Protein AF-0000000081303292 (afdb_homodimer)

pLDDT: mean 82.17, std 16.0, range [36.75, 97.69]

Sequence (1212 aa):
MSLPAVICLSCNVKDNVSCSRIVFENEDSSILLLEATLLLINSCSIKQLEEIPKNLSENLVVHLKGMWEKVHTFMLCDTWSCLGDNFVSNIRANDMAQSIFRLCMDDYQCGEHPNVKQIKESIFDLGKMNFEQFIFDYWEASPLLLRGTSKASLPEDYIFRSLAKAFQSREMPSFIPPMLENLTSCPPIASDKLDIFHFLEEVGDHIGCPIIYDQDIRVVKTHHSKGELHYFVQKFSSCSSQDPHILHVNEIRKCKEAYNDGYTIALRGMEFRFKNIATIADGLASLFGQPSAGVNMYLTPPDSQGLSRHSDDHCVFVCQLSGTKEWKIFPRSRVHLPRLYESKYSPEVENEPLGGSEHFLLKEGDVLYIPRGFPHEARTTMDEDGSGFSLHLTLAIEIEPPFEWEGFVHVALNHWRRKHREFHQPSNGSTSLNMHVMSVNLLHVAVMLIGEIDPTFRKACLIGQTSLSTVTERSIALNQRGIFQHLISRINDESKFADLEYLEMAVQKHENLFQRLQWLQHLSKEGEMLESQESSIFAVDRSYVLQFCSLHKHTLKGAFLEVKSKFCEEIVVEDVEQEYKMLLDRYKKVRRQYTEGMLSLHLTSDMSLPAVICLSCNVKDNVSCSRIVFENEDSSILLLEATLLLINSCSIKQLEEIPKNLSENLVVHLKGMWEKVHTFMLCDTWSCLGDNFVSNIRANDMAQSIFRLCMDDYQCGEHPNVKQIKESIFDLGKMNFEQFIFDYWEASPLLLRGTSKASLPEDYIFRSLAKAFQSREMPSFIPPMLENLTSCPPIASDKLDIFHFLEEVGDHIGCPIIYDQDIRVVKTHHSKGELHYFVQKFSSCSSQDPHILHVNEIRKCKEAYNDGYTIALRGMEFRFKNIATIADGLASLFGQPSAGVNMYLTPPDSQGLSRHSDDHCVFVCQLSGTKEWKIFPRSRVHLPRLYESKYSPEVENEPLGGSEHFLLKEGDVLYIPRGFPHEARTTMDEDGSGFSLHLTLAIEIEPPFEWEGFVHVALNHWRRKHREFHQPSNGSTSLNMHVMSVNLLHVAVMLIGEIDPTFRKACLIGQTSLSTVTERSIALNQRGIFQHLISRINDESKFADLEYLEMAVQKHENLFQRLQWLQHLSKEGEMLESQESSIFAVDRSYVLQFCSLHKHTLKGAFLEVKSKFCEEIVVEDVEQEYKMLLDRYKKVRRQYTEGMLSLHLTSD

Nearest PDB structures (foldseek):
  4ccn-assembly1_A-2  TM=6.711E-01  e=1.646E-14  Homo sapiens
  4cco-assembly1_B-2  TM=6.800E-01  e=4.564E-14  Homo sapiens
  4e4h-assembly1_D  TM=6.672E-01  e=3.945E-14  Homo sapiens
  4ccm-assembly1_A-2  TM=6.836E-01  e=1.464E-13  Homo sapiens
  4ccj-assembly1_D  TM=6.726E-01  e=9.009E-14  Homo sapiens

InterPro domains:
  IPR003347 JmjC domain [PF08007] (271-394)
  IPR003347 JmjC domain [PS51184] (263-414)
  IPR039994 Histone lysine demethylase/ribosomal histidine hydroxylase NO66-like [PTHR13096] (123-603)

Secondary structure (DSSP, 8-state):
-PPPPEEEEE--TTS-GGGPEEEESS--HHHHHHHHHHHHHHH--HHHHHHS-HHHHHHHHHHHHHHHHHHHHHHHHT-----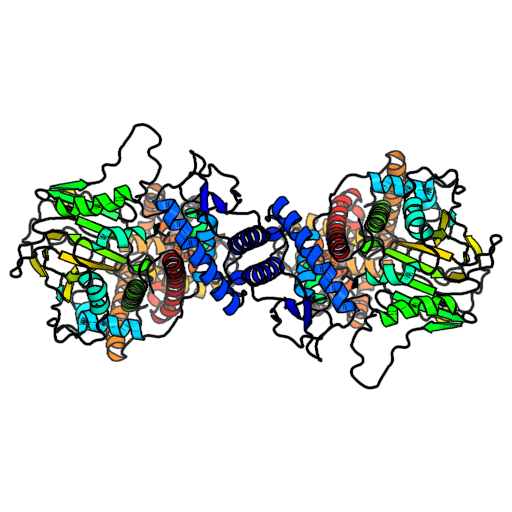SS-EEEEEEHHHHHHHHHHHHTT------THHHHHHHIIIIITTT--HHHHHHHTTTT--EEEPPP-GGGS-TT-HHHHHHHHHHTS-TTTTHHHHHHT-B--PPPPTT---HHHHHHHHGGGTTPBPBBTTTEEEEEEETTTEEEESS-----SS-TTS--B--HHHHHHHHHHHHTT-EEEE--GGGT-HHHHHHHHHHHHHTT-S--EEEEEEE-TT---SPSB--SSEEEEEEEEE-EEEEE---S-SSPPPTT-----GGGGG---S--EEEEE-TT-EEEE-TT--EEEEE---TTS---EEEEEEEE---GGGBHHHHHHHHHHHHHHHHHTTS-TTS-HHHHHHHHHHHHHHHHHHHHHHHH-GGGGSBP-TT-----HHHHHHHHHHHHHHHHHHHHHHHHH--GGGHHHHHHHHHH-TTTGGGGGGGGGGSPTTS--S-TTTSTTTS-HHHHHHHHHHTHHHHHHHHHHHHHHHHHH--HHHHHHHHHHHHHHHHHHHHHHHHHHHTTS----/-PPPPEEEEE--TTS-GGGPEEEESS--HHHHHHHHHHHHHHH--HHHHHHS-HHHHHHHHHHHHHHHHHHHHHHHHT-----SS-EEEEEEHHHHHHHHHHHHTT------THHHHHHHIIIIITTT--HHHHHHHTTTT--EEEPPP-GGGS-TT-HHHHHHHHHHTS-TTTTHHHHHHT-B--PPPPTT---HHHHHHHHGGGTTPBPBBTTTEEEEEEETTTEEEESS-----SS-TTS--B--HHHHHHHHHHHHTT-EEEE--GGGT-HHHHHHHHHHHHHTT-S--EEEEEEE-TT---SPSB--SSEEEEEEEEE-EEEEE---SSSSPPPTT-----GGGGG---S--EEEEE-TT-EEEE-TT--EEEEE---TTS---EEEEEEEE---GGGBHHHHHHHHHHHHHHHHHTTS-TTS-HHHHHHHHHHHHHHHHHHHHHHHH-GGGGSBP-TT-----HHHHHHHHHHHHHHHHHHHHHHHHH--GGGHHHHHHHHHH-TTTGGGGGGGGGGSPTTS--S-TTTSTTTS-HHHHHHHHHHTHHHHHHHHHHHHHHHHHH--HHHHHHHHHHHHHHHHHHHHHHHHHHHTTS----

Foldseek 3Di:
DAQFAFDAWADDPVDDLQQTFTKGADDDVSLVVVVVVLVVLLVDDLVRLVPPDPVVLVVVLVRLLVNLVVSLQRSQVVGNDPVDPIHGGNDTNQSSLSSSLSSFLQVDPPDDDPLLVLLQCLAAVQFPHHPLNCVVPPALNHKDKGDFDDPPPDPPSRLLQVVLCVVVVDPPPVVQLVLQSQAFAAADDDQLDLDLVVVCVVCPSRRLARHFEPRFKFWWFDDPLPDIHGPDDPPPPPDDNPDTHGNHSVNSVCSSVSQVVFIKMKGWAVLLADVSVVSSQCSVCQQQLFLTKIKMKIKTFAFTWYDHWDFALWKKKKAWAAAKKKKKKADAPDPARHAHPPPDDDPVVVPPRPDDIDMDMDHHSMIMIDRGRIIMTMGFYQDPVRRRMTMIMMITDHAHLCFFLLVLVLLLLVLVLVVVVVVPPPPDDPVLVLLQLLLSLLLNVLSVVVVVPDNSRGHGQRLSHDDPDPVSVVVVVVVNQVSNLVSLVCSLVRRALVCVVVVVVCVVPVVCSLVSVVSVVVLDDDPPPPDPCCRHSNSDDSVVSVVVCVVCVPVSRVSNNVSSVCSSVPGGSVSRSVSSNVSSVSSSSSVSSSSRSSNSSGPDDD/DAQFAFDAWADDPVDDLQQTFTWGADDDVSLVVVVVVLVVLLVDDLVRLVPPDPVVLVVVLVRLLVNLVVSLQRSQVVGNPPVDPIHGGNDTNQSSLSSSLSSFLQVPPPDDDPLLVLLQCLAAVQFPHHPLNCVVPPALNHKDKGDFDDPVPDPPSRLLQVVLCVVVVDPPPVVQLVLQSQAFAAADDDQLDLDLVVVCVVCPSRRLARHFEPRFKFWWFDDPLPDIDGPDDPPPPPPDNPDTHGNHSVNSVVSSVSQVVFIKMKGWAVLLADVSVVSSQCSVCQQQLHLTKIKMKIKTFAFTWYDHWDFALWKKKKAWAAAKKKKKKADAPDPARHAHPPPDDDPVVVPPRPDDIDMDMDHHSMIMIDRGRIIMTMGFYQDPVRRRMTMIMMITDHAHLCFFLLVLVLLLLVLVVVVVVVVPPPPDDPVLVLLLLLLSLLLNVLSVVVVVPDNSRGHGQRLSHDDPDPVSVVVVVVVNQVSNLVSLVCSLPRRALVCVVVVVVCVVPVVCSLVSVPSVVVLDDDPPPPDPCCRHSNSDDSVVSVVVCVVCVPVSRVSNNVSSVCSSVPGGSVSRSVSSNVSSVSSNSSVSSSSRSSNSSGPDDD

Organism: NCBI:txid529605

Solvent-accessible surface area (backbone atoms only — not comparable to full-atom values): 64976 Å² total; per-residue (Å²): 107,73,69,84,57,77,71,40,29,42,62,62,94,88,51,58,76,20,58,17,22,40,21,26,62,64,81,40,42,54,54,54,34,47,47,50,32,39,55,47,55,66,66,49,52,73,69,57,57,68,66,49,54,63,70,59,51,53,52,49,46,55,53,51,50,58,53,42,55,53,52,54,50,31,58,38,62,67,43,44,81,71,89,58,91,52,31,75,46,93,43,30,48,18,50,53,38,48,29,49,23,65,73,34,20,74,63,70,69,83,63,77,71,60,51,36,55,50,49,49,39,64,64,27,56,67,27,102,42,52,66,68,56,40,56,75,68,26,58,80,70,42,69,46,80,34,59,40,62,61,88,86,69,54,58,92,77,37,71,63,50,58,52,32,49,67,56,61,78,34,62,86,63,70,48,50,40,68,54,57,72,32,40,43,39,73,77,87,72,65,85,79,55,75,46,66,62,57,46,54,60,70,50,47,63,53,37,63,22,51,36,25,58,74,72,30,34,42,46,23,24,30,58,90,69,76,46,69,41,58,72,76,63,72,74,74,57,85,66,90,79,84,68,80,54,62,51,33,57,67,56,40,50,44,47,48,53,38,33,76,72,36,20,13,45,37,38,50,51,42,34,34,54,33,72,72,46,26,49,50,27,49,19,52,10,32,58,54,25,36,55,45,38,46,28,32,38,40,40,34,29,47,71,26,23,31,62,43,65,45,57,44,45,32,30,33,39,36,36,29,52,37,47,31,40,36,34,40,38,34,70,53,87,60,88,61,63,54,50,60,83,52,79,73,71,69,72,70,72,70,67,65,70,87,58,80,65,49,77,45,78,42,40,53,50,17,32,37,37,40,30,40,41,35,31,30,36,48,32,26,42,79,43,90,88,63,73,14,30,26,33,34,37,38,42,30,48,53,54,48,67,71,43,12,37,46,25,49,50,52,51,37,52,52,51,50,50,55,59,48,50,72,62,54,54,88,76,65,55,79,60,57,54,48,42,51,50,48,27,53,44,51,47,54,50,40,52,53,56,48,38,75,69,41,46,70,30,59,33,73,32,56,84,54,30,61,74,87,44,71,64,62,38,51,53,52,49,50,50,52,51,51,51,51,52,50,51,42,51,48,48,66,72,65,55,50,72,72,53,46,60,43,46,54,44,37,57,65,68,42,82,51,67,57,61,75,52,48,62,62,65,64,69,57,60,90,83,59,66,73,72,65,51,72,64,38,70,73,57,42,53,64,68,52,53,54,51,48,46,68,74,36,45,70,63,41,47,55,42,28,54,49,50,51,52,50,47,57,67,66,65,52,72,77,75,32,48,62,62,51,43,51,46,43,48,49,48,25,50,34,49,47,26,50,32,37,14,45,36,65,64,26,69,57,80,131,106,74,67,85,56,78,72,39,29,43,61,62,94,88,51,58,78,20,58,17,21,40,21,25,62,62,82,40,41,53,54,55,34,45,48,48,33,39,55,48,55,67,65,49,52,74,67,56,56,68,65,49,54,64,68,58,51,53,53,48,47,56,54,51,50,57,52,42,54,54,53,52,50,32,58,38,62,67,43,45,79,71,89,57,92,51,32,75,45,94,44,30,48,18,50,54,38,47,29,50,22,65,71,33,20,75,63,71,71,82,64,78,71,60,50,35,54,50,49,49,39,64,62,24,56,67,25,102,41,51,66,66,57,41,56,74,69,26,60,79,70,43,67,47,79,33,59,42,62,62,88,88,69,56,59,91,77,36,71,63,50,58,52,30,49,67,56,61,80,34,62,87,62,69,49,48,41,66,55,57,71,32,41,44,38,72,78,86,72,65,85,78,55,75,47,65,62,56,47,54,60,70,51,48,60,53,38,62,22,52,36,26,57,76,71,31,33,42,46,23,25,30,58,89,68,76,45,68,43,57,72,77,64,72,74,74,56,88,64,90,81,81,66,81,53,61,49,33,57,67,56,38,51,44,48,48,54,39,33,75,73,34,21,13,44,36,37,50,51,40,32,34,53,34,72,70,47,27,48,50,26,49,18,51,10,33,58,54,23,36,56,45,37,46,29,32,38,39,40,33,29,46,70,25,23,32,61,42,65,46,56,44,46,32,28,34,39,37,36,27,53,38,47,32,39,36,35,40,39,33,69,54,88,60,89,62,62,53,50,60,83,53,78,72,72,68,73,69,72,70,68,66,68,87,55,77,66,49,76,45,78,42,38,53,51,17,32,37,36,40,29,39,42,35,30,32,36,48,33,25,40,78,43,93,85,64,74,14,28,25,35,34,36,38,42,32,49,53,53,48,67,71,42,12,35,47,25,48,50,52,51,37,50,53,52,50,50,54,60,47,51,73,62,54,55,89,75,65,53,80,60,58,52,47,42,50,48,47,27,52,45,50,48,53,50,39,52,54,57,47,39,74,69,40,49,71,30,58,34,72,33,55,84,56,29,62,75,87,44,72,65,61,39,50,54,52,49,50,51,52,51,51,52,50,52,51,49,41,51,49,47,64,71,65,55,49,72,72,54,47,60,43,45,55,44,38,58,64,69,40,82,51,64,55,62,75,51,49,61,60,66,65,71,58,61,90,83,60,66,74,72,66,49,73,63,39,69,74,58,43,55,65,68,53,54,54,52,48,47,68,74,35,46,70,63,42,47,55,42,29,54,49,51,50,52,50,49,56,69,66,65,51,71,78,77,33,47,61,62,50,43,51,46,45,48,48,48,25,51,34,50,47,26,50,30,37,15,44,36,65,64,25,68,56,82,131

Structure (mmCIF, N/CA/C/O backbone):
data_AF-0000000081303292-model_v1
#
loop_
_entity.id
_entity.type
_entity.pdbx_description
1 polymer 'Bifunctional lysine-specific demethylase and histidyl-hydroxylase'
#
loop_
_atom_site.group_PDB
_atom_site.id
_atom_site.type_symbol
_atom_site.label_atom_id
_atom_site.label_alt_id
_atom_site.label_comp_id
_atom_site.label_asym_id
_atom_site.label_entity_id
_atom_site.label_seq_id
_atom_site.pdbx_PDB_ins_code
_atom_site.Cartn_x
_atom_site.Cartn_y
_atom_site.Cartn_z
_atom_site.occupancy
_atom_site.B_iso_or_equiv
_atom_site.auth_seq_id
_atom_site.auth_comp_id
_atom_site.auth_asym_id
_atom_site.auth_atom_id
_atom_site.pdbx_PDB_model_num
ATOM 1 N N . MET A 1 1 ? -12.383 -6.613 28.969 1 44.38 1 MET A N 1
ATOM 2 C CA . MET A 1 1 ? -11.523 -7.668 28.453 1 44.38 1 MET A CA 1
ATOM 3 C C . MET A 1 1 ? -10.258 -7.086 27.844 1 44.38 1 MET A C 1
ATOM 5 O O . MET A 1 1 ? -10.32 -6.277 26.906 1 44.38 1 MET A O 1
ATOM 9 N N . SER A 1 2 ? -9.117 -6.855 28.609 1 61.84 2 SER A N 1
ATOM 10 C CA . SER A 1 2 ? -8.094 -5.812 28.656 1 61.84 2 SER A CA 1
ATOM 11 C C . SER A 1 2 ? -6.836 -6.234 27.922 1 61.84 2 SER A C 1
ATOM 13 O O . SER A 1 2 ? -6.547 -7.426 27.797 1 61.84 2 SER A O 1
ATOM 15 N N . LEU A 1 3 ? -6.336 -5.492 27.109 1 73.5 3 LEU A N 1
ATOM 16 C CA . LEU A 1 3 ? -5 -5.637 26.531 1 73.5 3 LEU A CA 1
ATOM 17 C C . LEU A 1 3 ? -3.977 -5.926 27.625 1 73.5 3 LEU A C 1
ATOM 19 O O . LEU A 1 3 ? -4.258 -5.738 28.812 1 73.5 3 LEU A O 1
ATOM 23 N N . PRO A 1 4 ? -2.881 -6.637 27.266 1 79.62 4 PRO A N 1
ATOM 24 C CA . PRO A 1 4 ? -1.862 -6.918 28.281 1 79.62 4 PRO A CA 1
ATOM 25 C C . PRO A 1 4 ? -1.484 -5.688 29.094 1 79.62 4 PRO A C 1
ATOM 27 O O . PRO A 1 4 ? -1.481 -4.57 28.578 1 79.62 4 PRO A O 1
ATOM 30 N N . ALA A 1 5 ? -1.263 -5.887 30.312 1 81.81 5 ALA A N 1
ATOM 31 C CA . ALA A 1 5 ? -0.996 -4.781 31.219 1 81.81 5 ALA A CA 1
ATOM 32 C C . ALA A 1 5 ? 0.435 -4.273 31.078 1 81.81 5 ALA A C 1
ATOM 34 O O . ALA A 1 5 ? 1.389 -5.051 31.141 1 81.81 5 ALA A O 1
ATOM 35 N N . VAL A 1 6 ? 0.583 -3.02 30.875 1 87 6 VAL A N 1
ATOM 36 C CA . VAL A 1 6 ? 1.884 -2.363 30.797 1 87 6 VAL A CA 1
ATOM 37 C C . VAL A 1 6 ? 2.428 -2.129 32.188 1 87 6 VAL A C 1
ATOM 39 O O . VAL A 1 6 ? 1.726 -1.596 33.062 1 87 6 VAL A O 1
ATOM 42 N N . ILE A 1 7 ? 3.674 -2.488 32.406 1 84 7 ILE A N 1
ATOM 43 C CA . ILE A 1 7 ? 4.23 -2.422 33.75 1 84 7 ILE A CA 1
ATOM 44 C C . ILE A 1 7 ? 5.246 -1.287 33.844 1 84 7 ILE A C 1
ATOM 46 O O . ILE A 1 7 ? 5.328 -0.591 34.844 1 84 7 ILE A O 1
ATOM 50 N N . CYS A 1 8 ? 6.035 -1.126 32.875 1 86.88 8 CYS A N 1
ATOM 51 C CA . CYS A 1 8 ? 7.047 -0.076 32.844 1 86.88 8 CYS A CA 1
ATOM 52 C C . CYS A 1 8 ? 7.633 0.079 31.438 1 86.88 8 CYS A C 1
ATOM 54 O O . CYS A 1 8 ? 7.078 -0.443 30.469 1 86.88 8 CYS A O 1
ATOM 56 N N . LEU A 1 9 ? 8.594 0.937 31.391 1 87.81 9 LEU A N 1
ATOM 57 C CA . LEU A 1 9 ? 9.328 1.12 30.141 1 87.81 9 LEU A CA 1
ATOM 58 C C . LEU A 1 9 ? 10.797 0.771 30.312 1 87.81 9 LEU A C 1
ATOM 60 O O . LEU A 1 9 ? 11.336 0.846 31.422 1 87.81 9 LEU A O 1
ATOM 64 N N . SER A 1 10 ? 11.273 0.223 29.266 1 85.62 10 SER A N 1
ATOM 65 C CA . SER A 1 10 ? 12.703 -0.077 29.266 1 85.62 10 SER A CA 1
ATOM 66 C C . SER A 1 10 ? 13.453 0.811 28.281 1 85.62 10 SER A C 1
ATOM 68 O O . SER A 1 10 ? 13.086 0.897 27.109 1 85.62 10 SER A O 1
ATOM 70 N N . CYS A 1 11 ? 14.305 1.663 28.812 1 77.5 11 CYS A N 1
ATOM 71 C CA . CYS A 1 11 ? 15.008 2.617 27.953 1 77.5 11 CYS A CA 1
ATOM 72 C C . CYS A 1 11 ? 16.5 2.33 27.938 1 77.5 11 CYS A C 1
ATOM 74 O O . CYS A 1 11 ? 17.094 2.049 28.984 1 77.5 11 CYS A O 1
ATOM 76 N N . ASN A 1 12 ? 16.969 2.121 26.672 1 68 12 ASN A N 1
ATOM 77 C CA . ASN A 1 12 ? 18.438 2.145 26.594 1 68 12 ASN A CA 1
ATOM 78 C C . ASN A 1 12 ? 18.984 3.562 26.734 1 68 12 ASN A C 1
ATOM 80 O O . ASN A 1 12 ? 18.312 4.527 26.344 1 68 12 ASN A O 1
ATOM 84 N N . VAL A 1 13 ? 20.109 3.881 27.531 1 57.25 13 VAL A N 1
ATOM 85 C CA . VAL A 1 13 ? 20.703 5.145 27.922 1 57.25 13 VAL A CA 1
ATOM 86 C C . VAL A 1 13 ? 20.766 6.094 26.719 1 57.25 13 VAL A C 1
ATOM 88 O O . VAL A 1 13 ? 20.578 7.301 26.875 1 57.25 13 VAL A O 1
ATOM 91 N N . LYS A 1 14 ? 20.875 5.566 25.516 1 60.31 14 LYS A N 1
ATOM 92 C CA . LYS A 1 14 ? 21.156 6.453 24.391 1 60.31 14 LYS A CA 1
ATOM 93 C C . LYS A 1 14 ? 19.875 6.84 23.656 1 60.31 14 LYS A C 1
ATOM 95 O O . LYS A 1 14 ? 19.875 7.738 22.812 1 60.31 14 LYS A O 1
ATOM 100 N N . ASP A 1 15 ? 18.656 6.375 24.141 1 65.75 15 ASP A N 1
ATOM 101 C CA . ASP A 1 15 ? 17.484 6.539 23.297 1 65.75 15 ASP A CA 1
ATOM 102 C C . ASP A 1 15 ? 16.578 7.648 23.844 1 65.75 15 ASP A C 1
ATOM 104 O O . ASP A 1 15 ? 16.609 7.961 25.031 1 65.75 15 ASP A O 1
ATOM 108 N N . ASN A 1 16 ? 15.961 8.414 22.875 1 73.69 16 ASN A N 1
ATOM 109 C CA . ASN A 1 16 ? 14.875 9.328 23.219 1 73.69 16 ASN A CA 1
ATOM 110 C C . ASN A 1 16 ? 13.789 8.625 24.031 1 73.69 16 ASN A C 1
ATOM 112 O O . ASN A 1 16 ? 13.547 7.434 23.859 1 73.69 16 ASN A O 1
ATOM 116 N N . VAL A 1 17 ? 13.32 9.281 25 1 76.88 17 VAL A N 1
ATOM 117 C CA . VAL A 1 17 ? 12.328 8.734 25.922 1 76.88 17 VAL A CA 1
ATOM 118 C C . VAL A 1 17 ? 11.203 8.078 25.125 1 76.88 17 VAL A C 1
ATOM 120 O O . VAL A 1 17 ? 10.648 7.059 25.547 1 76.88 17 VAL A O 1
ATOM 123 N N . SER A 1 18 ? 10.922 8.609 23.953 1 80.31 18 SER A N 1
ATOM 124 C CA . SER A 1 18 ? 9.828 8.07 23.156 1 80.31 18 SER A CA 1
ATOM 125 C C . SER A 1 18 ? 10.227 6.766 22.469 1 80.31 18 SER A C 1
ATOM 127 O O . SER A 1 18 ? 9.375 6.039 21.969 1 80.31 18 SER A O 1
ATOM 129 N N . CYS A 1 19 ? 11.43 6.379 22.5 1 84.06 19 CYS A N 1
ATOM 130 C CA . CYS A 1 19 ? 11.898 5.152 21.859 1 84.06 19 CYS A CA 1
ATOM 131 C C . CYS A 1 19 ? 12.055 4.035 22.891 1 84.06 19 CYS A C 1
ATOM 133 O O . CYS A 1 19 ? 12.656 3.002 22.594 1 84.06 19 CYS A O 1
ATOM 135 N N . SER A 1 20 ? 11.547 4.309 24.078 1 88.44 20 SER A N 1
ATOM 136 C CA . SER A 1 20 ? 11.586 3.279 25.109 1 88.44 20 SER A CA 1
ATOM 137 C C . SER A 1 20 ? 10.672 2.111 24.75 1 88.44 20 SER A C 1
ATOM 139 O O . SER A 1 20 ? 9.602 2.305 24.172 1 88.44 20 SER A O 1
ATOM 141 N N . ARG A 1 21 ? 11.094 0.934 25.141 1 90.81 21 ARG A N 1
ATOM 142 C CA . ARG A 1 21 ? 10.32 -0.274 24.875 1 90.81 21 ARG A CA 1
ATOM 143 C C . ARG A 1 21 ? 9.305 -0.532 25.984 1 90.81 21 ARG A C 1
ATOM 145 O O . ARG A 1 21 ? 9.594 -0.317 27.172 1 90.81 21 ARG A O 1
ATOM 152 N N . ILE A 1 22 ? 8.211 -0.982 25.656 1 91.81 22 ILE A N 1
ATOM 153 C CA . ILE A 1 22 ? 7.141 -1.25 26.609 1 91.81 22 ILE A CA 1
ATOM 154 C C . ILE A 1 22 ? 7.355 -2.615 27.25 1 91.81 22 ILE A C 1
ATOM 156 O O . ILE A 1 22 ? 7.633 -3.6 26.562 1 91.81 22 ILE A O 1
ATOM 160 N N . VAL A 1 23 ? 7.281 -2.652 28.516 1 90.69 23 VAL A N 1
ATOM 161 C CA . VAL A 1 23 ? 7.469 -3.877 29.281 1 90.69 23 VAL A CA 1
ATOM 162 C C . VAL A 1 23 ? 6.121 -4.371 29.812 1 90.69 23 VAL A C 1
ATOM 164 O O . VAL A 1 23 ? 5.355 -3.6 30.391 1 90.69 23 VAL A O 1
ATOM 167 N N . PHE A 1 24 ? 5.852 -5.652 29.484 1 89.94 24 PHE A N 1
ATOM 168 C CA . PHE A 1 24 ? 4.609 -6.266 29.938 1 89.94 24 PHE A CA 1
ATOM 169 C C . PHE A 1 24 ? 4.875 -7.266 31.047 1 89.94 24 PHE A C 1
ATOM 171 O O . PHE A 1 24 ? 6.02 -7.664 31.281 1 89.94 24 PHE A O 1
ATOM 178 N N . GLU A 1 25 ? 3.818 -7.613 31.797 1 84.19 25 GLU A N 1
ATOM 179 C CA . GLU A 1 25 ? 3.947 -8.523 32.938 1 84.19 25 GLU A CA 1
ATOM 180 C C . GLU A 1 25 ? 4.367 -9.914 32.469 1 84.19 25 GLU A C 1
ATOM 182 O O . GLU A 1 25 ? 5.273 -10.516 33.062 1 84.19 25 GLU A O 1
ATOM 187 N N . ASN A 1 26 ? 3.654 -10.461 31.438 1 82 26 ASN A N 1
ATOM 188 C CA . ASN A 1 26 ? 3.947 -11.789 30.922 1 82 26 ASN A CA 1
ATOM 189 C C . ASN A 1 26 ? 3.959 -11.805 29.391 1 82 26 ASN A C 1
ATOM 191 O O . ASN A 1 26 ? 3.395 -10.914 28.75 1 82 26 ASN A O 1
ATOM 195 N N . GLU A 1 27 ? 4.793 -12.82 28.953 1 78.62 27 GLU A N 1
ATOM 196 C CA . GLU A 1 27 ? 4.754 -13.023 27.516 1 78.62 27 GLU A CA 1
ATOM 197 C C . GLU A 1 27 ? 3.455 -13.703 27.078 1 78.62 27 GLU A C 1
ATOM 199 O O . GLU A 1 27 ? 3.045 -14.703 27.688 1 78.62 27 GLU A O 1
ATOM 204 N N . ASP A 1 28 ? 2.715 -12.961 26.219 1 80.19 28 ASP A N 1
ATOM 205 C CA . ASP A 1 28 ? 1.414 -13.43 25.75 1 80.19 28 ASP A CA 1
ATOM 206 C C . ASP A 1 28 ? 1.278 -13.258 24.25 1 80.19 28 ASP A C 1
ATOM 208 O O . ASP A 1 28 ? 1.928 -12.398 23.656 1 80.19 28 ASP A O 1
ATOM 212 N N . SER A 1 29 ? 0.515 -14.211 23.625 1 84.62 29 SER A N 1
ATOM 213 C CA . SER A 1 29 ? 0.273 -14.125 22.188 1 84.62 29 SER A CA 1
ATOM 214 C C . SER A 1 29 ? -0.393 -12.805 21.812 1 84.62 29 SER A C 1
ATOM 216 O O . SER A 1 29 ? -0.26 -12.336 20.688 1 84.62 29 SER A O 1
ATOM 218 N N . SER A 1 30 ? -1.033 -12.266 22.828 1 87.81 30 SER A N 1
ATOM 219 C CA . SER A 1 30 ? -1.682 -10.984 22.578 1 87.81 30 SER A CA 1
ATOM 220 C C . SER A 1 30 ? -0.656 -9.891 22.312 1 87.81 30 SER A C 1
ATOM 222 O O . SER A 1 30 ? -0.931 -8.938 21.578 1 87.81 30 SER A O 1
ATOM 224 N N . ILE A 1 31 ? 0.52 -10.055 22.953 1 90.25 31 ILE A N 1
ATOM 225 C CA . ILE A 1 31 ? 1.573 -9.07 22.75 1 90.25 31 ILE A CA 1
ATOM 226 C C . ILE A 1 31 ? 2.105 -9.18 21.328 1 90.25 31 ILE A C 1
ATOM 228 O O . ILE A 1 31 ? 2.396 -8.164 20.688 1 90.25 31 ILE A O 1
ATOM 232 N N . LEU A 1 32 ? 2.176 -10.453 20.859 1 89.56 32 LEU A N 1
ATOM 233 C CA . LEU A 1 32 ? 2.607 -10.68 19.484 1 89.56 32 LEU A CA 1
ATOM 234 C C . LEU A 1 32 ? 1.629 -10.055 18.5 1 89.56 32 LEU A C 1
ATOM 236 O O . LEU A 1 32 ? 2.043 -9.406 17.547 1 89.56 32 LEU A O 1
ATOM 240 N N . LEU A 1 33 ? 0.356 -10.25 18.75 1 91.56 33 LEU A N 1
ATOM 241 C CA . LEU A 1 33 ? -0.677 -9.688 17.891 1 91.56 33 LEU A CA 1
ATOM 242 C C . LEU A 1 33 ? -0.657 -8.164 17.953 1 91.56 33 LEU A C 1
ATOM 244 O O . LEU A 1 33 ? -0.864 -7.504 16.922 1 91.56 33 LEU A O 1
ATOM 248 N N . LEU A 1 34 ? -0.418 -7.652 19.172 1 93.31 34 LEU A N 1
ATOM 249 C CA . LEU A 1 34 ? -0.333 -6.207 19.328 1 93.31 34 LEU A CA 1
ATOM 250 C C . LEU A 1 34 ? 0.836 -5.641 18.531 1 93.31 34 LEU A C 1
ATOM 252 O O . LEU A 1 34 ? 0.684 -4.648 17.812 1 93.31 34 LEU A O 1
ATOM 256 N N . GLU A 1 35 ? 1.961 -6.289 18.656 1 94.06 35 GLU A N 1
ATOM 257 C CA . GLU A 1 35 ? 3.143 -5.867 17.906 1 94.06 35 GLU A CA 1
ATOM 258 C C . GLU A 1 35 ? 2.879 -5.875 16.406 1 94.06 35 GLU A C 1
ATOM 260 O O . GLU A 1 35 ? 3.211 -4.918 15.711 1 94.06 35 GLU A O 1
ATOM 265 N N . ALA A 1 36 ? 2.268 -6.914 15.914 1 93.56 36 ALA A N 1
ATOM 266 C CA . ALA A 1 36 ? 1.964 -7.027 14.492 1 93.56 36 ALA A CA 1
ATOM 267 C C . ALA A 1 36 ? 0.983 -5.945 14.047 1 93.56 36 ALA A C 1
ATOM 269 O O . ALA A 1 36 ? 1.17 -5.316 13.008 1 93.56 36 ALA A O 1
ATOM 270 N N . THR A 1 37 ? -0.034 -5.77 14.82 1 94.56 37 THR A N 1
ATOM 271 C CA . THR A 1 37 ? -1.055 -4.777 14.5 1 94.56 37 THR A CA 1
ATOM 272 C C . THR A 1 37 ? -0.44 -3.387 14.383 1 94.56 37 THR A C 1
ATOM 274 O O . THR A 1 37 ? -0.698 -2.668 13.414 1 94.56 37 THR A O 1
ATOM 277 N N . LEU A 1 38 ? 0.38 -3.031 15.375 1 96 38 LEU A N 1
ATOM 278 C CA . LEU A 1 38 ? 1.001 -1.712 15.367 1 96 38 LEU A CA 1
ATOM 279 C C . LEU A 1 38 ? 1.927 -1.55 14.164 1 96 38 LEU A C 1
ATOM 281 O O . LEU A 1 38 ? 1.892 -0.523 13.484 1 96 38 LEU A O 1
ATOM 285 N N . LEU A 1 39 ? 2.709 -2.578 13.945 1 95.12 39 LEU A N 1
ATOM 286 C CA . LEU A 1 39 ? 3.633 -2.539 12.82 1 95.12 39 LEU A CA 1
ATOM 287 C C . LEU A 1 39 ? 2.879 -2.373 11.508 1 95.12 39 LEU A C 1
ATOM 289 O O . LEU A 1 39 ? 3.27 -1.564 10.656 1 95.12 39 LEU A O 1
ATOM 293 N N . LEU A 1 40 ? 1.812 -3.1 11.367 1 94.75 40 LEU A N 1
ATOM 294 C CA . LEU A 1 40 ? 1.06 -3.094 10.117 1 94.75 40 LEU A CA 1
ATOM 295 C C . LEU A 1 40 ? 0.318 -1.773 9.938 1 94.75 40 LEU A C 1
ATOM 297 O O . LEU A 1 40 ? 0.273 -1.229 8.828 1 94.75 40 LEU A O 1
ATOM 301 N N . ILE A 1 41 ? -0.27 -1.226 10.961 1 95.5 41 ILE A N 1
ATOM 302 C CA . ILE A 1 41 ? -0.928 0.074 10.891 1 95.5 41 ILE A CA 1
ATOM 303 C C . ILE A 1 41 ? 0.075 1.137 10.445 1 95.5 41 ILE A C 1
ATOM 305 O O . ILE A 1 41 ? -0.222 1.951 9.57 1 95.5 41 ILE A O 1
ATOM 309 N N . ASN A 1 42 ? 1.262 1.108 11.039 1 95.06 42 ASN A N 1
ATOM 310 C CA . ASN A 1 42 ? 2.285 2.117 10.781 1 95.06 42 ASN A CA 1
ATOM 311 C C . ASN A 1 42 ? 2.877 1.97 9.383 1 95.06 42 ASN A C 1
ATOM 313 O O . ASN A 1 42 ? 3.584 2.859 8.906 1 95.06 42 ASN A O 1
ATOM 317 N N . SER A 1 43 ? 2.533 0.905 8.703 1 92.19 43 SER A N 1
ATOM 318 C CA . SER A 1 43 ? 3.021 0.704 7.344 1 92.19 43 SER A CA 1
ATOM 319 C C . SER A 1 43 ? 1.927 0.978 6.316 1 92.19 43 SER A C 1
ATOM 321 O O . SER A 1 43 ? 2.18 0.955 5.109 1 92.19 43 SER A O 1
ATOM 323 N N . CYS A 1 44 ? 0.73 1.211 6.688 1 92.38 44 CYS A N 1
ATOM 324 C CA . CYS A 1 44 ? -0.412 1.403 5.801 1 92.38 44 CYS A CA 1
ATOM 325 C C . CYS A 1 44 ? -0.317 2.736 5.07 1 92.38 44 CYS A C 1
ATOM 327 O O . CYS A 1 44 ? 0.189 3.717 5.617 1 92.38 44 CYS A O 1
ATOM 329 N N . SER A 1 45 ? -0.848 2.738 3.889 1 90.62 45 SER A N 1
ATOM 330 C CA . SER A 1 45 ? -1.146 3.984 3.191 1 90.62 45 SER A CA 1
ATOM 331 C C . SER A 1 45 ? -2.445 4.605 3.695 1 90.62 45 SER A C 1
ATOM 333 O O . SER A 1 45 ? -3.158 3.996 4.496 1 90.62 45 SER A O 1
ATOM 335 N N . ILE A 1 46 ? -2.688 5.77 3.279 1 90.25 46 ILE A N 1
ATOM 336 C CA . ILE A 1 46 ? -3.908 6.449 3.703 1 90.25 46 ILE A CA 1
ATOM 337 C C . ILE A 1 46 ? -5.129 5.676 3.213 1 90.25 46 ILE A C 1
ATOM 339 O O . ILE A 1 46 ? -6.094 5.492 3.955 1 90.25 46 ILE A O 1
ATOM 343 N N . LYS A 1 47 ? -5.051 5.184 2.014 1 88.69 47 LYS A N 1
ATOM 344 C CA . LYS A 1 47 ? -6.164 4.434 1.438 1 88.69 47 LYS A CA 1
ATOM 345 C C . LYS A 1 47 ? -6.426 3.152 2.223 1 88.69 47 LYS A C 1
ATOM 347 O O . LYS A 1 47 ? -7.582 2.801 2.479 1 88.69 47 LYS A O 1
ATOM 352 N N . GLN A 1 48 ? -5.391 2.49 2.619 1 90.38 48 GLN A N 1
ATOM 353 C CA . GLN A 1 48 ? -5.516 1.252 3.381 1 90.38 48 GLN A CA 1
ATOM 354 C C . GLN A 1 48 ? -6.156 1.508 4.742 1 90.38 48 GLN A C 1
ATOM 356 O O . GLN A 1 48 ? -6.957 0.702 5.219 1 90.38 48 GLN A O 1
ATOM 361 N N . LEU A 1 49 ? -5.762 2.604 5.344 1 92.62 49 LEU A N 1
ATOM 362 C CA . LEU A 1 49 ? -6.328 2.947 6.645 1 92.62 49 LEU A CA 1
ATOM 363 C C . LEU A 1 49 ? -7.82 3.225 6.531 1 92.62 49 LEU A C 1
ATOM 365 O O . LEU A 1 49 ? -8.594 2.863 7.422 1 92.62 49 LEU A O 1
ATOM 369 N N . GLU A 1 50 ? -8.188 3.822 5.418 1 89.75 50 GLU A N 1
ATOM 370 C CA . GLU A 1 50 ? -9.594 4.141 5.191 1 89.75 50 GLU A CA 1
ATOM 371 C C . GLU A 1 50 ? -10.414 2.873 4.98 1 89.75 50 GLU A C 1
ATOM 373 O O . GLU A 1 50 ? -11.633 2.879 5.176 1 89.75 50 GLU A O 1
ATOM 378 N N . GLU A 1 51 ? -9.734 1.795 4.641 1 88.62 51 GLU A N 1
ATOM 379 C CA . GLU A 1 51 ? -10.438 0.548 4.344 1 88.62 51 GLU A CA 1
ATOM 380 C C . GLU A 1 51 ? -10.688 -0.259 5.617 1 88.62 51 GLU A C 1
ATOM 382 O O . GLU A 1 51 ? -11.453 -1.224 5.602 1 88.62 51 GLU A O 1
ATOM 387 N N . ILE A 1 52 ? -10.055 0.114 6.707 1 91.88 52 ILE A N 1
ATOM 388 C CA . ILE A 1 52 ? -10.336 -0.547 7.977 1 91.88 52 ILE A CA 1
ATOM 389 C C . ILE A 1 52 ? -11.758 -0.218 8.43 1 91.88 52 ILE A C 1
ATOM 391 O O . ILE A 1 52 ? -12.133 0.954 8.508 1 91.88 52 ILE A O 1
ATOM 395 N N . PRO A 1 53 ? -12.57 -1.212 8.672 1 91.56 53 PRO A N 1
ATOM 396 C CA . PRO A 1 53 ? -13.938 -0.947 9.133 1 91.56 53 PRO A CA 1
ATOM 397 C C . PRO A 1 53 ? -13.977 -0.027 10.352 1 91.56 53 PRO A C 1
ATOM 399 O O . PRO A 1 53 ? -13.18 -0.189 11.281 1 91.56 53 PRO A O 1
ATOM 402 N N . LYS A 1 54 ? -14.898 0.918 10.375 1 91.12 54 LYS A N 1
ATOM 403 C CA . LYS A 1 54 ? -14.977 1.967 11.391 1 91.12 54 LYS A CA 1
ATOM 404 C C . LYS A 1 54 ? -15.133 1.372 12.781 1 91.12 54 LYS A C 1
ATOM 406 O O . LYS A 1 54 ? -14.492 1.818 13.734 1 91.12 54 LYS A O 1
ATOM 411 N N . ASN A 1 55 ? -15.93 0.393 12.883 1 90.5 55 ASN A N 1
ATOM 412 C CA . ASN A 1 55 ? -16.156 -0.229 14.188 1 90.5 55 ASN A CA 1
ATOM 413 C C . ASN A 1 55 ? -14.867 -0.842 14.734 1 90.5 55 ASN A C 1
ATOM 415 O O . ASN A 1 55 ? -14.57 -0.702 15.922 1 90.5 55 ASN A O 1
ATOM 419 N N . LEU A 1 56 ? -14.133 -1.494 13.891 1 91.31 56 LEU A N 1
ATOM 420 C CA . LEU A 1 56 ? -12.875 -2.102 14.312 1 91.31 56 LEU A CA 1
ATOM 421 C C . LEU A 1 56 ? -11.859 -1.032 14.711 1 91.31 56 LEU A C 1
ATOM 423 O O . LEU A 1 56 ? -11.203 -1.152 15.75 1 91.31 56 LEU A O 1
ATOM 427 N N . SER A 1 57 ? -11.797 -0.016 13.867 1 93.19 57 SER A N 1
ATOM 428 C CA . SER A 1 57 ? -10.859 1.07 14.133 1 93.19 57 SER A CA 1
ATOM 429 C C . SER A 1 57 ? -11.172 1.763 15.461 1 93.19 57 SER A C 1
ATOM 431 O O . SER A 1 57 ? -10.281 2.004 16.266 1 93.19 57 SER A O 1
ATOM 433 N N . GLU A 1 58 ? -12.422 2.027 15.727 1 93.06 58 GLU A N 1
ATOM 434 C CA . GLU A 1 58 ? -12.844 2.707 16.953 1 93.06 58 GLU A CA 1
ATOM 435 C C . GLU A 1 58 ? -12.531 1.863 18.188 1 93.06 58 GLU A C 1
ATOM 437 O O . GLU A 1 58 ? -12.047 2.381 19.188 1 93.06 58 GLU A O 1
ATOM 442 N N . ASN A 1 59 ? -12.812 0.601 18.078 1 91.75 59 ASN A N 1
ATOM 443 C CA . ASN A 1 59 ? -12.523 -0.29 19.203 1 91.75 59 ASN A CA 1
ATOM 444 C C . ASN A 1 59 ? -11.023 -0.406 19.469 1 91.75 59 ASN A C 1
ATOM 446 O O . ASN A 1 59 ? -10.586 -0.408 20.609 1 91.75 59 ASN A O 1
ATOM 450 N N . LEU A 1 60 ? -10.32 -0.509 18.422 1 92.75 60 LEU A N 1
ATOM 451 C CA . LEU A 1 60 ? -8.867 -0.582 18.547 1 92.75 60 LEU A CA 1
ATOM 452 C C . LEU A 1 60 ? -8.32 0.67 19.219 1 92.75 60 LEU A C 1
ATOM 454 O O . LEU A 1 60 ? -7.48 0.577 20.109 1 92.75 60 LEU A O 1
ATOM 458 N N . VAL A 1 61 ? -8.836 1.846 18.797 1 94.5 61 VAL A N 1
ATOM 459 C CA . VAL A 1 61 ? -8.352 3.119 19.328 1 94.5 61 VAL A CA 1
ATOM 460 C C . VAL A 1 61 ? -8.641 3.203 20.812 1 94.5 61 VAL A C 1
ATOM 462 O O . VAL A 1 61 ? -7.793 3.658 21.594 1 94.5 61 VAL A O 1
ATOM 465 N N . VAL A 1 62 ? -9.805 2.746 21.234 1 93.06 62 VAL A N 1
ATOM 466 C CA . VAL A 1 62 ? -10.172 2.785 22.641 1 93.06 62 VAL A CA 1
ATOM 467 C C . VAL A 1 62 ? -9.18 1.966 23.469 1 93.06 62 VAL A C 1
ATOM 469 O O . VAL A 1 62 ? -8.68 2.428 24.5 1 93.06 62 VAL A O 1
ATOM 472 N N . HIS A 1 63 ? -8.812 0.829 22.984 1 91.5 63 HIS A N 1
ATOM 473 C CA . HIS A 1 63 ? -7.887 -0.042 23.703 1 91.5 63 HIS A CA 1
ATOM 474 C C . HIS A 1 63 ? -6.469 0.517 23.672 1 91.5 63 HIS A C 1
ATOM 476 O O . HIS A 1 63 ? -5.762 0.492 24.672 1 91.5 63 HIS A O 1
ATOM 482 N N . LEU A 1 64 ? -6.07 0.97 22.516 1 93.94 64 LEU A N 1
ATOM 483 C CA . LEU A 1 64 ? -4.727 1.519 22.391 1 93.94 64 LEU A CA 1
ATOM 484 C C . LEU A 1 64 ? -4.566 2.762 23.266 1 93.94 64 LEU A C 1
ATOM 486 O O . LEU A 1 64 ? -3.514 2.967 23.875 1 93.94 64 LEU A O 1
ATOM 490 N N . LYS A 1 65 ? -5.602 3.621 23.297 1 94.31 65 LYS A N 1
ATOM 491 C CA . LYS A 1 65 ? -5.543 4.828 24.109 1 94.31 65 LYS A CA 1
ATOM 492 C C . LYS A 1 65 ? -5.461 4.477 25.594 1 94.31 65 LYS A C 1
ATOM 494 O O . LYS A 1 65 ? -4.789 5.168 26.359 1 94.31 65 LYS A O 1
ATOM 499 N N . GLY A 1 66 ? -6.203 3.434 25.984 1 92.56 66 GLY A N 1
ATOM 500 C CA . GLY A 1 66 ? -6.07 2.965 27.359 1 92.56 66 GLY A CA 1
ATOM 501 C C . GLY A 1 66 ? -4.652 2.572 27.719 1 92.56 66 GLY A C 1
ATOM 502 O O . GLY A 1 66 ? -4.164 2.92 28.797 1 92.56 66 GLY A O 1
ATOM 503 N N . MET A 1 67 ? -3.969 1.874 26.875 1 93.19 67 MET A N 1
ATOM 504 C CA . MET A 1 67 ? -2.576 1.491 27.078 1 93.19 67 MET A CA 1
ATOM 505 C C . MET A 1 67 ? -1.661 2.709 27.016 1 93.19 67 MET A C 1
ATOM 507 O O . MET A 1 67 ? -0.72 2.826 27.812 1 93.19 67 MET A O 1
ATOM 511 N N . TRP A 1 68 ? -1.994 3.619 26.125 1 95.31 68 TRP A N 1
ATOM 512 C CA . TRP A 1 68 ? -1.195 4.824 25.922 1 95.31 68 TRP A CA 1
ATOM 513 C C . TRP A 1 68 ? -1.162 5.672 27.188 1 95.31 68 TRP A C 1
ATOM 515 O O . TRP A 1 68 ? -0.131 6.262 27.531 1 95.31 68 TRP A O 1
ATOM 525 N N . GLU A 1 69 ? -2.252 5.754 27.844 1 94.44 69 GLU A N 1
ATOM 526 C CA . GLU A 1 69 ? -2.303 6.512 29.094 1 94.44 69 GLU A CA 1
ATOM 527 C C . GLU A 1 69 ? -1.243 6.027 30.078 1 94.44 69 GLU A C 1
ATOM 529 O O . GLU A 1 69 ? -0.555 6.832 30.703 1 94.44 69 GLU A O 1
ATOM 534 N N . LYS A 1 70 ? -1.084 4.727 30.156 1 92.44 70 LYS A N 1
ATOM 535 C CA . LYS A 1 70 ? -0.083 4.152 31.062 1 92.44 70 LYS A CA 1
ATOM 536 C C . LYS A 1 70 ? 1.329 4.414 30.547 1 92.44 70 LYS A C 1
ATOM 538 O O . LYS A 1 70 ? 2.213 4.797 31.312 1 92.44 70 LYS A O 1
ATOM 543 N N . VAL A 1 71 ? 1.519 4.168 29.297 1 93.31 71 VAL A N 1
ATOM 544 C CA . VAL A 1 71 ? 2.828 4.359 28.688 1 93.31 71 VAL A CA 1
ATOM 545 C C . VAL A 1 71 ? 3.275 5.809 28.859 1 93.31 71 VAL A C 1
ATOM 547 O O . VAL A 1 71 ? 4.422 6.066 29.25 1 93.31 71 VAL A O 1
ATOM 550 N N . HIS A 1 72 ? 2.342 6.738 28.594 1 93.69 72 HIS A N 1
ATOM 551 C CA . HIS A 1 72 ? 2.629 8.156 28.734 1 93.69 72 HIS A CA 1
ATOM 552 C C . HIS A 1 72 ? 3.018 8.5 30.156 1 93.69 72 HIS A C 1
ATOM 554 O O . HIS A 1 72 ? 3.975 9.25 30.391 1 93.69 72 HIS A O 1
ATOM 560 N N . THR A 1 73 ? 2.32 7.969 31.094 1 91.44 73 THR A N 1
ATOM 561 C CA . THR A 1 73 ? 2.604 8.211 32.5 1 91.44 73 THR A CA 1
ATOM 562 C C . THR A 1 73 ? 3.996 7.707 32.875 1 91.44 73 THR A C 1
ATOM 564 O O . THR A 1 73 ? 4.738 8.383 33.594 1 91.44 73 THR A O 1
ATOM 567 N N . PHE A 1 74 ? 4.336 6.539 32.406 1 90.38 74 PHE A N 1
ATOM 568 C CA . PHE A 1 74 ? 5.648 5.977 32.688 1 90.38 74 PHE A CA 1
ATOM 569 C C . PHE A 1 74 ? 6.75 6.805 32.062 1 90.38 74 PHE A C 1
ATOM 571 O O . PHE A 1 74 ? 7.844 6.93 32.594 1 90.38 74 PHE A O 1
ATOM 578 N N . MET A 1 75 ? 6.488 7.34 30.906 1 90 75 MET A N 1
ATOM 579 C CA . MET A 1 75 ? 7.469 8.188 30.234 1 90 75 MET A CA 1
ATOM 580 C C . MET A 1 75 ? 7.754 9.438 31.062 1 90 75 MET A C 1
ATOM 582 O O . MET A 1 75 ? 8.898 9.875 31.172 1 90 75 MET A O 1
ATOM 586 N N . LEU A 1 76 ? 6.73 9.977 31.609 1 90.69 76 LEU A N 1
ATOM 587 C CA . LEU A 1 76 ? 6.848 11.188 32.406 1 90.69 76 LEU A CA 1
ATOM 588 C C . LEU A 1 76 ? 7.629 10.93 33.688 1 90.69 76 LEU A C 1
ATOM 590 O O . LEU A 1 76 ? 8.398 11.781 34.156 1 90.69 76 LEU A O 1
ATOM 594 N N . CYS A 1 77 ? 7.395 9.758 34.25 1 86.31 77 CYS A N 1
ATOM 595 C CA . CYS A 1 77 ? 7.988 9.445 35.531 1 86.31 77 CYS A CA 1
ATOM 596 C C . CYS A 1 77 ? 9.391 8.867 35.375 1 86.31 77 CYS A C 1
ATOM 598 O O . CYS A 1 77 ? 10.078 8.602 36.344 1 86.31 77 CYS A O 1
ATOM 600 N N . ASP A 1 78 ? 9.93 8.789 34.219 1 74 78 ASP A N 1
ATOM 601 C CA . ASP A 1 78 ? 11.227 8.18 33.969 1 74 78 ASP A CA 1
ATOM 602 C C . ASP A 1 78 ? 11.344 6.816 34.625 1 74 78 ASP A C 1
ATOM 604 O O . ASP A 1 78 ? 12.359 6.516 35.25 1 74 78 ASP A O 1
ATOM 608 N N . THR A 1 79 ? 10.266 6.152 34.812 1 62.88 79 THR A N 1
ATOM 609 C CA . THR A 1 79 ? 10.266 4.832 35.438 1 62.88 79 THR A CA 1
ATOM 610 C C . THR A 1 79 ? 10.82 3.783 34.469 1 62.88 79 THR A C 1
ATOM 612 O O . THR A 1 79 ? 10.172 3.426 33.5 1 62.88 79 THR A O 1
ATOM 615 N N . TRP A 1 80 ? 12.133 3.398 34.594 1 64.56 80 TRP A N 1
ATOM 616 C CA . TRP A 1 80 ? 12.836 2.48 33.719 1 64.56 80 TRP A CA 1
ATOM 617 C C . TRP A 1 80 ? 12.992 1.108 34.375 1 64.56 80 TRP A C 1
ATOM 619 O O . TRP A 1 80 ? 13.531 0.184 33.75 1 64.56 80 TRP A O 1
ATOM 629 N N . SER A 1 81 ? 12.633 0.857 35.688 1 57.88 81 SER A N 1
ATOM 630 C CA . SER A 1 81 ? 13.188 -0.232 36.469 1 57.88 81 SER A CA 1
ATOM 631 C C . SER A 1 81 ? 12.609 -1.578 36.062 1 57.88 81 SER A C 1
ATOM 633 O O . SER A 1 81 ? 11.406 -1.811 36.188 1 57.88 81 SER A O 1
ATOM 635 N N . CYS A 1 82 ? 13.172 -2.201 35.031 1 57.03 82 CYS A N 1
ATOM 636 C CA . CYS A 1 82 ? 12.688 -3.539 34.719 1 57.03 82 CYS A CA 1
ATOM 637 C C . CYS A 1 82 ? 13.359 -4.586 35.594 1 57.03 82 CYS A C 1
ATOM 639 O O . CYS A 1 82 ? 14.367 -5.172 35.219 1 57.03 82 CYS A O 1
ATOM 641 N N . LEU A 1 83 ? 13.656 -4.426 36.969 1 50.38 83 LEU A N 1
ATOM 642 C CA . LEU A 1 83 ? 14.438 -5.363 37.781 1 50.38 83 LEU A CA 1
ATOM 643 C C . LEU A 1 83 ? 13.727 -6.711 37.875 1 50.38 83 LEU A C 1
ATOM 645 O O . LEU A 1 83 ? 14.297 -7.676 38.406 1 50.38 83 LEU A O 1
ATOM 649 N N . GLY A 1 84 ? 12.75 -7.047 37.062 1 57.88 84 GLY A N 1
ATOM 650 C CA . GLY A 1 84 ? 12.156 -8.352 37.344 1 57.88 84 GLY A CA 1
ATOM 651 C C . GLY A 1 84 ? 11.883 -9.133 36.062 1 57.88 84 GLY A C 1
ATOM 652 O O . GLY A 1 84 ? 12.414 -8.82 35 1 57.88 84 GLY A O 1
ATOM 653 N N . ASP A 1 85 ? 11.273 -10.406 36.219 1 67.44 85 ASP A N 1
ATOM 654 C CA . ASP A 1 85 ? 10.875 -11.398 35.219 1 67.44 85 ASP A CA 1
ATOM 655 C C . ASP A 1 85 ? 9.844 -10.82 34.25 1 67.44 85 ASP A C 1
ATOM 657 O O . ASP A 1 85 ? 8.898 -11.508 33.875 1 67.44 85 ASP A O 1
ATOM 661 N N . ASN A 1 86 ? 10.039 -9.5 33.969 1 80.81 86 ASN A N 1
ATOM 662 C CA . ASN A 1 86 ? 9.078 -8.875 33.062 1 80.81 86 ASN A CA 1
ATOM 663 C C . ASN A 1 86 ? 9.492 -9.023 31.609 1 80.81 86 ASN A C 1
ATOM 665 O O . ASN A 1 86 ? 10.648 -9.32 31.312 1 80.81 86 ASN A O 1
ATOM 669 N N . PHE A 1 87 ? 8.484 -9.047 30.75 1 86.19 87 PHE A N 1
ATOM 670 C CA . PHE A 1 87 ? 8.711 -9.273 29.328 1 86.19 87 PHE A CA 1
ATOM 671 C C . PHE A 1 87 ? 8.906 -7.953 28.594 1 86.19 87 PHE A C 1
ATOM 673 O O . PHE A 1 87 ? 7.977 -7.152 28.484 1 86.19 87 PHE A O 1
ATOM 680 N N . VAL A 1 88 ? 10.18 -7.734 28.156 1 87.06 88 VAL A N 1
ATOM 681 C CA . VAL A 1 88 ? 10.469 -6.551 27.359 1 87.06 88 VAL A CA 1
ATOM 682 C C . VAL A 1 88 ? 10.055 -6.785 25.906 1 87.06 88 VAL A C 1
ATOM 684 O O . VAL A 1 88 ? 10.633 -7.625 25.219 1 87.06 88 VAL A O 1
ATOM 687 N N . SER A 1 89 ? 9.031 -6.117 25.484 1 89.19 89 SER A N 1
ATOM 688 C CA . SER A 1 89 ? 8.539 -6.281 24.125 1 89.19 89 SER A CA 1
ATOM 689 C C . SER A 1 89 ? 9.383 -5.477 23.141 1 89.19 89 SER A C 1
ATOM 691 O O . SER A 1 89 ? 10.258 -4.707 23.531 1 89.19 89 SER A O 1
ATOM 693 N N . ASN A 1 90 ? 9.133 -5.719 21.828 1 89.06 90 ASN A N 1
ATOM 694 C CA . ASN A 1 90 ? 9.789 -4.934 20.781 1 89.06 90 ASN A CA 1
ATOM 695 C C . ASN A 1 90 ? 8.977 -3.697 20.422 1 89.06 90 ASN A C 1
ATOM 697 O O . ASN A 1 90 ? 9.32 -2.977 19.484 1 89.06 90 ASN A O 1
ATOM 701 N N . ILE A 1 91 ? 7.922 -3.432 21.188 1 92.88 91 ILE A N 1
ATOM 702 C CA . ILE A 1 91 ? 7.051 -2.293 20.922 1 92.88 91 ILE A CA 1
ATOM 703 C C . ILE A 1 91 ? 7.609 -1.045 21.609 1 92.88 91 ILE A C 1
ATOM 705 O O . ILE A 1 91 ? 7.82 -1.035 22.828 1 92.88 91 ILE A O 1
ATOM 709 N N . ARG A 1 92 ? 7.891 -0.068 20.875 1 93.06 92 ARG A N 1
ATOM 710 C CA . ARG A 1 92 ? 8.336 1.211 21.406 1 93.06 92 ARG A CA 1
ATOM 711 C C . ARG A 1 92 ? 7.152 2.143 21.656 1 93.06 92 ARG A C 1
ATOM 713 O O . ARG A 1 92 ? 6.105 2.004 21.016 1 93.06 92 ARG A O 1
ATOM 720 N N . ALA A 1 93 ? 7.328 3.104 22.516 1 93.88 93 ALA A N 1
ATOM 721 C CA . ALA A 1 93 ? 6.273 4.062 22.844 1 93.88 93 ALA A CA 1
ATOM 722 C C . ALA A 1 93 ? 5.883 4.875 21.609 1 93.88 93 ALA A C 1
ATOM 724 O O . ALA A 1 93 ? 4.699 5.113 21.359 1 93.88 93 ALA A O 1
ATOM 725 N N . ASN A 1 94 ? 6.84 5.254 20.812 1 95.5 94 ASN A N 1
ATOM 726 C CA . ASN A 1 94 ? 6.539 6.062 19.641 1 95.5 94 ASN A CA 1
ATOM 727 C C . ASN A 1 94 ? 5.77 5.262 18.594 1 95.5 94 ASN A C 1
ATOM 729 O O . ASN A 1 94 ? 4.992 5.828 17.828 1 95.5 94 ASN A O 1
ATOM 733 N N . ASP A 1 95 ? 5.965 3.945 18.531 1 95 95 ASP A N 1
ATOM 734 C CA . ASP A 1 95 ? 5.199 3.1 17.625 1 95 95 ASP A CA 1
ATOM 735 C C . ASP A 1 95 ? 3.707 3.16 17.953 1 95 95 ASP A C 1
ATOM 737 O O . ASP A 1 95 ? 2.875 3.25 17.047 1 95 95 ASP A O 1
ATOM 741 N N . MET A 1 96 ? 3.469 3.07 19.188 1 95.62 96 MET A N 1
ATOM 742 C CA . MET A 1 96 ? 2.08 3.107 19.641 1 95.62 96 MET A CA 1
ATOM 743 C C . MET A 1 96 ? 1.46 4.477 19.375 1 95.62 96 MET A C 1
ATOM 745 O O . MET A 1 96 ? 0.334 4.566 18.875 1 95.62 96 MET A O 1
ATOM 749 N N . ALA A 1 97 ? 2.205 5.512 19.703 1 97.31 97 ALA A N 1
ATOM 750 C CA . ALA A 1 97 ? 1.719 6.867 19.453 1 97.31 97 ALA A CA 1
ATOM 751 C C . ALA A 1 97 ? 1.401 7.082 17.984 1 97.31 97 ALA A C 1
ATOM 753 O O . ALA A 1 97 ? 0.359 7.645 17.641 1 97.31 97 ALA A O 1
ATOM 754 N N . GLN A 1 98 ? 2.318 6.637 17.141 1 97.5 98 GLN A N 1
ATOM 755 C CA . GLN A 1 98 ? 2.125 6.797 15.711 1 97.5 98 GLN A CA 1
ATOM 756 C C . GLN A 1 98 ? 0.884 6.047 15.234 1 97.5 98 GLN A C 1
ATOM 758 O O . GLN A 1 98 ? 0.136 6.543 14.391 1 97.5 98 GLN A O 1
ATOM 763 N N . SER A 1 99 ? 0.657 4.836 15.719 1 97.25 99 SER A N 1
ATOM 764 C CA . SER A 1 99 ? -0.509 4.051 15.328 1 97.25 99 SER A CA 1
ATOM 765 C C . SER A 1 99 ? -1.805 4.754 15.719 1 97.25 99 SER A C 1
ATOM 767 O O . SER A 1 99 ? -2.754 4.801 14.93 1 97.25 99 SER A O 1
ATOM 769 N N . ILE A 1 100 ? -1.839 5.258 16.922 1 97.25 100 ILE A N 1
ATOM 770 C CA . ILE A 1 100 ? -3.02 5.98 17.375 1 97.25 100 ILE A CA 1
ATOM 771 C C . ILE A 1 100 ? -3.254 7.203 16.5 1 97.25 100 ILE A C 1
ATOM 773 O O . ILE A 1 100 ? -4.379 7.457 16.062 1 97.25 100 ILE A O 1
ATOM 777 N N . PHE A 1 101 ? -2.154 7.941 16.25 1 97.69 101 PHE A N 1
ATOM 778 C CA . PHE A 1 101 ? -2.219 9.102 15.367 1 97.69 101 PHE A CA 1
ATOM 779 C C . PHE A 1 101 ? -2.811 8.727 14.016 1 97.69 101 PHE A C 1
ATOM 781 O O . PHE A 1 101 ? -3.748 9.375 13.547 1 97.69 101 PHE A O 1
ATOM 788 N N . ARG A 1 102 ? -2.332 7.676 13.422 1 97 102 ARG A N 1
ATOM 789 C CA . ARG A 1 102 ? -2.721 7.246 12.086 1 97 102 ARG A CA 1
ATOM 790 C C . ARG A 1 102 ? -4.18 6.805 12.055 1 97 102 ARG A C 1
ATOM 792 O O . ARG A 1 102 ? -4.895 7.07 11.086 1 97 102 ARG A O 1
ATOM 799 N N . LEU A 1 103 ? -4.617 6.172 13.062 1 96.19 103 LEU A N 1
ATOM 800 C CA . LEU A 1 103 ? -5.988 5.668 13.102 1 96.19 103 LEU A CA 1
ATOM 801 C C . LEU A 1 103 ? -6.98 6.812 13.289 1 96.19 103 LEU A C 1
ATOM 803 O O . LEU A 1 103 ? -8.125 6.727 12.836 1 96.19 103 LEU A O 1
ATOM 807 N N . CYS A 1 104 ? -6.504 7.918 13.875 1 96.12 104 CYS A N 1
ATOM 808 C CA . CYS A 1 104 ? -7.449 8.953 14.273 1 96.12 104 CYS A CA 1
ATOM 809 C C . CYS A 1 104 ? -7.344 10.172 13.352 1 96.12 104 CYS A C 1
ATOM 811 O O . CYS A 1 104 ? -8.18 11.078 13.422 1 96.12 104 CYS A O 1
ATOM 813 N N . MET A 1 105 ? -6.375 10.258 12.523 1 94.69 105 MET A N 1
ATOM 814 C CA . MET A 1 105 ? -6.09 11.484 11.773 1 94.69 105 MET A CA 1
ATOM 815 C C . MET A 1 105 ? -7.23 11.82 10.828 1 94.69 105 MET A C 1
ATOM 817 O O . MET A 1 105 ? -7.402 12.977 10.438 1 94.69 105 MET A O 1
ATOM 821 N N . ASP A 1 106 ? -8.055 10.875 10.438 1 90.06 106 ASP A N 1
ATOM 822 C CA . ASP A 1 106 ? -9.148 11.156 9.508 1 90.06 106 ASP A CA 1
ATOM 823 C C . ASP A 1 106 ? -10.5 11.125 10.219 1 90.06 106 ASP A C 1
ATOM 825 O O . ASP A 1 106 ? -11.531 10.891 9.594 1 90.06 106 ASP A O 1
ATOM 829 N N . ASP A 1 107 ? -10.547 11.305 11.469 1 82.31 107 ASP A N 1
ATOM 830 C CA . ASP A 1 107 ? -11.773 11.281 12.258 1 82.31 107 ASP A CA 1
ATOM 831 C C . ASP A 1 107 ? -12.516 12.609 12.164 1 82.31 107 ASP A C 1
ATOM 833 O O . ASP A 1 107 ? -13.562 12.781 12.789 1 82.31 107 ASP A O 1
ATOM 837 N N . TYR A 1 108 ? -12.008 13.398 11.352 1 72.62 108 TYR A N 1
ATOM 838 C CA . TYR A 1 108 ? -12.641 14.711 11.273 1 72.62 108 TYR A CA 1
ATOM 839 C C . TYR A 1 108 ? -14.047 14.602 10.695 1 72.62 108 TYR A C 1
ATOM 841 O O . TYR A 1 108 ? -14.258 13.938 9.672 1 72.62 108 TYR A O 1
ATOM 849 N N . GLN A 1 109 ? -15.008 14.633 11.555 1 60.75 109 GLN A N 1
ATOM 850 C CA . GLN A 1 109 ? -16.375 14.688 11.062 1 60.75 109 GLN A CA 1
ATOM 851 C C . GLN A 1 109 ? -16.703 16.062 10.492 1 60.75 109 GLN A C 1
ATOM 853 O O . GLN A 1 109 ? -16.5 17.078 11.164 1 60.75 109 GLN A O 1
ATOM 858 N N . CYS A 1 110 ? -16.5 16.172 9.109 1 52.34 110 CYS A N 1
ATOM 859 C CA . CYS A 1 110 ? -16.812 17.422 8.414 1 52.34 110 CYS A CA 1
ATOM 860 C C . CYS A 1 110 ? -18.141 18 8.898 1 52.34 110 CYS A C 1
ATOM 862 O O . CYS A 1 110 ? -19.203 17.656 8.375 1 52.34 110 CYS A O 1
ATOM 864 N N . GLY A 1 111 ? -18.625 17.703 10.07 1 45.94 111 GLY A N 1
ATOM 865 C CA . GLY A 1 111 ? -19.938 18.328 10.164 1 45.94 111 GLY A CA 1
ATOM 866 C C . GLY A 1 111 ? -19.906 19.797 9.82 1 45.94 111 GLY A C 1
ATOM 867 O O . GLY A 1 111 ? -18.859 20.453 9.898 1 45.94 111 GLY A O 1
ATOM 868 N N . GLU A 1 112 ? -20.906 20.234 9.352 1 48 112 GLU A N 1
ATOM 869 C CA . GLU A 1 112 ? -21.344 21.516 8.805 1 48 112 GLU A CA 1
ATOM 870 C C . GLU A 1 112 ? -20.812 22.688 9.648 1 48 112 GLU A C 1
ATOM 872 O O . GLU A 1 112 ? -20.406 22.484 10.789 1 48 112 GLU A O 1
ATOM 877 N N . HIS A 1 113 ? -21.078 24.078 9.117 1 56.25 113 HIS A N 1
ATOM 878 C CA . HIS A 1 113 ? -21.109 25.531 9.156 1 56.25 113 HIS A CA 1
ATOM 879 C C . HIS A 1 113 ? -21.484 26.047 10.547 1 56.25 113 HIS A C 1
ATOM 881 O O . HIS A 1 113 ? -21.531 27.25 10.781 1 56.25 113 HIS A O 1
ATOM 887 N N . PRO A 1 114 ? -21.734 25.125 11.422 1 59.09 114 PRO A N 1
ATOM 888 C CA . PRO A 1 114 ? -22.234 25.781 12.625 1 59.09 114 PRO A CA 1
ATOM 889 C C . PRO A 1 114 ? -21.125 26.406 13.469 1 59.09 114 PRO A C 1
ATOM 891 O O . PRO A 1 114 ? -21.344 27.453 14.086 1 59.09 114 PRO A O 1
ATOM 894 N N . ASN A 1 115 ? -19.844 25.953 13.289 1 76.75 115 ASN A N 1
ATOM 895 C CA . ASN A 1 115 ? -18.766 26.484 14.117 1 76.75 115 ASN A CA 1
ATOM 896 C C . ASN A 1 115 ? -18.297 27.844 13.633 1 76.75 115 ASN A C 1
ATOM 898 O O . ASN A 1 115 ? -18 28.734 14.438 1 76.75 115 ASN A O 1
ATOM 902 N N . VAL A 1 116 ? -18.516 28.047 12.406 1 84.12 116 VAL A N 1
ATOM 903 C CA . VAL A 1 116 ? -18.047 29.328 11.852 1 84.12 116 VAL A CA 1
ATOM 904 C C . VAL A 1 116 ? -18.984 30.453 12.289 1 84.12 116 VAL A C 1
ATOM 906 O O . VAL A 1 116 ? -18.531 31.531 12.68 1 84.12 116 VAL A O 1
ATOM 909 N N . LYS A 1 117 ? -20.266 30.156 12.242 1 82.75 117 LYS A N 1
ATOM 910 C CA . LYS A 1 117 ? -21.25 31.156 12.664 1 82.75 117 LYS A CA 1
ATOM 911 C C . LYS A 1 117 ? -21.094 31.484 14.148 1 82.75 117 LYS A C 1
ATOM 913 O O . LYS A 1 117 ? -21.141 32.656 14.531 1 82.75 117 LYS A O 1
ATOM 918 N N . GLN A 1 118 ? -20.828 30.531 14.906 1 81.31 118 GLN A N 1
ATOM 919 C CA . GLN A 1 118 ? -20.672 30.719 16.344 1 81.31 118 GLN A CA 1
ATOM 920 C C . GLN A 1 118 ? -19.422 31.547 16.656 1 81.31 118 GLN A C 1
ATOM 922 O O . GLN A 1 118 ? -19.453 32.406 17.547 1 81.31 118 GLN A O 1
ATOM 927 N N . ILE A 1 119 ? -18.438 31.312 15.977 1 83.5 119 ILE A N 1
ATOM 928 C CA . ILE A 1 119 ? -17.188 32.031 16.203 1 83.5 119 ILE A CA 1
ATOM 929 C C . ILE A 1 119 ? -17.344 33.5 15.781 1 83.5 119 ILE A C 1
ATOM 931 O O . ILE A 1 119 ? -16.906 34.406 16.5 1 83.5 119 ILE A O 1
ATOM 935 N N . LYS A 1 120 ? -17.953 33.656 14.656 1 85.56 120 LYS A N 1
ATOM 936 C CA . LYS A 1 120 ? -18.219 35 14.172 1 85.56 120 LYS A CA 1
ATOM 937 C C . LYS A 1 120 ? -19.047 35.812 15.18 1 85.56 120 LYS A C 1
ATOM 939 O O . LYS A 1 120 ? -18.719 36.938 15.5 1 85.56 120 LYS A O 1
ATOM 944 N N . GLU A 1 121 ? -20 35.188 15.68 1 81.62 121 GLU A N 1
ATOM 945 C CA . GLU A 1 121 ? -20.891 35.844 16.625 1 81.62 121 GLU A CA 1
ATOM 946 C C . GLU A 1 121 ? -20.203 36.062 17.969 1 81.62 121 GLU A C 1
ATOM 948 O O . GLU A 1 121 ? -20.438 37.094 18.625 1 81.62 121 GLU A O 1
ATOM 953 N N . SER A 1 122 ? -19.375 35.188 18.344 1 80.88 122 SER A N 1
ATOM 954 C CA . SER A 1 122 ? -18.703 35.281 19.641 1 80.88 122 SER A CA 1
ATOM 955 C C . SER A 1 122 ? -17.641 36.344 19.625 1 80.88 122 SER A C 1
ATOM 957 O O . SER A 1 122 ? -17.359 36.969 20.656 1 80.88 122 SER A O 1
ATOM 959 N N . ILE A 1 123 ? -17.047 36.594 18.516 1 83.31 123 ILE A N 1
ATOM 960 C CA . ILE A 1 123 ? -15.969 37.562 18.453 1 83.31 123 ILE A CA 1
ATOM 961 C C . ILE A 1 123 ? -16.531 38.938 18.047 1 83.31 123 ILE A C 1
ATOM 963 O O . ILE A 1 123 ? -16.156 39.969 18.641 1 83.31 123 ILE A O 1
ATOM 967 N N . PHE A 1 124 ? -17.453 39.031 17.047 1 82.06 124 PHE A N 1
ATOM 968 C CA . PHE A 1 124 ? -17.844 40.281 16.453 1 82.06 124 PHE A CA 1
ATOM 969 C C . PHE A 1 124 ? -19.25 40.688 16.922 1 82.06 124 PHE A C 1
ATOM 971 O O . PHE A 1 124 ? -19.516 41.875 17.156 1 82.06 124 PHE A O 1
ATOM 978 N N . ASP A 1 125 ? -20.266 39.938 16.859 1 64.44 125 ASP A N 1
ATOM 979 C CA . ASP A 1 125 ? -21.656 40.375 17.047 1 64.44 125 ASP A CA 1
ATOM 980 C C . ASP A 1 125 ? -21.922 40.75 18.5 1 64.44 125 ASP A C 1
ATOM 982 O O . ASP A 1 125 ? -22.812 41.562 18.781 1 64.44 125 ASP A O 1
ATOM 986 N N . LEU A 1 126 ? -21.203 40.031 19.391 1 55.59 126 LEU A N 1
ATOM 987 C CA . LEU A 1 126 ? -21.484 40.531 20.734 1 55.59 126 LEU A CA 1
ATOM 988 C C . LEU A 1 126 ? -21.109 42 20.859 1 55.59 126 LEU A C 1
ATOM 990 O O . LEU A 1 126 ? -21.641 42.719 21.703 1 55.59 126 LEU A O 1
ATOM 994 N N . GLY A 1 127 ? -20.297 42.375 19.859 1 56.62 127 GLY A N 1
ATOM 995 C CA . GLY A 1 127 ? -19.828 43.75 19.875 1 56.62 127 GLY A CA 1
ATOM 996 C C . GLY A 1 127 ? -20.547 44.625 18.859 1 56.62 127 GLY A C 1
ATOM 997 O O . GLY A 1 127 ? -21.422 44.156 18.125 1 56.62 127 GLY A O 1
ATOM 998 N N . LYS A 1 128 ? -20.547 45.906 18.844 1 62.59 128 LYS A N 1
ATOM 999 C CA . LYS A 1 128 ? -21.094 46.969 18.016 1 62.59 128 LYS A CA 1
ATOM 1000 C C . LYS A 1 128 ? -20.469 46.969 16.625 1 62.59 128 LYS A C 1
ATOM 1002 O O . LYS A 1 128 ? -20.719 47.844 15.82 1 62.59 128 LYS A O 1
ATOM 1007 N N . MET A 1 129 ? -19.688 45.719 16.328 1 77.25 129 MET A N 1
ATOM 1008 C CA . MET A 1 129 ? -18.984 45.719 15.039 1 77.25 129 MET A CA 1
ATOM 1009 C C . MET A 1 129 ? -19.328 44.469 14.242 1 77.25 129 MET A C 1
ATOM 1011 O O . MET A 1 129 ? -19.266 43.344 14.781 1 77.25 129 MET A O 1
ATOM 1015 N N . ASN A 1 130 ? -19.875 44.688 13.062 1 84.44 130 ASN A N 1
ATOM 1016 C CA . ASN A 1 130 ? -20.109 43.531 12.211 1 84.44 130 ASN A CA 1
ATOM 1017 C C . ASN A 1 130 ? -18.828 43.094 11.484 1 84.44 130 ASN A C 1
ATOM 1019 O O . ASN A 1 130 ? -17.875 43.875 11.383 1 84.44 130 ASN A O 1
ATOM 1023 N N . PHE A 1 131 ? -18.75 41.812 11.133 1 89.31 131 PHE A N 1
ATOM 1024 C CA . PHE A 1 131 ? -17.562 41.219 10.523 1 89.31 131 PHE A CA 1
ATOM 1025 C C . PHE A 1 131 ? -17.172 41.969 9.266 1 89.31 131 PHE A C 1
ATOM 1027 O O . PHE A 1 131 ? -15.984 42.219 9.023 1 89.31 131 PHE A O 1
ATOM 1034 N N . GLU A 1 132 ? -18.125 42.406 8.477 1 87.81 132 GLU A N 1
ATOM 1035 C CA . GLU A 1 132 ? -17.859 43.156 7.242 1 87.81 132 GLU A CA 1
ATOM 1036 C C . GLU A 1 132 ? -17.156 44.469 7.527 1 87.81 132 GLU A C 1
ATOM 1038 O O . GLU A 1 132 ? -16.188 44.812 6.855 1 87.81 132 GLU A O 1
ATOM 1043 N N . GLN A 1 133 ? -17.688 45.156 8.484 1 89.69 133 GLN A N 1
ATOM 1044 C CA . GLN A 1 133 ? -17.078 46.406 8.867 1 89.69 133 GLN A CA 1
ATOM 1045 C C . GLN A 1 133 ? -15.656 46.219 9.375 1 89.69 133 GLN A C 1
ATOM 1047 O O . GLN A 1 133 ? -14.773 47.031 9.094 1 89.69 133 GLN A O 1
ATOM 1052 N N . PHE A 1 134 ? -15.531 45.219 10.109 1 93.06 134 PHE A N 1
ATOM 1053 C CA . PHE A 1 134 ? -14.195 44.875 10.609 1 93.06 134 PHE A CA 1
ATOM 1054 C C . PHE A 1 134 ? -13.219 44.688 9.461 1 93.06 134 PHE A C 1
ATOM 1056 O O . PHE A 1 134 ? -12.094 45.156 9.5 1 93.06 134 PHE A O 1
ATOM 1063 N N . ILE A 1 135 ? -13.625 43.906 8.43 1 92.31 135 ILE A N 1
ATOM 1064 C CA . ILE A 1 135 ? -12.758 43.594 7.301 1 92.31 135 ILE A CA 1
ATOM 1065 C C . ILE A 1 135 ? -12.375 44.875 6.562 1 92.31 135 ILE A C 1
ATOM 1067 O O . ILE A 1 135 ? -11.227 45.031 6.148 1 92.31 135 ILE A O 1
ATOM 1071 N N . PHE A 1 136 ? -13.297 45.812 6.504 1 92 136 PHE A N 1
ATOM 1072 C CA . PHE A 1 136 ? -13.07 47 5.703 1 92 136 PHE A CA 1
ATOM 1073 C C . PHE A 1 136 ? -12.25 48.031 6.473 1 92 136 PHE A C 1
ATOM 1075 O O . PHE A 1 136 ? -11.375 48.688 5.902 1 92 136 PHE A O 1
ATOM 1082 N N . ASP A 1 137 ? -12.422 48.062 7.781 1 93.06 137 ASP A N 1
ATOM 1083 C CA . ASP A 1 137 ? -11.891 49.188 8.516 1 93.06 137 ASP A CA 1
ATOM 1084 C C . ASP A 1 137 ? -10.664 48.812 9.336 1 93.06 137 ASP A C 1
ATOM 1086 O O . ASP A 1 137 ? -9.812 49.656 9.625 1 93.06 137 ASP A O 1
ATOM 1090 N N . TYR A 1 138 ? -10.57 47.562 9.664 1 94.44 138 TYR A N 1
ATOM 1091 C CA . TYR A 1 138 ? -9.57 47.25 10.68 1 94.44 138 TYR A CA 1
ATOM 1092 C C . TYR A 1 138 ? -8.648 46.125 10.227 1 94.44 138 TYR A C 1
ATOM 1094 O O . TYR A 1 138 ? -7.48 46.062 10.617 1 94.44 138 TYR A O 1
ATOM 1102 N N . TRP A 1 139 ? -9.156 45.188 9.422 1 95.12 139 TRP A N 1
ATOM 1103 C CA . TRP A 1 139 ? -8.414 44 9.055 1 95.12 139 TRP A CA 1
ATOM 1104 C C . TRP A 1 139 ? -7.074 44.344 8.414 1 95.12 139 TRP A C 1
ATOM 1106 O O . TRP A 1 139 ? -7.027 45.031 7.383 1 95.12 139 TRP A O 1
ATOM 1116 N N . GLU A 1 140 ? -5.969 43.906 9.055 1 94.75 140 GLU A N 1
ATOM 1117 C CA . GLU A 1 140 ? -4.574 44.125 8.672 1 94.75 140 GLU A CA 1
ATOM 1118 C C . GLU A 1 140 ? -4.238 45.625 8.594 1 94.75 140 GLU A C 1
ATOM 1120 O O . GLU A 1 140 ? -3.404 46.031 7.789 1 94.75 140 GLU A O 1
ATOM 1125 N N . ALA A 1 141 ? -4.938 46.469 9.352 1 92.94 141 ALA A N 1
ATOM 1126 C CA . ALA A 1 141 ? -4.75 47.906 9.266 1 92.94 141 ALA A CA 1
ATOM 1127 C C . ALA A 1 141 ? -4.523 48.531 10.648 1 92.94 141 ALA A C 1
ATOM 1129 O O . ALA A 1 141 ? -3.504 49.156 10.883 1 92.94 141 ALA A O 1
ATOM 1130 N N . SER A 1 142 ? -5.453 48.281 11.562 1 93.94 142 SER A N 1
ATOM 1131 C CA . SER A 1 142 ? -5.352 48.906 12.867 1 93.94 142 SER A CA 1
ATOM 1132 C C . SER A 1 142 ? -5.91 48.031 13.969 1 93.94 142 SER A C 1
ATOM 1134 O O . SER A 1 142 ? -6.781 47.188 13.727 1 93.94 142 SER A O 1
ATOM 1136 N N . PRO A 1 143 ? -5.352 48.219 15.211 1 95.81 143 PRO A N 1
ATOM 1137 C CA . PRO A 1 143 ? -5.875 47.438 16.344 1 95.81 143 PRO A CA 1
ATOM 1138 C C . PRO A 1 143 ? -7.316 47.812 16.688 1 95.81 143 PRO A C 1
ATOM 1140 O O . PRO A 1 143 ? -7.77 48.906 16.375 1 95.81 143 PRO A O 1
ATOM 1143 N N . LEU A 1 144 ? -8.016 46.875 17.297 1 94.81 144 LEU A N 1
ATOM 1144 C CA . LEU A 1 144 ? -9.414 47.094 17.656 1 94.81 144 LEU A CA 1
ATOM 1145 C C . LEU A 1 144 ? -9.766 46.344 18.938 1 94.81 144 LEU A C 1
ATOM 1147 O O . LEU A 1 144 ? -9.438 45.156 19.062 1 94.81 144 LEU A O 1
ATOM 1151 N N . LEU A 1 145 ? -10.336 47 19.891 1 94.25 145 LEU A N 1
ATOM 1152 C CA . LEU A 1 145 ? -10.836 46.344 21.109 1 94.25 145 LEU A CA 1
ATOM 1153 C C . LEU A 1 145 ? -12.328 46.031 20.984 1 94.25 145 LEU A C 1
ATOM 1155 O O . LEU A 1 145 ? -13.133 46.938 20.719 1 94.25 145 LEU A O 1
ATOM 1159 N N . LEU A 1 146 ? -12.625 44.812 21.031 1 90.75 146 LEU A N 1
ATOM 1160 C CA . LEU A 1 146 ? -14.016 44.344 21.062 1 90.75 146 LEU A CA 1
ATOM 1161 C C . LEU A 1 146 ? -14.43 44 22.5 1 90.75 146 LEU A C 1
ATOM 1163 O O . LEU A 1 146 ? -13.984 43 23.062 1 90.75 146 LEU A O 1
ATOM 1167 N N . ARG A 1 147 ? -15.32 44.812 23.031 1 87.31 147 ARG A N 1
ATOM 1168 C CA . ARG A 1 147 ? -15.719 44.625 24.422 1 87.31 147 ARG A CA 1
ATOM 1169 C C . ARG A 1 147 ? -16.688 43.469 24.578 1 87.31 147 ARG A C 1
ATOM 1171 O O . ARG A 1 147 ? -17.578 43.281 23.75 1 87.31 147 ARG A O 1
ATOM 1178 N N . GLY A 1 148 ? -16.344 42.625 25.453 1 77.94 148 GLY A N 1
ATOM 1179 C CA . GLY A 1 148 ? -17.219 41.5 25.734 1 77.94 148 GLY A CA 1
ATOM 1180 C C . GLY A 1 148 ? -18.422 41.875 26.578 1 77.94 148 GLY A C 1
ATOM 1181 O O . GLY A 1 148 ? -18.5 43 27.094 1 77.94 148 GLY A O 1
ATOM 1182 N N . THR A 1 149 ? -19.531 41.062 26.391 1 61.53 149 THR A N 1
ATOM 1183 C CA . THR A 1 149 ? -20.703 41.312 27.234 1 61.53 149 THR A CA 1
ATOM 1184 C C . THR A 1 149 ? -20.469 40.781 28.641 1 61.53 149 THR A C 1
ATOM 1186 O O . THR A 1 149 ? -19.688 39.844 28.844 1 61.53 149 THR A O 1
ATOM 1189 N N . SER A 1 150 ? -20.891 41.406 29.672 1 54.62 150 SER A N 1
ATOM 1190 C CA . SER A 1 150 ? -20.797 41.062 31.078 1 54.62 150 SER A CA 1
ATOM 1191 C C . SER A 1 150 ? -21.125 39.594 31.312 1 54.62 150 SER A C 1
ATOM 1193 O O . SER A 1 150 ? -21.828 38.969 30.516 1 54.62 150 SER A O 1
ATOM 1195 N N . LYS A 1 151 ? -20.328 38.719 32.25 1 53.22 151 LYS A N 1
ATOM 1196 C CA . LYS A 1 151 ? -20.484 37.312 32.656 1 53.22 151 LYS A CA 1
ATOM 1197 C C . LYS A 1 151 ? -21.922 36.844 32.469 1 53.22 151 LYS A C 1
ATOM 1199 O O . LYS A 1 151 ? -22.172 35.719 32.062 1 53.22 151 LYS A O 1
ATOM 1204 N N . ALA A 1 152 ? -22.766 37.625 33 1 48.09 152 ALA A N 1
ATOM 1205 C CA . ALA A 1 152 ? -24.156 37.219 33.219 1 48.09 152 ALA A CA 1
ATOM 1206 C C . ALA A 1 152 ? -24.922 37.094 31.922 1 48.09 152 ALA A C 1
ATOM 1208 O O . ALA A 1 152 ? -25.938 36.375 31.859 1 48.09 152 ALA A O 1
ATOM 1209 N N . SER A 1 153 ? -24.5 37.625 30.859 1 48.47 153 SER A N 1
ATOM 1210 C CA . SER A 1 153 ? -25.391 37.688 29.703 1 48.47 153 SER A CA 1
ATOM 1211 C C . SER A 1 153 ? -24.812 36.875 28.531 1 48.47 153 SER A C 1
ATOM 1213 O O . SER A 1 153 ? -25.312 37 27.406 1 48.47 153 SER A O 1
ATOM 1215 N N . LEU A 1 154 ? -23.781 36.219 28.719 1 54.03 154 LEU A N 1
ATOM 1216 C CA . LEU A 1 154 ? -23.234 35.5 27.578 1 54.03 154 LEU A CA 1
ATOM 1217 C C . LEU A 1 154 ? -24.078 34.25 27.266 1 54.03 154 LEU A C 1
ATOM 1219 O O . LEU A 1 154 ? -24.469 33.531 28.172 1 54.03 154 LEU A O 1
ATOM 1223 N N . PRO A 1 155 ? -24.672 34.156 26.109 1 53.94 155 PRO A N 1
ATOM 1224 C CA . PRO A 1 155 ? -25.422 32.938 25.781 1 53.94 155 PRO A CA 1
ATOM 1225 C C . PRO A 1 155 ? -24.672 31.656 26.109 1 53.94 155 PRO A C 1
ATOM 1227 O O . PRO A 1 155 ? -23.438 31.656 26.156 1 53.94 155 PRO A O 1
ATOM 1230 N N . GLU A 1 156 ? -25.328 30.75 26.672 1 53.94 156 GLU A N 1
ATOM 1231 C CA . GLU A 1 156 ? -24.797 29.438 27.016 1 53.94 156 GLU A CA 1
ATOM 1232 C C . GLU A 1 156 ? -23.906 28.891 25.906 1 53.94 156 GLU A C 1
ATOM 1234 O O . GLU A 1 156 ? -22.969 28.125 26.172 1 53.94 156 GLU A O 1
ATOM 1239 N N . ASP A 1 157 ? -24.078 29.469 24.766 1 53.06 157 ASP A N 1
ATOM 1240 C CA . ASP A 1 157 ? -23.422 28.922 23.594 1 53.06 157 ASP A CA 1
ATOM 1241 C C . ASP A 1 157 ? -22.109 29.656 23.281 1 53.06 157 ASP A C 1
ATOM 1243 O O . ASP A 1 157 ? -21.516 29.469 22.219 1 53.06 157 ASP A O 1
ATOM 1247 N N . TYR A 1 158 ? -21.672 30.469 24.203 1 60.28 158 TYR A N 1
ATOM 1248 C CA . TYR A 1 158 ? -20.438 31.203 24 1 60.28 158 TYR A CA 1
ATOM 1249 C C . TYR A 1 158 ? -19.234 30.266 24.094 1 60.28 158 TYR A C 1
ATOM 1251 O O . TYR A 1 158 ? -18.984 29.672 25.156 1 60.28 158 TYR A O 1
ATOM 1259 N N . ILE A 1 159 ? -18.516 30.125 23 1 64.75 159 ILE A N 1
ATOM 1260 C CA . ILE A 1 159 ? -17.516 29.094 22.828 1 64.75 159 ILE A CA 1
ATOM 1261 C C . ILE A 1 159 ? -16.375 29.297 23.844 1 64.75 159 ILE A C 1
ATOM 1263 O O . ILE A 1 159 ? -15.844 28.344 24.391 1 64.75 159 ILE A O 1
ATOM 1267 N N . PHE A 1 160 ? -16.062 30.562 24.234 1 67.12 160 PHE A N 1
ATOM 1268 C CA . PHE A 1 160 ? -14.93 30.828 25.125 1 67.12 160 PHE A CA 1
ATOM 1269 C C . PHE A 1 160 ? -15.32 30.656 26.578 1 67.12 160 PHE A C 1
ATOM 1271 O O . PHE A 1 160 ? -14.461 30.5 27.453 1 67.12 160 PHE A O 1
ATOM 1278 N N . ARG A 1 161 ? -16.641 30.656 26.797 1 64.75 161 ARG A N 1
ATOM 1279 C CA . ARG A 1 161 ? -17.109 30.438 28.156 1 64.75 161 ARG A CA 1
ATOM 1280 C C . ARG A 1 161 ? -16.797 29.016 28.625 1 64.75 161 ARG A C 1
ATOM 1282 O O . ARG A 1 161 ? -16.375 28.812 29.766 1 64.75 161 ARG A O 1
ATOM 1289 N N . SER A 1 162 ? -17.109 28.188 27.688 1 64.62 162 SER A N 1
ATOM 1290 C CA . SER A 1 162 ? -16.844 26.797 28.031 1 64.62 162 SER A CA 1
ATOM 1291 C C . SER A 1 162 ? -15.359 26.578 28.344 1 64.62 162 SER A C 1
ATOM 1293 O O . SER A 1 162 ? -15.016 25.828 29.266 1 64.62 162 SER A O 1
ATOM 1295 N N . LEU A 1 163 ? -14.578 27.312 27.656 1 71.56 163 LEU A N 1
ATOM 1296 C CA . LEU A 1 163 ? -13.141 27.203 27.891 1 71.56 163 LEU A CA 1
ATOM 1297 C C . LEU A 1 163 ? -12.758 27.859 29.219 1 71.56 163 LEU A C 1
ATOM 1299 O O . LEU A 1 163 ? -11.969 27.281 29.984 1 71.56 163 LEU A O 1
ATOM 1303 N N . ALA A 1 164 ? -13.352 29.016 29.422 1 70.12 164 ALA A N 1
ATOM 1304 C CA . ALA A 1 164 ? -13.094 29.734 30.672 1 70.12 164 ALA A CA 1
ATOM 1305 C C . ALA A 1 164 ? -13.516 28.906 31.891 1 70.12 164 ALA A C 1
ATOM 1307 O O . ALA A 1 164 ? -12.797 28.828 32.875 1 70.12 164 ALA A O 1
ATOM 1308 N N . LYS A 1 165 ? -14.68 28.266 31.688 1 68.38 165 LYS A N 1
ATOM 1309 C CA . LYS A 1 165 ? -15.195 27.438 32.781 1 68.38 165 LYS A CA 1
ATOM 1310 C C . LYS A 1 165 ? -14.281 26.25 33.031 1 68.38 165 LYS A C 1
ATOM 1312 O O . LYS A 1 165 ? -14.07 25.875 34.188 1 68.38 165 LYS A O 1
ATOM 1317 N N . ALA A 1 166 ? -13.773 25.812 31.984 1 65.56 166 ALA A N 1
ATOM 1318 C CA . ALA A 1 166 ? -12.875 24.672 32.125 1 65.56 166 ALA A CA 1
ATOM 1319 C C . ALA A 1 166 ? -11.617 25.047 32.906 1 65.56 166 ALA A C 1
ATOM 1321 O O . ALA A 1 1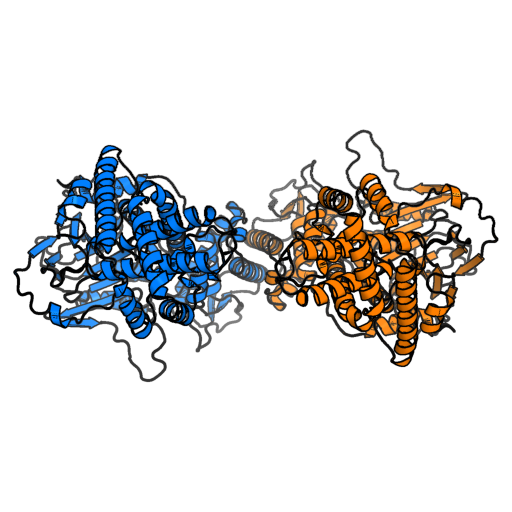66 ? -11.102 24.25 33.688 1 65.56 166 ALA A O 1
ATOM 1322 N N . PHE A 1 167 ? -11.203 26.328 32.812 1 65 167 PHE A N 1
ATOM 1323 C CA . PHE A 1 167 ? -9.977 26.781 33.469 1 65 167 PHE A CA 1
ATOM 1324 C C . PHE A 1 167 ? -10.289 27.391 34.844 1 65 167 PHE A C 1
ATOM 1326 O O . PHE A 1 167 ? -9.461 27.344 35.75 1 65 167 PHE A O 1
ATOM 1333 N N . GLN A 1 168 ? -11.5 28.094 35 1 60.06 168 GLN A N 1
ATOM 1334 C CA . GLN A 1 168 ? -11.875 28.781 36.219 1 60.06 168 GLN A CA 1
ATOM 1335 C C . GLN A 1 168 ? -12.188 27.781 37.344 1 60.06 168 GLN A C 1
ATOM 1337 O O . GLN A 1 168 ? -12.016 28.094 38.531 1 60.06 168 GLN A O 1
ATOM 1342 N N . SER A 1 169 ? -12.852 26.734 36.906 1 57.97 169 SER A N 1
ATOM 1343 C CA . SER A 1 169 ? -13.203 25.766 37.938 1 57.97 169 SER A CA 1
ATOM 1344 C C . SER A 1 169 ? -11.961 25.234 38.625 1 57.97 169 SER A C 1
ATOM 1346 O O . SER A 1 169 ? -12.062 24.562 39.656 1 57.97 169 SER A O 1
ATOM 1348 N N . ARG A 1 170 ? -10.875 25.75 38.25 1 59.75 170 ARG A N 1
ATOM 1349 C CA . ARG A 1 170 ? -9.633 25.188 38.75 1 59.75 170 ARG A CA 1
ATOM 1350 C C . ARG A 1 170 ? -8.867 26.234 39.562 1 59.75 170 ARG A C 1
ATOM 1352 O O . ARG A 1 170 ? -8.93 27.438 39.25 1 59.75 170 ARG A O 1
ATOM 1359 N N . GLU A 1 171 ? -8.586 25.984 40.75 1 66.25 171 GLU A N 1
ATOM 1360 C CA . GLU A 1 171 ? -7.781 26.875 41.594 1 66.25 171 GLU A CA 1
ATOM 1361 C C . GLU A 1 171 ? -6.453 27.219 40.938 1 66.25 171 GLU A C 1
ATOM 1363 O O . GLU A 1 171 ? -5.684 26.328 40.594 1 66.25 171 GLU A O 1
ATOM 1368 N N . MET A 1 172 ? -6.289 28.547 40.469 1 71.19 172 MET A N 1
ATOM 1369 C CA . MET A 1 172 ? -5.023 28.984 39.906 1 71.19 172 MET A CA 1
ATOM 1370 C C . MET A 1 172 ? -3.949 29.125 40.969 1 71.19 172 MET A C 1
ATOM 1372 O O . MET A 1 172 ? -4.219 29.625 42.062 1 71.19 172 MET A O 1
ATOM 1376 N N . PRO A 1 173 ? -2.729 28.484 40.844 1 79.19 173 PRO A N 1
ATOM 1377 C CA . PRO A 1 173 ? -2.125 27.844 39.688 1 79.19 173 PRO A CA 1
ATOM 1378 C C . PRO A 1 173 ? -2.074 26.312 39.812 1 79.19 173 PRO A C 1
ATOM 1380 O O . PRO A 1 173 ? -1.269 25.672 39.125 1 79.19 173 PRO A O 1
ATOM 1383 N N . SER A 1 174 ? -2.916 25.781 40.656 1 81.31 174 SER A N 1
ATOM 1384 C CA . SER A 1 174 ? -2.805 24.375 41 1 81.31 174 SER A CA 1
ATOM 1385 C C . SER A 1 174 ? -3.191 23.484 39.844 1 81.31 174 SER A C 1
ATOM 1387 O O . SER A 1 174 ? -2.832 22.297 39.812 1 81.31 174 SER A O 1
ATOM 1389 N N . PHE A 1 175 ? -3.82 24.016 38.844 1 84.81 175 PHE A N 1
ATOM 1390 C CA . PHE A 1 175 ? -4.281 23.172 37.75 1 84.81 175 PHE A CA 1
ATOM 1391 C C . PHE A 1 175 ? -3.174 22.969 36.719 1 84.81 175 PHE A C 1
ATOM 1393 O O . PHE A 1 175 ? -3.285 22.109 35.844 1 84.81 175 PHE A O 1
ATOM 1400 N N . ILE A 1 176 ? -2.057 23.734 36.875 1 86.62 176 ILE A N 1
ATOM 1401 C CA . ILE A 1 176 ? -1.034 23.766 35.812 1 86.62 176 ILE A CA 1
ATOM 1402 C C . ILE A 1 176 ? -0.37 22.406 35.719 1 86.62 176 ILE A C 1
ATOM 1404 O O . ILE A 1 176 ? -0.337 21.812 34.625 1 86.62 176 ILE A O 1
ATOM 1408 N N . PRO A 1 177 ? 0.111 21.828 36.812 1 90.06 177 PRO A N 1
ATOM 1409 C CA . PRO A 1 177 ? 0.857 20.562 36.688 1 90.06 177 PRO A CA 1
ATOM 1410 C C . PRO A 1 177 ? 0.006 19.438 36.125 1 90.06 177 PRO A C 1
ATOM 1412 O O . PRO A 1 177 ? 0.396 18.797 35.125 1 90.06 177 PRO A O 1
ATOM 1415 N N . PRO A 1 178 ? -1.227 19.234 36.656 1 88.81 178 PRO A N 1
ATOM 1416 C CA . PRO A 1 178 ? -2.021 18.141 36.062 1 88.81 178 PRO A CA 1
ATOM 1417 C C . PRO A 1 178 ? -2.355 18.375 34.594 1 88.81 178 PRO A C 1
ATOM 1419 O O . PRO A 1 178 ? -2.473 17.406 33.844 1 88.81 178 PRO A O 1
ATOM 1422 N N . MET A 1 179 ? -2.549 19.531 34.188 1 89.81 179 MET A N 1
ATOM 1423 C CA . MET A 1 179 ? -2.822 19.812 32.781 1 89.81 179 MET A CA 1
ATOM 1424 C C . MET A 1 179 ? -1.616 19.484 31.891 1 89.81 179 MET A C 1
ATOM 1426 O O . MET A 1 179 ? -1.752 18.812 30.875 1 89.81 179 MET A O 1
ATOM 1430 N N . LEU A 1 180 ? -0.466 19.938 32.344 1 93.94 180 LEU A N 1
ATOM 1431 C CA . LEU A 1 180 ? 0.752 19.734 31.578 1 93.94 180 LEU A CA 1
ATOM 1432 C C . LEU A 1 180 ? 1.121 18.266 31.5 1 93.94 180 LEU A C 1
ATOM 1434 O O . LEU A 1 180 ? 1.676 17.812 30.5 1 93.94 180 LEU A O 1
ATOM 1438 N N . GLU A 1 181 ? 0.814 17.484 32.531 1 94 181 GLU A N 1
ATOM 1439 C CA . GLU A 1 181 ? 1.148 16.062 32.594 1 94 181 GLU A CA 1
ATOM 1440 C C . GLU A 1 181 ? 0.356 15.273 31.562 1 94 181 GLU A C 1
ATOM 1442 O O . GLU A 1 181 ? 0.746 14.156 31.203 1 94 181 GLU A O 1
ATOM 1447 N N . ASN A 1 182 ? -0.713 15.828 31.094 1 93.81 182 ASN A N 1
ATOM 1448 C CA . ASN A 1 182 ? -1.585 15.125 30.156 1 93.81 182 ASN A CA 1
ATOM 1449 C C . ASN A 1 182 ? -1.285 15.508 28.719 1 93.81 182 ASN A C 1
ATOM 1451 O O . ASN A 1 182 ? -1.955 15.039 27.797 1 93.81 182 ASN A O 1
ATOM 1455 N N . LEU A 1 183 ? -0.286 16.312 28.531 1 95.69 183 LEU A N 1
ATOM 1456 C CA . LEU A 1 183 ? -0.034 16.844 27.188 1 95.69 183 LEU A CA 1
ATOM 1457 C C . LEU A 1 183 ? 1.132 16.109 26.531 1 95.69 183 LEU A C 1
ATOM 1459 O O . LEU A 1 183 ? 2.021 15.609 27.219 1 95.69 183 LEU A O 1
ATOM 1463 N N . THR A 1 184 ? 1.06 15.969 25.266 1 96 184 THR A N 1
ATOM 1464 C CA . THR A 1 184 ? 2.109 15.445 24.391 1 96 184 THR A CA 1
ATOM 1465 C C . THR A 1 184 ? 2.689 16.547 23.516 1 96 184 THR A C 1
ATOM 1467 O O . THR A 1 184 ? 2.002 17.531 23.203 1 96 184 THR A O 1
ATOM 1470 N N . SER A 1 185 ? 3.934 16.422 23.25 1 96.69 185 SER A N 1
ATOM 1471 C CA . SER A 1 185 ? 4.582 17.422 22.406 1 96.69 185 SER A CA 1
ATOM 1472 C C . SER A 1 185 ? 3.936 17.469 21.016 1 96.69 185 SER A C 1
ATOM 1474 O O . SER A 1 185 ? 3.559 16.438 20.469 1 96.69 185 SER A O 1
ATOM 1476 N N . CYS A 1 186 ? 3.77 18.672 20.484 1 97.31 186 CYS A N 1
ATOM 1477 C CA . CYS A 1 186 ? 3.227 18.906 19.141 1 97.31 186 CYS A CA 1
ATOM 1478 C C . CYS A 1 186 ? 4.25 19.578 18.25 1 97.31 186 CYS A C 1
ATOM 1480 O O . CYS A 1 186 ? 4.277 20.812 18.141 1 97.31 186 CYS A O 1
ATOM 1482 N N . PRO A 1 187 ? 5.051 18.797 17.594 1 94.81 187 PRO A N 1
ATOM 1483 C CA . PRO A 1 187 ? 6.047 19.391 16.703 1 94.81 187 PRO A CA 1
ATOM 1484 C C . PRO A 1 187 ? 5.418 20.109 15.516 1 94.81 187 PRO A C 1
ATOM 1486 O O . PRO A 1 187 ? 4.316 19.766 15.086 1 94.81 187 PRO A O 1
ATOM 1489 N N . PRO A 1 188 ? 6.113 21.141 15.055 1 91.69 188 PRO A N 1
ATOM 1490 C CA . PRO A 1 188 ? 5.562 21.906 13.922 1 91.69 188 PRO A CA 1
ATOM 1491 C C . PRO A 1 188 ? 5.488 21.078 12.641 1 91.69 188 PRO A C 1
ATOM 1493 O O . PRO A 1 188 ? 6.324 20.188 12.422 1 91.69 188 PRO A O 1
ATOM 1496 N N . ILE A 1 189 ? 4.484 21.344 11.852 1 90.62 189 ILE A N 1
ATOM 1497 C CA . ILE A 1 189 ? 4.312 20.703 10.555 1 90.62 189 ILE A CA 1
ATOM 1498 C C . ILE A 1 189 ? 4.777 21.641 9.445 1 90.62 189 ILE A C 1
ATOM 1500 O O . ILE A 1 189 ? 4.555 22.859 9.523 1 90.62 189 ILE A O 1
ATOM 1504 N N . ALA A 1 190 ? 5.441 21.047 8.422 1 83.5 190 ALA A N 1
ATOM 1505 C CA . ALA A 1 190 ? 5.887 21.844 7.289 1 83.5 190 ALA A CA 1
ATOM 1506 C C . ALA A 1 190 ? 4.699 22.359 6.473 1 83.5 190 ALA A C 1
ATOM 1508 O O . ALA A 1 190 ? 3.771 21.594 6.18 1 83.5 190 ALA A O 1
ATOM 1509 N N . SER A 1 191 ? 4.773 23.562 6.086 1 78.44 191 SER A N 1
ATOM 1510 C CA . SER A 1 191 ? 3.639 24.203 5.434 1 78.44 191 SER A CA 1
ATOM 1511 C C . SER A 1 191 ? 3.465 23.703 4.004 1 78.44 191 SER A C 1
ATOM 1513 O O . SER A 1 191 ? 2.342 23.609 3.508 1 78.44 191 SER A O 1
ATOM 1515 N N . ASP A 1 192 ? 4.52 23.344 3.375 1 78.25 192 ASP A N 1
ATOM 1516 C CA . ASP A 1 192 ? 4.41 23.094 1.94 1 78.25 192 ASP A CA 1
ATOM 1517 C C . ASP A 1 192 ? 4.367 21.594 1.647 1 78.25 192 ASP A C 1
ATOM 1519 O O . ASP A 1 192 ? 4.395 21.188 0.485 1 78.25 192 ASP A O 1
ATOM 1523 N N . LYS A 1 193 ? 4.273 20.859 2.707 1 83.31 193 LYS A N 1
ATOM 1524 C CA . LYS A 1 193 ? 4.129 19.422 2.496 1 83.31 193 LYS A CA 1
ATOM 1525 C C . LYS A 1 193 ? 2.699 18.969 2.777 1 83.31 193 LYS A C 1
ATOM 1527 O O . LYS A 1 193 ? 2.236 19.016 3.918 1 83.31 193 LYS A O 1
ATOM 1532 N N . LEU A 1 194 ? 2.096 18.5 1.715 1 90.81 194 LEU A N 1
ATOM 1533 C CA . LEU A 1 194 ? 0.669 18.234 1.862 1 90.81 194 LEU A CA 1
ATOM 1534 C C . LEU A 1 194 ? 0.407 16.75 2.045 1 90.81 194 LEU A C 1
ATOM 1536 O O . LEU A 1 194 ? -0.636 16.234 1.626 1 90.81 194 LEU A O 1
ATOM 1540 N N . ASP A 1 195 ? 1.399 15.938 2.422 1 91.44 195 ASP A N 1
ATOM 1541 C CA . ASP A 1 195 ? 1.246 14.547 2.846 1 91.44 195 ASP A CA 1
ATOM 1542 C C . ASP A 1 195 ? 1.551 14.391 4.332 1 91.44 195 ASP A C 1
ATOM 1544 O O . ASP A 1 195 ? 2.689 14.586 4.762 1 91.44 195 ASP A O 1
ATOM 1548 N N . ILE A 1 196 ? 0.563 14.07 5.07 1 95.31 196 ILE A N 1
ATOM 1549 C CA . ILE A 1 196 ? 0.673 13.977 6.52 1 95.31 196 ILE A CA 1
ATOM 1550 C C . ILE A 1 196 ? 1.742 12.945 6.891 1 95.31 196 ILE A C 1
ATOM 1552 O O . ILE A 1 196 ? 2.348 13.031 7.961 1 95.31 196 ILE A O 1
ATOM 1556 N N . PHE A 1 197 ? 2.029 12 6.031 1 93.69 197 PHE A N 1
ATOM 1557 C CA . PHE A 1 197 ? 3.014 10.969 6.348 1 93.69 197 PHE A CA 1
ATOM 1558 C C . PHE A 1 197 ? 4.43 11.523 6.246 1 93.69 197 PHE A C 1
ATOM 1560 O O . PHE A 1 197 ? 5.352 11.008 6.883 1 93.69 197 PHE A O 1
ATOM 1567 N N . HIS A 1 198 ? 4.602 12.602 5.461 1 91.88 198 HIS A N 1
ATOM 1568 C CA . HIS A 1 198 ? 5.887 13.289 5.48 1 91.88 198 HIS A CA 1
ATOM 1569 C C . HIS A 1 198 ? 6.195 13.844 6.867 1 91.88 198 HIS A C 1
ATOM 1571 O O . HIS A 1 198 ? 7.336 13.766 7.332 1 91.88 198 HIS A O 1
ATOM 1577 N N . PHE A 1 199 ? 5.227 14.375 7.484 1 94.94 199 PHE A N 1
ATOM 1578 C CA . PHE A 1 199 ? 5.383 14.844 8.859 1 94.94 199 PHE A CA 1
ATOM 1579 C C . PHE A 1 199 ? 5.812 13.703 9.773 1 94.94 199 PHE A C 1
ATOM 1581 O O . PHE A 1 199 ? 6.734 13.859 10.578 1 94.94 199 PHE A O 1
ATOM 1588 N N . LEU A 1 200 ? 5.055 12.586 9.711 1 94.69 200 LEU A N 1
ATOM 1589 C CA . LEU A 1 200 ? 5.348 11.453 10.578 1 94.69 200 LEU A CA 1
ATOM 1590 C C . LEU A 1 200 ? 6.766 10.938 10.336 1 94.69 200 LEU A C 1
ATOM 1592 O O . LEU A 1 200 ? 7.438 10.5 11.273 1 94.69 200 LEU A O 1
ATOM 1596 N N . GLU A 1 201 ? 7.176 11.039 9.102 1 91.94 201 GLU A N 1
ATOM 1597 C CA . GLU A 1 201 ? 8.547 10.656 8.781 1 91.94 201 GLU A CA 1
ATOM 1598 C C . GLU A 1 201 ? 9.547 11.625 9.391 1 91.94 201 GLU A C 1
ATOM 1600 O O . GLU A 1 201 ? 10.594 11.219 9.906 1 91.94 201 GLU A O 1
ATOM 1605 N N . GLU A 1 202 ? 9.25 12.875 9.359 1 91 202 GLU A N 1
ATOM 1606 C CA . GLU A 1 202 ? 10.141 13.922 9.867 1 91 202 GLU A CA 1
ATOM 1607 C C . GLU A 1 202 ? 10.242 13.859 11.383 1 91 202 GLU A C 1
ATOM 1609 O O . GLU A 1 202 ? 11.336 13.992 11.945 1 91 202 GLU A O 1
ATOM 1614 N N . VAL A 1 203 ? 9.086 13.703 12.016 1 92 203 VAL A N 1
ATOM 1615 C CA . VAL A 1 203 ? 9.086 13.672 13.477 1 92 203 VAL A CA 1
ATOM 1616 C C . VAL A 1 203 ? 9.742 12.383 13.961 1 92 203 VAL A C 1
ATOM 1618 O O . VAL A 1 203 ? 10.422 12.375 14.992 1 92 203 VAL A O 1
ATOM 1621 N N . GLY A 1 204 ? 9.484 11.242 13.227 1 85.75 204 GLY A N 1
ATOM 1622 C CA . GLY A 1 204 ? 10.141 9.969 13.477 1 85.75 204 GLY A CA 1
ATOM 1623 C C . GLY A 1 204 ? 9.938 9.453 14.891 1 85.75 204 GLY A C 1
ATOM 1624 O O . GLY A 1 204 ? 8.805 9.344 15.359 1 85.75 204 GLY A O 1
ATOM 1625 N N . ASP A 1 205 ? 11.102 9.438 15.602 1 86.06 205 ASP A N 1
ATOM 1626 C CA . ASP A 1 205 ? 11.156 8.789 16.906 1 86.06 205 ASP A CA 1
ATOM 1627 C C . ASP A 1 205 ? 10.688 9.734 18.016 1 86.06 205 ASP A C 1
ATOM 1629 O O . ASP A 1 205 ? 10.594 9.336 19.172 1 86.06 205 ASP A O 1
ATOM 1633 N N . HIS A 1 206 ? 10.227 10.93 17.641 1 89.94 206 HIS A N 1
ATOM 1634 C CA . HIS A 1 206 ? 9.875 11.898 18.672 1 89.94 206 HIS A CA 1
ATOM 1635 C C . HIS A 1 206 ? 8.359 11.992 18.844 1 89.94 206 HIS A C 1
ATOM 1637 O O . HIS A 1 206 ? 7.875 12.68 19.75 1 89.94 206 HIS A O 1
ATOM 1643 N N . ILE A 1 207 ? 7.617 11.32 18.016 1 94.69 207 ILE A N 1
ATOM 1644 C CA . ILE A 1 207 ? 6.168 11.383 18.156 1 94.69 207 ILE A CA 1
ATOM 1645 C C . ILE A 1 207 ? 5.758 10.758 19.5 1 94.69 207 ILE A C 1
ATOM 1647 O O . ILE A 1 207 ? 6.301 9.727 19.891 1 94.69 207 ILE A O 1
ATOM 1651 N N . GLY A 1 208 ? 4.949 11.453 20.203 1 94.44 208 GLY A N 1
ATOM 1652 C CA . GLY A 1 208 ? 4.441 10.93 21.469 1 94.44 208 GLY A CA 1
ATOM 1653 C C . GLY A 1 208 ? 5.25 11.375 22.672 1 94.44 208 GLY A C 1
ATOM 1654 O O . GLY A 1 208 ? 4.906 11.062 23.812 1 94.44 208 GLY A O 1
ATOM 1655 N N . CYS A 1 209 ? 6.27 12.195 22.5 1 93.38 209 CYS A N 1
ATOM 1656 C CA . CYS A 1 209 ? 7.098 12.695 23.578 1 93.38 209 CYS A CA 1
ATOM 1657 C C . CYS A 1 209 ? 6.32 13.68 24.453 1 93.38 209 CYS A C 1
ATOM 1659 O O . CYS A 1 209 ? 5.422 14.367 23.969 1 93.38 209 CYS A O 1
ATOM 1661 N N . PRO A 1 210 ? 6.734 13.617 25.734 1 93.38 210 PRO A N 1
ATOM 1662 C CA . PRO A 1 210 ? 6.164 14.688 26.562 1 93.38 210 PRO A CA 1
ATOM 1663 C C . PRO A 1 210 ? 6.539 16.078 26.062 1 93.38 210 PRO A C 1
ATOM 1665 O O . PRO A 1 210 ? 7.34 16.219 25.141 1 93.38 210 PRO A O 1
ATOM 1668 N N . ILE A 1 211 ? 5.902 17.078 26.672 1 95.62 211 ILE A N 1
ATOM 1669 C CA . ILE A 1 211 ? 6.039 18.438 26.172 1 95.62 211 ILE A CA 1
ATOM 1670 C C . ILE A 1 211 ? 7.5 18.875 26.234 1 95.62 211 ILE A C 1
ATOM 1672 O O . ILE A 1 211 ? 8.219 18.531 27.172 1 95.62 211 ILE A O 1
ATOM 1676 N N . ILE A 1 212 ? 7.953 19.609 25.312 1 94.62 212 ILE A N 1
ATOM 1677 C CA . ILE A 1 212 ? 9.336 20.047 25.141 1 94.62 212 ILE A CA 1
ATOM 1678 C C . ILE A 1 212 ? 9.422 21.547 25.406 1 94.62 212 ILE A C 1
ATOM 1680 O O . ILE A 1 212 ? 8.625 22.328 24.891 1 94.62 212 ILE A O 1
ATOM 1684 N N . TYR A 1 213 ? 10.352 21.953 26.172 1 95.06 213 TYR A N 1
ATOM 1685 C CA . TYR A 1 213 ? 10.547 23.359 26.469 1 95.06 213 TYR A CA 1
ATOM 1686 C C . TYR A 1 213 ? 10.961 24.141 25.219 1 95.06 213 TYR A C 1
ATOM 1688 O O . TYR A 1 213 ? 11.727 23.625 24.391 1 95.06 213 TYR A O 1
ATOM 1696 N N . ASP A 1 214 ? 10.477 25.375 25.062 1 93.12 214 ASP A N 1
ATOM 1697 C CA . ASP A 1 214 ? 10.688 26.297 23.953 1 93.12 214 ASP A CA 1
ATOM 1698 C C . ASP A 1 214 ? 9.836 25.906 22.75 1 93.12 214 ASP A C 1
ATOM 1700 O O . ASP A 1 214 ? 9.32 26.781 22.031 1 93.12 214 ASP A O 1
ATOM 1704 N N . GLN A 1 215 ? 9.609 24.641 22.578 1 93.81 215 GLN A N 1
ATOM 1705 C CA . GLN A 1 215 ? 8.789 24.203 21.469 1 93.81 215 GLN A CA 1
ATOM 1706 C C . GLN A 1 215 ? 7.301 24.266 21.812 1 93.81 215 GLN A C 1
ATOM 1708 O O . GLN A 1 215 ? 6.504 24.844 21.078 1 93.81 215 GLN A O 1
ATOM 1713 N N . ASP A 1 216 ? 7.012 23.641 22.953 1 96.56 216 ASP A N 1
ATOM 1714 C CA . ASP A 1 216 ? 5.613 23.531 23.344 1 96.56 216 ASP A CA 1
ATOM 1715 C C . ASP A 1 216 ? 5.262 24.547 24.438 1 96.56 216 ASP A C 1
ATOM 1717 O O . ASP A 1 216 ? 4.133 25.031 24.484 1 96.56 216 ASP A O 1
ATOM 1721 N N . ILE A 1 217 ? 6.238 24.781 25.328 1 96.75 217 ILE A N 1
ATOM 1722 C CA . ILE A 1 217 ? 5.98 25.625 26.5 1 96.75 217 ILE A CA 1
ATOM 1723 C C . ILE A 1 217 ? 7.18 26.531 26.766 1 96.75 217 ILE A C 1
ATOM 1725 O O . ILE A 1 217 ? 8.328 26.125 26.531 1 96.75 217 ILE A O 1
ATOM 1729 N N . ARG A 1 218 ? 6.895 27.734 27.172 1 96.12 218 ARG A N 1
ATOM 1730 C CA . ARG A 1 218 ? 7.898 28.656 27.688 1 96.12 218 ARG A CA 1
ATOM 1731 C C . ARG A 1 218 ? 7.5 29.203 29.062 1 96.12 218 ARG A C 1
ATOM 1733 O O . ARG A 1 218 ? 6.324 29.484 29.297 1 96.12 218 ARG A O 1
ATOM 1740 N N . VAL A 1 219 ? 8.43 29.266 29.906 1 96.19 219 VAL A N 1
ATOM 1741 C CA . VAL A 1 219 ? 8.281 29.844 31.234 1 96.19 219 VAL A CA 1
ATOM 1742 C C . VAL A 1 219 ? 9.211 31.062 31.375 1 96.19 219 VAL A C 1
ATOM 1744 O O . VAL A 1 219 ? 10.398 30.906 31.656 1 96.19 219 VAL A O 1
ATOM 1747 N N . VAL A 1 220 ? 8.594 32.25 31.219 1 95.5 220 VAL A N 1
ATOM 1748 C CA . VAL A 1 220 ? 9.445 33.406 31 1 95.5 220 VAL A CA 1
ATOM 1749 C C . VAL A 1 220 ? 8.93 34.594 31.844 1 95.5 220 VAL A C 1
ATOM 1751 O O . VAL A 1 220 ? 7.762 34.625 32.219 1 95.5 220 VAL A O 1
ATOM 1754 N N . LYS A 1 221 ? 9.82 35.469 32.062 1 94.25 221 LYS A N 1
ATOM 1755 C CA . LYS A 1 221 ? 9.531 36.75 32.719 1 94.25 221 LYS A CA 1
ATOM 1756 C C . LYS A 1 221 ? 10.391 37.875 32.125 1 94.25 221 LYS A C 1
ATOM 1758 O O . LYS A 1 221 ? 11.5 37.625 31.656 1 94.25 221 LYS A O 1
ATOM 1763 N N . THR A 1 222 ? 9.742 38.969 31.984 1 91.12 222 THR A N 1
ATOM 1764 C CA . THR A 1 222 ? 10.469 40.125 31.469 1 91.12 222 THR A CA 1
ATOM 1765 C C . THR A 1 222 ? 10.547 41.25 32.531 1 91.12 222 THR A C 1
ATOM 1767 O O . THR A 1 222 ? 9.555 41.562 33.188 1 91.12 222 THR A O 1
ATOM 1770 N N . HIS A 1 223 ? 11.891 41.688 32.719 1 80.5 223 HIS A N 1
ATOM 1771 C CA . HIS A 1 223 ? 12.109 42.844 33.594 1 80.5 223 HIS A CA 1
ATOM 1772 C C . HIS A 1 223 ? 12.422 44.094 32.781 1 80.5 223 HIS A C 1
ATOM 1774 O O . HIS A 1 223 ? 13.258 44.062 31.891 1 80.5 223 HIS A O 1
ATOM 1780 N N . HIS A 1 224 ? 11.984 45.125 33.094 1 65.94 224 HIS A N 1
ATOM 1781 C CA . HIS A 1 224 ? 12.18 46.469 32.531 1 65.94 224 HIS A CA 1
ATOM 1782 C C . HIS A 1 224 ? 12.203 46.406 31 1 65.94 224 HIS A C 1
ATOM 1784 O O . HIS A 1 224 ? 13.047 47.062 30.359 1 65.94 224 HIS A O 1
ATOM 1790 N N . SER A 1 225 ? 11.422 45.781 30.281 1 60.34 225 SER A N 1
ATOM 1791 C CA . SER A 1 225 ? 11.094 45.656 28.859 1 60.34 225 SER A CA 1
ATOM 1792 C C . SER A 1 225 ? 12.297 45.188 28.062 1 60.34 225 SER A C 1
ATOM 1794 O O . SER A 1 225 ? 12.266 45.188 26.828 1 60.34 225 SER A O 1
ATOM 1796 N N . LYS A 1 226 ? 13.547 44.844 28.5 1 61.03 226 LYS A N 1
ATOM 1797 C CA . LYS A 1 226 ? 14.719 44.719 27.656 1 61.03 226 LYS A CA 1
ATOM 1798 C C . LYS A 1 226 ? 15.172 43.25 27.578 1 61.03 226 LYS A C 1
ATOM 1800 O O . LYS A 1 226 ? 15.719 42.812 26.562 1 61.03 226 LYS A O 1
ATOM 1805 N N . GLY A 1 227 ? 14.562 42.406 28.406 1 76.69 227 GLY A N 1
ATOM 1806 C CA . GLY A 1 227 ? 15.086 41.062 28.203 1 76.69 227 GLY A CA 1
ATOM 1807 C C . GLY A 1 227 ? 14.25 39.969 28.875 1 76.69 227 GLY A C 1
ATOM 1808 O O . GLY A 1 227 ? 13.836 40.125 30.031 1 76.69 227 GLY A O 1
ATOM 1809 N N . GLU A 1 228 ? 13.969 38.875 28.047 1 85.88 228 GLU A N 1
ATOM 1810 C CA . GLU A 1 228 ? 13.156 37.781 28.547 1 85.88 228 GLU A CA 1
ATOM 1811 C C . GLU A 1 228 ? 14 36.781 29.359 1 85.88 228 GLU A C 1
ATOM 1813 O O . GLU A 1 228 ? 15.078 36.375 28.906 1 85.88 228 GLU A O 1
ATOM 1818 N N . LEU A 1 229 ? 13.68 36.594 30.609 1 89.94 229 LEU A N 1
ATOM 1819 C CA . LEU A 1 229 ? 14.32 35.594 31.453 1 89.94 229 LEU A CA 1
ATOM 1820 C C . LEU A 1 229 ? 13.57 34.25 31.359 1 89.94 229 LEU A C 1
ATOM 1822 O O . LEU A 1 229 ? 12.352 34.219 31.5 1 89.94 229 LEU A O 1
ATOM 1826 N N . HIS A 1 230 ? 14.305 33.219 31.125 1 92.62 230 HIS A N 1
ATOM 1827 C CA . HIS A 1 230 ? 13.75 31.891 31.062 1 92.62 230 HIS A CA 1
ATOM 1828 C C . HIS A 1 230 ? 13.969 31.141 32.375 1 92.62 230 HIS A C 1
ATOM 1830 O O . HIS A 1 230 ? 15.062 31.188 32.938 1 92.62 230 HIS A O 1
ATOM 1836 N N . TYR A 1 231 ? 12.969 30.547 32.844 1 93.12 231 TYR A N 1
ATOM 1837 C CA . TYR A 1 231 ? 13.094 29.797 34.094 1 93.12 231 TYR A CA 1
ATOM 1838 C C . TYR A 1 231 ? 13.992 28.578 33.906 1 93.12 231 TYR A C 1
ATOM 1840 O O . TYR A 1 231 ? 14.852 28.297 34.75 1 93.12 231 TYR A O 1
ATOM 1848 N N . PHE A 1 232 ? 13.656 27.844 32.844 1 91.12 232 PHE A N 1
ATOM 1849 C CA . PHE A 1 232 ? 14.508 26.688 32.562 1 91.12 232 PHE A CA 1
ATOM 1850 C C . PHE A 1 232 ? 15.688 27.094 31.703 1 91.12 232 PHE A C 1
ATOM 1852 O O . PHE A 1 232 ? 15.5 27.594 30.578 1 91.12 232 PHE A O 1
ATOM 1859 N N . VAL A 1 233 ? 16.828 27.266 32.312 1 75.31 233 VAL A N 1
ATOM 1860 C CA . VAL A 1 233 ? 18.016 27.688 31.594 1 75.31 233 VAL A CA 1
ATOM 1861 C C . VAL A 1 233 ? 18.625 26.484 30.859 1 75.31 233 VAL A C 1
ATOM 1863 O O . VAL A 1 233 ? 18.703 25.391 31.422 1 75.31 233 VAL A O 1
ATOM 1866 N N . GLN A 1 234 ? 18.469 26.453 29.703 1 58.62 234 GLN A N 1
ATOM 1867 C CA . GLN A 1 234 ? 19.078 25.375 28.938 1 58.62 234 GLN A CA 1
ATOM 1868 C C . GLN A 1 234 ? 20.516 25.109 29.406 1 58.62 234 GLN A C 1
ATOM 1870 O O . GLN A 1 234 ? 21.328 26.047 29.5 1 58.62 234 GLN A O 1
ATOM 1875 N N . LYS A 1 235 ? 20.656 24.266 30.359 1 48.66 235 LYS A N 1
ATOM 1876 C CA . LYS A 1 235 ? 22.062 23.906 30.562 1 48.66 235 LYS A CA 1
ATOM 1877 C C . LYS A 1 235 ? 22.797 23.797 29.234 1 48.66 235 LYS A C 1
ATOM 1879 O O . LYS A 1 235 ? 22.422 23 28.375 1 48.66 235 LYS A O 1
ATOM 1884 N N . PHE A 1 236 ? 23.234 24.938 28.688 1 42 236 PHE A N 1
ATOM 1885 C CA . PHE A 1 236 ? 24.234 24.719 27.641 1 42 236 PHE A CA 1
ATOM 1886 C C . PHE A 1 236 ? 25.281 23.703 28.094 1 42 236 PHE A C 1
ATOM 1888 O O . PHE A 1 236 ? 26.281 24.078 28.703 1 42 236 PHE A O 1
ATOM 1895 N N . SER A 1 237 ? 25.109 22.797 28.984 1 39.12 237 SER A N 1
ATOM 1896 C CA . SER A 1 237 ? 26.281 21.938 29.141 1 39.12 237 SER A CA 1
ATOM 1897 C C . SER A 1 237 ? 26.953 21.672 27.797 1 39.12 237 SER A C 1
ATOM 1899 O O . SER A 1 237 ? 26.297 21.75 26.75 1 39.12 237 SER A O 1
ATOM 1901 N N . SER A 1 238 ? 28.391 21.688 27.781 1 36.75 238 SER A N 1
ATOM 1902 C CA . SER A 1 238 ? 29.328 21.391 26.719 1 36.75 238 SER A CA 1
ATOM 1903 C C . SER A 1 238 ? 28.719 20.406 25.703 1 36.75 238 SER A C 1
ATOM 1905 O O . SER A 1 238 ? 29.266 20.219 24.609 1 36.75 238 SER A O 1
ATOM 1907 N N . CYS A 1 239 ? 28.5 19.156 26.281 1 38.47 239 CYS A N 1
ATOM 1908 C CA . CYS A 1 239 ? 28.438 18.125 25.266 1 38.47 239 CYS A CA 1
ATOM 1909 C C . CYS A 1 239 ? 27.359 18.422 24.219 1 38.47 239 CYS A C 1
ATOM 1911 O O . CYS A 1 239 ? 27.062 19.594 23.984 1 38.47 239 CYS A O 1
ATOM 1913 N N . SER A 1 240 ? 26.453 17.281 23.797 1 40.16 240 SER A N 1
ATOM 1914 C CA . SER A 1 240 ? 25.672 17.188 22.562 1 40.16 240 SER A CA 1
ATOM 1915 C C . SER A 1 240 ? 24.484 18.156 22.594 1 40.16 240 SER A C 1
ATOM 1917 O O . SER A 1 240 ? 23.594 18.016 23.438 1 40.16 240 SER A O 1
ATOM 1919 N N . SER A 1 241 ? 24.438 19.5 22.5 1 46.03 241 SER A N 1
ATOM 1920 C CA . SER A 1 241 ? 23.641 20.672 22.141 1 46.03 241 SER A CA 1
ATOM 1921 C C . SER A 1 241 ? 22.266 20.266 21.625 1 46.03 241 SER A C 1
ATOM 1923 O O . SER A 1 241 ? 21.359 21.094 21.531 1 46.03 241 SER A O 1
ATOM 1925 N N . GLN A 1 242 ? 22.094 19.125 20.953 1 57.84 242 GLN A N 1
ATOM 1926 C CA . GLN A 1 242 ? 21.094 18.891 19.906 1 57.84 242 GLN A CA 1
ATOM 1927 C C . GLN A 1 242 ? 19.859 18.203 20.469 1 57.84 242 GLN A C 1
ATOM 1929 O O . GLN A 1 242 ? 18.859 18.016 19.766 1 57.84 242 GLN A O 1
ATOM 1934 N N . ASP A 1 243 ? 19.766 17.969 21.906 1 71.38 243 ASP A N 1
ATOM 1935 C CA . ASP A 1 243 ? 18.609 17.172 22.281 1 71.38 243 ASP A CA 1
ATOM 1936 C C . ASP A 1 243 ? 17.5 18.047 22.844 1 71.38 243 ASP A C 1
ATOM 1938 O O . ASP A 1 243 ? 17.766 18.969 23.641 1 71.38 243 ASP A O 1
ATOM 1942 N N . PRO A 1 244 ? 16.297 17.953 22.562 1 83.81 244 PRO A N 1
ATOM 1943 C CA . PRO A 1 244 ? 15.156 18.719 23.062 1 83.81 244 PRO A CA 1
ATOM 1944 C C . PRO A 1 244 ? 14.984 18.578 24.578 1 83.81 244 PRO A C 1
ATOM 1946 O O . PRO A 1 244 ? 15.266 17.516 25.141 1 83.81 244 PRO A O 1
ATOM 1949 N N . HIS A 1 245 ? 14.758 19.656 25.328 1 89.94 245 HIS A N 1
ATOM 1950 C CA . HIS A 1 245 ? 14.508 19.672 26.766 1 89.94 245 HIS A CA 1
ATOM 1951 C C . HIS A 1 245 ? 13.102 19.188 27.078 1 89.94 245 HIS A C 1
ATOM 1953 O O . HIS A 1 245 ? 12.172 19.984 27.188 1 89.94 245 HIS A O 1
ATOM 1959 N N . ILE A 1 246 ? 12.977 17.906 27.281 1 91.12 246 ILE A N 1
ATOM 1960 C CA . ILE A 1 246 ? 11.695 17.297 27.609 1 91.12 246 ILE A CA 1
ATOM 1961 C C . ILE A 1 246 ? 11.359 17.516 29.078 1 91.12 246 ILE A C 1
ATOM 1963 O O . ILE A 1 246 ? 12.219 17.359 29.953 1 91.12 246 ILE A O 1
ATOM 1967 N N . LEU A 1 247 ? 10.234 17.984 29.391 1 92.81 247 LEU A N 1
ATOM 1968 C CA . LEU A 1 247 ? 9.82 18.219 30.766 1 92.81 247 LEU A CA 1
ATOM 1969 C C . LEU A 1 247 ? 9.219 16.969 31.375 1 92.81 247 LEU A C 1
ATOM 1971 O O . LEU A 1 247 ? 8.211 16.453 30.891 1 92.81 247 LEU A O 1
ATOM 1975 N N . HIS A 1 248 ? 9.82 16.516 32.438 1 91.75 248 HIS A N 1
ATOM 1976 C CA . HIS A 1 248 ? 9.297 15.398 33.188 1 91.75 248 HIS A CA 1
ATOM 1977 C C . HIS A 1 248 ? 8.5 15.891 34.406 1 91.75 248 HIS A C 1
ATOM 1979 O O . HIS A 1 248 ? 8.289 17.094 34.562 1 91.75 248 HIS A O 1
ATOM 1985 N N . VAL A 1 249 ? 8.055 15.023 35.188 1 91.69 249 VAL A N 1
ATOM 1986 C CA . VAL A 1 249 ? 7.133 15.328 36.281 1 91.69 249 VAL A CA 1
ATOM 1987 C C . VAL A 1 249 ? 7.746 16.375 37.219 1 91.69 249 VAL A C 1
ATOM 1989 O O . VAL A 1 249 ? 7.066 17.312 37.656 1 91.69 249 VAL A O 1
ATOM 1992 N N . ASN A 1 250 ? 8.977 16.281 37.438 1 90.88 250 ASN A N 1
ATOM 1993 C CA . ASN A 1 250 ? 9.633 17.219 38.375 1 90.88 250 ASN A CA 1
ATOM 1994 C C . ASN A 1 250 ? 9.688 18.625 37.781 1 90.88 250 ASN A C 1
ATOM 1996 O O . ASN A 1 250 ? 9.422 19.609 38.469 1 90.88 250 ASN A O 1
ATOM 2000 N N . GLU A 1 251 ? 10.078 18.703 36.594 1 92.12 251 GLU A N 1
ATOM 2001 C CA . GLU A 1 251 ? 10.125 20 35.938 1 92.12 251 GLU A CA 1
ATOM 2002 C C . GLU A 1 251 ? 8.734 20.594 35.781 1 92.12 251 GLU A C 1
ATOM 2004 O O . GLU A 1 251 ? 8.562 21.812 35.875 1 92.12 251 GLU A O 1
ATOM 2009 N N . ILE A 1 252 ? 7.75 19.781 35.531 1 94.12 252 ILE A N 1
ATOM 2010 C CA . ILE A 1 252 ? 6.371 20.25 35.406 1 94.12 252 ILE A CA 1
ATOM 2011 C C . ILE A 1 252 ? 5.914 20.859 36.75 1 94.12 252 ILE A C 1
ATOM 2013 O O . ILE A 1 252 ? 5.273 21.906 36.75 1 94.12 252 ILE A O 1
ATOM 2017 N N . ARG A 1 253 ? 6.316 20.234 37.75 1 91.56 253 ARG A N 1
ATOM 2018 C CA . ARG A 1 253 ? 5.973 20.766 39.062 1 91.56 253 ARG A CA 1
ATOM 2019 C C . ARG A 1 253 ? 6.66 22.109 39.312 1 91.56 253 ARG A C 1
ATOM 2021 O O . ARG A 1 253 ? 6.094 22.984 39.969 1 91.56 253 ARG A O 1
ATOM 2028 N N . LYS A 1 254 ? 7.777 22.25 38.812 1 94.62 254 LYS A N 1
ATOM 2029 C CA . LYS A 1 254 ? 8.531 23.5 38.969 1 94.62 254 LYS A CA 1
ATOM 2030 C C . LYS A 1 254 ? 7.852 24.641 38.219 1 94.62 254 LYS A C 1
ATOM 2032 O O . LYS A 1 254 ? 8.094 25.812 38.5 1 94.62 254 LYS A O 1
ATOM 2037 N N . CYS A 1 255 ? 7.074 24.312 37.281 1 94.81 255 CYS A N 1
ATOM 2038 C CA . CYS A 1 255 ? 6.348 25.344 36.562 1 94.81 255 CYS A CA 1
ATOM 2039 C C . CYS A 1 255 ? 5.398 26.094 37.469 1 94.81 255 CYS A C 1
ATOM 2041 O O . CYS A 1 255 ? 5.215 27.297 37.344 1 94.81 255 CYS A O 1
ATOM 2043 N N . LYS A 1 256 ? 4.781 25.359 38.344 1 92.62 256 LYS A N 1
ATOM 2044 C CA . LYS A 1 256 ? 3.916 26 39.344 1 92.62 256 LYS A CA 1
ATOM 2045 C C . LYS A 1 256 ? 4.711 26.938 40.25 1 92.62 256 LYS A C 1
ATOM 2047 O O . LYS A 1 256 ? 4.262 28.047 40.531 1 92.62 256 LYS A O 1
ATOM 2052 N N . GLU A 1 257 ? 5.867 26.484 40.594 1 93.88 257 GLU A N 1
ATOM 2053 C CA . GLU A 1 257 ? 6.754 27.328 41.406 1 93.88 257 GLU A CA 1
ATOM 2054 C C . GLU A 1 257 ? 7.203 28.562 40.656 1 93.88 257 GLU A C 1
ATOM 2056 O O . GLU A 1 257 ? 7.262 29.656 41.188 1 93.88 257 GLU A O 1
ATOM 2061 N N . ALA A 1 258 ? 7.508 28.312 39.469 1 95.25 258 ALA A N 1
ATOM 2062 C CA . ALA A 1 258 ? 7.926 29.422 38.625 1 95.25 258 ALA A CA 1
ATOM 2063 C C . ALA A 1 258 ? 6.828 30.484 38.5 1 95.25 258 ALA A C 1
ATOM 2065 O O . ALA A 1 258 ? 7.105 31.688 38.562 1 95.25 258 ALA A O 1
ATOM 2066 N N . TYR A 1 259 ? 5.637 30.016 38.344 1 94.69 259 TYR A N 1
ATOM 2067 C CA . TYR A 1 259 ? 4.5 30.922 38.312 1 94.69 259 TYR A CA 1
ATOM 2068 C C . TYR A 1 259 ? 4.426 31.781 39.562 1 94.69 259 TYR A C 1
ATOM 2070 O O . TYR A 1 259 ? 4.215 33 39.5 1 94.69 259 TYR A O 1
ATOM 2078 N N . ASN A 1 260 ? 4.66 31.188 40.688 1 92.12 260 ASN A N 1
ATOM 2079 C CA . ASN A 1 260 ? 4.625 31.906 41.938 1 92.12 260 ASN A CA 1
ATOM 2080 C C . ASN A 1 260 ? 5.77 32.906 42.062 1 92.12 260 ASN A C 1
ATOM 2082 O O . ASN A 1 260 ? 5.668 33.906 42.781 1 92.12 260 ASN A O 1
ATOM 2086 N N . ASP A 1 261 ? 6.766 32.625 41.281 1 93.5 261 ASP A N 1
ATOM 2087 C CA . ASP A 1 261 ? 7.934 33.5 41.312 1 93.5 261 ASP A CA 1
ATOM 2088 C C . ASP A 1 261 ? 7.801 34.625 40.281 1 93.5 261 ASP A C 1
ATOM 2090 O O . ASP A 1 261 ? 8.75 35.375 40.031 1 93.5 261 ASP A O 1
ATOM 2094 N N . GLY A 1 262 ? 6.676 34.656 39.562 1 92.56 262 GLY A N 1
ATOM 2095 C CA . GLY A 1 262 ? 6.41 35.781 38.688 1 92.56 262 GLY A CA 1
ATOM 2096 C C . GLY A 1 262 ? 6.562 35.438 37.219 1 92.56 262 GLY A C 1
ATOM 2097 O O . GLY A 1 262 ? 6.477 36.312 36.344 1 92.56 262 GLY A O 1
ATOM 2098 N N . TYR A 1 263 ? 6.781 34.188 36.906 1 95 263 TYR A N 1
ATOM 2099 C CA . TYR A 1 263 ? 6.984 33.781 35.531 1 95 263 TYR A CA 1
ATOM 2100 C C . TYR A 1 263 ? 5.648 33.5 34.844 1 95 263 TYR A C 1
ATOM 2102 O O . TYR A 1 263 ? 4.734 32.969 35.469 1 95 263 TYR A O 1
ATOM 2110 N N . THR A 1 264 ? 5.531 33.906 33.594 1 96 264 THR A N 1
ATOM 2111 C CA . THR A 1 264 ? 4.387 33.594 32.75 1 96 264 THR A CA 1
ATOM 2112 C C . THR A 1 264 ? 4.551 32.219 32.094 1 96 264 THR A C 1
ATOM 2114 O O . THR A 1 264 ? 5.637 31.859 31.641 1 96 264 THR A O 1
ATOM 2117 N N . ILE A 1 265 ? 3.516 31.438 32.156 1 95.69 265 ILE A N 1
ATOM 2118 C CA . ILE A 1 265 ? 3.477 30.172 31.438 1 95.69 265 ILE A CA 1
ATOM 2119 C C . ILE A 1 265 ? 2.848 30.391 30.062 1 95.69 265 ILE A C 1
ATOM 2121 O O . ILE A 1 265 ? 1.677 30.766 29.953 1 95.69 265 ILE A O 1
ATOM 2125 N N . ALA A 1 266 ? 3.615 30.203 29.062 1 96.94 266 ALA A N 1
ATOM 2126 C CA . ALA A 1 266 ? 3.148 30.312 27.672 1 96.94 266 ALA A CA 1
ATOM 2127 C C . ALA A 1 266 ? 3.1 28.938 27 1 96.94 266 ALA A C 1
ATOM 2129 O O . ALA A 1 266 ? 4.137 28.297 26.797 1 96.94 266 ALA A O 1
ATOM 2130 N N . LEU A 1 267 ? 1.92 28.469 26.719 1 95.81 267 LEU A N 1
ATOM 2131 C CA . LEU A 1 267 ? 1.73 27.188 26.047 1 95.81 267 LEU A CA 1
ATOM 2132 C C . LEU A 1 267 ? 1.322 27.391 24.594 1 95.81 267 LEU A C 1
ATOM 2134 O O . LEU A 1 267 ? 0.369 28.125 24.312 1 95.81 267 LEU A O 1
ATOM 2138 N N . ARG A 1 268 ? 2 26.703 23.719 1 96.88 268 ARG A N 1
ATOM 2139 C CA . ARG A 1 268 ? 1.745 26.844 22.297 1 96.88 268 ARG A CA 1
ATOM 2140 C C . ARG A 1 268 ? 0.853 25.719 21.781 1 96.88 268 ARG A C 1
ATOM 2142 O O . ARG A 1 268 ? 0.839 24.625 22.344 1 96.88 268 ARG A O 1
ATOM 2149 N N . GLY A 1 269 ? 0.101 26 20.75 1 96.38 269 GLY A N 1
ATOM 2150 C CA . GLY A 1 269 ? -0.619 24.984 20.016 1 96.38 269 GLY A CA 1
ATOM 2151 C C . GLY A 1 269 ? -1.771 24.375 20.781 1 96.38 269 GLY A C 1
ATOM 2152 O O . GLY A 1 269 ? -1.906 23.156 20.859 1 96.38 269 GLY A O 1
ATOM 2153 N N . MET A 1 270 ? -2.559 25.203 21.406 1 94.12 270 MET A N 1
ATOM 2154 C CA . MET A 1 270 ? -3.682 24.703 22.203 1 94.12 270 MET A CA 1
ATOM 2155 C C . MET A 1 270 ? -4.699 24 21.312 1 94.12 270 MET A C 1
ATOM 2157 O O . MET A 1 270 ? -5.418 23.094 21.766 1 94.12 270 MET A O 1
ATOM 2161 N N . GLU A 1 271 ? -4.77 24.344 19.984 1 94.62 271 GLU A N 1
ATOM 2162 C CA . GLU A 1 271 ? -5.703 23.734 19.047 1 94.62 271 GLU A CA 1
ATOM 2163 C C . GLU A 1 271 ? -5.344 22.266 18.797 1 94.62 271 GLU A C 1
ATOM 2165 O O . GLU A 1 271 ? -6.188 21.484 18.359 1 94.62 271 GLU A O 1
ATOM 2170 N N . PHE A 1 272 ? -4.117 21.938 19.109 1 96.12 272 PHE A N 1
ATOM 2171 C CA . PHE A 1 272 ? -3.697 20.562 18.922 1 96.12 272 PHE A CA 1
ATOM 2172 C C . PHE A 1 272 ? -3.934 19.734 20.188 1 96.12 272 PHE A C 1
ATOM 2174 O O . PHE A 1 272 ? -3.77 18.516 20.188 1 96.12 272 PHE A O 1
ATOM 2181 N N . ARG A 1 273 ? -4.289 20.391 21.25 1 93.75 273 ARG A N 1
ATOM 2182 C CA . ARG A 1 273 ? -4.273 19.75 22.562 1 93.75 273 ARG A CA 1
ATOM 2183 C C . ARG A 1 273 ? -5.688 19.609 23.125 1 93.75 273 ARG A C 1
ATOM 2185 O O . ARG A 1 273 ? -5.961 18.703 23.922 1 93.75 273 ARG A O 1
ATOM 2192 N N . PHE A 1 274 ? -6.566 20.484 22.688 1 89.81 274 PHE A N 1
ATOM 2193 C CA . PHE A 1 274 ? -7.941 20.484 23.172 1 89.81 274 PHE A CA 1
ATOM 2194 C C . PHE A 1 274 ? -8.93 20.531 22.016 1 89.81 274 PHE A C 1
ATOM 2196 O O . PHE A 1 274 ? -8.859 21.422 21.172 1 89.81 274 PHE A O 1
ATOM 2203 N N . LYS A 1 275 ? -9.859 19.656 22.016 1 88.69 275 LYS A N 1
ATOM 2204 C CA . LYS A 1 275 ? -10.805 19.5 20.906 1 88.69 275 LYS A CA 1
ATOM 2205 C C . LYS A 1 275 ? -11.648 20.766 20.734 1 88.69 275 LYS A C 1
ATOM 2207 O O . LYS A 1 275 ? -11.883 21.203 19.594 1 88.69 275 LYS A O 1
ATOM 2212 N N . ASN A 1 276 ? -12.07 21.312 21.812 1 85.44 276 ASN A N 1
ATOM 2213 C CA . ASN A 1 276 ? -12.891 22.516 21.719 1 85.44 276 ASN A CA 1
ATOM 2214 C C . ASN A 1 276 ? -12.109 23.672 21.109 1 85.44 276 ASN A C 1
ATOM 2216 O O . ASN A 1 276 ? -12.664 24.453 20.328 1 85.44 276 ASN A O 1
ATOM 2220 N N . ILE A 1 277 ? -10.875 23.812 21.484 1 91.12 277 ILE A N 1
ATOM 2221 C CA . ILE A 1 277 ? -10.047 24.891 20.938 1 91.12 277 ILE A CA 1
ATOM 2222 C C . ILE A 1 277 ? -9.75 24.609 19.469 1 91.12 277 ILE A C 1
ATOM 2224 O O . ILE A 1 277 ? -9.672 25.531 18.656 1 91.12 277 ILE A O 1
ATOM 2228 N N . ALA A 1 278 ? -9.602 23.312 19.156 1 92.12 278 ALA A N 1
ATOM 2229 C CA . ALA A 1 278 ? -9.406 22.938 17.766 1 92.12 278 ALA A CA 1
ATOM 2230 C C . ALA A 1 278 ? -10.578 23.406 16.906 1 92.12 278 ALA A C 1
ATOM 2232 O O . ALA A 1 278 ? -10.383 23.906 15.797 1 92.12 278 ALA A O 1
ATOM 2233 N N . THR A 1 279 ? -11.742 23.266 17.391 1 88.31 279 THR A N 1
ATOM 2234 C CA . THR A 1 279 ? -12.953 23.672 16.688 1 88.31 279 THR A CA 1
ATOM 2235 C C . THR A 1 279 ? -12.969 25.188 16.469 1 88.31 279 THR A C 1
ATOM 2237 O O . THR A 1 279 ? -13.352 25.656 15.406 1 88.31 279 THR A O 1
ATOM 2240 N N . ILE A 1 280 ? -12.578 25.859 17.469 1 89.5 280 ILE A N 1
ATOM 2241 C CA . ILE A 1 280 ? -12.516 27.312 17.391 1 89.5 280 ILE A CA 1
ATOM 2242 C C . ILE A 1 280 ? -11.5 27.734 16.328 1 89.5 280 ILE A C 1
ATOM 2244 O O . ILE A 1 280 ? -11.789 28.578 15.477 1 89.5 280 ILE A O 1
ATOM 2248 N N . ALA A 1 281 ? -10.352 27.125 16.391 1 93.5 281 ALA A N 1
ATOM 2249 C CA . ALA A 1 281 ? -9.297 27.453 15.438 1 93.5 281 ALA A CA 1
ATOM 2250 C C . ALA A 1 281 ? -9.727 27.156 14.008 1 93.5 281 ALA A C 1
ATOM 2252 O O . ALA A 1 281 ? -9.492 27.953 13.094 1 93.5 281 ALA A O 1
ATOM 2253 N N . ASP A 1 282 ? -10.375 26.031 13.836 1 92.56 282 ASP A N 1
ATOM 2254 C CA . ASP A 1 282 ? -10.852 25.641 12.516 1 92.56 282 ASP A CA 1
ATOM 2255 C C . ASP A 1 282 ? -11.906 26.609 11.992 1 92.56 282 ASP A C 1
ATOM 2257 O O . ASP A 1 282 ? -11.891 26.984 10.82 1 92.56 282 ASP A O 1
ATOM 2261 N N . GLY A 1 283 ? -12.828 26.969 12.82 1 90.38 283 GLY A N 1
ATOM 2262 C CA . GLY A 1 283 ? -13.844 27.938 12.445 1 90.38 283 GLY A CA 1
ATOM 2263 C C . GLY A 1 283 ? -13.266 29.297 12.086 1 90.38 283 GLY A C 1
ATOM 2264 O O . GLY A 1 283 ? -13.703 29.922 11.125 1 90.38 283 GLY A O 1
ATOM 2265 N N . LEU A 1 284 ? -12.328 29.719 12.898 1 92.75 284 LEU A N 1
ATOM 2266 C CA . LEU A 1 284 ? -11.672 31 12.641 1 92.75 284 LEU A CA 1
ATOM 2267 C C . LEU A 1 284 ? -10.945 30.969 11.305 1 92.75 284 LEU A C 1
ATOM 2269 O O . LEU A 1 284 ? -11.023 31.938 10.531 1 92.75 284 LEU A O 1
ATOM 2273 N N . ALA A 1 285 ? -10.211 29.906 11.062 1 94.81 285 ALA A N 1
ATOM 2274 C CA . ALA A 1 285 ? -9.5 29.75 9.797 1 94.81 285 ALA A CA 1
ATOM 2275 C C . ALA A 1 285 ? -10.469 29.812 8.617 1 94.81 285 ALA A C 1
ATOM 2277 O O . ALA A 1 285 ? -10.195 30.484 7.617 1 94.81 285 ALA A O 1
ATOM 2278 N N . SER A 1 286 ? -11.594 29.203 8.75 1 92.88 286 SER A N 1
ATOM 2279 C CA . SER A 1 286 ? -12.594 29.188 7.691 1 92.88 286 SER A CA 1
ATOM 2280 C C . SER A 1 286 ? -13.211 30.562 7.492 1 92.88 286 SER A C 1
ATOM 2282 O O . SER A 1 286 ? -13.5 30.969 6.359 1 92.88 286 SER A O 1
ATOM 2284 N N . LEU A 1 287 ? -13.391 31.234 8.57 1 91.62 287 LEU A N 1
ATOM 2285 C CA . LEU A 1 287 ? -13.961 32.594 8.516 1 91.62 287 LEU A CA 1
ATOM 2286 C C . LEU A 1 287 ? -13.07 33.531 7.703 1 91.62 287 LEU A C 1
ATOM 2288 O O . LEU A 1 287 ? -13.562 34.406 7.008 1 91.62 287 LEU A O 1
ATOM 2292 N N . PHE A 1 288 ? -11.781 33.344 7.773 1 94.19 288 PHE A N 1
ATOM 2293 C CA . PHE A 1 288 ? -10.844 34.25 7.102 1 94.19 288 PHE A CA 1
ATOM 2294 C C . PHE A 1 288 ? -10.266 33.594 5.855 1 94.19 288 PHE A C 1
ATOM 2296 O O . PHE A 1 288 ? -9.344 34.125 5.238 1 94.19 288 PHE A O 1
ATOM 2303 N N . GLY A 1 289 ? -10.773 32.406 5.508 1 93.56 289 GLY A N 1
ATOM 2304 C CA . GLY A 1 289 ? -10.359 31.719 4.293 1 93.56 289 GLY A CA 1
ATOM 2305 C C . GLY A 1 289 ? -8.922 31.25 4.336 1 93.56 289 GLY A C 1
ATOM 2306 O O . GLY A 1 289 ? -8.195 31.359 3.348 1 93.56 289 GLY A O 1
ATOM 2307 N N . GLN A 1 290 ? -8.438 30.875 5.492 1 95.12 290 GLN A N 1
ATOM 2308 C CA . GLN A 1 290 ? -7.094 30.344 5.68 1 95.12 290 GLN A CA 1
ATOM 2309 C C . GLN A 1 290 ? -7.133 28.844 6.012 1 95.12 290 GLN A C 1
ATOM 2311 O O . GLN A 1 290 ? -8.172 28.312 6.402 1 95.12 290 GLN A O 1
ATOM 2316 N N . PRO A 1 291 ? -6.043 28.141 5.781 1 94.5 291 PRO A N 1
ATOM 2317 C CA . PRO A 1 291 ? -6.062 26.703 6.008 1 94.5 291 PRO A CA 1
ATOM 2318 C C . PRO A 1 291 ? -6.109 26.344 7.492 1 94.5 291 PRO A C 1
ATOM 2320 O O . PRO A 1 291 ? -6.617 25.281 7.855 1 94.5 291 PRO A O 1
ATOM 2323 N N . SER A 1 292 ? -5.516 27.203 8.297 1 93.81 292 SER A N 1
ATOM 2324 C CA . SER A 1 292 ? -5.477 26.922 9.727 1 93.81 292 SER A CA 1
ATOM 2325 C C . SER A 1 292 ? -5.27 28.188 10.539 1 93.81 292 SER A C 1
ATOM 2327 O O . SER A 1 292 ? -4.984 29.25 9.977 1 93.81 292 SER A O 1
ATOM 2329 N N . ALA A 1 293 ? -5.547 28.078 11.781 1 96.12 293 ALA A N 1
ATOM 2330 C CA . ALA A 1 293 ? -5.277 29.141 12.758 1 96.12 293 ALA A CA 1
ATOM 2331 C C . ALA A 1 293 ? -4.578 28.562 13.992 1 96.12 293 ALA A C 1
ATOM 2333 O O . ALA A 1 293 ? -4.762 27.391 14.336 1 96.12 293 ALA A O 1
ATOM 2334 N N . GLY A 1 294 ? -3.721 29.375 14.555 1 96.56 294 GLY A N 1
ATOM 2335 C CA . GLY A 1 294 ? -3.008 28.938 15.742 1 96.56 294 GLY A CA 1
ATOM 2336 C C . GLY A 1 294 ? -3.582 29.5 17.031 1 96.56 294 GLY A C 1
ATOM 2337 O O . GLY A 1 294 ? -4.117 30.625 17.031 1 96.56 294 GLY A O 1
ATOM 2338 N N . VAL A 1 295 ? -3.461 28.75 18.094 1 96.31 295 VAL A N 1
ATOM 2339 C CA . VAL A 1 295 ? -3.943 29.219 19.391 1 96.31 295 VAL A CA 1
ATOM 2340 C C . VAL A 1 295 ? -2.881 28.969 20.453 1 96.31 295 VAL A C 1
ATOM 2342 O O . VAL A 1 295 ? -2.373 27.859 20.594 1 96.31 295 VAL A O 1
ATOM 2345 N N . ASN A 1 296 ? -2.502 29.969 21.141 1 97.19 296 ASN A N 1
ATOM 2346 C CA . ASN A 1 296 ? -1.608 29.875 22.297 1 97.19 296 ASN A CA 1
ATOM 2347 C C . ASN A 1 296 ? -2.293 30.328 23.578 1 97.19 296 ASN A C 1
ATOM 2349 O O . ASN A 1 296 ? -3.266 31.094 23.531 1 97.19 296 ASN A O 1
ATOM 2353 N N . MET A 1 297 ? -1.783 29.891 24.688 1 94.38 297 MET A N 1
ATOM 2354 C CA . MET A 1 297 ? -2.312 30.25 25.984 1 94.38 297 MET A CA 1
ATOM 2355 C C . MET A 1 297 ? -1.239 30.938 26.844 1 94.38 297 MET A C 1
ATOM 2357 O O . MET A 1 297 ? -0.08 30.516 26.828 1 94.38 297 MET A O 1
ATOM 2361 N N . TYR A 1 298 ? -1.602 31.953 27.531 1 95.56 298 TYR A N 1
ATOM 2362 C CA . TYR A 1 298 ? -0.702 32.656 28.438 1 95.56 298 TYR A CA 1
ATOM 2363 C C . TYR A 1 298 ? -1.32 32.812 29.812 1 95.56 298 TYR A C 1
ATOM 2365 O O . TYR A 1 298 ? -2.424 33.344 29.953 1 95.56 298 TYR A O 1
ATOM 2373 N N . LEU A 1 299 ? -0.663 32.312 30.75 1 93.81 299 LEU A N 1
ATOM 2374 C CA . LEU A 1 299 ? -1.006 32.5 32.156 1 93.81 299 LEU A CA 1
ATOM 2375 C C . LEU A 1 299 ? 0.048 33.344 32.844 1 93.81 299 LEU A C 1
ATOM 2377 O O . LEU A 1 299 ? 1.188 32.906 33.031 1 93.81 299 LEU A O 1
ATOM 2381 N N . THR A 1 300 ? -0.324 34.531 33.188 1 95 300 THR A N 1
ATOM 2382 C CA . THR A 1 300 ? 0.613 35.5 33.781 1 95 300 THR A CA 1
ATOM 2383 C C . THR A 1 300 ? 0.202 35.844 35.219 1 95 300 THR A C 1
ATOM 2385 O O . THR A 1 300 ? -0.95 36.219 35.469 1 95 300 THR A O 1
ATOM 2388 N N . PRO A 1 301 ? 1.124 35.719 36.188 1 93.19 301 PRO A N 1
ATOM 2389 C CA . PRO A 1 301 ? 0.804 36.094 37.562 1 93.19 301 PRO A CA 1
ATOM 2390 C C . PRO A 1 301 ? 0.675 37.594 37.781 1 93.19 301 PRO A C 1
ATOM 2392 O O . PRO A 1 301 ? 0.884 38.375 36.844 1 93.19 301 PRO A O 1
ATOM 2395 N N . PRO A 1 302 ? 0.231 38.031 38.969 1 90.81 302 PRO A N 1
ATOM 2396 C CA . PRO A 1 302 ? 0.04 39.438 39.219 1 90.81 302 PRO A CA 1
ATOM 2397 C C . PRO A 1 302 ? 1.335 40.25 39.125 1 90.81 302 PRO A C 1
ATOM 2399 O O . PRO A 1 302 ? 2.408 39.75 39.469 1 90.81 302 PRO A O 1
ATOM 2402 N N . ASP A 1 303 ? 1.18 41.406 38.594 1 89.25 303 ASP A N 1
ATOM 2403 C CA . ASP A 1 303 ? 2.254 42.406 38.5 1 89.25 303 ASP A CA 1
ATOM 2404 C C . ASP A 1 303 ? 3.457 41.844 37.75 1 89.25 303 ASP A C 1
ATOM 2406 O O . ASP A 1 303 ? 4.586 41.906 38.25 1 89.25 303 ASP A O 1
ATOM 2410 N N . SER A 1 304 ? 3.195 41.281 36.656 1 91 304 SER A N 1
ATOM 2411 C CA . SER A 1 304 ? 4.258 40.625 35.906 1 91 304 SER A CA 1
ATOM 2412 C C . SER A 1 304 ? 4.098 40.844 34.406 1 91 304 SER A C 1
ATOM 2414 O O . SER A 1 304 ? 3.012 41.188 33.938 1 91 304 SER A O 1
ATOM 2416 N N . GLN A 1 305 ? 5.172 40.719 33.781 1 90.94 305 GLN A N 1
ATOM 2417 C CA . GLN A 1 305 ? 5.242 40.75 32.312 1 90.94 305 GLN A CA 1
ATOM 2418 C C . GLN A 1 305 ? 5.918 39.469 31.797 1 90.94 305 GLN A C 1
ATOM 2420 O O . GLN A 1 305 ? 7.02 39.125 32.219 1 90.94 305 GLN A O 1
ATOM 2425 N N . GLY A 1 306 ? 5.199 38.875 30.922 1 92.25 306 GLY A N 1
ATOM 2426 C CA . GLY A 1 306 ? 5.746 37.625 30.375 1 92.25 306 GLY A CA 1
ATOM 2427 C C . GLY A 1 306 ? 6.734 37.875 29.25 1 92.25 306 GLY A C 1
ATOM 2428 O O . GLY A 1 306 ? 7.945 37.844 29.469 1 92.25 306 GLY A O 1
ATOM 2429 N N . LEU A 1 307 ? 6.242 38.219 28.078 1 91.12 307 LEU A N 1
ATOM 2430 C CA . LEU A 1 307 ? 7.078 38.438 26.906 1 91.12 307 LEU A CA 1
ATOM 2431 C C . LEU A 1 307 ? 7.504 39.906 26.797 1 91.12 307 LEU A C 1
ATOM 2433 O O . LEU A 1 307 ? 6.754 40.812 27.188 1 91.12 307 LEU A O 1
ATOM 2437 N N . SER A 1 308 ? 8.688 40.062 26.234 1 90.19 308 SER A N 1
ATOM 2438 C CA . SER A 1 308 ? 9.141 41.406 25.922 1 90.19 308 SER A CA 1
ATOM 2439 C C . SER A 1 308 ? 8.383 42 24.719 1 90.19 308 SER A C 1
ATOM 2441 O O . SER A 1 308 ? 7.664 41.25 24.031 1 90.19 308 SER A O 1
ATOM 2443 N N . ARG A 1 309 ? 8.508 43.281 24.594 1 90 309 ARG A N 1
ATOM 2444 C CA . ARG A 1 309 ? 7.887 43.906 23.438 1 90 309 ARG A CA 1
ATOM 2445 C C . ARG A 1 309 ? 8.297 43.25 22.141 1 90 309 ARG A C 1
ATOM 2447 O O . ARG A 1 309 ? 9.477 42.938 21.938 1 90 309 ARG A O 1
ATOM 2454 N N . HIS A 1 310 ? 7.336 42.938 21.297 1 89.25 310 HIS A N 1
ATOM 2455 C CA . HIS A 1 310 ? 7.602 42.281 20.031 1 89.25 310 HIS A CA 1
ATOM 2456 C C . HIS A 1 310 ? 6.477 42.531 19.031 1 89.25 310 HIS A C 1
ATOM 2458 O O . HIS A 1 310 ? 5.434 43.094 19.391 1 89.25 310 HIS A O 1
ATOM 2464 N N . SER A 1 311 ? 6.719 42.25 17.797 1 90.75 311 SER A N 1
ATOM 2465 C CA . SER A 1 311 ? 5.707 42.219 16.75 1 90.75 311 SER A CA 1
ATOM 2466 C C . SER A 1 311 ? 5.523 40.844 16.172 1 90.75 311 SER A C 1
ATOM 2468 O O . SER A 1 311 ? 6.465 40.031 16.156 1 90.75 311 SER A O 1
ATOM 2470 N N . ASP A 1 312 ? 4.371 40.531 15.859 1 91.81 312 ASP A N 1
ATOM 2471 C CA . ASP A 1 312 ? 4.082 39.219 15.281 1 91.81 312 ASP A CA 1
ATOM 2472 C C . ASP A 1 312 ? 3.996 39.312 13.758 1 91.81 312 ASP A C 1
ATOM 2474 O O . ASP A 1 312 ? 3.66 40.375 13.203 1 91.81 312 ASP A O 1
ATOM 2478 N N . ASP A 1 313 ? 4.285 38.25 13.07 1 92.94 313 ASP A N 1
ATOM 2479 C CA . ASP A 1 313 ? 4.152 38.156 11.625 1 92.94 313 ASP A CA 1
ATOM 2480 C C . ASP A 1 313 ? 2.766 37.656 11.227 1 92.94 313 ASP A C 1
ATOM 2482 O O . ASP A 1 313 ? 2.539 37.281 10.07 1 92.94 313 ASP A O 1
ATOM 2486 N N . HIS A 1 314 ? 1.84 37.562 12.102 1 95.44 314 HIS A N 1
ATOM 2487 C CA . HIS A 1 314 ? 0.452 37.156 11.906 1 95.44 314 HIS A CA 1
ATOM 2488 C C . HIS A 1 314 ? -0.5 38.094 12.664 1 95.44 314 HIS A C 1
ATOM 2490 O O . HIS A 1 314 ? -0.07 38.875 13.516 1 95.44 314 HIS A O 1
ATOM 2496 N N . CYS A 1 315 ? -1.744 38.062 12.258 1 96.5 315 CYS A N 1
ATOM 2497 C CA . CYS A 1 315 ? -2.77 38.781 12.984 1 96.5 315 CYS A CA 1
ATOM 2498 C C . CYS A 1 315 ? -3.242 38 14.203 1 96.5 315 CYS A C 1
ATOM 2500 O O . CYS A 1 315 ? -3.334 36.781 14.156 1 96.5 315 CYS A O 1
ATOM 2502 N N . VAL A 1 316 ? -3.549 38.719 15.25 1 97.62 316 VAL A N 1
ATOM 2503 C CA . VAL A 1 316 ? -3.863 38 16.484 1 97.62 316 VAL A CA 1
ATOM 2504 C C . VAL A 1 316 ? -5.148 38.562 17.094 1 97.62 316 VAL A C 1
ATOM 2506 O O . VAL A 1 316 ? -5.363 39.781 17.094 1 97.62 316 VAL A O 1
ATOM 2509 N N . PHE A 1 317 ? -6.035 37.719 17.484 1 96.12 317 PHE A N 1
ATOM 2510 C CA . PHE A 1 317 ? -7.141 38.031 18.375 1 96.12 317 PHE A CA 1
ATOM 2511 C C . PHE A 1 317 ? -6.82 37.594 19.812 1 96.12 317 PHE A C 1
ATOM 2513 O O . PHE A 1 317 ? -6.703 36.375 20.078 1 96.12 317 PHE A O 1
ATOM 2520 N N . VAL A 1 318 ? -6.629 38.531 20.703 1 96.62 318 VAL A N 1
ATOM 2521 C CA . VAL A 1 318 ? -6.371 38.219 22.109 1 96.62 318 VAL A CA 1
ATOM 2522 C C . VAL A 1 318 ? -7.695 38.094 22.859 1 96.62 318 VAL A C 1
ATOM 2524 O O . VAL A 1 318 ? -8.43 39.062 23 1 96.62 318 VAL A O 1
ATOM 2527 N N . CYS A 1 319 ? -7.973 36.906 23.312 1 92.25 319 CYS A N 1
ATOM 2528 C CA . CYS A 1 319 ? -9.203 36.656 24.047 1 92.25 319 CYS A CA 1
ATOM 2529 C C . CYS A 1 319 ? -8.93 36.531 25.547 1 92.25 319 CYS A C 1
ATOM 2531 O O . CYS A 1 319 ? -8.312 35.562 26 1 92.25 319 CYS A O 1
ATOM 2533 N N . GLN A 1 320 ? -9.391 37.469 26.297 1 90.62 320 GLN A N 1
ATOM 2534 C CA . GLN A 1 320 ? -9.195 37.469 27.734 1 90.62 320 GLN A CA 1
ATOM 2535 C C . GLN A 1 320 ? -10.195 36.531 28.422 1 90.62 320 GLN A C 1
ATOM 2537 O O . GLN A 1 320 ? -11.398 36.781 28.391 1 90.62 320 GLN A O 1
ATOM 2542 N N . LEU A 1 321 ? -9.688 35.531 29.016 1 87.44 321 LEU A N 1
ATOM 2543 C CA . LEU A 1 321 ? -10.562 34.562 29.625 1 87.44 321 LEU A CA 1
ATOM 2544 C C . LEU A 1 321 ? -10.781 34.844 31.109 1 87.44 321 LEU A C 1
ATOM 2546 O O . LEU A 1 321 ? -11.898 34.75 31.609 1 87.44 321 LEU A O 1
ATOM 2550 N N . SER A 1 322 ? -9.688 35.156 31.781 1 86.06 322 SER A N 1
ATOM 2551 C CA . SER A 1 322 ? -9.742 35.469 33.188 1 86.06 322 SER A CA 1
ATOM 2552 C C . SER A 1 322 ? -8.734 36.531 33.562 1 86.06 322 SER A C 1
ATOM 2554 O O . SER A 1 322 ? -7.637 36.594 33.031 1 86.06 322 SER A O 1
ATOM 2556 N N . GLY A 1 323 ? -9.133 37.375 34.469 1 86.81 323 GLY A N 1
ATOM 2557 C CA . GLY A 1 323 ? -8.25 38.438 34.969 1 86.81 323 GLY A CA 1
ATOM 2558 C C . GLY A 1 323 ? -8.18 39.625 34 1 86.81 323 GLY A C 1
ATOM 2559 O O . GLY A 1 323 ? -9.109 39.844 33.219 1 86.81 323 GLY A O 1
ATOM 2560 N N . THR A 1 324 ? -7.195 40.438 34.281 1 89.88 324 THR A N 1
ATOM 2561 C CA . THR A 1 324 ? -7.035 41.625 33.469 1 89.88 324 THR A CA 1
ATOM 2562 C C . THR A 1 324 ? -5.594 41.781 33 1 89.88 324 THR A C 1
ATOM 2564 O O . THR A 1 324 ? -4.66 41.344 33.688 1 89.88 324 THR A O 1
ATOM 2567 N N . LYS A 1 325 ? -5.438 42.344 31.875 1 94.06 325 LYS A N 1
ATOM 2568 C CA . LYS A 1 325 ? -4.113 42.594 31.312 1 94.06 325 LYS A CA 1
ATOM 2569 C C . LYS A 1 325 ? -4.07 43.906 30.562 1 94.06 325 LYS A C 1
ATOM 2571 O O . LYS A 1 325 ? -5.004 44.25 29.844 1 94.06 325 LYS A O 1
ATOM 2576 N N . GLU A 1 326 ? -3.045 44.656 30.812 1 94.31 326 GLU A N 1
ATOM 2577 C CA . GLU A 1 326 ? -2.832 45.906 30.094 1 94.31 326 GLU A CA 1
ATOM 2578 C C . GLU A 1 326 ? -1.957 45.688 28.859 1 94.31 326 GLU A C 1
ATOM 2580 O O . GLU A 1 326 ? -0.875 45.125 28.953 1 94.31 326 GLU A O 1
ATOM 2585 N N . TRP A 1 327 ? -2.438 46.188 27.734 1 95.81 327 TRP A N 1
ATOM 2586 C CA . TRP A 1 327 ? -1.717 46.062 26.484 1 95.81 327 TRP A CA 1
ATOM 2587 C C . TRP A 1 327 ? -1.296 47.438 25.953 1 95.81 327 TRP A C 1
ATOM 2589 O O . TRP A 1 327 ? -2.078 48.375 25.984 1 95.81 327 TRP A O 1
ATOM 2599 N N . LYS A 1 328 ? -0.096 47.531 25.547 1 94.06 328 LYS A N 1
ATOM 2600 C CA . LYS A 1 328 ? 0.439 48.688 24.859 1 94.06 328 LYS A CA 1
ATOM 2601 C C . LYS A 1 328 ? 0.819 48.344 23.422 1 94.06 328 LYS A C 1
ATOM 2603 O O . LYS A 1 328 ? 1.613 47.438 23.188 1 94.06 328 LYS A O 1
ATOM 2608 N N . ILE A 1 329 ? 0.194 49.062 22.5 1 95 329 ILE A N 1
ATOM 2609 C CA . ILE A 1 329 ? 0.465 48.812 21.094 1 95 329 ILE A CA 1
ATOM 2610 C C . ILE A 1 329 ? 1.125 50.031 20.469 1 95 329 ILE A C 1
ATOM 2612 O O . ILE A 1 329 ? 0.651 51.156 20.641 1 95 329 ILE A O 1
ATOM 2616 N N . PHE A 1 330 ? 2.207 49.812 19.734 1 91.31 330 PHE A N 1
ATOM 2617 C CA . PHE A 1 330 ? 2.973 50.875 19.078 1 91.31 330 PHE A CA 1
ATOM 2618 C C . PHE A 1 330 ? 2.742 50.844 17.578 1 91.31 330 PHE A C 1
ATOM 2620 O O . PHE A 1 330 ? 2.4 49.812 17.016 1 91.31 330 PHE A O 1
ATOM 2627 N N . PRO A 1 331 ? 2.83 52 17 1 87.62 331 PRO A N 1
ATOM 2628 C CA . PRO A 1 331 ? 2.639 52.031 15.555 1 87.62 331 PRO A CA 1
ATOM 2629 C C . PRO A 1 331 ? 3.697 51.219 14.812 1 87.62 331 PRO A C 1
ATOM 2631 O O . PRO A 1 331 ? 4.82 51.062 15.289 1 87.62 331 PRO A O 1
ATOM 2634 N N . ARG A 1 332 ? 3.266 50.688 13.664 1 84.44 332 ARG A N 1
ATOM 2635 C CA . ARG A 1 332 ? 4.191 49.938 12.82 1 84.44 332 ARG A CA 1
ATOM 2636 C C . ARG A 1 332 ? 5.273 50.875 12.25 1 84.44 332 ARG A C 1
ATOM 2638 O O . ARG A 1 332 ? 5.008 52.031 11.914 1 84.44 332 ARG A O 1
ATOM 2645 N N . SER A 1 333 ? 6.5 50.406 12.266 1 70.25 333 SER A N 1
ATOM 2646 C CA . SER A 1 333 ? 7.586 51.188 11.695 1 70.25 333 SER A CA 1
ATOM 2647 C C . SER A 1 333 ? 7.559 51.156 10.172 1 70.25 333 SER A C 1
ATOM 2649 O O . SER A 1 333 ? 7.961 52.094 9.508 1 70.25 333 SER A O 1
ATOM 2651 N N . ARG A 1 334 ? 7.359 49.938 9.719 1 66.56 334 ARG A N 1
ATOM 2652 C CA . ARG A 1 334 ? 7.438 49.75 8.273 1 66.56 334 ARG A CA 1
ATOM 2653 C C . ARG A 1 334 ? 6.047 49.688 7.652 1 66.56 334 ARG A C 1
ATOM 2655 O O . ARG A 1 334 ? 5.094 49.25 8.297 1 66.56 334 ARG A O 1
ATOM 2662 N N . VAL A 1 335 ? 5.984 50.188 6.492 1 62.91 335 VAL A N 1
ATOM 2663 C CA . VAL A 1 335 ? 4.785 50.188 5.664 1 62.91 335 VAL A CA 1
ATOM 2664 C C . VAL A 1 335 ? 4.504 48.781 5.168 1 62.91 335 VAL A C 1
ATOM 2666 O O . VAL A 1 335 ? 3.348 48.406 4.941 1 62.91 335 VAL A O 1
ATOM 2669 N N . HIS A 1 336 ? 5.523 47.906 5.301 1 76 336 HIS A N 1
ATOM 2670 C CA . HIS A 1 336 ? 5.309 46.625 4.676 1 76 336 HIS A CA 1
ATOM 2671 C C . HIS A 1 336 ? 4.672 45.625 5.656 1 76 336 HIS A C 1
ATOM 2673 O O . HIS A 1 336 ? 5.023 45.625 6.836 1 76 336 HIS A O 1
ATOM 2679 N N . LEU A 1 337 ? 3.631 44.938 5.176 1 85.81 337 LEU A N 1
ATOM 2680 C CA . LEU A 1 337 ? 3.014 43.844 5.914 1 85.81 337 LEU A CA 1
ATOM 2681 C C . LEU A 1 337 ? 3.969 42.656 6.027 1 85.81 337 LEU A C 1
ATOM 2683 O O . LEU A 1 337 ? 4.422 42.094 5.016 1 85.81 337 LEU A O 1
ATOM 2687 N N . PRO A 1 338 ? 4.355 42.312 7.254 1 89.25 338 PRO A N 1
ATOM 2688 C CA . PRO A 1 338 ? 5.277 41.188 7.379 1 89.25 338 PRO A CA 1
ATOM 2689 C C . PRO A 1 338 ? 4.688 39.875 6.855 1 89.25 338 PRO A C 1
ATOM 2691 O O . PRO A 1 338 ? 3.49 39.625 7.016 1 89.25 338 PRO A O 1
ATOM 2694 N N . ARG A 1 339 ? 5.574 39.031 6.207 1 88 339 ARG A N 1
ATOM 2695 C CA . ARG A 1 339 ? 5.176 37.688 5.777 1 88 339 ARG A CA 1
ATOM 2696 C C . ARG A 1 339 ? 5.418 36.656 6.879 1 88 339 ARG A C 1
ATOM 2698 O O . ARG A 1 339 ? 6.238 36.906 7.77 1 88 339 ARG A O 1
ATOM 2705 N N . LEU A 1 340 ? 4.648 35.594 6.738 1 87.69 340 LEU A N 1
ATOM 2706 C CA . LEU A 1 340 ? 4.777 34.531 7.734 1 87.69 340 LEU A CA 1
ATOM 2707 C C . LEU A 1 340 ? 6.199 34 7.766 1 87.69 340 LEU A C 1
ATOM 2709 O O . LEU A 1 340 ? 6.777 33.688 6.719 1 87.69 340 LEU A O 1
ATOM 2713 N N . TYR A 1 341 ? 6.859 33.938 8.906 1 75.38 341 TYR A N 1
ATOM 2714 C CA . TYR A 1 341 ? 8.18 33.375 9.203 1 75.38 341 TYR A CA 1
ATOM 2715 C C . TYR A 1 341 ? 9.281 34.25 8.602 1 75.38 341 TYR A C 1
ATOM 2717 O O . TYR A 1 341 ? 10.414 33.781 8.445 1 75.38 341 TYR A O 1
ATOM 2725 N N . GLU A 1 342 ? 8.906 35.25 7.93 1 72.88 342 GLU A N 1
ATOM 2726 C CA . GLU A 1 342 ? 9.914 36.188 7.422 1 72.88 342 GLU A CA 1
ATOM 2727 C C . GLU A 1 342 ? 10.812 36.688 8.547 1 72.88 342 GLU A C 1
ATOM 2729 O O . GLU A 1 342 ? 10.344 36.938 9.664 1 72.88 342 GLU A O 1
ATOM 2734 N N . SER A 1 343 ? 12.164 36.156 8.523 1 57.19 343 SER A N 1
ATOM 2735 C CA . SER A 1 343 ? 13.133 36.531 9.539 1 57.19 343 SER A CA 1
ATOM 2736 C C . SER A 1 343 ? 12.938 38 9.953 1 57.19 343 SER A C 1
ATOM 2738 O O . SER A 1 343 ? 12.68 38.844 9.117 1 57.19 343 SER A O 1
ATOM 2740 N N . LYS A 1 344 ? 12.633 38.156 11.258 1 53.16 344 LYS A N 1
ATOM 2741 C CA . LYS A 1 344 ? 12.445 39.375 12.016 1 53.16 344 LYS A CA 1
ATOM 2742 C C . LYS A 1 344 ? 13.492 40.438 11.641 1 53.16 344 LYS A C 1
ATOM 2744 O O . LYS A 1 344 ? 14.688 40.125 11.578 1 53.16 344 LYS A O 1
ATOM 2749 N N . TYR A 1 345 ? 13.172 41.344 10.828 1 44.78 345 TYR A N 1
ATOM 2750 C CA . TYR A 1 345 ? 14.078 42.5 10.906 1 44.78 345 TYR A CA 1
ATOM 2751 C C . TYR A 1 345 ? 14.547 42.719 12.344 1 44.78 345 TYR A C 1
ATOM 2753 O O . TYR A 1 345 ? 13.859 42.344 13.289 1 44.78 345 TYR A O 1
ATOM 2761 N N . SER A 1 346 ? 15.766 43.25 12.508 1 43.47 346 SER A N 1
ATOM 2762 C CA . SER A 1 346 ? 16.547 43.594 13.695 1 43.47 346 SER A CA 1
ATOM 2763 C C . SER A 1 346 ? 15.656 44.219 14.773 1 43.47 346 SER A C 1
ATOM 2765 O O . SER A 1 346 ? 14.898 45.156 14.5 1 43.47 346 SER A O 1
ATOM 2767 N N . PRO A 1 347 ? 15.43 43.562 15.844 1 42.81 347 PRO A N 1
ATOM 2768 C CA . PRO A 1 347 ? 14.867 44.156 17.062 1 42.81 347 PRO A CA 1
ATOM 2769 C C . PRO A 1 347 ? 15.133 45.656 17.141 1 42.81 347 PRO A C 1
ATOM 2771 O O . PRO A 1 347 ? 14.508 46.344 17.953 1 42.81 347 PRO A O 1
ATOM 2774 N N . GLU A 1 348 ? 16.234 46.062 16.609 1 42.47 348 GLU A N 1
ATOM 2775 C CA . GLU A 1 348 ? 16.75 47.375 16.922 1 42.47 348 GLU A CA 1
ATOM 2776 C C . GLU A 1 348 ? 15.766 48.469 16.531 1 42.47 348 GLU A C 1
ATOM 2778 O O . GLU A 1 348 ? 15.773 49.562 17.109 1 42.47 348 GLU A O 1
ATOM 2783 N N . VAL A 1 349 ? 15.125 48.312 15.477 1 45.47 349 VAL A N 1
ATOM 2784 C CA . VAL A 1 349 ? 14.359 49.5 15.062 1 45.47 349 VAL A CA 1
ATOM 2785 C C . VAL A 1 349 ? 13.125 49.625 15.953 1 45.47 349 VAL A C 1
ATOM 2787 O O . VAL A 1 349 ? 12.469 50.688 15.945 1 45.47 349 VAL A O 1
ATOM 2790 N N . GLU A 1 350 ? 12.711 48.531 16.594 1 48.44 350 GLU A N 1
ATOM 2791 C CA . GLU A 1 350 ? 11.508 48.594 17.422 1 48.44 350 GLU A CA 1
ATOM 2792 C C . GLU A 1 350 ? 11.742 49.406 18.688 1 48.44 350 GLU A C 1
ATOM 2794 O O . GLU A 1 350 ? 10.812 49.656 19.469 1 48.44 350 GLU A O 1
ATOM 2799 N N . ASN A 1 351 ? 12.867 49.688 19.047 1 47.72 351 ASN A N 1
ATOM 2800 C CA . ASN A 1 351 ? 13.125 50.281 20.359 1 47.72 351 ASN A CA 1
ATOM 2801 C C . ASN A 1 351 ? 12.578 51.688 20.438 1 47.72 351 ASN A C 1
ATOM 2803 O O . ASN A 1 351 ? 12.383 52.25 21.531 1 47.72 351 ASN A O 1
ATOM 2807 N N . GLU A 1 352 ? 12.812 52.594 19.391 1 51.88 352 GLU A N 1
ATOM 2808 C CA . GLU A 1 352 ? 12.398 53.938 19.766 1 51.88 352 GLU A CA 1
ATOM 2809 C C . GLU A 1 352 ? 11.055 54.312 19.125 1 51.88 352 GLU A C 1
ATOM 2811 O O . GLU A 1 352 ? 11.008 54.688 17.953 1 51.88 352 GLU A O 1
ATOM 2816 N N . PRO A 1 353 ? 9.922 53.812 19.719 1 54.69 353 PRO A N 1
ATOM 2817 C CA . PRO A 1 353 ? 8.672 54.188 19.047 1 54.69 353 PRO A CA 1
ATOM 2818 C C . PRO A 1 353 ? 8.531 55.688 18.828 1 54.69 353 PRO A C 1
ATOM 2820 O O . PRO A 1 353 ? 8.672 56.469 19.781 1 54.69 353 PRO A O 1
ATOM 2823 N N . LEU A 1 354 ? 8.93 56.219 17.859 1 51.66 354 LEU A N 1
ATOM 2824 C CA . LEU A 1 354 ? 8.867 57.656 17.609 1 51.66 354 LEU A CA 1
ATOM 2825 C C . LEU A 1 354 ? 7.465 58.188 17.875 1 51.66 354 LEU A C 1
ATOM 2827 O O . LEU A 1 354 ? 7.285 59.406 18.094 1 51.66 354 LEU A O 1
ATOM 2831 N N . GLY A 1 355 ? 6.402 57.312 17.828 1 59.28 355 GLY A N 1
ATOM 2832 C CA . GLY A 1 355 ? 5.043 57.844 17.906 1 59.28 355 GLY A CA 1
ATOM 2833 C C . GLY A 1 355 ? 4.242 57.219 19.031 1 59.28 355 GLY A C 1
ATOM 2834 O O . GLY A 1 355 ? 4.66 56.219 19.625 1 59.28 355 GLY A O 1
ATOM 2835 N N . GLY A 1 356 ? 3.367 57.969 19.75 1 78.38 356 GLY A N 1
ATOM 2836 C CA . GLY A 1 356 ? 2.498 57.656 20.875 1 78.38 356 GLY A CA 1
ATOM 2837 C C . GLY A 1 356 ? 1.978 56.219 20.844 1 78.38 356 GLY A C 1
ATOM 2838 O O . GLY A 1 356 ? 2.033 55.562 19.812 1 78.38 356 GLY A O 1
ATOM 2839 N N . SER A 1 357 ? 1.942 55.5 21.891 1 87.5 357 SER A N 1
ATOM 2840 C CA . SER A 1 357 ? 1.389 54.156 22.078 1 87.5 357 SER A CA 1
ATOM 2841 C C . SER A 1 357 ? -0.083 54.219 22.469 1 87.5 357 SER A C 1
ATOM 2843 O O . SER A 1 357 ? -0.536 55.188 23.047 1 87.5 357 SER A O 1
ATOM 2845 N N . GLU A 1 358 ? -0.794 53.25 21.891 1 93.12 358 GLU A N 1
ATOM 2846 C CA . GLU A 1 358 ? -2.17 53.062 22.344 1 93.12 358 GLU A CA 1
ATOM 2847 C C . GLU A 1 358 ? -2.238 52.062 23.484 1 93.12 358 GLU A C 1
ATOM 2849 O O . GLU A 1 358 ? -1.541 51.031 23.484 1 93.12 358 GLU A O 1
ATOM 2854 N N . HIS A 1 359 ? -3.059 52.406 24.453 1 94.12 359 HIS A N 1
ATOM 2855 C CA . HIS A 1 359 ? -3.188 51.594 25.641 1 94.12 359 HIS A CA 1
ATOM 2856 C C . HIS A 1 359 ? -4.57 50.938 25.734 1 94.12 359 HIS A C 1
ATOM 2858 O O . HIS A 1 359 ? -5.582 51.625 25.5 1 94.12 359 HIS A O 1
ATOM 2864 N N . PHE A 1 360 ? -4.59 49.625 25.984 1 95.38 360 PHE A N 1
ATOM 2865 C CA . PHE A 1 360 ? -5.844 48.906 26.125 1 95.38 360 PHE A CA 1
ATOM 2866 C C . PHE A 1 360 ? -5.852 48.094 27.406 1 95.38 360 PHE A C 1
ATOM 2868 O O . PHE A 1 360 ? -4.895 47.375 27.703 1 95.38 360 PHE A O 1
ATOM 2875 N N . LEU A 1 361 ? -6.84 48.219 28.219 1 93.31 361 LEU A N 1
ATOM 2876 C CA . LEU A 1 361 ? -7.059 47.344 29.359 1 93.31 361 LEU A CA 1
ATOM 2877 C C . LEU A 1 361 ? -8.086 46.25 29.031 1 93.31 361 LEU A C 1
ATOM 2879 O O . LEU A 1 361 ? -9.266 46.562 28.844 1 93.31 361 LEU A O 1
ATOM 2883 N N . LEU A 1 362 ? -7.648 45.031 28.984 1 93.12 362 LEU A N 1
ATOM 2884 C CA . LEU A 1 362 ? -8.531 43.938 28.656 1 93.12 362 LEU A CA 1
ATOM 2885 C C . LEU A 1 362 ? -9.094 43.312 29.922 1 93.12 362 LEU A C 1
ATOM 2887 O O . LEU A 1 362 ? -8.344 43 30.859 1 93.12 362 LEU A O 1
ATOM 2891 N N . LYS A 1 363 ? -10.383 43.125 29.875 1 87.25 363 LYS A N 1
ATOM 2892 C CA . LYS A 1 363 ? -11.086 42.406 30.938 1 87.25 363 LYS A CA 1
ATOM 2893 C C . LYS A 1 363 ? -11.68 41.094 30.422 1 87.25 363 LYS A C 1
ATOM 2895 O O . LYS A 1 363 ? -11.648 40.812 29.219 1 87.25 363 LYS A O 1
ATOM 2900 N N . GLU A 1 364 ? -12.109 40.312 31.375 1 85.5 364 GLU A N 1
ATOM 2901 C CA . GLU A 1 364 ? -12.68 39 31.031 1 85.5 364 GLU A CA 1
ATOM 2902 C C . GLU A 1 364 ? -13.773 39.156 29.969 1 85.5 364 GLU A C 1
ATOM 2904 O O . GLU A 1 364 ? -14.68 39.969 30.125 1 85.5 364 GLU A O 1
ATOM 2909 N N . GLY A 1 365 ? -13.547 38.375 28.828 1 83.44 365 GLY A N 1
ATOM 2910 C CA . GLY A 1 365 ? -14.539 38.406 27.766 1 83.44 365 GLY A CA 1
ATOM 2911 C C . GLY A 1 365 ? -14.172 39.344 26.625 1 83.44 365 GLY A C 1
ATOM 2912 O O . GLY A 1 365 ? -14.75 39.25 25.547 1 83.44 365 GLY A O 1
ATOM 2913 N N . ASP A 1 366 ? -13.312 40.25 26.938 1 87.94 366 ASP A N 1
ATOM 2914 C CA . ASP A 1 366 ? -12.883 41.188 25.891 1 87.94 366 ASP A CA 1
ATOM 2915 C C . ASP A 1 366 ? -12.016 40.469 24.844 1 87.94 366 ASP A C 1
ATOM 2917 O O . ASP A 1 366 ? -11.375 39.469 25.156 1 87.94 366 ASP A O 1
ATOM 2921 N N . VAL A 1 367 ? -12.07 41 23.625 1 92.62 367 VAL A N 1
ATOM 2922 C CA . VAL A 1 367 ? -11.195 40.531 22.562 1 92.62 367 VAL A CA 1
ATOM 2923 C C . VAL A 1 367 ? -10.445 41.719 21.953 1 92.62 367 VAL A C 1
ATOM 2925 O O . VAL A 1 367 ? -11.055 42.719 21.547 1 92.62 367 VAL A O 1
ATOM 2928 N N . LEU A 1 368 ? -9.164 41.656 21.938 1 96.25 368 LEU A N 1
ATOM 2929 C CA . LEU A 1 368 ? -8.32 42.656 21.312 1 96.25 368 LEU A CA 1
ATOM 2930 C C . LEU A 1 368 ? -7.715 42.156 20.016 1 96.25 368 LEU A C 1
ATOM 2932 O O . LEU A 1 368 ? -7.059 41.094 20 1 96.25 368 LEU A O 1
ATOM 2936 N N . TYR A 1 369 ? -8.016 42.844 18.922 1 96.69 369 TYR A N 1
ATOM 2937 C CA . TYR A 1 369 ? -7.414 42.531 17.641 1 96.69 369 TYR A CA 1
ATOM 2938 C C . TYR A 1 369 ? -6.148 43.344 17.406 1 96.69 369 TYR A C 1
ATOM 2940 O O . TYR A 1 369 ? -6.164 44.562 17.516 1 96.69 369 TYR A O 1
ATOM 2948 N N . ILE A 1 370 ? -5.016 42.688 17.109 1 97.06 370 ILE A N 1
ATOM 2949 C CA . ILE A 1 370 ? -3.742 43.312 16.781 1 97.06 370 ILE A CA 1
ATOM 2950 C C . ILE A 1 370 ? -3.279 42.844 15.398 1 97.06 370 ILE A C 1
ATOM 2952 O O . ILE A 1 370 ? -2.961 41.688 15.211 1 97.06 370 ILE A O 1
ATOM 2956 N N . PRO A 1 371 ? -3.238 43.688 14.406 1 95.56 371 PRO A N 1
ATOM 2957 C CA . PRO A 1 371 ? -2.744 43.281 13.086 1 95.56 371 PRO A CA 1
ATOM 2958 C C . PRO A 1 371 ? -1.26 42.938 13.094 1 95.56 371 PRO A C 1
ATOM 2960 O O . PRO A 1 371 ? -0.515 43.375 13.961 1 95.56 371 PRO A O 1
ATOM 2963 N N . ARG A 1 372 ? -0.875 42.125 12.172 1 94.06 372 ARG A N 1
ATOM 2964 C CA . ARG A 1 372 ? 0.532 41.75 12.07 1 94.06 372 ARG A CA 1
ATOM 2965 C C . ARG A 1 372 ? 1.402 42.969 11.812 1 94.06 372 ARG A C 1
ATOM 2967 O O . ARG A 1 372 ? 1.001 43.906 11.094 1 94.06 372 ARG A O 1
ATOM 2974 N N . GLY A 1 373 ? 2.57 43 12.484 1 90.88 373 GLY A N 1
ATOM 2975 C CA . GLY A 1 373 ? 3.541 44.062 12.289 1 90.88 373 GLY A CA 1
ATOM 2976 C C . GLY A 1 373 ? 3.504 45.125 13.383 1 90.88 373 GLY A C 1
ATOM 2977 O O . GLY A 1 373 ? 4.41 45.938 13.492 1 90.88 373 GLY A O 1
ATOM 2978 N N . PHE A 1 374 ? 2.48 45.125 14.227 1 92.06 374 PHE A N 1
ATOM 2979 C CA . PHE A 1 374 ? 2.379 46.125 15.297 1 92.06 374 PHE A CA 1
ATOM 2980 C C . PHE A 1 374 ? 3.15 45.656 16.531 1 92.06 374 PHE A C 1
ATOM 2982 O O . PHE A 1 374 ? 2.814 44.656 17.141 1 92.06 374 PHE A O 1
ATOM 2989 N N . PRO A 1 375 ? 4.152 46.375 16.922 1 91.94 375 PRO A N 1
ATOM 2990 C CA . PRO A 1 375 ? 4.797 46.031 18.188 1 91.94 375 PRO A CA 1
ATOM 2991 C C . PRO A 1 375 ? 3.867 46.219 19.391 1 91.94 375 PRO A C 1
ATOM 2993 O O . PRO A 1 375 ? 3.062 47.156 19.422 1 91.94 375 PRO A O 1
ATOM 2996 N N . HIS A 1 376 ? 3.955 45.312 20.328 1 92.88 376 HIS A N 1
ATOM 2997 C CA . HIS A 1 376 ? 3.088 45.406 21.5 1 92.88 376 HIS A CA 1
ATOM 2998 C C . HIS A 1 376 ? 3.744 44.75 22.703 1 92.88 376 HIS A C 1
ATOM 3000 O O . HIS A 1 376 ? 4.707 44 22.578 1 92.88 376 HIS A O 1
ATOM 3006 N N . GLU A 1 377 ? 3.361 45.094 23.797 1 92.75 377 GLU A N 1
ATOM 3007 C CA . GLU A 1 377 ? 3.719 44.531 25.078 1 92.75 377 GLU A CA 1
ATOM 3008 C C . GLU A 1 377 ? 2.518 44.469 26.016 1 92.75 377 GLU A C 1
ATOM 3010 O O . GLU A 1 377 ? 1.556 45.219 25.844 1 92.75 377 GLU A O 1
ATOM 3015 N N . ALA A 1 378 ? 2.547 43.594 26.969 1 94.44 378 ALA A N 1
ATOM 3016 C CA . ALA A 1 378 ? 1.417 43.406 27.875 1 94.44 378 ALA A CA 1
ATOM 3017 C C . ALA A 1 378 ? 1.896 43.125 29.297 1 94.44 378 ALA A C 1
ATOM 3019 O O . ALA A 1 378 ? 2.916 42.438 29.484 1 94.44 378 ALA A O 1
ATOM 3020 N N . ARG A 1 379 ? 1.182 43.594 30.219 1 92.62 379 ARG A N 1
ATOM 3021 C CA . ARG A 1 379 ? 1.492 43.375 31.641 1 92.62 379 ARG A CA 1
ATOM 3022 C C . ARG A 1 379 ? 0.218 43.25 32.469 1 92.62 379 ARG A C 1
ATOM 3024 O O . ARG A 1 379 ? -0.807 43.844 32.125 1 92.62 379 ARG A O 1
ATOM 3031 N N . THR A 1 380 ? 0.362 42.406 33.5 1 92.5 380 THR A N 1
ATOM 3032 C CA . THR A 1 380 ? -0.76 42.312 34.438 1 92.5 380 THR A CA 1
ATOM 3033 C C . THR A 1 380 ? -0.761 43.5 35.406 1 92.5 380 THR A C 1
ATOM 3035 O O . THR A 1 380 ? 0.3 44.031 35.75 1 92.5 380 THR A O 1
ATOM 3038 N N . THR A 1 381 ? -1.926 44 35.625 1 82.25 381 THR A N 1
ATOM 3039 C CA . THR A 1 381 ? -2.076 45.062 36.562 1 82.25 381 THR A CA 1
ATOM 3040 C C . THR A 1 381 ? -2.99 44.656 37.719 1 82.25 381 THR A C 1
ATOM 3042 O O . THR A 1 381 ? -3.742 43.688 37.594 1 82.25 381 THR A O 1
ATOM 3045 N N . MET A 1 382 ? -2.785 45.188 38.875 1 69.44 382 MET A N 1
ATOM 3046 C CA . MET A 1 382 ? -3.594 44.875 40.031 1 69.44 382 MET A CA 1
ATOM 3047 C C . MET A 1 382 ? -5.059 45.219 39.812 1 69.44 382 MET A C 1
ATOM 3049 O O . MET A 1 382 ? -5.363 46.344 39.344 1 69.44 382 MET A O 1
ATOM 3053 N N . ASP A 1 383 ? -5.824 44.188 39.5 1 60.03 383 ASP A N 1
ATOM 3054 C CA . ASP A 1 383 ? -7.25 44.438 39.281 1 60.03 383 ASP A CA 1
ATOM 3055 C C . ASP A 1 383 ? -7.941 44.781 40.594 1 60.03 383 ASP A C 1
ATOM 3057 O O . ASP A 1 383 ? -7.348 44.656 41.688 1 60.03 383 ASP A O 1
ATOM 3061 N N . GLU A 1 384 ? -9.203 45.375 40.406 1 54.16 384 GLU A N 1
ATOM 3062 C CA . GLU A 1 384 ? -10.047 45.719 41.531 1 54.16 384 GLU A CA 1
ATOM 3063 C C . GLU A 1 384 ? -10.328 44.531 42.406 1 54.16 384 GLU A C 1
ATOM 3065 O O . GLU A 1 384 ? -10.523 44.656 43.625 1 54.16 384 GLU A O 1
ATOM 3070 N N . ASP A 1 385 ? -10.547 43.344 41.781 1 53.69 385 ASP A N 1
ATOM 3071 C CA . ASP A 1 385 ? -10.977 42.188 42.594 1 53.69 385 ASP A CA 1
ATOM 3072 C C . ASP A 1 385 ? -9.789 41.562 43.312 1 53.69 385 ASP A C 1
ATOM 3074 O O . ASP A 1 385 ? -9.961 40.594 44.062 1 53.69 385 ASP A O 1
ATOM 3078 N N . GLY A 1 386 ? -8.602 42.062 43.156 1 58.91 386 GLY A N 1
ATOM 3079 C CA . GLY A 1 386 ? -7.477 41.719 44 1 58.91 386 GLY A CA 1
ATOM 3080 C C . GLY A 1 386 ? -6.676 40.562 43.469 1 58.91 386 GLY A C 1
ATOM 3081 O O . GLY A 1 386 ? -5.594 40.25 43.969 1 58.91 386 GLY A O 1
ATOM 3082 N N . SER A 1 387 ? -7.168 39.719 42.5 1 66 387 SER A N 1
ATOM 3083 C CA . SER A 1 387 ? -6.41 38.5 42.188 1 66 387 SER A CA 1
ATOM 3084 C C . SER A 1 387 ? -5.18 38.812 41.344 1 66 387 SER A C 1
ATOM 3086 O O . SER A 1 387 ? -4.098 38.281 41.594 1 66 387 SER A O 1
ATOM 3088 N N . GLY A 1 388 ? -5.199 39.625 40.5 1 81.38 388 GLY A N 1
ATOM 3089 C CA . GLY A 1 388 ? -4.129 40.281 39.75 1 81.38 388 GLY A CA 1
ATOM 3090 C C . GLY A 1 388 ? -3.535 39.406 38.656 1 81.38 388 GLY A C 1
ATOM 3091 O O . GLY A 1 388 ? -2.695 39.875 37.875 1 81.38 388 GLY A O 1
ATOM 3092 N N . PHE A 1 389 ? -3.994 38.062 38.5 1 88.25 389 PHE A N 1
ATOM 3093 C CA . PHE A 1 389 ? -3.428 37.219 37.438 1 88.25 389 PHE A CA 1
ATOM 3094 C C . PHE A 1 389 ? -4.184 37.406 36.125 1 88.25 389 PHE A C 1
ATOM 3096 O O . PHE A 1 389 ? -5.211 38.094 36.094 1 88.25 389 PHE A O 1
ATOM 3103 N N . SER A 1 390 ? -3.713 36.875 35.031 1 92.19 390 SER A N 1
ATOM 3104 C CA . SER A 1 390 ? -4.355 36.969 33.75 1 92.19 390 SER A CA 1
ATOM 3105 C C . SER A 1 390 ? -4.211 35.656 32.969 1 92.19 390 SER A C 1
ATOM 3107 O O . SER A 1 390 ? -3.125 35.062 32.906 1 92.19 390 SER A O 1
ATOM 3109 N N . LEU A 1 391 ? -5.297 35.156 32.5 1 91.31 391 LEU A N 1
ATOM 3110 C CA . LEU A 1 391 ? -5.332 34.062 31.578 1 91.31 391 LEU A CA 1
ATOM 3111 C C . LEU A 1 391 ? -5.965 34.469 30.25 1 91.31 391 LEU A C 1
ATOM 3113 O O . LEU A 1 391 ? -7.109 34.938 30.219 1 91.31 391 LEU A O 1
ATOM 3117 N N . HIS A 1 392 ? -5.273 34.375 29.188 1 93.19 392 HIS A N 1
ATOM 3118 C CA . HIS A 1 392 ? -5.848 34.688 27.891 1 93.19 392 HIS A CA 1
ATOM 3119 C C . HIS A 1 392 ? -5.352 33.75 26.812 1 93.19 392 HIS A C 1
ATOM 3121 O O . HIS A 1 392 ? -4.336 33.062 27 1 93.19 392 HIS A O 1
ATOM 3127 N N . LEU A 1 393 ? -6.098 33.656 25.703 1 94.38 393 LEU A N 1
ATOM 3128 C CA . LEU A 1 393 ? -5.715 32.938 24.484 1 94.38 393 LEU A CA 1
ATOM 3129 C C . LEU A 1 393 ? -5.391 33.906 23.375 1 94.38 393 LEU A C 1
ATOM 3131 O O . LEU A 1 393 ? -6 35 23.281 1 94.38 393 LEU A O 1
ATOM 3135 N N . THR A 1 394 ? -4.422 33.594 22.625 1 97.25 394 THR A N 1
ATOM 3136 C CA . THR A 1 394 ? -4.184 34.312 21.375 1 97.25 394 THR A CA 1
ATOM 3137 C C . THR A 1 394 ? -4.578 33.438 20.188 1 97.25 394 THR A C 1
ATOM 3139 O O . THR A 1 394 ? -4.113 32.312 20.047 1 97.25 394 THR A O 1
ATOM 3142 N N . LEU A 1 395 ? -5.504 33.906 19.375 1 96.81 395 LEU A N 1
ATOM 3143 C CA . LEU A 1 395 ? -5.891 33.25 18.125 1 96.81 395 LEU A CA 1
ATOM 3144 C C . LEU A 1 395 ? -5.176 33.906 16.953 1 96.81 395 LEU A C 1
ATOM 3146 O O . LEU A 1 395 ? -5.473 35.062 16.594 1 96.81 395 LEU A O 1
ATOM 3150 N N . ALA A 1 396 ? -4.293 33.188 16.375 1 97.5 396 ALA A N 1
ATOM 3151 C CA . ALA A 1 396 ? -3.426 33.719 15.344 1 97.5 396 ALA A CA 1
ATOM 3152 C C . ALA A 1 396 ? -3.938 33.344 13.953 1 97.5 396 ALA A C 1
ATOM 3154 O O . ALA A 1 396 ? -4.195 32.188 13.664 1 97.5 396 ALA A O 1
ATOM 3155 N N . ILE A 1 397 ? -4.172 34.281 13.125 1 96.94 397 ILE A N 1
ATOM 3156 C CA . ILE A 1 397 ? -4.438 34.062 11.703 1 96.94 397 ILE A CA 1
ATOM 3157 C C . ILE A 1 397 ? -3.135 34.125 10.914 1 96.94 397 ILE A C 1
ATOM 3159 O O . ILE A 1 397 ? -2.668 35.219 10.586 1 96.94 397 ILE A O 1
ATOM 3163 N N . GLU A 1 398 ? -2.674 33.031 10.602 1 93.44 398 GLU A N 1
ATOM 3164 C CA . GLU A 1 398 ? -1.414 32.906 9.867 1 93.44 398 GLU A CA 1
ATOM 3165 C C . GLU A 1 398 ? -1.656 32.875 8.359 1 93.44 398 GLU A C 1
ATOM 3167 O O . GLU A 1 398 ? -2.27 31.922 7.859 1 93.44 398 GLU A O 1
ATOM 3172 N N . ILE A 1 399 ? -1.184 33.875 7.68 1 95.12 399 ILE A N 1
ATOM 3173 C CA . ILE A 1 399 ? -1.385 33.938 6.238 1 95.12 399 ILE A CA 1
ATOM 3174 C C . ILE A 1 399 ? -0.196 33.281 5.523 1 95.12 399 ILE A C 1
ATOM 3176 O O . ILE A 1 399 ? 0.871 33.906 5.414 1 95.12 399 ILE A O 1
ATOM 3180 N N . GLU A 1 400 ? -0.399 32.156 4.996 1 92.69 400 GLU A N 1
ATOM 3181 C CA . GLU A 1 400 ? 0.657 31.484 4.258 1 92.69 400 GLU A CA 1
ATOM 3182 C C . GLU A 1 400 ? 0.772 32.031 2.832 1 92.69 400 GLU A C 1
ATOM 3184 O O . GLU A 1 400 ? -0.214 32.5 2.256 1 92.69 400 GLU A O 1
ATOM 3189 N N . PRO A 1 401 ? 1.871 31.859 2.258 1 91.19 401 PRO A N 1
ATOM 3190 C CA . PRO A 1 401 ? 2.15 32.469 0.957 1 91.19 401 PRO A CA 1
ATOM 3191 C C . PRO A 1 401 ? 1.127 32.094 -0.109 1 91.19 401 PRO A C 1
ATOM 3193 O O . PRO A 1 401 ? 0.651 32.969 -0.852 1 91.19 401 PRO A O 1
ATOM 3196 N N . PRO A 1 402 ? 0.679 30.891 -0.239 1 94.5 402 PRO A N 1
ATOM 3197 C CA . PRO A 1 402 ? -0.301 30.562 -1.279 1 94.5 402 PRO A CA 1
ATOM 3198 C C . PRO A 1 402 ? -1.632 31.281 -1.078 1 94.5 402 PRO A C 1
ATOM 3200 O O . PRO A 1 402 ? -2.414 31.422 -2.021 1 94.5 402 PRO A O 1
ATOM 3203 N N . PHE A 1 403 ? -1.786 31.828 0.104 1 96.31 403 PHE A N 1
ATOM 3204 C CA . PHE A 1 403 ? -3.119 32.344 0.393 1 96.31 403 PHE A CA 1
ATOM 3205 C C . PHE A 1 403 ? -3.078 33.844 0.628 1 96.31 403 PHE A C 1
ATOM 3207 O O . PHE A 1 403 ? -4.016 34.438 1.193 1 96.31 403 PHE A O 1
ATOM 3214 N N . GLU A 1 404 ? -1.988 34.438 0.313 1 95.94 404 GLU A N 1
ATOM 3215 C CA . GLU A 1 404 ? -1.917 35.844 0.05 1 95.94 404 GLU A CA 1
ATOM 3216 C C . GLU A 1 404 ? -2.494 36.188 -1.322 1 95.94 404 GLU A C 1
ATOM 3218 O O . GLU A 1 404 ? -2.695 35.312 -2.152 1 95.94 404 GLU A O 1
ATOM 3223 N N . TRP A 1 405 ? -2.734 37.438 -1.558 1 97 405 TRP A N 1
ATOM 3224 C CA . TRP A 1 405 ? -3.17 37.844 -2.891 1 97 405 TRP A CA 1
ATOM 3225 C C . TRP A 1 405 ? -2.104 37.531 -3.932 1 97 405 TRP A C 1
ATOM 3227 O O . TRP A 1 405 ? -2.422 37.188 -5.078 1 97 405 TRP A O 1
ATOM 3237 N N . GLU A 1 406 ? -0.87 37.688 -3.541 1 95.5 406 GLU A N 1
ATOM 3238 C CA . GLU A 1 406 ? 0.191 37.25 -4.441 1 95.5 406 GLU A CA 1
ATOM 3239 C C . GLU A 1 406 ? 0.005 35.781 -4.848 1 95.5 406 GLU A C 1
ATOM 3241 O O . GLU A 1 406 ? 0.171 35.438 -6.016 1 95.5 406 GLU A O 1
ATOM 3246 N N . GLY A 1 407 ? -0.274 34.938 -3.879 1 95.88 407 GLY A N 1
ATOM 3247 C CA . GLY A 1 407 ? -0.536 33.531 -4.164 1 95.88 407 GLY A CA 1
ATOM 3248 C C . GLY A 1 407 ? -1.691 33.312 -5.121 1 95.88 407 GLY A C 1
ATOM 3249 O O . GLY A 1 407 ? -1.605 32.5 -6.039 1 95.88 407 GLY A O 1
ATOM 3250 N N . PHE A 1 408 ? -2.725 34.062 -4.949 1 97.44 408 PHE A N 1
ATOM 3251 C CA . PHE A 1 408 ? -3.881 33.969 -5.832 1 97.44 408 PHE A CA 1
ATOM 3252 C C . PHE A 1 408 ? -3.496 34.281 -7.27 1 97.44 408 PHE A C 1
ATOM 3254 O O . PHE A 1 408 ? -3.955 33.625 -8.203 1 97.44 408 PHE A O 1
ATOM 3261 N N . VAL A 1 409 ? -2.693 35.344 -7.426 1 96.75 409 VAL A N 1
ATOM 3262 C CA . VAL A 1 409 ? -2.254 35.75 -8.758 1 96.75 409 VAL A CA 1
ATOM 3263 C C . VAL A 1 409 ? -1.443 34.625 -9.398 1 96.75 409 VAL A C 1
ATOM 3265 O O . VAL A 1 409 ? -1.59 34.344 -10.594 1 96.75 409 VAL A O 1
ATOM 3268 N N . HIS A 1 410 ? -0.604 34.062 -8.602 1 94.38 410 HIS A N 1
ATOM 3269 C CA . HIS A 1 410 ? 0.18 32.938 -9.125 1 94.38 410 HIS A CA 1
ATOM 3270 C C . HIS A 1 410 ? -0.72 31.797 -9.562 1 94.38 410 HIS A C 1
ATOM 3272 O O . HIS A 1 410 ? -0.459 31.141 -10.578 1 94.38 410 HIS A O 1
ATOM 3278 N N . VAL A 1 411 ? -1.728 31.469 -8.844 1 95.56 411 VAL A N 1
ATOM 3279 C CA . VAL A 1 411 ? -2.697 30.453 -9.227 1 95.56 411 VAL A CA 1
ATOM 3280 C C . VAL A 1 411 ? -3.383 30.844 -10.531 1 95.56 411 VAL A C 1
ATOM 3282 O O . VAL A 1 411 ? -3.58 30.016 -11.414 1 95.56 411 VAL A O 1
ATOM 3285 N N . ALA A 1 412 ? -3.719 32.125 -10.602 1 95.88 412 ALA A N 1
ATOM 3286 C CA . ALA A 1 412 ? -4.359 32.656 -11.805 1 95.88 412 ALA A CA 1
ATOM 3287 C C . ALA A 1 412 ? -3.465 32.469 -13.023 1 95.88 412 ALA A C 1
ATOM 3289 O O . ALA A 1 412 ? -3.932 32.062 -14.094 1 95.88 412 ALA A O 1
ATOM 3290 N N . LEU A 1 413 ? -2.221 32.812 -12.844 1 92.81 413 LEU A N 1
ATOM 3291 C CA . LEU A 1 413 ? -1.258 32.656 -13.93 1 92.81 413 LEU A CA 1
ATOM 3292 C C . LEU A 1 413 ? -1.137 31.203 -14.359 1 92.81 413 LEU A C 1
ATOM 3294 O O . LEU A 1 413 ? -1.082 30.906 -15.555 1 92.81 413 LEU A O 1
ATOM 3298 N N . ASN A 1 414 ? -1.069 30.375 -13.43 1 89.75 414 ASN A N 1
ATOM 3299 C CA . ASN A 1 414 ? -0.99 28.953 -13.727 1 89.75 414 ASN A CA 1
ATOM 3300 C C . ASN A 1 414 ? -2.242 28.453 -14.445 1 89.75 414 ASN A C 1
ATOM 3302 O O . ASN A 1 414 ? -2.152 27.656 -15.375 1 89.75 414 ASN A O 1
ATOM 3306 N N . HIS A 1 415 ? -3.332 28.859 -13.969 1 90.94 415 HIS A N 1
ATOM 3307 C CA . HIS A 1 415 ? -4.594 28.5 -14.609 1 90.94 415 HIS A CA 1
ATOM 3308 C C . HIS A 1 415 ? -4.633 28.984 -16.047 1 90.94 415 HIS A C 1
ATOM 3310 O O . HIS A 1 415 ? -5.023 28.234 -16.953 1 90.94 415 HIS A O 1
ATOM 3316 N N . TRP A 1 416 ? -4.258 30.188 -16.234 1 91.62 416 TRP A N 1
ATOM 3317 C CA . TRP A 1 416 ? -4.25 30.781 -17.562 1 91.62 416 TRP A CA 1
ATOM 3318 C C . TRP A 1 416 ? -3.311 30.031 -18.5 1 91.62 416 TRP A C 1
ATOM 3320 O O . TRP A 1 416 ? -3.652 29.766 -19.656 1 91.62 416 TRP A O 1
ATOM 3330 N N . ARG A 1 417 ? -2.156 29.703 -18.062 1 85.62 417 ARG A N 1
ATOM 3331 C CA . ARG A 1 417 ? -1.182 28.953 -18.828 1 85.62 417 ARG A CA 1
ATOM 3332 C C . ARG A 1 417 ? -1.762 27.625 -19.297 1 85.62 417 ARG A C 1
ATOM 3334 O O . ARG A 1 417 ? -1.598 27.234 -20.453 1 85.62 417 ARG A O 1
ATOM 3341 N N . ARG A 1 418 ? -2.365 26.891 -18.453 1 81.31 418 ARG A N 1
ATOM 3342 C CA . ARG A 1 418 ? -2.924 25.578 -18.766 1 81.31 418 ARG A CA 1
ATOM 3343 C C . ARG A 1 418 ? -4.023 25.672 -19.812 1 81.31 418 ARG A C 1
ATOM 3345 O O . ARG A 1 418 ? -4.125 24.828 -20.703 1 81.31 418 ARG A O 1
ATOM 3352 N N . LYS A 1 419 ? -4.816 26.688 -19.609 1 80.12 419 LYS A N 1
ATOM 3353 C CA . LYS A 1 419 ? -5.902 26.906 -20.562 1 80.12 419 LYS A CA 1
ATOM 3354 C C . LYS A 1 419 ? -5.363 27.203 -21.953 1 80.12 419 LYS A C 1
ATOM 3356 O O . LYS A 1 419 ? -5.918 26.734 -22.953 1 80.12 419 LYS A O 1
ATOM 3361 N N . HIS A 1 420 ? -4.324 27.938 -22.078 1 77.75 420 HIS A N 1
ATOM 3362 C CA . HIS A 1 420 ? -3.771 28.344 -23.359 1 77.75 420 HIS A CA 1
ATOM 3363 C C . HIS A 1 420 ? -2.846 27.281 -23.938 1 77.75 420 HIS A C 1
ATOM 3365 O O . HIS A 1 420 ? -2.605 27.25 -25.141 1 77.75 420 HIS A O 1
ATOM 3371 N N . ARG A 1 421 ? -2.121 26.547 -23.109 1 64.69 421 ARG A N 1
ATOM 3372 C CA . ARG A 1 421 ? -1.353 25.422 -23.625 1 64.69 421 ARG A CA 1
ATOM 3373 C C . ARG A 1 421 ? -2.254 24.438 -24.375 1 64.69 421 ARG A C 1
ATOM 3375 O O . ARG A 1 421 ? -1.859 23.875 -25.391 1 64.69 421 ARG A O 1
ATOM 3382 N N . GLU A 1 422 ? -3.281 24.203 -23.75 1 52 422 GLU A N 1
ATOM 3383 C CA . GLU A 1 422 ? -4.219 23.281 -24.375 1 52 422 GLU A CA 1
ATOM 3384 C C . GLU A 1 422 ? -4.609 23.75 -25.781 1 52 422 GLU A C 1
ATOM 3386 O O . GLU A 1 422 ? -4.879 22.938 -26.656 1 52 422 GLU A O 1
ATOM 3391 N N . PHE A 1 423 ? -4.559 25.109 -25.938 1 45.5 423 PHE A N 1
ATOM 3392 C CA . PHE A 1 423 ? -4.961 25.656 -27.219 1 45.5 423 PHE A CA 1
ATOM 3393 C C . PHE A 1 423 ? -3.781 25.688 -28.188 1 45.5 423 PHE A C 1
ATOM 3395 O O . PHE A 1 423 ? -3.965 25.859 -29.391 1 45.5 423 PHE A O 1
ATOM 3402 N N . HIS A 1 424 ? -2.637 25.859 -27.641 1 48.62 424 HIS A N 1
ATOM 3403 C CA . HIS A 1 424 ? -1.508 25.875 -28.562 1 48.62 424 HIS A CA 1
ATOM 3404 C C . HIS A 1 424 ? -1.24 24.5 -29.156 1 48.62 424 HIS A C 1
ATOM 3406 O O . HIS A 1 424 ? -1.047 23.531 -28.406 1 48.62 424 HIS A O 1
ATOM 3412 N N . GLN A 1 425 ? -1.908 24.281 -30.188 1 42.59 425 GLN A N 1
ATOM 3413 C CA . GLN A 1 425 ? -1.766 23.172 -31.125 1 42.59 425 GLN A CA 1
ATOM 3414 C C . GLN A 1 425 ? -0.307 22.75 -31.25 1 42.59 425 GLN A C 1
ATOM 3416 O O . GLN A 1 425 ? 0.595 23.578 -31.266 1 42.59 425 GLN A O 1
ATOM 3421 N N . PRO A 1 426 ? -0.047 21.484 -31.125 1 39.53 426 PRO A N 1
ATOM 3422 C CA . PRO A 1 426 ? 1.256 20.875 -31.391 1 39.53 426 PRO A CA 1
ATOM 3423 C C . PRO A 1 426 ? 1.981 21.516 -32.562 1 39.53 426 PRO A C 1
ATOM 3425 O O . PRO A 1 426 ? 3.113 21.141 -32.875 1 39.53 426 PRO A O 1
ATOM 3428 N N . SER A 1 427 ? 1.257 22.219 -33.344 1 37.56 427 SER A N 1
ATOM 3429 C CA . SER A 1 427 ? 1.898 22.531 -34.594 1 37.56 427 SER A CA 1
ATOM 3430 C C . SER A 1 427 ? 3.053 23.516 -34.406 1 37.56 427 SER A C 1
ATOM 3432 O O . SER A 1 427 ? 3.842 23.734 -35.344 1 37.56 427 SER A O 1
ATOM 3434 N N . ASN A 1 428 ? 2.938 24.594 -33.531 1 44.19 428 ASN A N 1
ATOM 3435 C CA . ASN A 1 428 ? 3.982 25.609 -33.594 1 44.19 428 ASN A CA 1
ATOM 3436 C C . ASN A 1 428 ? 5.215 25.188 -32.812 1 44.19 428 ASN A C 1
ATOM 3438 O O . ASN A 1 428 ? 5.094 24.594 -31.734 1 44.19 428 ASN A O 1
ATOM 3442 N N . GLY A 1 429 ? 6.402 25.125 -33.344 1 51.78 429 GLY A N 1
ATOM 3443 C CA . GLY A 1 429 ? 7.762 24.688 -33.094 1 51.78 429 GLY A CA 1
ATOM 3444 C C . GLY A 1 429 ? 8.156 24.75 -31.641 1 51.78 429 GLY A C 1
ATOM 3445 O O . GLY A 1 429 ? 7.496 25.422 -30.844 1 51.78 429 GLY A O 1
ATOM 3446 N N . SER A 1 430 ? 8.977 23.766 -31.141 1 57.34 430 SER A N 1
ATOM 3447 C CA . SER A 1 430 ? 9.602 23.594 -29.844 1 57.34 430 SER A CA 1
ATOM 3448 C C . SER A 1 430 ? 10.062 24.938 -29.266 1 57.34 430 SER A C 1
ATOM 3450 O O . SER A 1 430 ? 9.898 25.203 -28.078 1 57.34 430 SER A O 1
ATOM 3452 N N . THR A 1 431 ? 10.281 25.938 -30.156 1 64.31 431 THR A N 1
ATOM 3453 C CA . THR A 1 431 ? 10.844 27.203 -29.703 1 64.31 431 THR A CA 1
ATOM 3454 C C . THR A 1 431 ? 9.742 28.125 -29.188 1 64.31 431 THR A C 1
ATOM 3456 O O . THR A 1 431 ? 9.922 28.812 -28.188 1 64.31 431 THR A O 1
ATOM 3459 N N . SER A 1 432 ? 8.609 28.109 -29.953 1 69.94 432 SER A N 1
ATOM 3460 C CA . SER A 1 432 ? 7.512 28.969 -29.547 1 69.94 432 SER A CA 1
ATOM 3461 C C . SER A 1 432 ? 6.945 28.562 -28.203 1 69.94 432 SER A C 1
ATOM 3463 O O . SER A 1 432 ? 6.621 29.406 -27.375 1 69.94 432 SER A O 1
ATOM 3465 N N . LEU A 1 433 ? 6.898 27.328 -28.031 1 70.31 433 LEU A N 1
ATOM 3466 C CA . LEU A 1 433 ? 6.406 26.828 -26.766 1 70.31 433 LEU A CA 1
ATOM 3467 C C . LEU A 1 433 ? 7.367 27.172 -25.625 1 70.31 433 LEU A C 1
ATOM 3469 O O . LEU A 1 433 ? 6.934 27.562 -24.531 1 70.31 433 LEU A O 1
ATOM 3473 N N . ASN A 1 434 ? 8.562 27.109 -25.969 1 72.12 434 ASN A N 1
ATOM 3474 C CA . ASN A 1 434 ? 9.562 27.469 -24.969 1 72.12 434 ASN A CA 1
ATOM 3475 C C . ASN A 1 434 ? 9.523 28.953 -24.625 1 72.12 434 ASN A C 1
ATOM 3477 O O . ASN A 1 434 ? 9.703 29.328 -23.469 1 72.12 434 ASN A O 1
ATOM 3481 N N . MET A 1 435 ? 9.242 29.75 -25.641 1 77.12 435 MET A N 1
ATOM 3482 C CA . MET A 1 435 ? 9.133 31.188 -25.422 1 77.12 435 MET A CA 1
ATOM 3483 C C . MET A 1 435 ? 7.934 31.516 -24.531 1 77.12 435 MET A C 1
ATOM 3485 O O . MET A 1 435 ? 8.023 32.375 -23.641 1 77.12 435 MET A O 1
ATOM 3489 N N . HIS A 1 436 ? 6.945 30.781 -24.766 1 80.94 436 HIS A N 1
ATOM 3490 C CA . HIS A 1 436 ? 5.727 31 -23.984 1 80.94 436 HIS A CA 1
ATOM 3491 C C . HIS A 1 436 ? 5.93 30.578 -22.531 1 80.94 436 HIS A C 1
ATOM 3493 O O . HIS A 1 436 ? 5.602 31.344 -21.625 1 80.94 436 HIS A O 1
ATOM 3499 N N . VAL A 1 437 ? 6.508 29.453 -22.359 1 76.81 437 VAL A N 1
ATOM 3500 C CA . VAL A 1 437 ? 6.742 28.938 -21.016 1 76.81 437 VAL A CA 1
ATOM 3501 C C . VAL A 1 437 ? 7.684 29.859 -20.25 1 76.81 437 VAL A C 1
ATOM 3503 O O . VAL A 1 437 ? 7.449 30.172 -19.078 1 76.81 437 VAL A O 1
ATOM 3506 N N . MET A 1 438 ? 8.602 30.328 -20.922 1 78 438 MET A N 1
ATOM 3507 C CA . MET A 1 438 ? 9.562 31.219 -20.281 1 78 438 MET A CA 1
ATOM 3508 C C . MET A 1 438 ? 8.922 32.562 -19.953 1 78 438 MET A C 1
ATOM 3510 O O . MET A 1 438 ? 9.219 33.156 -18.906 1 78 438 MET A O 1
ATOM 3514 N N . SER A 1 439 ? 8.125 33.031 -20.828 1 84.19 439 SER A N 1
ATOM 3515 C CA . SER A 1 439 ? 7.426 34.281 -20.578 1 84.19 439 SER A CA 1
ATOM 3516 C C . SER A 1 439 ? 6.535 34.188 -19.344 1 84.19 439 SER A C 1
ATOM 3518 O O . SER A 1 439 ? 6.473 35.125 -18.531 1 84.19 439 SER A O 1
ATOM 3520 N N . VAL A 1 440 ? 5.918 33.062 -19.172 1 84.62 440 VAL A N 1
ATOM 3521 C CA . VAL A 1 440 ? 5.066 32.844 -18 1 84.62 440 VAL A CA 1
ATOM 3522 C C . VAL A 1 440 ? 5.922 32.812 -16.734 1 84.62 440 VAL A C 1
ATOM 3524 O O . VAL A 1 440 ? 5.555 33.375 -15.719 1 84.62 440 VAL A O 1
ATOM 3527 N N . ASN A 1 441 ? 7.027 32.188 -16.797 1 80.25 441 ASN A N 1
ATOM 3528 C CA . ASN A 1 441 ? 7.941 32.125 -15.656 1 80.25 441 ASN A CA 1
ATOM 3529 C C . ASN A 1 441 ? 8.453 33.5 -15.266 1 80.25 441 ASN A C 1
ATOM 3531 O O . ASN A 1 441 ? 8.555 33.812 -14.086 1 80.25 441 ASN A O 1
ATOM 3535 N N . LEU A 1 442 ? 8.719 34.219 -16.281 1 81.62 442 LEU A N 1
ATOM 3536 C CA . LEU A 1 442 ? 9.188 35.594 -16.031 1 81.62 442 LEU A CA 1
ATOM 3537 C C . LEU A 1 442 ? 8.078 36.438 -15.414 1 81.62 442 LEU A C 1
ATOM 3539 O O . LEU A 1 442 ? 8.352 37.312 -14.586 1 81.62 442 LEU A O 1
ATOM 3543 N N . LEU A 1 443 ? 6.914 36.188 -15.836 1 87.31 443 LEU A N 1
ATOM 3544 C CA . LEU A 1 443 ? 5.797 36.906 -15.258 1 87.31 443 LEU A CA 1
ATOM 3545 C C . LEU A 1 443 ? 5.609 36.562 -13.789 1 87.31 443 LEU A C 1
ATOM 3547 O O . LEU A 1 443 ? 5.27 37.406 -12.969 1 87.31 443 LEU A O 1
ATOM 3551 N N . HIS A 1 444 ? 5.816 35.281 -13.406 1 87.06 444 HIS A N 1
ATOM 3552 C CA . HIS A 1 444 ? 5.812 34.906 -12 1 87.06 444 HIS A CA 1
ATOM 3553 C C . HIS A 1 444 ? 6.844 35.688 -11.203 1 87.06 444 HIS A C 1
ATOM 3555 O O . HIS A 1 444 ? 6.559 36.156 -10.102 1 87.06 444 HIS A O 1
ATOM 3561 N N . VAL A 1 445 ? 7.926 35.844 -11.75 1 81.94 445 VAL A N 1
ATOM 3562 C CA . VAL A 1 445 ? 9 36.562 -11.086 1 81.94 445 VAL A CA 1
ATOM 3563 C C . VAL A 1 445 ? 8.617 38.031 -10.945 1 81.94 445 VAL A C 1
ATOM 3565 O O . VAL A 1 445 ? 8.859 38.656 -9.906 1 81.94 445 VAL A O 1
ATOM 3568 N N . ALA A 1 446 ? 8.094 38.562 -12 1 85.94 446 ALA A N 1
ATOM 3569 C CA . ALA A 1 446 ? 7.66 39.938 -11.953 1 85.94 446 ALA A CA 1
ATOM 3570 C C . ALA A 1 446 ? 6.637 40.156 -10.844 1 85.94 446 ALA A C 1
ATOM 3572 O O . ALA A 1 446 ? 6.699 41.156 -10.125 1 85.94 446 ALA A O 1
ATOM 3573 N N . VAL A 1 447 ? 5.746 39.25 -10.75 1 90.19 447 VAL A N 1
ATOM 3574 C CA . VAL A 1 447 ? 4.711 39.344 -9.719 1 90.19 447 VAL A CA 1
ATOM 3575 C C . VAL A 1 447 ? 5.355 39.344 -8.336 1 90.19 447 VAL A C 1
ATOM 3577 O O . VAL A 1 447 ? 4.965 40.094 -7.457 1 90.19 447 VAL A O 1
ATOM 3580 N N . MET A 1 448 ? 6.355 38.531 -8.133 1 86.81 448 MET A N 1
ATOM 3581 C CA . MET A 1 448 ? 7.062 38.438 -6.855 1 86.81 448 MET A CA 1
ATOM 3582 C C . MET A 1 448 ? 7.734 39.781 -6.531 1 86.81 448 MET A C 1
ATOM 3584 O O . MET A 1 448 ? 7.715 40.219 -5.383 1 86.81 448 MET A O 1
ATOM 3588 N N . LEU A 1 449 ? 8.266 40.344 -7.523 1 83.12 449 LEU A N 1
ATOM 3589 C CA . LEU A 1 449 ? 8.969 41.625 -7.328 1 83.12 449 LEU A CA 1
ATOM 3590 C C . LEU A 1 449 ? 7.992 42.75 -6.98 1 83.12 449 LEU A C 1
ATOM 3592 O O . LEU A 1 449 ? 8.281 43.594 -6.133 1 83.12 449 LEU A O 1
ATOM 3596 N N . ILE A 1 450 ? 6.891 42.719 -7.629 1 88.62 450 ILE A N 1
ATOM 3597 C CA . ILE A 1 450 ? 5.867 43.719 -7.328 1 88.62 450 ILE A CA 1
ATOM 3598 C C . ILE A 1 450 ? 5.355 43.531 -5.902 1 88.62 450 ILE A C 1
ATOM 3600 O O . ILE A 1 450 ? 5.09 44.5 -5.188 1 88.62 450 ILE A O 1
ATOM 3604 N N . GLY A 1 451 ? 5.266 42.281 -5.477 1 88.06 451 GLY A N 1
ATOM 3605 C CA . GLY A 1 451 ? 4.797 41.938 -4.141 1 88.06 451 GLY A CA 1
ATOM 3606 C C . GLY A 1 451 ? 5.738 42.406 -3.047 1 88.06 451 GLY A C 1
ATOM 3607 O O . GLY A 1 451 ? 5.32 42.594 -1.901 1 88.06 451 GLY A O 1
ATOM 3608 N N . GLU A 1 452 ? 6.945 42.625 -3.377 1 82.88 452 GLU A N 1
ATOM 3609 C CA . GLU A 1 452 ? 7.906 43.125 -2.404 1 82.88 452 GLU A CA 1
ATOM 3610 C C . GLU A 1 452 ? 7.707 44.625 -2.166 1 82.88 452 GLU A C 1
ATOM 3612 O O . GLU A 1 452 ? 8.078 45.156 -1.109 1 82.88 452 GLU A O 1
ATOM 3617 N N . ILE A 1 453 ? 7.07 45.25 -3.143 1 83.56 453 ILE A N 1
ATOM 3618 C CA . ILE A 1 453 ? 6.934 46.688 -3.074 1 83.56 453 ILE A CA 1
ATOM 3619 C C . ILE A 1 453 ? 5.508 47.062 -2.676 1 83.56 453 ILE A C 1
ATOM 3621 O O . ILE A 1 453 ? 5.297 47.906 -1.802 1 83.56 453 ILE A O 1
ATOM 3625 N N . ASP A 1 454 ? 4.586 46.469 -3.279 1 89.44 454 ASP A N 1
ATOM 3626 C CA . ASP A 1 454 ? 3.182 46.781 -3.023 1 89.44 454 ASP A CA 1
ATOM 3627 C C . ASP A 1 454 ? 2.615 45.844 -1.941 1 89.44 454 ASP A C 1
ATOM 3629 O O . ASP A 1 454 ? 2.406 44.656 -2.178 1 89.44 454 ASP A O 1
ATOM 3633 N N . PRO A 1 455 ? 2.217 46.375 -0.813 1 91 455 PRO A N 1
ATOM 3634 C CA . PRO A 1 455 ? 1.748 45.562 0.312 1 91 455 PRO A CA 1
ATOM 3635 C C . PRO A 1 455 ? 0.427 44.844 0.019 1 91 455 PRO A C 1
ATOM 3637 O O . PRO A 1 455 ? 0.076 43.875 0.701 1 91 455 PRO A O 1
ATOM 3640 N N . THR A 1 456 ? -0.338 45.312 -0.963 1 93.56 456 THR A N 1
ATOM 3641 C CA . THR A 1 456 ? -1.614 44.688 -1.279 1 93.56 456 THR A CA 1
ATOM 3642 C C . THR A 1 456 ? -1.409 43.25 -1.704 1 93.56 456 THR A C 1
ATOM 3644 O O . THR A 1 456 ? -2.26 42.375 -1.446 1 93.56 456 THR A O 1
ATOM 3647 N N . PHE A 1 457 ? -0.231 42.969 -2.307 1 95 457 PHE A N 1
ATOM 3648 C CA . PHE A 1 457 ? 0.082 41.594 -2.746 1 95 457 PHE A CA 1
ATOM 3649 C C . PHE A 1 457 ? 0.285 40.688 -1.55 1 95 457 PHE A C 1
ATOM 3651 O O . PHE A 1 457 ? 0.137 39.469 -1.667 1 95 457 PHE A O 1
ATOM 3658 N N . ARG A 1 458 ? 0.543 41.281 -0.408 1 93.94 458 ARG A N 1
ATOM 3659 C CA . ARG A 1 458 ? 0.863 40.469 0.775 1 93.94 458 ARG A CA 1
ATOM 3660 C C . ARG A 1 458 ? -0.372 40.281 1.646 1 93.94 458 ARG A C 1
ATOM 3662 O O . ARG A 1 458 ? -0.357 39.469 2.57 1 93.94 458 ARG A O 1
ATOM 3669 N N . LYS A 1 459 ? -1.417 40.938 1.328 1 95.38 459 LYS A N 1
ATOM 3670 C CA . LYS A 1 459 ? -2.633 40.812 2.127 1 95.38 459 LYS A CA 1
ATOM 3671 C C . LYS A 1 459 ? -3.246 39.438 1.988 1 95.38 459 LYS A C 1
ATOM 3673 O O . LYS A 1 459 ? -2.988 38.719 1.009 1 95.38 459 LYS A O 1
ATOM 3678 N N . ALA A 1 460 ? -4.023 39.062 2.975 1 96.5 460 ALA A N 1
ATOM 3679 C CA . ALA A 1 460 ? -4.738 37.781 2.938 1 96.5 460 ALA A CA 1
ATOM 3680 C C . ALA A 1 460 ? -5.809 37.781 1.848 1 96.5 460 ALA A C 1
ATOM 3682 O O . ALA A 1 460 ? -6.547 38.781 1.695 1 96.5 460 ALA A O 1
ATOM 3683 N N . CYS A 1 461 ? -5.805 36.812 1.035 1 96.56 461 CYS A N 1
ATOM 3684 C CA . CYS A 1 461 ? -6.891 36.594 0.083 1 96.56 461 CYS A CA 1
ATOM 3685 C C . CYS A 1 461 ? -8.094 35.938 0.754 1 96.56 461 CYS A C 1
ATOM 3687 O O . CYS A 1 461 ? -7.992 34.844 1.26 1 96.56 461 CYS A O 1
ATOM 3689 N N . LEU A 1 462 ? -9.234 36.594 0.741 1 95 462 LEU A N 1
ATOM 3690 C CA . LEU A 1 462 ? -10.391 36.094 1.488 1 95 462 LEU A CA 1
ATOM 3691 C C . LEU A 1 462 ? -11.383 35.406 0.566 1 95 462 LEU A C 1
ATOM 3693 O O . LEU A 1 462 ? -12.523 35.156 0.948 1 95 462 LEU A O 1
ATOM 3697 N N . ILE A 1 463 ? -10.969 35.062 -0.624 1 93.69 463 ILE A N 1
ATOM 3698 C CA . ILE A 1 463 ? -11.828 34.406 -1.589 1 93.69 463 ILE A CA 1
ATOM 3699 C C . ILE A 1 463 ? -12.25 33.031 -1.045 1 93.69 463 ILE A C 1
ATOM 3701 O O . ILE A 1 463 ? -13.359 32.562 -1.32 1 93.69 463 ILE A O 1
ATOM 3705 N N . GLY A 1 464 ? -11.43 32.438 -0.251 1 91.12 464 GLY A N 1
ATOM 3706 C CA . GLY A 1 464 ? -11.711 31.109 0.281 1 91.12 464 GLY A CA 1
ATOM 3707 C C . GLY A 1 464 ? -12.547 31.141 1.545 1 91.12 464 GLY A C 1
ATOM 3708 O O . GLY A 1 464 ? -12.758 30.094 2.184 1 91.12 464 GLY A O 1
ATOM 3709 N N . GLN A 1 465 ? -13.047 32.25 1.948 1 90.5 465 GLN A N 1
ATOM 3710 C CA . GLN A 1 465 ? -13.82 32.375 3.176 1 90.5 465 GLN A CA 1
ATOM 3711 C C . GLN A 1 465 ? -15.148 31.641 3.064 1 90.5 465 GLN A C 1
ATOM 3713 O O . GLN A 1 465 ? -15.703 31.5 1.971 1 90.5 465 GLN A O 1
ATOM 3718 N N . THR A 1 466 ? -15.57 31.094 4.156 1 84.38 466 THR A N 1
ATOM 3719 C CA . THR A 1 466 ? -16.875 30.453 4.215 1 84.38 466 THR A CA 1
ATOM 3720 C C . THR A 1 466 ? -17.984 31.484 4.289 1 84.38 466 THR A C 1
ATOM 3722 O O . THR A 1 466 ? -17.938 32.406 5.109 1 84.38 466 THR A O 1
ATOM 3725 N N . SER A 1 467 ? -18.906 31.375 3.389 1 74.81 467 SER A N 1
ATOM 3726 C CA . SER A 1 467 ? -19.984 32.344 3.285 1 74.81 467 SER A CA 1
ATOM 3727 C C . SER A 1 467 ? -21.125 32.031 4.242 1 74.81 467 SER A C 1
ATOM 3729 O O . SER A 1 467 ? -21.609 30.891 4.262 1 74.81 467 SER A O 1
ATOM 3731 N N . LEU A 1 468 ? -21.422 32.875 5.227 1 68.88 468 LEU A N 1
ATOM 3732 C CA . LEU A 1 468 ? -22.469 32.625 6.203 1 68.88 468 LEU A CA 1
ATOM 3733 C C . LEU A 1 468 ? -23.766 33.344 5.789 1 68.88 468 LEU A C 1
ATOM 3735 O O . LEU A 1 468 ? -24.859 32.906 6.141 1 68.88 468 LEU A O 1
ATOM 3739 N N . SER A 1 469 ? -23.609 34.531 5.195 1 70.56 469 SER A N 1
ATOM 3740 C CA . SER A 1 469 ? -24.781 35.25 4.723 1 70.56 469 SER A CA 1
ATOM 3741 C C . SER A 1 469 ? -24.562 35.812 3.314 1 70.56 469 SER A C 1
ATOM 3743 O O . SER A 1 469 ? -23.438 36.125 2.936 1 70.56 469 SER A O 1
ATOM 3745 N N . THR A 1 470 ? -25.609 35.844 2.623 1 67.88 470 THR A N 1
ATOM 3746 C CA . THR A 1 470 ? -25.562 36.25 1.225 1 67.88 470 THR A CA 1
ATOM 3747 C C . THR A 1 470 ? -25.094 37.719 1.103 1 67.88 470 THR A C 1
ATOM 3749 O O . THR A 1 470 ? -24.328 38.031 0.191 1 67.88 470 THR A O 1
ATOM 3752 N N . VAL A 1 471 ? -25.562 38.5 2.021 1 59.22 471 VAL A N 1
ATOM 3753 C CA . VAL A 1 471 ? -25.25 39.906 1.89 1 59.22 471 VAL A CA 1
ATOM 3754 C C . VAL A 1 471 ? -23.781 40.156 2.184 1 59.22 471 VAL A C 1
ATOM 3756 O O . VAL A 1 471 ? -23.094 40.844 1.42 1 59.22 471 VAL A O 1
ATOM 3759 N N . THR A 1 472 ? -23.406 39.719 3.281 1 67.75 472 THR A N 1
ATOM 3760 C CA . THR A 1 472 ? -22.016 39.875 3.686 1 67.75 472 THR A CA 1
ATOM 3761 C C . THR A 1 472 ? -21.078 39.25 2.646 1 67.75 472 THR A C 1
ATOM 3763 O O . THR A 1 472 ? -20.031 39.812 2.326 1 67.75 472 THR A O 1
ATOM 3766 N N . GLU A 1 473 ? -21.641 38.281 2.158 1 70.94 473 GLU A N 1
ATOM 3767 C CA . GLU A 1 473 ? -20.828 37.562 1.169 1 70.94 473 GLU A CA 1
ATOM 3768 C C . GLU A 1 473 ? -20.656 38.406 -0.102 1 70.94 473 GLU A C 1
ATOM 3770 O O . GLU A 1 473 ? -19.578 38.438 -0.69 1 70.94 473 GLU A O 1
ATOM 3775 N N . ARG A 1 474 ? -21.703 39.094 -0.451 1 76.06 474 ARG A N 1
ATOM 3776 C CA . ARG A 1 474 ? -21.656 39.875 -1.693 1 76.06 474 ARG A CA 1
ATOM 3777 C C . ARG A 1 474 ? -20.703 41.062 -1.568 1 76.06 474 ARG A C 1
ATOM 3779 O O . ARG A 1 474 ? -19.953 41.344 -2.504 1 76.06 474 ARG A O 1
ATOM 3786 N N . SER A 1 475 ? -20.812 41.656 -0.396 1 83.31 475 SER A N 1
ATOM 3787 C CA . SER A 1 475 ? -19.969 42.844 -0.184 1 83.31 475 SER A CA 1
ATOM 3788 C C . SER A 1 475 ? -18.5 42.438 -0.152 1 83.31 475 SER A C 1
ATOM 3790 O O . SER A 1 475 ? -17.656 43.125 -0.767 1 83.31 475 SER A O 1
ATOM 3792 N N . ILE A 1 476 ? -18.172 41.5 0.551 1 85.75 476 ILE A N 1
ATOM 3793 C CA . ILE A 1 476 ? -16.797 41.062 0.648 1 85.75 476 ILE A CA 1
ATOM 3794 C C . ILE A 1 476 ? -16.312 40.562 -0.713 1 85.75 476 ILE A C 1
ATOM 3796 O O . ILE A 1 476 ? -15.18 40.844 -1.117 1 85.75 476 ILE A O 1
ATOM 3800 N N . ALA A 1 477 ? -17.203 39.906 -1.417 1 87.69 477 ALA A N 1
ATOM 3801 C CA . ALA A 1 477 ? -16.859 39.406 -2.75 1 87.69 477 ALA A CA 1
ATOM 3802 C C . ALA A 1 477 ? -16.5 40.562 -3.682 1 87.69 477 ALA A C 1
ATOM 3804 O O . ALA A 1 477 ? -15.555 40.469 -4.465 1 87.69 477 ALA A O 1
ATOM 3805 N N . LEU A 1 478 ? -17.281 41.562 -3.562 1 88.25 478 LEU A N 1
ATOM 3806 C CA . LEU A 1 478 ? -17.016 42.75 -4.395 1 88.25 478 LEU A CA 1
ATOM 3807 C C . LEU A 1 478 ? -15.68 43.375 -4.039 1 88.25 478 LEU A C 1
ATOM 3809 O O . LEU A 1 478 ? -14.945 43.844 -4.922 1 88.25 478 LEU A O 1
ATOM 3813 N N . ASN A 1 479 ? -15.516 43.438 -2.805 1 90.06 479 ASN A N 1
ATOM 3814 C CA . ASN A 1 479 ? -14.242 43.969 -2.35 1 90.06 479 ASN A CA 1
ATOM 3815 C C . ASN A 1 479 ? -13.07 43.125 -2.879 1 90.06 479 ASN A C 1
ATOM 3817 O O . ASN A 1 479 ? -12.062 43.688 -3.324 1 90.06 479 ASN A O 1
ATOM 3821 N N . GLN A 1 480 ? -13.125 41.844 -2.834 1 91.94 480 GLN A N 1
ATOM 3822 C CA . GLN A 1 480 ? -12.07 40.938 -3.305 1 91.94 480 GLN A CA 1
ATOM 3823 C C . GLN A 1 480 ? -11.852 41.094 -4.809 1 91.94 480 GLN A C 1
ATOM 3825 O O . GLN A 1 480 ? -10.719 41.062 -5.281 1 91.94 480 GLN A O 1
ATOM 3830 N N . ARG A 1 481 ? -12.953 41.25 -5.539 1 92.81 481 ARG A N 1
ATOM 3831 C CA . ARG A 1 481 ? -12.844 41.5 -6.977 1 92.81 481 ARG A CA 1
ATOM 3832 C C . ARG A 1 481 ? -12.102 42.781 -7.262 1 92.81 481 ARG A C 1
ATOM 3834 O O . ARG A 1 481 ? -11.289 42.844 -8.188 1 92.81 481 ARG A O 1
ATOM 3841 N N . GLY A 1 482 ? -12.492 43.781 -6.449 1 94.25 482 GLY A N 1
ATOM 3842 C CA . GLY A 1 482 ? -11.805 45.062 -6.594 1 94.25 482 GLY A CA 1
ATOM 3843 C C . GLY A 1 482 ? -10.312 44.938 -6.348 1 94.25 482 GLY A C 1
ATOM 3844 O O . GLY A 1 482 ? -9.516 45.562 -7.07 1 94.25 482 GLY A O 1
ATOM 3845 N N . ILE A 1 483 ? -9.945 44.219 -5.371 1 95.12 483 ILE A N 1
ATOM 3846 C CA . ILE A 1 483 ? -8.531 44.031 -5.043 1 95.12 483 ILE A CA 1
ATOM 3847 C C . ILE A 1 483 ? -7.824 43.344 -6.195 1 95.12 483 ILE A C 1
ATOM 3849 O O . ILE A 1 483 ? -6.738 43.75 -6.617 1 95.12 483 ILE A O 1
ATOM 3853 N N . PHE A 1 484 ? -8.414 42.281 -6.766 1 96.12 484 PHE A N 1
ATOM 3854 C CA . PHE A 1 484 ? -7.809 41.531 -7.852 1 96.12 484 PHE A CA 1
ATOM 3855 C C . PHE A 1 484 ? -7.602 42.406 -9.078 1 96.12 484 PHE A C 1
ATOM 3857 O O . PHE A 1 484 ? -6.551 42.344 -9.719 1 96.12 484 PHE A O 1
ATOM 3864 N N . GLN A 1 485 ? -8.617 43.188 -9.328 1 94.56 485 GLN A N 1
ATOM 3865 C CA . GLN A 1 485 ? -8.5 44.094 -10.461 1 94.56 485 GLN A CA 1
ATOM 3866 C C . GLN A 1 485 ? -7.348 45.062 -10.266 1 94.56 485 GLN A C 1
ATOM 3868 O O . GLN A 1 485 ? -6.617 45.375 -11.211 1 94.56 485 GLN A O 1
ATOM 3873 N N . HIS A 1 486 ? -7.234 45.5 -9.094 1 95.12 486 HIS A N 1
ATOM 3874 C CA . HIS A 1 486 ? -6.113 46.375 -8.773 1 95.12 486 HIS A CA 1
ATOM 3875 C C . HIS A 1 486 ? -4.781 45.688 -9 1 95.12 486 HIS A C 1
ATOM 3877 O O . HIS A 1 486 ? -3.855 46.281 -9.57 1 95.12 486 HIS A O 1
ATOM 3883 N N . LEU A 1 487 ? -4.652 44.5 -8.609 1 96.75 487 LEU A N 1
ATOM 3884 C CA . LEU A 1 487 ? -3.41 43.75 -8.75 1 96.75 487 LEU A CA 1
ATOM 3885 C C . LEU A 1 487 ? -3.064 43.562 -10.219 1 96.75 487 LEU A C 1
ATOM 3887 O O . LEU A 1 487 ? -1.908 43.719 -10.617 1 96.75 487 LEU A O 1
ATOM 3891 N N . ILE A 1 488 ? -4.09 43.188 -10.984 1 96.06 488 ILE A N 1
ATOM 3892 C CA . ILE A 1 488 ? -3.871 42.938 -12.406 1 96.06 488 ILE A CA 1
ATOM 3893 C C . ILE A 1 488 ? -3.426 44.219 -13.086 1 96.06 488 ILE A C 1
ATOM 3895 O O . ILE A 1 488 ? -2.531 44.219 -13.938 1 96.06 488 ILE A O 1
ATOM 3899 N N . SER A 1 489 ? -4.039 45.312 -12.688 1 95.31 489 SER A N 1
ATOM 3900 C CA . SER A 1 489 ? -3.639 46.594 -13.227 1 95.31 489 SER A CA 1
ATOM 3901 C C . SER A 1 489 ? -2.191 46.938 -12.867 1 95.31 489 SER A C 1
ATOM 3903 O O . SER A 1 489 ? -1.436 47.406 -13.711 1 95.31 489 SER A O 1
ATOM 3905 N N . ARG A 1 490 ? -1.807 46.656 -11.641 1 94.94 490 ARG A N 1
ATOM 3906 C CA . ARG A 1 490 ? -0.437 46.875 -11.188 1 94.94 490 ARG A CA 1
ATOM 3907 C C . ARG A 1 490 ? 0.548 46 -11.969 1 94.94 490 ARG A C 1
ATOM 3909 O O . ARG A 1 490 ? 1.638 46.469 -12.32 1 94.94 490 ARG A O 1
ATOM 3916 N N . ILE A 1 491 ? 0.212 44.812 -12.234 1 94.62 491 ILE A N 1
ATOM 3917 C CA . ILE A 1 491 ? 1.062 43.906 -12.992 1 94.62 491 ILE A CA 1
ATOM 3918 C C . ILE A 1 491 ? 1.221 44.406 -14.422 1 94.62 491 ILE A C 1
ATOM 3920 O O . ILE A 1 491 ? 2.328 44.406 -14.961 1 94.62 491 ILE A O 1
ATOM 3924 N N . ASN A 1 492 ? 0.114 44.844 -14.984 1 94 492 ASN A N 1
ATOM 3925 C CA . ASN A 1 492 ? 0.152 45.344 -16.344 1 94 492 ASN A CA 1
ATOM 3926 C C . ASN A 1 492 ? 1.045 46.562 -16.469 1 94 492 ASN A C 1
ATOM 3928 O O . ASN A 1 492 ? 1.771 46.75 -17.438 1 94 492 ASN A O 1
ATOM 3932 N N . ASP A 1 493 ? 1.073 47.312 -15.438 1 92.5 493 ASP A N 1
ATOM 3933 C CA . ASP A 1 493 ? 1.772 48.594 -15.484 1 92.5 493 ASP A CA 1
ATOM 3934 C C . ASP A 1 493 ? 3.232 48.438 -15.062 1 92.5 493 ASP A C 1
ATOM 3936 O O . ASP A 1 493 ? 4.117 49.094 -15.617 1 92.5 493 ASP A O 1
ATOM 3940 N N . GLU A 1 494 ? 3.486 47.531 -14.133 1 88.62 494 GLU A N 1
ATOM 3941 C CA . GLU A 1 494 ? 4.785 47.562 -13.469 1 88.62 494 GLU A CA 1
ATOM 3942 C C . GLU A 1 494 ? 5.668 46.406 -13.938 1 88.62 494 GLU A C 1
ATOM 3944 O O . GLU A 1 494 ? 6.879 46.406 -13.703 1 88.62 494 GLU A O 1
ATOM 3949 N N . SER A 1 495 ? 5.129 45.438 -14.57 1 85.5 495 SER A N 1
ATOM 3950 C CA . SER A 1 495 ? 5.949 44.344 -15.031 1 85.5 495 SER A CA 1
ATOM 3951 C C . SER A 1 495 ? 6.723 44.688 -16.297 1 85.5 495 SER A C 1
ATOM 3953 O O . SER A 1 495 ? 6.129 44.875 -17.359 1 85.5 495 SER A O 1
ATOM 3955 N N . LYS A 1 496 ? 7.992 44.906 -16.141 1 79.5 496 LYS A N 1
ATOM 3956 C CA . LYS A 1 496 ? 8.836 45.25 -17.281 1 79.5 496 LYS A CA 1
ATOM 3957 C C . LYS A 1 496 ? 9.859 44.156 -17.547 1 79.5 496 LYS A C 1
ATOM 3959 O O . LYS A 1 496 ? 10.273 43.438 -16.625 1 79.5 496 LYS A O 1
ATOM 3964 N N . PHE A 1 497 ? 10.18 43.938 -18.797 1 76.75 497 PHE A N 1
ATOM 3965 C CA . PHE A 1 497 ? 11.148 42.938 -19.188 1 76.75 497 PHE A CA 1
ATOM 3966 C C . PHE A 1 497 ? 12.516 43.219 -18.594 1 76.75 497 PHE A C 1
ATOM 3968 O O . PHE A 1 497 ? 13.297 42.312 -18.328 1 76.75 497 PHE A O 1
ATOM 3975 N N . ALA A 1 498 ? 12.75 44.469 -18.406 1 66.31 498 ALA A N 1
ATOM 3976 C CA . ALA A 1 498 ? 14.023 44.875 -17.812 1 66.31 498 ALA A CA 1
ATOM 3977 C C . ALA A 1 498 ? 14.195 44.312 -16.422 1 66.31 498 ALA A C 1
ATOM 3979 O O . ALA A 1 498 ? 15.32 44.188 -15.922 1 66.31 498 ALA A O 1
ATOM 3980 N N . ASP A 1 499 ? 13.117 43.938 -15.898 1 62.53 499 ASP A N 1
ATOM 3981 C CA . ASP A 1 499 ? 13.156 43.344 -14.562 1 62.53 499 ASP A CA 1
ATOM 3982 C C . ASP A 1 499 ? 13.836 41.969 -14.586 1 62.53 499 ASP A C 1
ATOM 3984 O O . ASP A 1 499 ? 14.164 41.406 -13.539 1 62.53 499 ASP A O 1
ATOM 3988 N N . LEU A 1 500 ? 14.023 41.5 -15.766 1 58.09 500 LEU A N 1
ATOM 3989 C CA . LEU A 1 500 ? 14.734 40.25 -16 1 58.09 500 LEU A CA 1
ATOM 3990 C C . LEU A 1 500 ? 16.188 40.344 -15.531 1 58.09 500 LEU A C 1
ATOM 3992 O O . LEU A 1 500 ? 16.797 39.344 -15.148 1 58.09 500 LEU A O 1
ATOM 3996 N N . GLU A 1 501 ? 16.641 41.531 -15.719 1 57.41 501 GLU A N 1
ATOM 3997 C CA . GLU A 1 501 ? 17.984 41.719 -15.164 1 57.41 501 GLU A CA 1
ATOM 3998 C C . GLU A 1 501 ? 18.016 41.406 -13.672 1 57.41 501 GLU A C 1
ATOM 4000 O O . GLU A 1 501 ? 19.016 40.906 -13.164 1 57.41 501 GLU A O 1
ATOM 4005 N N . TYR A 1 502 ? 16.891 41.594 -13.133 1 56.69 502 TYR A N 1
ATOM 4006 C CA . TYR A 1 502 ? 16.797 41.25 -11.719 1 56.69 502 TYR A CA 1
ATOM 4007 C C . TYR A 1 502 ? 16.719 39.75 -11.539 1 56.69 502 TYR A C 1
ATOM 4009 O O . TYR A 1 502 ? 17.188 39.219 -10.523 1 56.69 502 TYR A O 1
ATOM 4017 N N . LEU A 1 503 ? 16.109 39.219 -12.539 1 57.53 503 LEU A N 1
ATOM 4018 C CA . LEU A 1 503 ? 16.109 37.75 -12.5 1 57.53 503 LEU A CA 1
ATOM 4019 C C . LEU A 1 503 ? 17.547 37.219 -12.398 1 57.53 503 LEU A C 1
ATOM 4021 O O . LEU A 1 503 ? 17.797 36.281 -11.641 1 57.53 503 LEU A O 1
ATOM 4025 N N . GLU A 1 504 ? 18.297 37.844 -13.234 1 57.88 504 GLU A N 1
ATOM 4026 C CA . GLU A 1 504 ? 19.703 37.438 -13.188 1 57.88 504 GLU A CA 1
ATOM 4027 C C . GLU A 1 504 ? 20.297 37.688 -11.797 1 57.88 504 GLU A C 1
ATOM 4029 O O . GLU A 1 504 ? 21.031 36.844 -11.281 1 57.88 504 GLU A O 1
ATOM 4034 N N . MET A 1 505 ? 19.969 38.781 -11.312 1 57.28 505 MET A N 1
ATOM 4035 C CA . MET A 1 505 ? 20.469 39.094 -9.977 1 57.28 505 MET A CA 1
ATOM 4036 C C . MET A 1 505 ? 19.797 38.219 -8.922 1 57.28 505 MET A C 1
ATOM 4038 O O . MET A 1 505 ? 20.453 37.75 -7.988 1 57.28 505 MET A O 1
ATOM 4042 N N . ALA A 1 506 ? 18.547 38.125 -9.125 1 55.66 506 ALA A N 1
ATOM 4043 C CA . ALA A 1 506 ? 17.797 37.344 -8.156 1 55.66 506 ALA A CA 1
ATOM 4044 C C . ALA A 1 506 ? 18.219 35.875 -8.211 1 55.66 506 ALA A C 1
ATOM 4046 O O . ALA A 1 506 ? 18.312 35.219 -7.172 1 55.66 506 ALA A O 1
ATOM 4047 N N . VAL A 1 507 ? 18.438 35.5 -9.43 1 55.19 507 VAL A N 1
ATOM 4048 C CA . VAL A 1 507 ? 18.938 34.125 -9.586 1 55.19 507 VAL A CA 1
ATOM 4049 C C . VAL A 1 507 ? 20.328 34 -8.961 1 55.19 507 VAL A C 1
ATOM 4051 O O . VAL A 1 507 ? 20.672 32.969 -8.398 1 55.19 507 VAL A O 1
ATOM 4054 N N . GLN A 1 508 ? 21.031 35.062 -9.148 1 52.75 508 GLN A N 1
ATOM 4055 C CA . GLN A 1 508 ? 22.375 35.062 -8.555 1 52.75 508 GLN A CA 1
ATOM 4056 C C . GLN A 1 508 ? 22.297 35.219 -7.039 1 52.75 508 GLN A C 1
ATOM 4058 O O . GLN A 1 508 ? 23.078 34.594 -6.312 1 52.75 508 GLN A O 1
ATOM 4063 N N . LYS A 1 509 ? 21.656 36.219 -6.73 1 48.88 509 LYS A N 1
ATOM 4064 C CA . LYS A 1 509 ? 21.656 36.531 -5.301 1 48.88 509 LYS A CA 1
ATOM 4065 C C . LYS A 1 509 ? 20.766 35.531 -4.539 1 48.88 509 LYS A C 1
ATOM 4067 O O . LYS A 1 509 ? 21.078 35.156 -3.4 1 48.88 509 LYS A O 1
ATOM 4072 N N . HIS A 1 510 ? 19.484 35.562 -5.016 1 48.5 510 HIS A N 1
ATOM 4073 C CA . HIS A 1 510 ? 18.531 34.875 -4.152 1 48.5 510 HIS A CA 1
ATOM 4074 C C . HIS A 1 510 ? 18.375 33.406 -4.582 1 48.5 510 HIS A C 1
ATOM 4076 O O . HIS A 1 510 ? 17.828 33.125 -5.66 1 48.5 510 HIS A O 1
ATOM 4082 N N . GLU A 1 511 ? 19.203 32.625 -4.145 1 49.94 511 GLU A N 1
ATOM 4083 C CA . GLU A 1 511 ? 19.266 31.188 -4.316 1 49.94 511 GLU A CA 1
ATOM 4084 C C . GLU A 1 511 ? 17.875 30.578 -4.418 1 49.94 511 GLU A C 1
ATOM 4086 O O . GLU A 1 511 ? 17.672 29.547 -5.078 1 49.94 511 GLU A O 1
ATOM 4091 N N . ASN A 1 512 ? 16.688 31.312 -3.777 1 57.44 512 ASN A N 1
ATOM 4092 C CA . ASN A 1 512 ? 15.555 30.438 -3.492 1 57.44 512 ASN A CA 1
ATOM 4093 C C . ASN A 1 512 ? 14.258 31 -4.07 1 57.44 512 ASN A C 1
ATOM 4095 O O . ASN A 1 512 ? 13.188 30.844 -3.484 1 57.44 512 ASN A O 1
ATOM 4099 N N . LEU A 1 513 ? 14.305 31.922 -5.133 1 59.81 513 LEU A N 1
ATOM 4100 C CA . LEU A 1 513 ? 13.055 32.5 -5.633 1 59.81 513 LEU A CA 1
ATOM 4101 C C . LEU A 1 513 ? 12.078 31.391 -6.027 1 59.81 513 LEU A C 1
ATOM 4103 O O . LEU A 1 513 ? 10.883 31.469 -5.719 1 59.81 513 LEU A O 1
ATOM 4107 N N . PHE A 1 514 ? 12.609 30.469 -6.609 1 65.44 514 PHE A N 1
ATOM 4108 C CA . PHE A 1 514 ? 11.742 29.406 -7.105 1 65.44 514 PHE A CA 1
ATOM 4109 C C . PHE A 1 514 ? 11.289 28.5 -5.969 1 65.44 514 PHE A C 1
ATOM 4111 O O . PHE A 1 514 ? 10.25 27.844 -6.062 1 65.44 514 PHE A O 1
ATOM 4118 N N . GLN A 1 515 ? 11.977 28.609 -4.977 1 70.19 515 GLN A N 1
ATOM 4119 C CA . GLN A 1 515 ? 11.609 27.797 -3.826 1 70.19 515 GLN A CA 1
ATOM 4120 C C . GLN A 1 515 ? 10.32 28.297 -3.182 1 70.19 515 GLN A C 1
ATOM 4122 O O . GLN A 1 515 ? 9.531 27.516 -2.648 1 70.19 515 GLN A O 1
ATOM 4127 N N . ARG A 1 516 ? 10.062 29.641 -3.4 1 76.56 516 ARG A N 1
ATOM 4128 C CA . ARG A 1 516 ? 8.875 30.25 -2.799 1 76.56 516 ARG A CA 1
ATOM 4129 C C . ARG A 1 516 ? 7.613 29.844 -3.553 1 76.56 516 ARG A C 1
ATOM 4131 O O . ARG A 1 516 ? 6.504 30 -3.039 1 76.56 516 ARG A O 1
ATOM 4138 N N . LEU A 1 517 ? 7.859 29.375 -4.77 1 83.12 517 LEU A N 1
ATOM 4139 C CA . LEU A 1 517 ? 6.699 29.016 -5.578 1 83.12 517 LEU A CA 1
ATOM 4140 C C . LEU A 1 517 ? 6.547 27.5 -5.672 1 83.12 517 LEU A C 1
ATOM 4142 O O . LEU A 1 517 ? 5.781 27 -6.5 1 83.12 517 LEU A O 1
ATOM 4146 N N . GLN A 1 518 ? 7.219 26.812 -4.824 1 81.38 518 GLN A N 1
ATOM 4147 C CA . GLN A 1 518 ? 7.207 25.344 -4.883 1 81.38 518 GLN A CA 1
ATOM 4148 C C . GLN A 1 518 ? 5.809 24.797 -4.633 1 81.38 518 GLN A C 1
ATOM 4150 O O . GLN A 1 518 ? 5.449 23.734 -5.152 1 81.38 518 GLN A O 1
ATOM 4155 N N . TRP A 1 519 ? 5 25.547 -3.922 1 89.19 519 TRP A N 1
ATOM 4156 C CA . TRP A 1 519 ? 3.664 25.078 -3.566 1 89.19 519 TRP A CA 1
ATOM 4157 C C . TRP A 1 519 ? 2.766 25.016 -4.797 1 89.19 519 TRP A C 1
ATOM 4159 O O . TRP A 1 519 ? 1.702 24.391 -4.766 1 89.19 519 TRP A O 1
ATOM 4169 N N . LEU A 1 520 ? 3.152 25.641 -5.941 1 89 520 LEU A N 1
ATOM 4170 C CA . LEU A 1 520 ? 2.359 25.609 -7.164 1 89 520 LEU A CA 1
ATOM 4171 C C . LEU A 1 520 ? 2.223 24.188 -7.688 1 89 520 LEU A C 1
ATOM 4173 O O . LEU A 1 520 ? 1.309 23.891 -8.461 1 89 520 LEU A O 1
ATOM 4177 N N . GLN A 1 521 ? 3.102 23.344 -7.312 1 83.69 521 GLN A N 1
ATOM 4178 C CA . GLN A 1 521 ? 3.072 21.953 -7.75 1 83.69 521 GLN A CA 1
ATOM 4179 C C . GLN A 1 521 ? 1.805 21.25 -7.273 1 83.69 521 GLN A C 1
ATOM 4181 O O . GLN A 1 521 ? 1.394 20.234 -7.848 1 83.69 521 GLN A O 1
ATOM 4186 N N . HIS A 1 522 ? 1.186 21.766 -6.262 1 88.56 522 HIS A N 1
ATOM 4187 C CA . HIS A 1 522 ? 0.029 21.109 -5.66 1 88.56 522 HIS A CA 1
ATOM 4188 C C . HIS A 1 522 ? -1.245 21.422 -6.441 1 88.56 522 HIS A C 1
ATOM 4190 O O . HIS A 1 522 ? -2.307 20.875 -6.141 1 88.56 522 HIS A O 1
ATOM 4196 N N . LEU A 1 523 ? -1.121 22.266 -7.402 1 88.25 523 LEU A N 1
ATOM 4197 C CA . LEU A 1 523 ? -2.285 22.562 -8.227 1 88.25 523 LEU A CA 1
ATOM 4198 C C . LEU A 1 523 ? -2.562 21.438 -9.219 1 88.25 523 LEU A C 1
ATOM 4200 O O . LEU A 1 523 ? -3.676 21.328 -9.734 1 88.25 523 LEU A O 1
ATOM 4204 N N . SER A 1 524 ? -1.65 20.609 -9.445 1 72.81 524 SER A N 1
ATOM 4205 C CA . SER A 1 524 ? -1.837 19.516 -10.398 1 72.81 524 SER A CA 1
ATOM 4206 C C . SER A 1 524 ? -2.551 18.328 -9.758 1 72.81 524 SER A C 1
ATOM 4208 O O . SER A 1 524 ? -2.391 18.078 -8.562 1 72.81 524 SER A O 1
ATOM 4210 N N . LYS A 1 525 ? -3.719 17.844 -10.352 1 55.59 525 LYS A N 1
ATOM 4211 C CA . LYS A 1 525 ? -4.551 16.75 -9.875 1 55.59 525 LYS A CA 1
ATOM 4212 C C . LYS A 1 525 ? -3.705 15.516 -9.562 1 55.59 525 LYS A C 1
ATOM 4214 O O . LYS A 1 525 ? -2.695 15.266 -10.227 1 55.59 525 LYS A O 1
ATOM 4219 N N . GLU A 1 526 ? -4.086 14.844 -8.438 1 47.09 526 GLU A N 1
ATOM 4220 C CA . GLU A 1 526 ? -3.578 13.539 -8.047 1 47.09 526 GLU A CA 1
ATOM 4221 C C . GLU A 1 526 ? -3.68 12.539 -9.195 1 47.09 526 GLU A C 1
ATOM 4223 O O . GLU A 1 526 ? -4.742 12.383 -9.797 1 47.09 526 GLU A O 1
ATOM 4228 N N . GLY A 1 527 ? -2.637 11.891 -9.82 1 44.78 527 GLY A N 1
ATOM 4229 C CA . GLY A 1 527 ? -2.609 10.914 -10.898 1 44.78 527 GLY A CA 1
ATOM 4230 C C . GLY A 1 527 ? -2.162 11.5 -12.219 1 44.78 527 GLY A C 1
ATOM 4231 O O . GLY A 1 527 ? -1.937 10.773 -13.188 1 44.78 527 GLY A O 1
ATOM 4232 N N . GLU A 1 528 ? -2.637 12.719 -12.43 1 45.69 528 GLU A N 1
ATOM 4233 C CA . GLU A 1 528 ? -2.162 13.266 -13.695 1 45.69 528 GLU A CA 1
ATOM 4234 C C . GLU A 1 528 ? -0.643 13.398 -13.711 1 45.69 528 GLU A C 1
ATOM 4236 O O . GLU A 1 528 ? -0.066 14.039 -12.828 1 45.69 528 GLU A O 1
ATOM 4241 N N . MET A 1 529 ? -0.023 12.359 -13.867 1 38.34 529 MET A N 1
ATOM 4242 C CA . MET A 1 529 ? 1.411 12.422 -14.133 1 38.34 529 MET A CA 1
ATOM 4243 C C . MET A 1 529 ? 1.807 13.797 -14.672 1 38.34 529 MET A C 1
ATOM 4245 O O . MET A 1 529 ? 1.163 14.32 -15.578 1 38.34 529 MET A O 1
ATOM 4249 N N . LEU A 1 530 ? 2.416 14.656 -13.898 1 39.12 530 LEU A N 1
ATOM 4250 C CA . LEU A 1 530 ? 3.156 15.781 -14.461 1 39.12 530 LEU A CA 1
ATOM 4251 C C . LEU A 1 530 ? 3.652 15.461 -15.867 1 39.12 530 LEU A C 1
ATOM 4253 O O . LEU A 1 530 ? 4.523 14.602 -16.047 1 39.12 530 LEU A O 1
ATOM 4257 N N . GLU A 1 531 ? 2.939 15.32 -16.75 1 38.38 531 GLU A N 1
ATOM 4258 C CA . GLU A 1 531 ? 3.562 15.344 -18.062 1 38.38 531 GLU A CA 1
ATOM 4259 C C . GLU A 1 531 ? 4.969 15.93 -18 1 38.38 531 GLU A C 1
ATOM 4261 O O . GLU A 1 531 ? 5.957 15.211 -18.141 1 38.38 531 GLU A O 1
ATOM 4266 N N . SER A 1 532 ? 5.246 17.156 -18.781 1 38.47 532 SER A N 1
ATOM 4267 C CA . SER A 1 532 ? 6.555 17.734 -19.094 1 38.47 532 SER A CA 1
ATOM 4268 C C . SER A 1 532 ? 7.172 18.406 -17.875 1 38.47 532 SER A C 1
ATOM 4270 O O . SER A 1 532 ? 6.832 19.547 -17.547 1 38.47 532 SER A O 1
ATOM 4272 N N . GLN A 1 533 ? 7.176 17.938 -16.734 1 41.09 533 GLN A N 1
ATOM 4273 C CA . GLN A 1 533 ? 8.102 18.422 -15.711 1 41.09 533 GLN A CA 1
ATOM 4274 C C . GLN A 1 533 ? 9.117 19.391 -16.312 1 41.09 533 GLN A C 1
ATOM 4276 O O . GLN A 1 533 ? 9.711 20.203 -15.586 1 41.09 533 GLN A O 1
ATOM 4281 N N . GLU A 1 534 ? 9.43 19.141 -17.422 1 42.78 534 GLU A N 1
ATOM 4282 C CA . GLU A 1 534 ? 10.398 20.031 -18.062 1 42.78 534 GLU A CA 1
ATOM 4283 C C . GLU A 1 534 ? 9.875 21.453 -18.125 1 42.78 534 GLU A C 1
ATOM 4285 O O . GLU A 1 534 ? 10.656 22.406 -18.297 1 42.78 534 GLU A O 1
ATOM 4290 N N . SER A 1 535 ? 8.516 21.594 -18.016 1 46.69 535 SER A N 1
ATOM 4291 C CA . SER A 1 535 ? 8.07 22.953 -18.344 1 46.69 535 SER A CA 1
ATOM 4292 C C . SER A 1 535 ? 7.664 23.719 -17.094 1 46.69 535 SER A C 1
ATOM 4294 O O . SER A 1 535 ? 7.27 24.875 -17.188 1 46.69 535 SER A O 1
ATOM 4296 N N . SER A 1 536 ? 7.574 23 -16.062 1 51.09 536 SER A N 1
ATOM 4297 C CA . SER A 1 536 ? 7.066 23.797 -14.938 1 51.09 536 SER A CA 1
ATOM 4298 C C . SER A 1 536 ? 8.18 24.594 -14.273 1 51.09 536 SER A C 1
ATOM 4300 O O . SER A 1 536 ? 9.344 24.188 -14.305 1 51.09 536 SER A O 1
ATOM 4302 N N . ILE A 1 537 ? 7.895 25.859 -14 1 54.31 537 ILE A N 1
ATOM 4303 C CA . ILE A 1 537 ? 8.812 26.859 -13.445 1 54.31 537 ILE A CA 1
ATOM 4304 C C . ILE A 1 537 ? 9.633 26.219 -12.32 1 54.31 537 ILE A C 1
ATOM 4306 O O . ILE A 1 537 ? 10.805 26.562 -12.133 1 54.31 537 ILE A O 1
ATOM 4310 N N . PHE A 1 538 ? 9.039 25.25 -11.625 1 53.28 538 PHE A N 1
ATOM 4311 C CA . PHE A 1 538 ? 9.75 24.766 -10.453 1 53.28 538 PHE A CA 1
ATOM 4312 C C . PHE A 1 538 ? 10.719 23.656 -10.836 1 53.28 538 PHE A C 1
ATOM 4314 O O . PHE A 1 538 ? 11.656 23.359 -10.094 1 53.28 538 PHE A O 1
ATOM 4321 N N . ALA A 1 539 ? 10.508 23.062 -12.086 1 53.56 539 ALA A N 1
ATOM 4322 C CA . ALA A 1 539 ? 11.383 21.969 -12.523 1 53.56 539 ALA A CA 1
ATOM 4323 C C . ALA A 1 539 ? 12.5 22.5 -13.422 1 53.56 539 ALA A C 1
ATOM 4325 O O . ALA A 1 539 ? 13.453 21.781 -13.727 1 53.56 539 ALA A O 1
ATOM 4326 N N . VAL A 1 540 ? 12.43 23.75 -13.906 1 54.06 540 VAL A N 1
ATOM 4327 C CA . VAL A 1 540 ? 13.359 24.219 -14.93 1 54.06 540 VAL A CA 1
ATOM 4328 C C . VAL A 1 540 ? 14.672 24.656 -14.289 1 54.06 540 VAL A C 1
ATOM 4330 O O . VAL A 1 540 ? 14.672 25.359 -13.273 1 54.06 540 VAL A O 1
ATOM 4333 N N . ASP A 1 541 ? 15.641 23.984 -14.727 1 57.19 541 ASP A N 1
ATOM 4334 C CA . ASP A 1 541 ? 17 24.312 -14.32 1 57.19 541 ASP A CA 1
ATOM 4335 C C . ASP A 1 541 ? 17.297 25.797 -14.547 1 57.19 541 ASP A C 1
ATOM 4337 O O . ASP A 1 541 ? 17.078 26.312 -15.633 1 57.19 541 ASP A O 1
ATOM 4341 N N . ARG A 1 542 ? 17.641 26.484 -13.414 1 61.69 542 ARG A N 1
ATOM 4342 C CA . ARG A 1 542 ? 17.984 27.906 -13.367 1 61.69 542 ARG A CA 1
ATOM 4343 C C . ARG A 1 542 ? 18.922 28.281 -14.516 1 61.69 542 ARG A C 1
ATOM 4345 O O . ARG A 1 542 ? 18.734 29.312 -15.156 1 61.69 542 ARG A O 1
ATOM 4352 N N . SER A 1 543 ? 19.797 27.391 -14.547 1 61.72 543 SER A N 1
ATOM 4353 C CA . SER A 1 543 ? 20.828 27.672 -15.547 1 61.72 543 SER A CA 1
ATOM 4354 C C . SER A 1 543 ? 20.25 27.688 -16.953 1 61.72 543 SER A C 1
ATOM 4356 O O . SER A 1 543 ? 20.641 28.5 -17.797 1 61.72 543 SER A O 1
ATOM 4358 N N . TYR A 1 544 ? 19.234 26.984 -17.078 1 63.03 544 TYR A N 1
ATOM 4359 C CA . TYR A 1 544 ? 18.625 26.906 -18.391 1 63.03 544 TYR A CA 1
ATOM 4360 C C . TYR A 1 544 ? 17.812 28.172 -18.703 1 63.03 544 TYR A C 1
ATOM 4362 O O . TYR A 1 544 ? 17.859 28.672 -19.828 1 63.03 544 TYR A O 1
ATOM 4370 N N . VAL A 1 545 ? 17.234 28.719 -17.719 1 65.12 545 VAL A N 1
ATOM 4371 C CA . VAL A 1 545 ? 16.391 29.906 -17.922 1 65.12 545 VAL A CA 1
ATOM 4372 C C . VAL A 1 545 ? 17.266 31.109 -18.266 1 65.12 545 VAL A C 1
ATOM 4374 O O . VAL A 1 545 ? 16.953 31.859 -19.188 1 65.12 545 VAL A O 1
ATOM 4377 N N . LEU A 1 546 ? 18.359 31.172 -17.531 1 68 546 LEU A N 1
ATOM 4378 C CA . LEU A 1 546 ? 19.234 32.312 -17.766 1 68 546 LEU A CA 1
ATOM 4379 C C . LEU A 1 546 ? 19.875 32.25 -19.141 1 68 546 LEU A C 1
ATOM 4381 O O . LEU A 1 546 ? 19.984 33.25 -19.844 1 68 546 LEU A O 1
ATOM 4385 N N . GLN A 1 547 ? 20.266 31.062 -19.438 1 68.44 547 GLN A N 1
ATOM 4386 C CA . GLN A 1 547 ? 20.891 30.891 -20.734 1 68.44 547 GLN A CA 1
ATOM 4387 C C . GLN A 1 547 ? 19.891 31.141 -21.875 1 68.44 547 GLN A C 1
ATOM 4389 O O . GLN A 1 547 ? 20.219 31.766 -22.875 1 68.44 547 GLN A O 1
ATOM 4394 N N . PHE A 1 548 ? 18.766 30.719 -21.625 1 73 548 PHE A N 1
ATOM 4395 C CA . PHE A 1 548 ? 17.734 30.891 -22.641 1 73 548 PHE A CA 1
ATOM 4396 C C . PHE A 1 548 ? 17.391 32.375 -22.812 1 73 548 PHE A C 1
ATOM 4398 O O . PHE A 1 548 ? 17.219 32.844 -23.938 1 73 548 PHE A O 1
ATOM 4405 N N . CYS A 1 549 ? 17.312 33.062 -21.766 1 73.38 549 CYS A N 1
ATOM 4406 C CA . CYS A 1 549 ? 16.969 34.5 -21.812 1 73.38 549 CYS A CA 1
ATOM 4407 C C . CYS A 1 549 ? 18.062 35.312 -22.5 1 73.38 549 CYS A C 1
ATOM 4409 O O . CYS A 1 549 ? 17.781 36.219 -23.25 1 73.38 549 CYS A O 1
ATOM 4411 N N . SER A 1 550 ? 19.266 34.875 -22.188 1 72.88 550 SER A N 1
ATOM 4412 C CA . SER A 1 550 ? 20.391 35.562 -22.797 1 72.88 550 SER A CA 1
ATOM 4413 C C . SER A 1 550 ? 20.438 35.344 -24.297 1 72.88 550 SER A C 1
ATOM 4415 O O . SER A 1 550 ? 20.719 36.25 -25.078 1 72.88 550 SER A O 1
ATOM 4417 N N . LEU A 1 551 ? 20.062 34.156 -24.656 1 73.12 551 LEU A N 1
ATOM 4418 C CA . LEU A 1 551 ? 20.188 33.781 -26.062 1 73.12 551 LEU A CA 1
ATOM 4419 C C . LEU A 1 551 ? 19.047 34.344 -26.891 1 73.12 551 LEU A C 1
ATOM 4421 O O . LEU A 1 551 ? 19.219 34.656 -28.078 1 73.12 551 LEU A O 1
ATOM 4425 N N . HIS A 1 552 ? 17.938 34.594 -26.281 1 78.19 552 HIS A N 1
ATOM 4426 C CA . HIS A 1 552 ? 16.75 35 -27.031 1 78.19 552 HIS A CA 1
ATOM 4427 C C . HIS A 1 552 ? 16.156 36.281 -26.484 1 78.19 552 HIS A C 1
ATOM 4429 O O . HIS A 1 552 ? 14.938 36.438 -26.422 1 78.19 552 HIS A O 1
ATOM 4435 N N . LYS A 1 553 ? 16.984 37.156 -26.109 1 78.44 553 LYS A N 1
ATOM 4436 C CA . LYS A 1 553 ? 16.594 38.344 -25.375 1 78.44 553 LYS A CA 1
ATOM 4437 C C . LYS A 1 553 ? 15.531 39.156 -26.125 1 78.44 553 LYS A C 1
ATOM 4439 O O . LYS A 1 553 ? 14.492 39.5 -25.562 1 78.44 553 LYS A O 1
ATOM 4444 N N . HIS A 1 554 ? 15.734 39.375 -27.438 1 79.19 554 HIS A N 1
ATOM 4445 C CA . HIS A 1 554 ? 14.812 40.219 -28.188 1 79.19 554 HIS A CA 1
ATOM 4446 C C . HIS A 1 554 ? 13.492 39.5 -28.453 1 79.19 554 HIS A C 1
ATOM 4448 O O . HIS A 1 554 ? 12.422 40.062 -28.266 1 79.19 554 HIS A O 1
ATOM 4454 N N . THR A 1 555 ? 13.609 38.344 -28.766 1 82.75 555 THR A N 1
ATOM 4455 C CA . THR A 1 555 ? 12.406 37.562 -29.062 1 82.75 555 THR A CA 1
ATOM 4456 C C . THR A 1 555 ? 11.609 37.281 -27.797 1 82.75 555 THR A C 1
ATOM 4458 O O . THR A 1 555 ? 10.375 37.281 -27.812 1 82.75 555 THR A O 1
ATOM 4461 N N . LEU A 1 556 ? 12.359 37.125 -26.812 1 84.31 556 LEU A N 1
ATOM 4462 C CA . LEU A 1 556 ? 11.711 36.844 -25.531 1 84.31 556 LEU A CA 1
ATOM 4463 C C . LEU A 1 556 ? 10.992 38.094 -25 1 84.31 556 LEU A C 1
ATOM 4465 O O . LEU A 1 556 ? 9.938 37.969 -24.375 1 84.31 556 LEU A O 1
ATOM 4469 N N . LYS A 1 557 ? 11.586 39.281 -25.25 1 86.56 557 LYS A N 1
ATOM 4470 C CA . LYS A 1 557 ? 10.938 40.5 -24.828 1 86.56 557 LYS A CA 1
ATOM 4471 C C . LYS A 1 557 ? 9.562 40.656 -25.469 1 86.56 557 LYS A C 1
ATOM 4473 O O . LYS A 1 557 ? 8.586 41 -24.797 1 86.56 557 LYS A O 1
ATOM 4478 N N . GLY A 1 558 ? 9.531 40.375 -26.719 1 86.88 558 GLY A N 1
ATOM 4479 C CA . GLY A 1 558 ? 8.25 40.469 -27.422 1 86.88 558 GLY A CA 1
ATOM 4480 C C . GLY A 1 558 ? 7.246 39.438 -26.906 1 86.88 558 GLY A C 1
ATOM 4481 O O . GLY A 1 558 ? 6.078 39.75 -26.703 1 86.88 558 GLY A O 1
ATOM 4482 N N . ALA A 1 559 ? 7.734 38.281 -26.703 1 86.88 559 ALA A N 1
ATOM 4483 C CA . ALA A 1 559 ? 6.867 37.219 -26.219 1 86.88 559 ALA A CA 1
ATOM 4484 C C . ALA A 1 559 ? 6.348 37.531 -24.812 1 86.88 559 ALA A C 1
ATOM 4486 O O . ALA A 1 559 ? 5.184 37.25 -24.5 1 86.88 559 ALA A O 1
ATOM 4487 N N . PHE A 1 560 ? 7.203 38.062 -24 1 88.69 560 PHE A N 1
ATOM 4488 C CA . PHE A 1 560 ? 6.84 38.406 -22.641 1 88.69 560 PHE A CA 1
ATOM 4489 C C . PHE A 1 560 ? 5.738 39.469 -22.625 1 88.69 560 PHE A C 1
ATOM 4491 O O . PHE A 1 560 ? 4.766 39.344 -21.875 1 88.69 560 PHE A O 1
ATOM 4498 N N . LEU A 1 561 ? 5.867 40.469 -23.453 1 90.5 561 LEU A N 1
ATOM 4499 C CA . LEU A 1 561 ? 4.879 41.531 -23.5 1 90.5 561 LEU A CA 1
ATOM 4500 C C . LEU A 1 561 ? 3.533 41.031 -23.984 1 90.5 561 LEU A C 1
ATOM 4502 O O . LEU A 1 561 ? 2.482 41.469 -23.516 1 90.5 561 LEU A O 1
ATOM 4506 N N . GLU A 1 562 ? 3.658 40.094 -24.812 1 90.31 562 GLU A N 1
ATOM 4507 C CA . GLU A 1 562 ? 2.424 39.531 -25.328 1 90.31 562 GLU A CA 1
ATOM 4508 C C . GLU A 1 562 ? 1.721 38.688 -24.266 1 90.31 562 GLU A C 1
ATOM 4510 O O . GLU A 1 562 ? 0.509 38.812 -24.062 1 90.31 562 GLU A O 1
ATOM 4515 N N . VAL A 1 563 ? 2.473 37.812 -23.609 1 90.44 563 VAL A N 1
ATOM 4516 C CA . VAL A 1 563 ? 1.93 36.969 -22.562 1 90.44 563 VAL A CA 1
ATOM 4517 C C . VAL A 1 563 ? 1.34 37.844 -21.453 1 90.44 563 VAL A C 1
ATOM 4519 O O . VAL A 1 563 ? 0.234 37.562 -20.969 1 90.44 563 VAL A O 1
ATOM 4522 N N . LYS A 1 564 ? 2.07 38.844 -21.062 1 92.38 564 LYS A N 1
ATOM 4523 C CA . LYS A 1 564 ? 1.617 39.75 -20.016 1 92.38 564 LYS A CA 1
ATOM 4524 C C . LYS A 1 564 ? 0.295 40.406 -20.391 1 92.38 564 LYS A C 1
ATOM 4526 O O . LYS A 1 564 ? -0.646 40.406 -19.594 1 92.38 564 LYS A O 1
ATOM 4531 N N . SER A 1 565 ? 0.236 40.938 -21.578 1 93.31 565 SER A N 1
ATOM 4532 C CA . SER A 1 565 ? -0.954 41.656 -22.016 1 93.31 565 SER A CA 1
ATOM 4533 C C . SER A 1 565 ? -2.16 40.719 -22.109 1 93.31 565 SER A C 1
ATOM 4535 O O . SER A 1 565 ? -3.248 41.062 -21.641 1 93.31 565 SER A O 1
ATOM 4537 N N . LYS A 1 566 ? -1.972 39.562 -22.625 1 93.38 566 LYS A N 1
ATOM 4538 C CA . LYS A 1 566 ? -3.064 38.594 -22.766 1 93.38 566 LYS A CA 1
ATOM 4539 C C . LYS A 1 566 ? -3.555 38.125 -21.406 1 93.38 566 LYS A C 1
ATOM 4541 O O . LYS A 1 566 ? -4.762 38 -21.188 1 93.38 566 LYS A O 1
ATOM 4546 N N . PHE A 1 567 ? -2.609 37.844 -20.562 1 94.62 567 PHE A N 1
ATOM 4547 C CA . PHE A 1 567 ? -2.971 37.438 -19.219 1 94.62 567 PHE A CA 1
ATOM 4548 C C . PHE A 1 567 ? -3.814 38.5 -18.516 1 94.62 567 PHE A C 1
ATOM 4550 O O . PHE A 1 567 ? -4.887 38.188 -17.984 1 94.62 567 PHE A O 1
ATOM 4557 N N . CYS A 1 568 ? -3.332 39.75 -18.5 1 95.56 568 CYS A N 1
ATOM 4558 C CA . CYS A 1 568 ? -3.988 40.812 -17.781 1 95.56 568 CYS A CA 1
ATOM 4559 C C . CYS A 1 568 ? -5.348 41.156 -18.391 1 95.56 568 CYS A C 1
ATOM 4561 O O . CYS A 1 568 ? -6.262 41.594 -17.688 1 95.56 568 CYS A O 1
ATOM 4563 N N . GLU A 1 569 ? -5.496 40.812 -19.672 1 94.31 569 GLU A N 1
ATOM 4564 C CA . GLU A 1 569 ? -6.746 41.125 -20.359 1 94.31 569 GLU A CA 1
ATOM 4565 C C . GLU A 1 569 ? -7.773 40 -20.172 1 94.31 569 GLU A C 1
ATOM 4567 O O . GLU A 1 569 ? -8.977 40.281 -20.078 1 94.31 569 GLU A O 1
ATOM 4572 N N . GLU A 1 570 ? -7.324 38.844 -20.047 1 93.56 570 GLU A N 1
ATOM 4573 C CA . GLU A 1 570 ? -8.242 37.719 -20.156 1 93.56 570 GLU A CA 1
ATOM 4574 C C . GLU A 1 570 ? -8.594 37.156 -18.781 1 93.56 570 GLU A C 1
ATOM 4576 O O . GLU A 1 570 ? -9.641 36.531 -18.609 1 93.56 570 GLU A O 1
ATOM 4581 N N . ILE A 1 571 ? -7.777 37.312 -17.797 1 92.69 571 ILE A N 1
ATOM 4582 C CA . ILE A 1 571 ? -7.949 36.594 -16.531 1 92.69 571 ILE A CA 1
ATOM 4583 C C . ILE A 1 571 ? -9.039 37.281 -15.703 1 92.69 571 ILE A C 1
ATOM 4585 O O . ILE A 1 571 ? -9.117 38.5 -15.664 1 92.69 571 ILE A O 1
ATOM 4589 N N . VAL A 1 572 ? -10 36.469 -15.172 1 90.75 572 VAL A N 1
ATOM 4590 C CA . VAL A 1 572 ? -11.023 36.938 -14.25 1 90.75 572 VAL A CA 1
ATOM 4591 C C . VAL A 1 572 ? -11 36.125 -12.969 1 90.75 572 VAL A C 1
ATOM 4593 O O . VAL A 1 572 ? -10.547 34.969 -12.969 1 90.75 572 VAL A O 1
ATOM 4596 N N . VAL A 1 573 ? -11.453 36.75 -11.922 1 92.25 573 VAL A N 1
ATOM 4597 C CA . VAL A 1 573 ? -11.391 36.125 -10.594 1 92.25 573 VAL A CA 1
ATOM 4598 C C . VAL A 1 573 ? -12.164 34.812 -10.594 1 92.25 573 VAL A C 1
ATOM 4600 O O . VAL A 1 573 ? -11.742 33.844 -9.961 1 92.25 573 VAL A O 1
ATOM 4603 N N . GLU A 1 574 ? -13.227 34.688 -11.344 1 89.81 574 GLU A N 1
ATOM 4604 C CA . GLU A 1 574 ? -14.117 33.531 -11.344 1 89.81 574 GLU A CA 1
ATOM 4605 C C . GLU A 1 574 ? -13.438 32.312 -11.945 1 89.81 574 GLU A C 1
ATOM 4607 O O . GLU A 1 574 ? -13.742 31.188 -11.562 1 89.81 574 GLU A O 1
ATOM 4612 N N . ASP A 1 575 ? -12.484 32.594 -12.82 1 88.44 575 ASP A N 1
ATOM 4613 C CA . ASP A 1 575 ? -11.758 31.5 -13.469 1 88.44 575 ASP A CA 1
ATOM 4614 C C . ASP A 1 575 ? -10.844 30.797 -12.477 1 88.44 575 ASP A C 1
ATOM 4616 O O . ASP A 1 575 ? -10.562 29.609 -12.625 1 88.44 575 ASP A O 1
ATOM 4620 N N . VAL A 1 576 ? -10.438 31.547 -11.492 1 94.06 576 VAL A N 1
ATOM 4621 C CA . VAL A 1 576 ? -9.336 31.109 -10.641 1 94.06 576 VAL A CA 1
ATOM 4622 C C . VAL A 1 576 ? -9.891 30.547 -9.336 1 94.06 576 VAL A C 1
ATOM 4624 O O . VAL A 1 576 ? -9.219 29.75 -8.656 1 94.06 576 VAL A O 1
ATOM 4627 N N . GLU A 1 577 ? -11.086 30.922 -8.977 1 94.31 577 GLU A N 1
ATOM 4628 C CA . GLU A 1 577 ? -11.664 30.688 -7.656 1 94.31 577 GLU A CA 1
ATOM 4629 C C . GLU A 1 577 ? -11.711 29.188 -7.34 1 94.31 577 GLU A C 1
ATOM 4631 O O . GLU A 1 577 ? -11.344 28.781 -6.238 1 94.31 577 GLU A O 1
ATOM 4636 N N . GLN A 1 578 ? -12.109 28.406 -8.32 1 92.75 578 GLN A N 1
ATOM 4637 C CA . GLN A 1 578 ? -12.273 26.969 -8.078 1 92.75 578 GLN A CA 1
ATOM 4638 C C . GLN A 1 578 ? -10.93 26.312 -7.781 1 92.75 578 GLN A C 1
ATOM 4640 O O . GLN A 1 578 ? -10.812 25.531 -6.836 1 92.75 578 GLN A O 1
ATOM 4645 N N . GLU A 1 579 ? -9.984 26.594 -8.602 1 93.69 579 GLU A N 1
ATOM 4646 C CA . GLU A 1 579 ? -8.656 26.031 -8.406 1 93.69 579 GLU A CA 1
ATOM 4647 C C . GLU A 1 579 ? -8.039 26.484 -7.09 1 93.69 579 GLU A C 1
ATOM 4649 O O . GLU A 1 579 ? -7.371 25.719 -6.402 1 93.69 579 GLU A O 1
ATOM 4654 N N . TYR A 1 580 ? -8.289 27.719 -6.816 1 95.94 580 TYR A N 1
ATOM 4655 C CA . TYR A 1 580 ? -7.789 28.297 -5.566 1 95.94 580 TYR A CA 1
ATOM 4656 C C . TYR A 1 580 ? -8.414 27.594 -4.363 1 95.94 580 TYR A C 1
ATOM 4658 O O . TYR A 1 580 ? -7.719 27.234 -3.412 1 95.94 580 TYR A O 1
ATOM 4666 N N . LYS A 1 581 ? -9.68 27.391 -4.398 1 95 581 LYS A N 1
ATOM 4667 C CA . LYS A 1 581 ? -10.391 26.734 -3.299 1 95 581 LYS A CA 1
ATOM 4668 C C . LYS A 1 581 ? -9.977 25.281 -3.156 1 95 581 LYS A C 1
ATOM 4670 O O . LYS A 1 581 ? -9.898 24.75 -2.043 1 95 581 LYS A O 1
ATOM 4675 N N . MET A 1 582 ? -9.711 24.656 -4.281 1 94.5 582 MET A N 1
ATOM 4676 C CA . MET A 1 582 ? -9.227 23.281 -4.234 1 94.5 582 MET A CA 1
ATOM 4677 C C . MET A 1 582 ? -7.875 23.219 -3.525 1 94.5 582 MET A C 1
ATOM 4679 O O . MET A 1 582 ? -7.637 22.312 -2.727 1 94.5 582 MET A O 1
ATOM 4683 N N . LEU A 1 583 ? -7.02 24.125 -3.861 1 94.69 583 LEU A N 1
ATOM 4684 C CA . LEU A 1 583 ? -5.727 24.188 -3.189 1 94.69 583 LEU A CA 1
ATOM 4685 C C . LEU A 1 583 ? -5.902 24.406 -1.689 1 94.69 583 LEU A C 1
ATOM 4687 O O . LEU A 1 583 ? -5.262 23.719 -0.884 1 94.69 583 LEU A O 1
ATOM 4691 N N . LEU A 1 584 ? -6.766 25.328 -1.348 1 95.88 584 LEU A N 1
ATOM 4692 C CA . LEU A 1 584 ? -7.043 25.609 0.054 1 95.88 584 LEU A CA 1
ATOM 4693 C C . LEU A 1 584 ? -7.539 24.359 0.778 1 95.88 584 LEU A C 1
ATOM 4695 O O . LEU A 1 584 ? -7.105 24.078 1.896 1 95.88 584 LEU A O 1
ATOM 4699 N N . ASP A 1 585 ? -8.383 23.641 0.112 1 94.31 585 ASP A N 1
ATOM 4700 C CA . ASP A 1 585 ? -8.938 22.422 0.706 1 94.31 585 ASP A CA 1
ATOM 4701 C C . ASP A 1 585 ? -7.844 21.391 0.948 1 94.31 585 ASP A C 1
ATOM 4703 O O . ASP A 1 585 ? -7.887 20.656 1.939 1 94.31 585 ASP A O 1
ATOM 4707 N N . ARG A 1 586 ? -6.93 21.297 0.092 1 94.19 586 ARG A N 1
ATOM 4708 C CA . ARG A 1 586 ? -5.824 20.359 0.264 1 94.19 586 ARG A CA 1
ATOM 4709 C C . ARG A 1 586 ? -4.984 20.719 1.487 1 94.19 586 ARG A C 1
ATOM 4711 O O . ARG A 1 586 ? -4.602 19.844 2.262 1 94.19 586 ARG A O 1
ATOM 4718 N N . TYR A 1 587 ? -4.703 21.984 1.609 1 95.44 587 TYR A N 1
ATOM 4719 C CA . TYR A 1 587 ? -3.959 22.438 2.779 1 95.44 587 TYR A CA 1
ATOM 4720 C C . TYR A 1 587 ? -4.754 22.203 4.059 1 95.44 587 TYR A C 1
ATOM 4722 O O . TYR A 1 587 ? -4.211 21.703 5.051 1 95.44 587 TYR A O 1
ATOM 4730 N N . LYS A 1 588 ? -6.016 22.5 4.039 1 94.38 588 LYS A N 1
ATOM 4731 C CA . LYS A 1 588 ? -6.891 22.328 5.195 1 94.38 588 LYS A CA 1
ATOM 4732 C C . LYS A 1 588 ? -6.945 20.859 5.621 1 94.38 588 LYS A C 1
ATOM 4734 O O . LYS A 1 588 ? -6.91 20.562 6.816 1 94.38 588 LYS A O 1
ATOM 4739 N N . LYS A 1 589 ? -7.039 20.047 4.656 1 93.94 589 LYS A N 1
ATOM 4740 C CA . LYS A 1 589 ? -7.133 18.609 4.938 1 93.94 589 LYS A CA 1
ATOM 4741 C C . LYS A 1 589 ? -5.922 18.125 5.734 1 93.94 589 LYS A C 1
ATOM 4743 O O . LYS A 1 589 ? -6.074 17.453 6.75 1 93.94 589 LYS A O 1
ATOM 4748 N N . VAL A 1 590 ? -4.781 18.453 5.297 1 95.12 590 VAL A N 1
ATOM 4749 C CA . VAL A 1 590 ? -3.557 18.016 5.957 1 95.12 590 VAL A CA 1
ATOM 4750 C C . VAL A 1 590 ? -3.471 18.625 7.352 1 95.12 590 VAL A C 1
ATOM 4752 O O . VAL A 1 590 ? -3.062 17.953 8.305 1 95.12 590 VAL A O 1
ATOM 4755 N N . ARG A 1 591 ? -3.855 19.875 7.504 1 95.62 591 ARG A N 1
ATOM 4756 C CA . ARG A 1 591 ? -3.828 20.516 8.812 1 95.62 591 ARG A CA 1
ATOM 4757 C C . ARG A 1 591 ? -4.816 19.859 9.766 1 95.62 591 ARG A C 1
ATOM 4759 O O . ARG A 1 591 ? -4.527 19.688 10.953 1 95.62 591 ARG A O 1
ATOM 4766 N N . ARG A 1 592 ? -5.934 19.531 9.25 1 94.69 592 ARG A N 1
ATOM 4767 C CA . ARG A 1 592 ? -6.93 18.844 10.062 1 94.69 592 ARG A CA 1
ATOM 4768 C C . ARG A 1 592 ? -6.445 17.453 10.477 1 94.69 592 ARG A C 1
ATOM 4770 O O . ARG A 1 592 ? -6.66 17.031 11.609 1 94.69 592 ARG A O 1
ATOM 4777 N N . GLN A 1 593 ? -5.82 16.734 9.531 1 95.75 593 GLN A N 1
ATOM 4778 C CA . GLN A 1 593 ? -5.238 15.438 9.867 1 95.75 593 GLN A CA 1
ATOM 4779 C C . GLN A 1 593 ? -4.227 15.562 11.008 1 95.75 593 GLN A C 1
ATOM 4781 O O . GLN A 1 593 ? -4.23 14.758 11.938 1 95.75 593 GLN A O 1
ATOM 4786 N N . TYR A 1 594 ? -3.398 16.531 10.867 1 96.56 594 TYR A N 1
ATOM 4787 C CA . TYR A 1 594 ? -2.416 16.781 11.922 1 96.56 594 TYR A CA 1
ATOM 4788 C C . TYR A 1 594 ? -3.1 17.047 13.25 1 96.56 594 TYR A C 1
ATOM 4790 O O . TYR A 1 594 ? -2.725 16.469 14.273 1 96.56 594 TYR A O 1
ATOM 4798 N N . THR A 1 595 ? -4.059 17.922 13.234 1 96.44 595 THR A N 1
ATOM 4799 C CA . THR A 1 595 ? -4.758 18.312 14.453 1 96.44 595 THR A CA 1
ATOM 4800 C C . THR A 1 595 ? -5.445 17.109 15.094 1 96.44 595 THR A C 1
ATOM 4802 O O . THR A 1 595 ? -5.277 16.859 16.297 1 96.44 595 THR A O 1
ATOM 4805 N N . GLU A 1 596 ? -6.176 16.375 14.32 1 95.69 596 GLU A N 1
ATOM 4806 C CA . GLU A 1 596 ? -6.887 15.211 14.844 1 95.69 596 GLU A CA 1
ATOM 4807 C C . GLU A 1 596 ? -5.914 14.164 15.375 1 95.69 596 GLU A C 1
ATOM 4809 O O . GLU A 1 596 ? -6.156 13.555 16.422 1 95.69 596 GLU A O 1
ATOM 4814 N N . GLY A 1 597 ? -4.887 13.969 14.594 1 96.69 597 GLY A N 1
ATOM 4815 C CA . GLY A 1 597 ? -3.873 13.031 15.047 1 96.69 597 GLY A CA 1
ATOM 4816 C C . GLY A 1 597 ? -3.256 13.414 16.375 1 96.69 597 GLY A C 1
ATOM 4817 O O . GLY A 1 597 ? -3.111 12.578 17.266 1 96.69 597 GLY A O 1
ATOM 4818 N N . MET A 1 598 ? -2.879 14.672 16.469 1 96.94 598 MET A N 1
ATOM 4819 C CA . MET A 1 598 ? -2.246 15.141 17.703 1 96.94 598 MET A CA 1
ATOM 4820 C C . MET A 1 598 ? -3.232 15.109 18.859 1 96.94 598 MET A C 1
ATOM 4822 O O . MET A 1 598 ? -2.869 14.75 19.984 1 96.94 598 MET A O 1
ATOM 4826 N N . LEU A 1 599 ? -4.445 15.516 18.641 1 95.62 599 LEU A N 1
ATOM 4827 C CA . LEU A 1 599 ? -5.473 15.508 19.688 1 95.62 599 LEU A CA 1
ATOM 4828 C C . LEU A 1 599 ? -5.602 14.117 20.297 1 95.62 599 LEU A C 1
ATOM 4830 O O . LEU A 1 599 ? -5.809 13.992 21.516 1 95.62 599 LEU A O 1
ATOM 4834 N N . SER A 1 600 ? -5.434 13.102 19.484 1 96.19 600 SER A N 1
ATOM 4835 C CA . SER A 1 600 ? -5.645 11.727 19.938 1 96.19 600 SER A CA 1
ATOM 4836 C C . SER A 1 600 ? -4.539 11.281 20.891 1 96.19 600 SER A C 1
ATOM 4838 O O . SER A 1 600 ? -4.691 10.281 21.594 1 96.19 600 SER A O 1
ATOM 4840 N N . LEU A 1 601 ? -3.445 12 20.938 1 96.62 601 LEU A N 1
ATOM 4841 C CA . LEU A 1 601 ? -2.301 11.57 21.734 1 96.62 601 LEU A CA 1
ATOM 4842 C C . LEU A 1 601 ? -2.324 12.219 23.109 1 96.62 601 LEU A C 1
ATOM 4844 O O . LEU A 1 601 ? -1.529 11.859 23.984 1 96.62 601 LEU A O 1
ATOM 4848 N N . HIS A 1 602 ? -3.18 13.148 23.297 1 95.19 602 HIS A N 1
ATOM 4849 C CA . HIS A 1 602 ? -3.311 13.789 24.594 1 95.19 602 HIS A CA 1
ATOM 4850 C C . HIS A 1 602 ? -4.301 13.047 25.484 1 95.19 602 HIS A C 1
ATOM 4852 O O . HIS A 1 602 ? -5.164 12.312 24.984 1 95.19 602 HIS A O 1
ATOM 4858 N N . LEU A 1 603 ? -4.031 13.086 26.781 1 89.38 603 LEU A N 1
ATOM 4859 C CA . LEU A 1 603 ? -4.91 12.414 27.734 1 89.38 603 LEU A CA 1
ATOM 4860 C C . LEU A 1 603 ? -5.98 13.367 28.25 1 89.38 603 LEU A C 1
ATOM 4862 O O . LEU A 1 603 ? -6.34 13.328 29.422 1 89.38 603 LEU A O 1
ATOM 4866 N N . THR A 1 604 ? -6.258 14.289 27.375 1 72.12 604 THR A N 1
ATOM 4867 C CA . THR A 1 604 ? -7.227 15.305 27.797 1 72.12 604 THR A CA 1
ATOM 4868 C C . THR A 1 604 ? -8.648 14.812 27.547 1 72.12 604 THR A C 1
ATOM 4870 O O . THR A 1 604 ? -8.891 14 26.656 1 72.12 604 THR A O 1
ATOM 4873 N N . SER A 1 605 ? -9.5 14.727 28.609 1 56.28 605 SER A N 1
ATOM 4874 C CA . SER A 1 605 ? -10.898 14.312 28.516 1 56.28 605 SER A CA 1
ATOM 4875 C C . SER A 1 605 ? -11.633 15.07 27.422 1 56.28 605 SER A C 1
ATOM 4877 O O . SER A 1 605 ? -11.328 16.234 27.141 1 56.28 605 SER A O 1
ATOM 4879 N N . ASP A 1 606 ? -12.305 14.312 26.422 1 51.56 606 ASP A N 1
ATOM 4880 C CA . ASP A 1 606 ? -13.203 14.945 25.469 1 51.56 606 ASP A CA 1
ATOM 4881 C C . ASP A 1 606 ? -14.227 15.828 26.172 1 51.56 606 ASP A C 1
ATOM 4883 O O . ASP A 1 606 ? -14.672 15.508 27.281 1 51.56 606 ASP A O 1
ATOM 4887 N N . MET B 1 1 ? 1.405 -19.812 25.469 1 44.34 1 MET B N 1
ATOM 4888 C CA . MET B 1 1 ? 0.628 -18.609 25.688 1 44.34 1 MET B CA 1
ATOM 4889 C C . MET B 1 1 ? -0.266 -18.312 24.484 1 44.34 1 MET B C 1
ATOM 4891 O O . MET B 1 1 ? 0.225 -18.125 23.375 1 44.34 1 MET B O 1
ATOM 4895 N N . SER B 1 2 ? -1.554 -18.859 24.391 1 61.69 2 SER B N 1
ATOM 4896 C CA . SER B 1 2 ? -2.357 -19.391 23.297 1 61.69 2 SER B CA 1
ATOM 4897 C C . SER B 1 2 ? -3.346 -18.359 22.766 1 61.69 2 SER B C 1
ATOM 4899 O O . SER B 1 2 ? -3.766 -17.469 23.5 1 61.69 2 SER B O 1
ATOM 4901 N N . LEU B 1 3 ? -3.422 -18.141 21.578 1 73.62 3 LEU B N 1
ATOM 4902 C CA . LEU B 1 3 ? -4.496 -17.406 20.922 1 73.62 3 LEU B CA 1
ATOM 4903 C C . LEU B 1 3 ? -5.859 -17.891 21.406 1 73.62 3 LEU B C 1
ATOM 4905 O O . LEU B 1 3 ? -5.969 -18.953 22.016 1 73.62 3 LEU B O 1
ATOM 4909 N N . PRO B 1 4 ? -6.875 -16.984 21.375 1 79.75 4 PRO B N 1
ATOM 4910 C CA . PRO B 1 4 ? -8.203 -17.406 21.812 1 79.75 4 PRO B CA 1
ATOM 4911 C C . PRO B 1 4 ? -8.633 -18.734 21.203 1 79.75 4 PRO B C 1
ATOM 4913 O O . PRO B 1 4 ? -8.273 -19.031 20.062 1 79.75 4 PRO B O 1
ATOM 4916 N N . ALA B 1 5 ? -9.273 -19.5 21.953 1 82.12 5 ALA B N 1
ATOM 4917 C CA . ALA B 1 5 ? -9.648 -20.844 21.531 1 82.12 5 ALA B CA 1
ATOM 4918 C C . ALA B 1 5 ? -10.844 -20.812 20.578 1 82.12 5 ALA B C 1
ATOM 4920 O O . ALA B 1 5 ? -11.875 -20.219 20.891 1 82.12 5 ALA B O 1
ATOM 4921 N N . VAL B 1 6 ? -10.703 -21.422 19.453 1 87.12 6 VAL B N 1
ATOM 4922 C CA . VAL B 1 6 ? -11.781 -21.562 18.484 1 87.12 6 VAL B CA 1
ATOM 4923 C C . VAL B 1 6 ? -12.719 -22.688 18.906 1 87.12 6 VAL B C 1
ATOM 4925 O O . VAL B 1 6 ? -12.273 -23.797 19.219 1 87.12 6 VAL B O 1
ATOM 4928 N N . ILE B 1 7 ? -14 -22.406 18.891 1 84.31 7 ILE B N 1
ATOM 4929 C CA . ILE B 1 7 ? -14.961 -23.375 19.406 1 84.31 7 ILE B CA 1
ATOM 4930 C C . ILE B 1 7 ? -15.742 -23.984 18.25 1 84.31 7 ILE B C 1
ATOM 4932 O O . ILE B 1 7 ? -16.031 -25.188 18.266 1 84.31 7 ILE B O 1
ATOM 4936 N N . CYS B 1 8 ? -16.125 -23.234 17.328 1 87 8 CYS B N 1
ATOM 4937 C CA . CYS B 1 8 ? -16.875 -23.703 16.172 1 87 8 CYS B CA 1
ATOM 4938 C C . CYS B 1 8 ? -16.922 -22.641 15.078 1 87 8 CYS B C 1
ATOM 4940 O O . CYS B 1 8 ? -16.188 -21.656 15.125 1 87 8 CYS B O 1
ATOM 4942 N N . LEU B 1 9 ? -17.672 -22.984 14.078 1 87.94 9 LEU B N 1
ATOM 4943 C CA . LEU B 1 9 ? -17.906 -22.031 12.992 1 87.94 9 LEU B CA 1
ATOM 4944 C C . LEU B 1 9 ? -19.391 -21.703 12.867 1 87.94 9 LEU B C 1
ATOM 4946 O O . LEU B 1 9 ? -20.234 -22.5 13.234 1 87.94 9 LEU B O 1
ATOM 4950 N N . SER B 1 10 ? -19.562 -20.469 12.555 1 85.62 10 SER B N 1
ATOM 4951 C CA . SER B 1 10 ? -20.938 -20.047 12.305 1 85.62 10 SER B CA 1
ATOM 4952 C C . SER B 1 10 ? -21.172 -19.734 10.836 1 85.62 10 SER B C 1
ATOM 4954 O O . SER B 1 10 ? -20.422 -18.953 10.234 1 85.62 10 SER B O 1
ATOM 4956 N N . CYS B 1 11 ? -22 -20.547 10.188 1 77.38 11 CYS B N 1
ATOM 4957 C CA . CYS B 1 11 ? -22.219 -20.375 8.75 1 77.38 11 CYS B CA 1
ATOM 4958 C C . CYS B 1 11 ? -23.641 -19.938 8.469 1 77.38 11 CYS B C 1
ATOM 4960 O O . CYS B 1 11 ? -24.594 -20.469 9.062 1 77.38 11 CYS B O 1
ATOM 4962 N N . ASN B 1 12 ? -23.672 -18.766 7.777 1 67.94 12 ASN B N 1
ATOM 4963 C CA . ASN B 1 12 ? -25 -18.484 7.23 1 67.94 12 ASN B CA 1
ATOM 4964 C C . ASN B 1 12 ? -25.328 -19.391 6.047 1 67.94 12 ASN B C 1
ATOM 4966 O O . ASN B 1 12 ? -24.422 -19.812 5.312 1 67.94 12 ASN B O 1
ATOM 4970 N N . VAL B 1 13 ? -26.594 -20.031 5.867 1 57.19 13 VAL B N 1
ATOM 4971 C CA . VAL B 1 13 ? -27.078 -21.016 4.922 1 57.19 13 VAL B CA 1
ATOM 4972 C C . VAL B 1 13 ? -26.578 -20.703 3.518 1 57.19 13 VAL B C 1
ATOM 4974 O O . VAL B 1 13 ? -26.25 -21.609 2.748 1 57.19 13 VAL B O 1
ATOM 4977 N N . LYS B 1 14 ? -26.375 -19.422 3.207 1 59.72 14 LYS B N 1
ATOM 4978 C CA . LYS B 1 14 ? -26.125 -19.078 1.811 1 59.72 14 LYS B CA 1
ATOM 4979 C C . LYS B 1 14 ? -24.625 -18.984 1.533 1 59.72 14 LYS B C 1
ATOM 4981 O O . LYS B 1 14 ? -24.203 -18.891 0.377 1 59.72 14 LYS B O 1
ATOM 4986 N N . ASP B 1 15 ? -23.719 -19.25 2.553 1 65.44 15 ASP B N 1
ATOM 4987 C CA . ASP B 1 15 ? -22.312 -18.906 2.352 1 65.44 15 ASP B CA 1
ATOM 4988 C C . ASP B 1 15 ? -21.484 -20.156 2.102 1 65.44 15 ASP B C 1
ATOM 4990 O O . ASP B 1 15 ? -21.859 -21.25 2.514 1 65.44 15 ASP B O 1
ATOM 4994 N N . ASN B 1 16 ? -20.469 -20 1.179 1 73.12 16 ASN B N 1
ATOM 4995 C CA . ASN B 1 16 ? -19.422 -21.016 1.037 1 73.12 16 ASN B CA 1
ATOM 4996 C C . ASN B 1 16 ? -18.797 -21.359 2.385 1 73.12 16 ASN B C 1
ATOM 4998 O O . ASN B 1 16 ? -18.703 -20.516 3.27 1 73.12 16 ASN B O 1
ATOM 5002 N N . VAL B 1 17 ? -18.578 -22.594 2.594 1 76.81 17 VAL B N 1
ATOM 5003 C CA . VAL B 1 17 ? -18.062 -23.109 3.855 1 76.81 17 VAL B CA 1
ATOM 5004 C C . VAL B 1 17 ? -16.859 -22.281 4.289 1 76.81 17 VAL B C 1
ATOM 5006 O O . VAL B 1 17 ? -16.656 -22.047 5.48 1 76.81 17 VAL B O 1
ATOM 5009 N N . SER B 1 18 ? -16.109 -21.75 3.32 1 79.94 18 SER B N 1
ATOM 5010 C CA . SER B 1 18 ? -14.922 -20.984 3.648 1 79.94 18 SER B CA 1
ATOM 5011 C C . SER B 1 18 ? -15.273 -19.594 4.125 1 79.94 18 SER B C 1
ATOM 5013 O O . SER B 1 18 ? -14.438 -18.875 4.688 1 79.94 18 SER B O 1
ATOM 5015 N N . CYS B 1 19 ? -16.469 -19.172 4.035 1 84 19 CYS B N 1
ATOM 5016 C CA . CYS B 1 19 ? -16.891 -17.844 4.461 1 84 19 CYS B CA 1
ATOM 5017 C C . CYS B 1 19 ? -17.562 -17.906 5.828 1 84 19 CYS B C 1
ATOM 5019 O O . CYS B 1 19 ? -18.203 -16.938 6.25 1 84 19 CYS B O 1
ATOM 5021 N N . SER B 1 20 ? -17.422 -19.047 6.449 1 88.5 20 SER B N 1
ATOM 5022 C CA . SER B 1 20 ? -17.969 -19.188 7.793 1 88.5 20 SER B CA 1
ATOM 5023 C C . SER B 1 20 ? -17.203 -18.328 8.797 1 88.5 20 SER B C 1
ATOM 5025 O O . SER B 1 20 ? -15.984 -18.188 8.672 1 88.5 20 SER B O 1
ATOM 5027 N N . ARG B 1 21 ? -17.922 -17.828 9.766 1 90.88 21 ARG B N 1
ATOM 5028 C CA . ARG B 1 21 ? -17.312 -17 10.797 1 90.88 21 ARG B CA 1
ATOM 5029 C C . ARG B 1 21 ? -16.781 -17.844 11.945 1 90.88 21 ARG B C 1
ATOM 5031 O O . ARG B 1 21 ? -17.406 -18.828 12.336 1 90.88 21 ARG B O 1
ATOM 5038 N N . ILE B 1 22 ? -15.719 -17.484 12.461 1 91.81 22 ILE B N 1
ATOM 5039 C CA . ILE B 1 22 ? -15.086 -18.219 13.555 1 91.81 22 ILE B CA 1
ATOM 5040 C C . ILE B 1 22 ? -15.727 -17.812 14.883 1 91.81 22 ILE B C 1
ATOM 5042 O O . ILE B 1 22 ? -15.914 -16.625 15.156 1 91.81 22 ILE B O 1
ATOM 5046 N N . VAL B 1 23 ? -16.078 -18.766 15.656 1 90.69 23 VAL B N 1
ATOM 5047 C CA . VAL B 1 23 ? -16.719 -18.547 16.953 1 90.69 23 VAL B CA 1
ATOM 5048 C C . VAL B 1 23 ? -15.719 -18.859 18.062 1 90.69 23 VAL B C 1
ATOM 5050 O O . VAL B 1 23 ? -15.07 -19.906 18.062 1 90.69 23 VAL B O 1
ATOM 5053 N N . PHE B 1 24 ? -15.562 -17.844 18.953 1 90 24 PHE B N 1
ATOM 5054 C CA . PHE B 1 24 ? -14.656 -18 20.078 1 90 24 PHE B CA 1
ATOM 5055 C C . PHE B 1 24 ? -15.445 -18.172 21.375 1 90 24 PHE B C 1
ATOM 5057 O O . PHE B 1 24 ? -16.641 -17.906 21.422 1 90 24 PHE B O 1
ATOM 5064 N N . GLU B 1 25 ? -14.773 -18.703 22.406 1 84.12 25 GLU B N 1
ATOM 5065 C CA . GLU B 1 25 ? -15.422 -18.969 23.688 1 84.12 25 GLU B CA 1
ATOM 5066 C C . GLU B 1 25 ? -15.883 -17.672 24.359 1 84.12 25 GLU B C 1
ATOM 5068 O O . GLU B 1 25 ? -17.016 -17.578 24.844 1 84.12 25 GLU B O 1
ATOM 5073 N N . ASN B 1 26 ? -14.961 -16.656 24.422 1 82 26 ASN B N 1
ATOM 5074 C CA . ASN B 1 26 ? -15.273 -15.375 25.047 1 82 26 ASN B CA 1
ATOM 5075 C C . ASN B 1 26 ? -14.773 -14.203 24.203 1 82 26 ASN B C 1
ATOM 5077 O O . ASN B 1 26 ? -13.891 -14.375 23.359 1 82 26 ASN B O 1
ATOM 5081 N N . GLU B 1 27 ? -15.57 -13.094 24.422 1 78.56 27 GLU B N 1
ATOM 5082 C CA . GLU B 1 27 ? -15.086 -11.875 23.797 1 78.56 27 GLU B CA 1
ATOM 5083 C C . GLU B 1 27 ? -13.852 -11.328 24.5 1 78.56 27 GLU B C 1
ATOM 5085 O O . GLU B 1 27 ? -13.836 -11.211 25.734 1 78.56 27 GLU B O 1
ATOM 5090 N N . ASP B 1 28 ? -12.758 -11.281 23.719 1 80.31 28 ASP B N 1
ATOM 5091 C CA . ASP B 1 28 ? -11.469 -10.844 24.25 1 80.31 28 ASP B CA 1
ATOM 5092 C C . ASP B 1 28 ? -10.812 -9.828 23.328 1 80.31 28 ASP B C 1
ATOM 5094 O O . ASP B 1 28 ? -11.07 -9.82 22.125 1 80.31 28 ASP B O 1
ATOM 5098 N N . SER B 1 29 ? -10.055 -8.883 23.969 1 84.69 29 SER B N 1
ATOM 5099 C CA . SER B 1 29 ? -9.336 -7.883 23.188 1 84.69 29 SER B CA 1
ATOM 5100 C C . SER B 1 29 ? -8.375 -8.539 22.188 1 84.69 29 SER B C 1
ATOM 5102 O O . SER B 1 29 ? -8.047 -7.957 21.156 1 84.69 29 SER B O 1
ATOM 5104 N N . SER B 1 30 ? -8.031 -9.758 22.562 1 87.94 30 SER B N 1
ATOM 5105 C CA . SER B 1 30 ? -7.137 -10.477 21.672 1 87.94 30 SER B CA 1
ATOM 5106 C C . SER B 1 30 ? -7.82 -10.797 20.344 1 87.94 30 SER B C 1
ATOM 5108 O O . SER B 1 30 ? -7.164 -10.883 19.312 1 87.94 30 SER B O 1
ATOM 5110 N N . ILE B 1 31 ? -9.148 -10.992 20.438 1 90.31 31 ILE B N 1
ATOM 5111 C CA . ILE B 1 31 ? -9.898 -11.281 19.219 1 90.31 31 ILE B CA 1
ATOM 5112 C C . ILE B 1 31 ? -9.93 -10.039 18.328 1 90.31 31 ILE B C 1
ATOM 5114 O O . ILE B 1 31 ? -9.82 -10.141 17.094 1 90.31 31 ILE B O 1
ATOM 5118 N N . LEU B 1 32 ? -10.062 -8.883 19.016 1 89.56 32 LEU B N 1
ATOM 5119 C CA . LEU B 1 32 ? -10.047 -7.625 18.281 1 89.56 32 LEU B CA 1
ATOM 5120 C C . LEU B 1 32 ? -8.703 -7.426 17.578 1 89.56 32 LEU B C 1
ATOM 5122 O O . LEU B 1 32 ? -8.656 -7.039 16.406 1 89.56 32 LEU B O 1
ATOM 5126 N N . LEU B 1 33 ? -7.637 -7.699 18.297 1 91.56 33 LEU B N 1
ATOM 5127 C CA . LEU B 1 33 ? -6.297 -7.566 17.734 1 91.56 33 LEU B CA 1
ATOM 5128 C C . LEU B 1 33 ? -6.086 -8.562 16.594 1 91.56 33 LEU B C 1
ATOM 5130 O O . LEU B 1 33 ? -5.445 -8.234 15.594 1 91.56 33 LEU B O 1
ATOM 5134 N N . LEU B 1 34 ? -6.625 -9.781 16.812 1 93.44 34 LEU B N 1
ATOM 5135 C CA . LEU B 1 34 ? -6.52 -10.789 15.766 1 93.44 34 LEU B CA 1
ATOM 5136 C C . LEU B 1 34 ? -7.246 -10.344 14.5 1 93.44 34 LEU B C 1
ATOM 5138 O O . LEU B 1 34 ? -6.703 -10.453 13.398 1 93.44 34 LEU B O 1
ATOM 5142 N N . GLU B 1 35 ? -8.438 -9.859 14.688 1 94.06 35 GLU B N 1
ATOM 5143 C CA . GLU B 1 35 ? -9.219 -9.367 13.555 1 94.06 35 GLU B CA 1
ATOM 5144 C C . GLU B 1 35 ? -8.469 -8.258 12.812 1 94.06 35 GLU B C 1
ATOM 5146 O O . GLU B 1 35 ? -8.383 -8.273 11.586 1 94.06 35 GLU B O 1
ATOM 5151 N N . ALA B 1 36 ? -7.918 -7.316 13.539 1 93.56 36 ALA B N 1
ATOM 5152 C CA . ALA B 1 36 ? -7.18 -6.211 12.93 1 93.56 36 ALA B CA 1
ATOM 5153 C C . ALA B 1 36 ? -5.945 -6.719 12.188 1 93.56 36 ALA B C 1
ATOM 5155 O O . ALA B 1 36 ? -5.664 -6.285 11.07 1 93.56 36 ALA B O 1
ATOM 5156 N N . THR B 1 37 ? -5.223 -7.582 12.828 1 94.62 37 THR B N 1
ATOM 5157 C CA . THR B 1 37 ? -4.008 -8.125 12.234 1 94.62 37 THR B CA 1
ATOM 5158 C C . THR B 1 37 ? -4.312 -8.812 10.906 1 94.62 37 THR B C 1
ATOM 5160 O O . THR B 1 37 ? -3.631 -8.57 9.906 1 94.62 37 THR B O 1
ATOM 5163 N N . LEU B 1 38 ? -5.348 -9.656 10.914 1 95.94 38 LEU B N 1
ATOM 5164 C CA . LEU B 1 38 ? -5.707 -10.383 9.695 1 95.94 38 LEU B CA 1
ATOM 5165 C C . LEU B 1 38 ? -6.137 -9.422 8.602 1 95.94 38 LEU B C 1
ATOM 5167 O O . LEU B 1 38 ? -5.703 -9.547 7.449 1 95.94 38 LEU B O 1
ATOM 5171 N N . LEU B 1 39 ? -6.965 -8.477 8.992 1 95.12 39 LEU B N 1
ATOM 5172 C CA . LEU B 1 39 ? -7.441 -7.492 8.023 1 95.12 39 LEU B CA 1
ATOM 5173 C C . LEU B 1 39 ? -6.273 -6.719 7.422 1 95.12 39 LEU B C 1
ATOM 5175 O O . LEU B 1 39 ? -6.223 -6.516 6.203 1 95.12 39 LEU B O 1
ATOM 5179 N N . LEU B 1 40 ? -5.359 -6.332 8.258 1 94.81 40 LEU B N 1
ATOM 5180 C CA . LEU B 1 40 ? -4.242 -5.504 7.812 1 94.81 40 LEU B CA 1
ATOM 5181 C C . LEU B 1 40 ? -3.277 -6.316 6.953 1 94.81 40 LEU B C 1
ATOM 5183 O O . LEU B 1 40 ? -2.777 -5.824 5.941 1 94.81 40 LEU B O 1
ATOM 5187 N N . ILE B 1 41 ? -2.98 -7.539 7.297 1 95.5 41 ILE B N 1
ATOM 5188 C CA . ILE B 1 41 ? -2.133 -8.406 6.488 1 95.5 41 ILE B CA 1
ATOM 5189 C C . ILE B 1 41 ? -2.742 -8.57 5.098 1 95.5 41 ILE B C 1
ATOM 5191 O O . ILE B 1 41 ? -2.041 -8.461 4.09 1 95.5 41 ILE B O 1
ATOM 5195 N N . ASN B 1 42 ? -4.055 -8.82 5.051 1 95 42 ASN B N 1
ATOM 5196 C CA . ASN B 1 42 ? -4.754 -9.086 3.799 1 95 42 ASN B CA 1
ATOM 5197 C C . ASN B 1 42 ? -4.859 -7.832 2.938 1 95 42 ASN B C 1
ATOM 5199 O O . ASN B 1 42 ? -5.211 -7.91 1.759 1 95 42 ASN B O 1
ATOM 5203 N N . SER B 1 43 ? -4.496 -6.695 3.49 1 92.25 43 SER B N 1
ATOM 5204 C CA . SER B 1 43 ? -4.527 -5.449 2.725 1 92.25 43 SER B CA 1
ATOM 5205 C C . SER B 1 43 ? -3.123 -5.023 2.309 1 92.25 43 SER B C 1
ATOM 5207 O O . SER B 1 43 ? -2.957 -4.047 1.572 1 92.25 43 SER B O 1
ATOM 5209 N N . CYS B 1 44 ? -2.092 -5.652 2.734 1 92.31 44 CYS B N 1
ATOM 5210 C CA . CYS B 1 44 ? -0.704 -5.285 2.479 1 92.31 44 CYS B CA 1
ATOM 5211 C C . CYS B 1 44 ? -0.331 -5.547 1.023 1 92.31 44 CYS B C 1
ATOM 5213 O O . CYS B 1 44 ? -0.828 -6.492 0.411 1 92.31 44 CYS B O 1
ATOM 5215 N N . SER B 1 45 ? 0.561 -4.73 0.553 1 90.75 45 SER B N 1
ATOM 5216 C CA . SER B 1 45 ? 1.273 -5.027 -0.686 1 90.75 45 SER B CA 1
ATOM 5217 C C . SER B 1 45 ? 2.408 -6.016 -0.445 1 90.75 45 SER B C 1
ATOM 5219 O O . SER B 1 45 ? 2.703 -6.367 0.7 1 90.75 45 SER B O 1
ATOM 5221 N N . ILE B 1 46 ? 2.967 -6.477 -1.493 1 90.31 46 ILE B N 1
ATOM 5222 C CA . ILE B 1 46 ? 4.066 -7.43 -1.369 1 90.31 46 ILE B CA 1
ATOM 5223 C C . ILE B 1 46 ? 5.238 -6.77 -0.644 1 90.31 46 ILE B C 1
ATOM 5225 O O . ILE B 1 46 ? 5.859 -7.383 0.229 1 90.31 46 ILE B O 1
ATOM 5229 N N . LYS B 1 47 ? 5.488 -5.535 -0.955 1 88.75 47 LYS B N 1
ATOM 5230 C CA . LYS B 1 47 ? 6.594 -4.812 -0.332 1 88.75 47 LYS B CA 1
ATOM 5231 C C . LYS B 1 47 ? 6.367 -4.648 1.169 1 88.75 47 LYS B C 1
ATOM 5233 O O . LYS B 1 47 ? 7.297 -4.816 1.963 1 88.75 47 LYS B O 1
ATOM 5238 N N . GLN B 1 48 ? 5.164 -4.363 1.545 1 90.44 48 GLN B N 1
ATOM 5239 C CA . GLN B 1 48 ? 4.824 -4.188 2.953 1 90.44 48 GLN B CA 1
ATOM 5240 C C . GLN B 1 48 ? 5 -5.492 3.727 1 90.44 48 GLN B C 1
ATOM 5242 O O . GLN B 1 48 ? 5.457 -5.484 4.875 1 90.44 48 GLN B O 1
ATOM 5247 N N . LEU B 1 49 ? 4.609 -6.57 3.09 1 92.69 49 LEU B N 1
ATOM 5248 C CA . LEU B 1 49 ? 4.754 -7.871 3.736 1 92.69 49 LEU B CA 1
ATOM 5249 C C . LEU B 1 49 ? 6.227 -8.203 3.961 1 92.69 49 LEU B C 1
ATOM 5251 O O . LEU B 1 49 ? 6.586 -8.781 4.988 1 92.69 49 LEU B O 1
ATOM 5255 N N . GLU B 1 50 ? 7.035 -7.801 3.014 1 89.88 50 GLU B N 1
ATOM 5256 C CA . GLU B 1 50 ? 8.469 -8.062 3.111 1 89.88 50 GLU B CA 1
ATOM 5257 C C . GLU B 1 50 ? 9.102 -7.242 4.238 1 89.88 50 GLU B C 1
ATOM 5259 O O . GLU B 1 50 ? 10.164 -7.598 4.746 1 89.88 50 GLU B O 1
ATOM 5264 N N . GLU B 1 51 ? 8.414 -6.188 4.645 1 89 51 GLU B N 1
ATOM 5265 C CA . GLU B 1 51 ? 8.961 -5.293 5.66 1 89 51 GLU B CA 1
ATOM 5266 C C . GLU B 1 51 ? 8.641 -5.793 7.066 1 89 51 GLU B C 1
ATOM 5268 O O . GLU B 1 51 ? 9.203 -5.305 8.047 1 89 51 GLU B O 1
ATOM 5273 N N . ILE B 1 52 ? 7.746 -6.754 7.176 1 92.06 52 ILE B N 1
ATOM 5274 C CA . ILE B 1 52 ? 7.477 -7.352 8.477 1 92.06 52 ILE B CA 1
ATOM 5275 C C . ILE B 1 52 ? 8.703 -8.133 8.953 1 92.06 52 ILE B C 1
ATOM 5277 O O . ILE B 1 52 ? 9.211 -8.992 8.227 1 92.06 52 ILE B O 1
ATOM 5281 N N . PRO B 1 53 ? 9.211 -7.824 10.125 1 91.69 53 PRO B N 1
ATOM 5282 C CA . PRO B 1 53 ? 10.367 -8.57 10.633 1 91.69 53 PRO B CA 1
ATOM 5283 C C . PRO B 1 53 ? 10.148 -10.078 10.625 1 91.69 53 PRO B C 1
ATOM 5285 O O . PRO B 1 53 ? 9.078 -10.555 10.992 1 91.69 53 PRO B O 1
ATOM 5288 N N . LYS B 1 54 ? 11.156 -10.844 10.219 1 91.19 54 LYS B N 1
ATOM 5289 C CA . LYS B 1 54 ? 11.055 -12.289 10.008 1 91.19 54 LYS B CA 1
ATOM 5290 C C . LYS B 1 54 ? 10.641 -13 11.297 1 91.19 54 LYS B C 1
ATOM 5292 O O . LYS B 1 54 ? 9.797 -13.898 11.266 1 91.19 54 LYS B O 1
ATOM 5297 N N . ASN B 1 55 ? 11.18 -12.594 12.367 1 90.44 55 ASN B N 1
ATOM 5298 C CA . ASN B 1 55 ? 10.852 -13.227 13.641 1 90.44 55 ASN B CA 1
ATOM 5299 C C . ASN B 1 55 ? 9.375 -13.047 13.984 1 90.44 55 ASN B C 1
ATOM 5301 O O . ASN B 1 55 ? 8.719 -13.992 14.438 1 90.44 55 ASN B O 1
ATOM 5305 N N . LEU B 1 56 ? 8.867 -11.883 13.758 1 91.38 56 LEU B N 1
ATOM 5306 C CA . LEU B 1 56 ? 7.461 -11.609 14.031 1 91.38 56 LEU B CA 1
ATOM 5307 C C . LEU B 1 56 ? 6.562 -12.422 13.102 1 91.38 56 LEU B C 1
ATOM 5309 O O . LEU B 1 56 ? 5.586 -13.023 13.555 1 91.38 56 LEU B O 1
ATOM 5313 N N . SER B 1 57 ? 6.949 -12.406 11.828 1 93.25 57 SER B N 1
ATOM 5314 C CA . SER B 1 57 ? 6.164 -13.133 10.836 1 93.25 57 SER B CA 1
ATOM 5315 C C . SER B 1 57 ? 6.129 -14.625 11.156 1 93.25 57 SER B C 1
ATOM 5317 O O . SER B 1 57 ? 5.066 -15.25 11.125 1 93.25 57 SER B O 1
ATOM 5319 N N . GLU B 1 58 ? 7.25 -15.203 11.523 1 93.06 58 GLU B N 1
ATOM 5320 C CA . GLU B 1 58 ? 7.344 -16.625 11.82 1 93.06 58 GLU B CA 1
ATOM 5321 C C . GLU B 1 58 ? 6.504 -16.984 13.047 1 93.06 58 GLU B C 1
ATOM 5323 O O . GLU B 1 58 ? 5.797 -18 13.047 1 93.06 58 GLU B O 1
ATOM 5328 N N . ASN B 1 59 ? 6.582 -16.156 14.055 1 91.69 59 ASN B N 1
ATOM 5329 C CA . ASN B 1 59 ? 5.801 -16.406 15.258 1 91.69 59 ASN B CA 1
ATOM 5330 C C . ASN B 1 59 ? 4.305 -16.281 14.992 1 91.69 59 ASN B C 1
ATOM 5332 O O . ASN B 1 59 ? 3.514 -17.094 15.492 1 91.69 59 ASN B O 1
ATOM 5336 N N . LEU B 1 60 ? 3.977 -15.305 14.242 1 92.75 60 LEU B N 1
ATOM 5337 C CA . LEU B 1 60 ? 2.574 -15.125 13.883 1 92.75 60 LEU B CA 1
ATOM 5338 C C . LEU B 1 60 ? 2.043 -16.328 13.125 1 92.75 60 LEU B C 1
ATOM 5340 O O . LEU B 1 60 ? 0.95 -16.828 13.422 1 92.75 60 LEU B O 1
ATOM 5344 N N . VAL B 1 61 ? 2.854 -16.844 12.164 1 94.5 61 VAL B N 1
ATOM 5345 C CA . VAL B 1 61 ? 2.439 -17.969 11.328 1 94.5 61 VAL B CA 1
ATOM 5346 C C . VAL B 1 61 ? 2.219 -19.203 12.188 1 94.5 61 VAL B C 1
ATOM 5348 O O . VAL B 1 61 ? 1.248 -19.938 11.992 1 94.5 61 VAL B O 1
ATOM 5351 N N . VAL B 1 62 ? 3.09 -19.422 13.164 1 93 62 VAL B N 1
ATOM 5352 C CA . VAL B 1 62 ? 2.967 -20.578 14.047 1 93 62 VAL B CA 1
ATOM 5353 C C . VAL B 1 62 ? 1.636 -20.516 14.789 1 93 62 VAL B C 1
ATOM 5355 O O . VAL B 1 62 ? 0.905 -21.516 14.844 1 93 62 VAL B O 1
ATOM 5358 N N . HIS B 1 63 ? 1.268 -19.375 15.266 1 91.5 63 HIS B N 1
ATOM 5359 C CA . HIS B 1 63 ? 0.027 -19.234 16.016 1 91.5 63 HIS B CA 1
ATOM 5360 C C . HIS B 1 63 ? -1.188 -19.328 15.102 1 91.5 63 HIS B C 1
ATOM 5362 O O . HIS B 1 63 ? -2.184 -19.969 15.453 1 91.5 63 HIS B O 1
ATOM 5368 N N . LEU B 1 64 ? -1.098 -18.672 13.984 1 93.94 64 LEU B N 1
ATOM 5369 C CA . LEU B 1 64 ? -2.219 -18.703 13.055 1 93.94 64 LEU B CA 1
ATOM 5370 C C . LEU B 1 64 ? -2.453 -20.109 12.539 1 93.94 64 LEU B C 1
ATOM 5372 O O . LEU B 1 64 ? -3.602 -20.531 12.375 1 93.94 64 LEU B O 1
ATOM 5376 N N . LYS B 1 65 ? -1.36 -20.844 12.242 1 94.31 65 LYS B N 1
ATOM 5377 C CA . LYS B 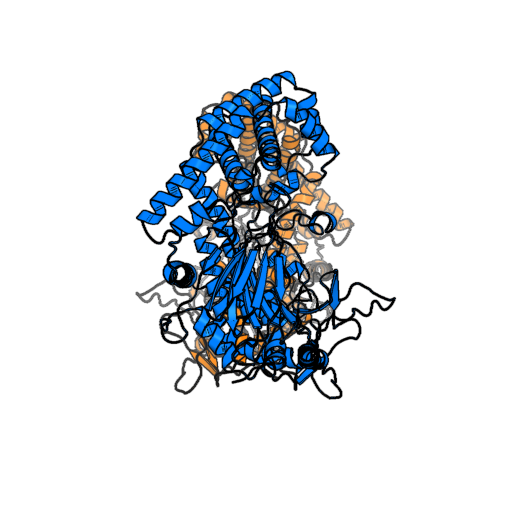1 65 ? -1.489 -22.219 11.766 1 94.31 65 LYS B CA 1
ATOM 5378 C C . LYS B 1 65 ? -2.119 -23.109 12.828 1 94.31 65 LYS B C 1
ATOM 5380 O O . LYS B 1 65 ? -2.887 -24.031 12.508 1 94.31 65 LYS B O 1
ATOM 5385 N N . GLY B 1 66 ? -1.729 -22.875 14.086 1 92.56 66 GLY B N 1
ATOM 5386 C CA . GLY B 1 66 ? -2.385 -23.594 15.164 1 92.56 66 GLY B CA 1
ATOM 5387 C C . GLY B 1 66 ? -3.889 -23.391 15.195 1 92.56 66 GLY B C 1
ATOM 5388 O O . GLY B 1 66 ? -4.645 -24.344 15.367 1 92.56 66 GLY B O 1
ATOM 5389 N N . MET B 1 67 ? -4.355 -22.203 15.023 1 93.19 67 MET B N 1
ATOM 5390 C CA . MET B 1 67 ? -5.781 -21.891 14.969 1 93.19 67 MET B CA 1
ATOM 5391 C C . MET B 1 67 ? -6.41 -22.453 13.695 1 93.19 67 MET B C 1
ATOM 5393 O O . MET B 1 67 ? -7.527 -22.984 13.734 1 93.19 67 MET B O 1
ATOM 5397 N N . TRP B 1 68 ? -5.652 -22.406 12.617 1 95.31 68 TRP B N 1
ATOM 5398 C CA . TRP B 1 68 ? -6.129 -22.875 11.328 1 95.31 68 TRP B CA 1
ATOM 5399 C C . TRP B 1 68 ? -6.449 -24.375 11.375 1 95.31 68 TRP B C 1
ATOM 5401 O O . TRP B 1 68 ? -7.422 -24.828 10.773 1 95.31 68 TRP B O 1
ATOM 5411 N N . GLU B 1 69 ? -5.641 -25.094 12.055 1 94.38 69 GLU B N 1
ATOM 5412 C CA . GLU B 1 69 ? -5.891 -26.531 12.195 1 94.38 69 GLU B CA 1
ATOM 5413 C C . GLU B 1 69 ? -7.281 -26.797 12.758 1 94.38 69 GLU B C 1
ATOM 5415 O O . GLU B 1 69 ? -8 -27.672 12.258 1 94.38 69 GLU B O 1
ATOM 5420 N N . LYS B 1 70 ? -7.668 -26.016 13.734 1 92.38 70 LYS B N 1
ATOM 5421 C CA . LYS B 1 70 ? -8.992 -26.172 14.336 1 92.38 70 LYS B CA 1
ATOM 5422 C C . LYS B 1 70 ? -10.086 -25.719 13.375 1 92.38 70 LYS B C 1
ATOM 5424 O O . LYS B 1 70 ? -11.102 -26.406 13.211 1 92.38 70 LYS B O 1
ATOM 5429 N N . VAL B 1 71 ? -9.883 -24.594 12.805 1 93.25 71 VAL B N 1
ATOM 5430 C CA . VAL B 1 71 ? -10.867 -24.031 11.883 1 93.25 71 VAL B CA 1
ATOM 5431 C C . VAL B 1 71 ? -11.109 -25 10.734 1 93.25 71 VAL B C 1
ATOM 5433 O O . VAL B 1 71 ? -12.258 -25.266 10.367 1 93.25 71 VAL B O 1
ATOM 5436 N N . HIS B 1 72 ? -10 -25.531 10.172 1 93.56 72 HIS B N 1
ATOM 5437 C CA . HIS B 1 72 ? -10.078 -26.484 9.078 1 93.56 72 HIS B CA 1
ATOM 5438 C C . HIS B 1 72 ? -10.859 -27.719 9.484 1 93.56 72 HIS B C 1
ATOM 5440 O O . HIS B 1 72 ? -11.711 -28.203 8.727 1 93.56 72 HIS B O 1
ATOM 5446 N N . THR B 1 73 ? -10.625 -28.203 10.648 1 91.25 73 THR B N 1
ATOM 5447 C CA . THR B 1 73 ? -11.312 -29.391 11.156 1 91.25 73 THR B CA 1
ATOM 5448 C C . THR B 1 73 ? -12.812 -29.125 11.281 1 91.25 73 THR B C 1
ATOM 5450 O O . THR B 1 73 ? -13.633 -29.969 10.914 1 91.25 73 THR B O 1
ATOM 5453 N N . PHE B 1 74 ? -13.156 -27.969 11.789 1 90.25 74 PHE B N 1
ATOM 5454 C CA . PHE B 1 74 ? -14.562 -27.625 11.953 1 90.25 74 PHE B CA 1
ATOM 5455 C C . PHE B 1 74 ? -15.242 -27.469 10.594 1 90.25 74 PHE B C 1
ATOM 5457 O O . PHE B 1 74 ? -16.422 -27.797 10.438 1 90.25 74 PHE B O 1
ATOM 5464 N N . MET B 1 75 ? -14.523 -26.984 9.633 1 89.88 75 MET B N 1
ATOM 5465 C CA . MET B 1 75 ? -15.078 -26.844 8.289 1 89.88 75 MET B CA 1
ATOM 5466 C C . MET B 1 75 ? -15.414 -28.203 7.695 1 89.88 75 MET B C 1
ATOM 5468 O O . MET B 1 75 ? -16.453 -28.375 7.043 1 89.88 75 MET B O 1
ATOM 5472 N N . LEU B 1 76 ? -14.555 -29.141 7.938 1 90.5 76 LEU B N 1
ATOM 5473 C CA . LEU B 1 76 ? -14.734 -30.484 7.414 1 90.5 76 LEU B CA 1
ATOM 5474 C C . LEU B 1 76 ? -15.93 -31.172 8.07 1 90.5 76 LEU B C 1
ATOM 5476 O O . LEU B 1 76 ? -16.656 -31.922 7.414 1 90.5 76 LEU B O 1
ATOM 5480 N N . CYS B 1 77 ? -16.078 -30.891 9.352 1 86.12 77 CYS B N 1
ATOM 5481 C CA . CYS B 1 77 ? -17.109 -31.578 10.109 1 86.12 77 CYS B CA 1
ATOM 5482 C C . CYS B 1 77 ? -18.453 -30.859 9.984 1 86.12 77 CYS B C 1
ATOM 5484 O O . CYS B 1 77 ? -19.469 -31.344 10.5 1 86.12 77 CYS B O 1
ATOM 5486 N N . ASP B 1 78 ? -18.594 -29.844 9.227 1 73.75 78 ASP B N 1
ATOM 5487 C CA . ASP B 1 78 ? -19.812 -29.062 9.109 1 73.75 78 ASP B CA 1
ATOM 5488 C C . ASP B 1 78 ? -20.359 -28.703 10.492 1 73.75 78 ASP B C 1
ATOM 5490 O O . ASP B 1 78 ? -21.562 -28.828 10.727 1 73.75 78 ASP B O 1
ATOM 5494 N N . THR B 1 79 ? -19.531 -28.578 11.461 1 62.56 79 THR B N 1
ATOM 5495 C CA . THR B 1 79 ? -19.953 -28.219 12.812 1 62.56 79 THR B CA 1
ATOM 5496 C C . THR B 1 79 ? -20.328 -26.75 12.883 1 62.56 79 THR B C 1
ATOM 5498 O O . THR B 1 79 ? -19.453 -25.875 12.82 1 62.56 79 THR B O 1
ATOM 5501 N N . TRP B 1 80 ? -21.641 -26.391 12.82 1 64.31 80 TRP B N 1
ATOM 5502 C CA . TRP B 1 80 ? -22.156 -25.031 12.789 1 64.31 80 TRP B CA 1
ATOM 5503 C C . TRP B 1 80 ? -22.734 -24.625 14.141 1 64.31 80 TRP B C 1
ATOM 5505 O O . TRP B 1 80 ? -23.219 -23.516 14.305 1 64.31 80 TRP B O 1
ATOM 5515 N N . SER B 1 81 ? -22.828 -25.516 15.211 1 57.75 81 SER B N 1
ATOM 5516 C CA . SER B 1 81 ? -23.781 -25.359 16.297 1 57.75 81 SER B CA 1
ATOM 5517 C C . SER B 1 81 ? -23.359 -24.234 17.25 1 57.75 81 SER B C 1
ATOM 5519 O O . SER B 1 81 ? -22.297 -24.297 17.859 1 57.75 81 SER B O 1
ATOM 5521 N N . CYS B 1 82 ? -23.719 -23 16.938 1 56.66 82 CYS B N 1
ATOM 5522 C CA . CYS B 1 82 ? -23.406 -21.969 17.922 1 56.66 82 CYS B CA 1
ATOM 5523 C C . CYS B 1 82 ? -24.469 -21.922 19.016 1 56.66 82 CYS B C 1
ATOM 5525 O O . CYS B 1 82 ? -25.406 -21.125 18.953 1 56.66 82 CYS B O 1
ATOM 5527 N N . LEU B 1 83 ? -25.141 -23.031 19.531 1 49.97 83 LEU B N 1
ATOM 5528 C CA . LEU B 1 83 ? -26.266 -22.969 20.453 1 49.97 83 LEU B CA 1
ATOM 5529 C C . LEU B 1 83 ? -25.844 -22.359 21.797 1 49.97 83 LEU B C 1
ATOM 5531 O O . LEU B 1 83 ? -26.688 -22.109 22.656 1 49.97 83 LEU B O 1
ATOM 5535 N N . GLY B 1 84 ? -24.781 -21.594 21.891 1 57.81 84 GLY B N 1
ATOM 5536 C CA . GLY B 1 84 ? -24.531 -21.062 23.234 1 57.81 84 GLY B CA 1
ATOM 5537 C C . GLY B 1 84 ? -23.969 -19.656 23.219 1 57.81 84 GLY B C 1
ATOM 5538 O O . GLY B 1 84 ? -24.047 -18.953 22.219 1 57.81 84 GLY B O 1
ATOM 5539 N N . ASP B 1 85 ? -23.641 -19.094 24.484 1 67.38 85 ASP B N 1
ATOM 5540 C CA . ASP B 1 85 ? -23.109 -17.781 24.812 1 67.38 85 ASP B CA 1
ATOM 5541 C C . ASP B 1 85 ? -21.734 -17.578 24.188 1 67.38 85 ASP B C 1
ATOM 5543 O O . ASP B 1 85 ? -20.844 -17.016 24.812 1 67.38 85 ASP B O 1
ATOM 5547 N N . ASN B 1 86 ? -21.594 -18.156 22.969 1 80.88 86 ASN B N 1
ATOM 5548 C CA . ASN B 1 86 ? -20.297 -18.031 22.312 1 80.88 86 ASN B CA 1
ATOM 5549 C C . ASN B 1 86 ? -20.219 -16.766 21.469 1 80.88 86 ASN B C 1
ATOM 5551 O O . ASN B 1 86 ? -21.234 -16.156 21.141 1 80.88 86 ASN B O 1
ATOM 5555 N N . PHE B 1 87 ? -19 -16.266 21.359 1 86.25 87 PHE B N 1
ATOM 5556 C CA . PHE B 1 87 ? -18.766 -14.992 20.672 1 86.25 87 PHE B CA 1
ATOM 5557 C C . PHE B 1 87 ? -18.484 -15.234 19.188 1 86.25 87 PHE B C 1
ATOM 5559 O O . PHE B 1 87 ? -17.453 -15.812 18.828 1 86.25 87 PHE B O 1
ATOM 5566 N N . VAL B 1 88 ? -19.484 -14.828 18.344 1 87.06 88 VAL B N 1
ATOM 5567 C CA . VAL B 1 88 ? -19.297 -14.914 16.906 1 87.06 88 VAL B CA 1
ATOM 5568 C C . VAL B 1 88 ? -18.453 -13.734 16.422 1 87.06 88 VAL B C 1
ATOM 5570 O O . VAL B 1 88 ? -18.891 -12.586 16.484 1 87.06 88 VAL B O 1
ATOM 5573 N N . SER B 1 89 ? -17.25 -14 16.016 1 89.25 89 SER B N 1
ATOM 5574 C CA . SER B 1 89 ? -16.375 -12.945 15.539 1 89.25 89 SER B CA 1
ATOM 5575 C C . SER B 1 89 ? -16.688 -12.555 14.094 1 89.25 89 SER B C 1
ATOM 5577 O O . SER B 1 89 ? -17.516 -13.203 13.445 1 89.25 89 SER B O 1
ATOM 5579 N N . ASN B 1 90 ? -16.062 -11.461 13.641 1 89.06 90 ASN B N 1
ATOM 5580 C CA . ASN B 1 90 ? -16.203 -11.047 12.242 1 89.06 90 ASN B CA 1
ATOM 5581 C C . ASN B 1 90 ? -15.117 -11.68 11.367 1 89.06 90 ASN B C 1
ATOM 5583 O O . ASN B 1 90 ? -15.016 -11.367 10.18 1 89.06 90 ASN B O 1
ATOM 5587 N N . ILE B 1 91 ? -14.367 -12.609 11.945 1 92.81 91 ILE B N 1
ATOM 5588 C CA . ILE B 1 91 ? -13.281 -13.266 11.219 1 92.81 91 ILE B CA 1
ATOM 5589 C C . ILE B 1 91 ? -13.82 -14.469 10.453 1 92.81 91 ILE B C 1
ATOM 5591 O O . ILE B 1 91 ? -14.422 -15.367 11.055 1 92.81 91 ILE B O 1
ATOM 5595 N N . ARG B 1 92 ? -13.688 -14.461 9.211 1 92.94 92 ARG B N 1
ATOM 5596 C CA . ARG B 1 92 ? -14.07 -15.609 8.391 1 92.94 92 ARG B CA 1
ATOM 5597 C C . ARG B 1 92 ? -12.906 -16.578 8.211 1 92.94 92 ARG B C 1
ATOM 5599 O O . ARG B 1 92 ? -11.742 -16.172 8.312 1 92.94 92 ARG B O 1
ATOM 5606 N N . ALA B 1 93 ? -13.195 -17.812 7.914 1 93.81 93 ALA B N 1
ATOM 5607 C CA . ALA B 1 93 ? -12.164 -18.828 7.715 1 93.81 93 ALA B CA 1
ATOM 5608 C C . ALA B 1 93 ? -11.258 -18.469 6.539 1 93.81 93 ALA B C 1
ATOM 5610 O O . ALA B 1 93 ? -10.039 -18.625 6.617 1 93.81 93 ALA B O 1
ATOM 5611 N N . ASN B 1 94 ? -11.828 -17.953 5.488 1 95.44 94 ASN B N 1
ATOM 5612 C CA . ASN B 1 94 ? -11.023 -17.625 4.316 1 95.44 94 ASN B CA 1
ATOM 5613 C C . ASN B 1 94 ? -10.086 -16.453 4.594 1 95.44 94 ASN B C 1
ATOM 5615 O O . ASN B 1 94 ? -9.016 -16.344 3.992 1 95.44 94 ASN B O 1
ATOM 5619 N N . ASP B 1 95 ? -10.469 -15.531 5.5 1 95 95 ASP B N 1
ATOM 5620 C CA . ASP B 1 95 ? -9.586 -14.43 5.891 1 95 95 ASP B CA 1
ATOM 5621 C C . ASP B 1 95 ? -8.305 -14.961 6.523 1 95 95 ASP B C 1
ATOM 5623 O O . ASP B 1 95 ? -7.211 -14.469 6.227 1 95 95 ASP B O 1
ATOM 5627 N N . MET B 1 96 ? -8.516 -15.891 7.352 1 95.62 96 MET B N 1
ATOM 5628 C CA . MET B 1 96 ? -7.367 -16.484 8.039 1 95.62 96 MET B CA 1
ATOM 5629 C C . MET B 1 96 ? -6.48 -17.234 7.055 1 95.62 96 MET B C 1
ATOM 5631 O O . MET B 1 96 ? -5.254 -17.109 7.086 1 95.62 96 MET B O 1
ATOM 5635 N N . ALA B 1 97 ? -7.109 -18.016 6.203 1 97.31 97 ALA B N 1
ATOM 5636 C CA . ALA B 1 97 ? -6.359 -18.766 5.195 1 97.31 97 ALA B CA 1
ATOM 5637 C C . ALA B 1 97 ? -5.535 -17.828 4.32 1 97.31 97 ALA B C 1
ATOM 5639 O O . ALA B 1 97 ? -4.363 -18.094 4.047 1 97.31 97 ALA B O 1
ATOM 5640 N N . GLN B 1 98 ? -6.18 -16.766 3.893 1 97.5 98 GLN B N 1
ATOM 5641 C CA . GLN B 1 98 ? -5.496 -15.797 3.039 1 97.5 98 GLN B CA 1
ATOM 5642 C C . GLN B 1 98 ? -4.305 -15.172 3.76 1 97.5 98 GLN B C 1
ATOM 5644 O O . GLN B 1 98 ? -3.246 -14.969 3.16 1 97.5 98 GLN B O 1
ATOM 5649 N N . SER B 1 99 ? -4.449 -14.812 5.023 1 97.25 99 SER B N 1
ATOM 5650 C CA . SER B 1 99 ? -3.361 -14.219 5.793 1 97.25 99 SER B CA 1
ATOM 5651 C C . SER B 1 99 ? -2.176 -15.172 5.902 1 97.25 99 SER B C 1
ATOM 5653 O O . SER B 1 99 ? -1.025 -14.758 5.746 1 97.25 99 SER B O 1
ATOM 5655 N N . ILE B 1 100 ? -2.465 -16.406 6.195 1 97.25 100 ILE B N 1
ATOM 5656 C CA . ILE B 1 100 ? -1.405 -17.406 6.293 1 97.25 100 ILE B CA 1
ATOM 5657 C C . ILE B 1 100 ? -0.695 -17.547 4.949 1 97.25 100 ILE B C 1
ATOM 5659 O O . ILE B 1 100 ? 0.536 -17.562 4.891 1 97.25 100 ILE B O 1
ATOM 5663 N N . PHE B 1 101 ? -1.516 -17.641 3.873 1 97.69 101 PHE B N 1
ATOM 5664 C CA . PHE B 1 101 ? -0.976 -17.703 2.521 1 97.69 101 PHE B CA 1
ATOM 5665 C C . PHE B 1 101 ? -0.034 -16.547 2.252 1 97.69 101 PHE B C 1
ATOM 5667 O O . PHE B 1 101 ? 1.099 -16.734 1.809 1 97.69 101 PHE B O 1
ATOM 5674 N N . ARG B 1 102 ? -0.455 -15.344 2.572 1 97 102 ARG B N 1
ATOM 5675 C CA . ARG B 1 102 ? 0.284 -14.117 2.285 1 97 102 ARG B CA 1
ATOM 5676 C C . ARG B 1 102 ? 1.578 -14.062 3.09 1 97 102 ARG B C 1
ATOM 5678 O O . ARG B 1 102 ? 2.607 -13.602 2.588 1 97 102 ARG B O 1
ATOM 5685 N N . LEU B 1 103 ? 1.548 -14.508 4.273 1 96.25 103 LEU B N 1
ATOM 5686 C CA . LEU B 1 103 ? 2.725 -14.445 5.133 1 96.25 103 LEU B CA 1
ATOM 5687 C C . LEU B 1 103 ? 3.771 -15.469 4.691 1 96.25 103 LEU B C 1
ATOM 5689 O O . LEU B 1 103 ? 4.969 -15.258 4.887 1 96.25 103 LEU B O 1
ATOM 5693 N N . CYS B 1 104 ? 3.305 -16.531 4.023 1 96.06 104 CYS B N 1
ATOM 5694 C CA . CYS B 1 104 ? 4.219 -17.641 3.77 1 96.06 104 CYS B CA 1
ATOM 5695 C C . CYS B 1 104 ? 4.621 -17.688 2.301 1 96.06 104 CYS B C 1
ATOM 5697 O O . CYS B 1 104 ? 5.52 -18.438 1.923 1 96.06 104 CYS B O 1
ATOM 5699 N N . MET B 1 105 ? 4.023 -16.953 1.443 1 94.69 105 MET B N 1
ATOM 5700 C CA . MET B 1 105 ? 4.203 -17.109 0.003 1 94.69 105 MET B CA 1
ATOM 5701 C C . MET B 1 105 ? 5.637 -16.797 -0.404 1 94.69 105 MET B C 1
ATOM 5703 O O . MET B 1 105 ? 6.109 -17.25 -1.444 1 94.69 105 MET B O 1
ATOM 5707 N N . ASP B 1 106 ? 6.383 -16.031 0.373 1 90.12 106 ASP B N 1
ATOM 5708 C CA . ASP B 1 106 ? 7.75 -15.68 0.008 1 90.12 106 ASP B CA 1
ATOM 5709 C C . ASP B 1 106 ? 8.766 -16.422 0.875 1 90.12 106 ASP B C 1
ATOM 5711 O O . ASP B 1 106 ? 9.898 -15.977 1.05 1 90.12 106 ASP B O 1
ATOM 5715 N N . ASP B 1 107 ? 8.422 -17.5 1.445 1 82.19 107 ASP B N 1
ATOM 5716 C CA . ASP B 1 107 ? 9.289 -18.297 2.314 1 82.19 107 ASP B CA 1
ATOM 5717 C C . ASP B 1 107 ? 10.234 -19.172 1.499 1 82.19 107 ASP B C 1
ATOM 5719 O O . ASP B 1 107 ? 11.031 -19.922 2.061 1 82.19 107 ASP B O 1
ATOM 5723 N N . TYR B 1 108 ? 10.148 -18.969 0.268 1 72.25 108 TYR B N 1
ATOM 5724 C CA . TYR B 1 108 ? 10.977 -19.828 -0.559 1 72.25 108 TYR B CA 1
ATOM 5725 C C . TYR B 1 108 ? 12.461 -19.547 -0.33 1 72.25 108 TYR B C 1
ATOM 5727 O O . TYR B 1 108 ? 12.875 -18.375 -0.331 1 72.25 108 TYR B O 1
ATOM 5735 N N . GLN B 1 109 ? 13.078 -20.375 0.463 1 60.41 109 GLN B N 1
ATOM 5736 C CA . GLN B 1 109 ? 14.523 -20.25 0.605 1 60.41 109 GLN B CA 1
ATOM 5737 C C . GLN B 1 109 ? 15.242 -20.719 -0.659 1 60.41 109 GLN B C 1
ATOM 5739 O O . GLN B 1 109 ? 15.008 -21.828 -1.14 1 60.41 109 GLN B O 1
ATOM 5744 N N . CYS B 1 110 ? 15.531 -19.703 -1.569 1 52.09 110 CYS B N 1
ATOM 5745 C CA . CYS B 1 110 ? 16.266 -20 -2.799 1 52.09 110 CYS B CA 1
ATOM 5746 C C . CYS B 1 110 ? 17.422 -20.938 -2.529 1 52.09 110 CYS B C 1
ATOM 5748 O O . CYS B 1 110 ? 18.531 -20.484 -2.207 1 52.09 110 CYS B O 1
ATOM 5750 N N . GLY B 1 111 ? 17.453 -21.703 -1.467 1 45.94 111 GLY B N 1
ATOM 5751 C CA . GLY B 1 111 ? 18.75 -22.359 -1.455 1 45.94 111 GLY B CA 1
ATOM 5752 C C . GLY B 1 111 ? 19.094 -23.016 -2.777 1 45.94 111 GLY B C 1
ATOM 5753 O O . GLY B 1 111 ? 18.219 -23.281 -3.594 1 45.94 111 GLY B O 1
ATOM 5754 N N . GLU B 1 112 ? 20.297 -23.188 -3.006 1 48.5 112 GLU B N 1
ATOM 5755 C CA . GLU B 1 112 ? 21.094 -23.703 -4.113 1 48.5 112 GLU B CA 1
ATOM 5756 C C . GLU B 1 112 ? 20.469 -24.953 -4.711 1 48.5 112 GLU B C 1
ATOM 5758 O O . GLU B 1 112 ? 19.641 -25.594 -4.078 1 48.5 112 GLU B O 1
ATOM 5763 N N . HIS B 1 113 ? 21 -25.406 -6.066 1 56.38 113 HIS B N 1
ATOM 5764 C CA . HIS B 1 113 ? 21.125 -26.359 -7.164 1 56.38 113 HIS B CA 1
ATOM 5765 C C . HIS B 1 113 ? 21.109 -27.797 -6.645 1 56.38 113 HIS B C 1
ATOM 5767 O O . HIS B 1 113 ? 21.312 -28.734 -7.414 1 56.38 113 HIS B O 1
ATOM 5773 N N . PRO B 1 114 ? 20.984 -27.953 -5.375 1 58.78 114 PRO B N 1
ATOM 5774 C CA . PRO B 1 114 ? 21.156 -29.375 -5.043 1 58.78 114 PRO B CA 1
ATOM 5775 C C . PRO B 1 114 ? 19.953 -30.219 -5.434 1 58.78 114 PRO B C 1
ATOM 5777 O O . PRO B 1 114 ? 20.109 -31.391 -5.816 1 58.78 114 PRO B O 1
ATOM 5780 N N . ASN B 1 115 ? 18.75 -29.594 -5.617 1 76.56 115 ASN B N 1
ATOM 5781 C CA . ASN B 1 115 ? 17.547 -30.375 -5.922 1 76.56 115 ASN B CA 1
ATOM 5782 C C . ASN B 1 115 ? 17.5 -30.781 -7.387 1 76.56 115 ASN B C 1
ATOM 5784 O O . ASN B 1 115 ? 17.109 -31.906 -7.711 1 76.56 115 ASN B O 1
ATOM 5788 N N . VAL B 1 116 ? 18.172 -30.016 -8.148 1 83.81 116 VAL B N 1
ATOM 5789 C CA . VAL B 1 116 ? 18.125 -30.328 -9.578 1 83.81 116 VAL B CA 1
ATOM 5790 C C . VAL B 1 116 ? 19.031 -31.516 -9.883 1 83.81 116 VAL B C 1
ATOM 5792 O O . VAL B 1 116 ? 18.656 -32.406 -10.641 1 83.81 116 VAL B O 1
ATOM 5795 N N . LYS B 1 117 ? 20.188 -31.516 -9.258 1 82.62 117 LYS B N 1
ATOM 5796 C CA . LYS B 1 117 ? 21.125 -32.625 -9.445 1 82.62 117 LYS B CA 1
ATOM 5797 C C . LYS B 1 117 ? 20.531 -33.938 -8.938 1 82.62 117 LYS B C 1
ATOM 5799 O O . LYS B 1 117 ? 20.641 -34.969 -9.594 1 82.62 117 LYS B O 1
ATOM 5804 N N . GLN B 1 118 ? 19.875 -33.844 -7.871 1 81.19 118 GLN B N 1
ATOM 5805 C CA . GLN B 1 118 ? 19.281 -35.031 -7.27 1 81.19 118 GLN B CA 1
ATOM 5806 C C . GLN B 1 118 ? 18.156 -35.594 -8.141 1 81.19 118 GLN B C 1
ATOM 5808 O O . GLN B 1 118 ? 18.047 -36.812 -8.297 1 81.19 118 GLN B O 1
ATOM 5813 N N . ILE B 1 119 ? 17.422 -34.781 -8.68 1 83.5 119 ILE B N 1
ATOM 5814 C CA . ILE B 1 119 ? 16.312 -35.188 -9.516 1 83.5 119 ILE B CA 1
ATOM 5815 C C . ILE B 1 119 ? 16.844 -35.812 -10.805 1 83.5 119 ILE B C 1
ATOM 5817 O O . ILE B 1 119 ? 16.359 -36.875 -11.242 1 83.5 119 ILE B O 1
ATOM 5821 N N . LYS B 1 120 ? 17.812 -35.156 -11.352 1 85.44 120 LYS B N 1
ATOM 5822 C CA . LYS B 1 120 ? 18.438 -35.688 -12.562 1 85.44 120 LYS B CA 1
ATOM 5823 C C . LYS B 1 120 ? 19 -37.094 -12.336 1 85.44 120 LYS B C 1
ATOM 5825 O O . LYS B 1 120 ? 18.766 -38 -13.133 1 85.44 120 LYS B O 1
ATOM 5830 N N . GLU B 1 121 ? 19.609 -37.219 -11.25 1 81.69 121 GLU B N 1
ATOM 5831 C CA . GLU B 1 121 ? 20.234 -38.5 -10.93 1 81.69 121 GLU B CA 1
ATOM 5832 C C . GLU B 1 121 ? 19.172 -39.562 -10.594 1 81.69 121 GLU B C 1
ATOM 5834 O O . GLU B 1 121 ? 19.328 -40.75 -10.93 1 81.69 121 GLU B O 1
ATOM 5839 N N . SER B 1 122 ? 18.125 -39.156 -9.977 1 80.81 122 SER B N 1
ATOM 5840 C CA . SER B 1 122 ? 17.078 -40.094 -9.555 1 80.81 122 SER B CA 1
ATOM 5841 C C . SER B 1 122 ? 16.266 -40.562 -10.742 1 80.81 122 SER B C 1
ATOM 5843 O O . SER B 1 122 ? 15.773 -41.719 -10.734 1 80.81 122 SER B O 1
ATOM 5845 N N . ILE B 1 123 ? 16.141 -39.781 -11.734 1 83.12 123 ILE B N 1
ATOM 5846 C CA . ILE B 1 123 ? 15.312 -40.156 -12.875 1 83.12 123 ILE B CA 1
ATOM 5847 C C . ILE B 1 123 ? 16.188 -40.812 -13.953 1 83.12 123 ILE B C 1
ATOM 5849 O O . ILE B 1 123 ? 15.82 -41.844 -14.523 1 83.12 123 ILE B O 1
ATOM 5853 N N . PHE B 1 124 ? 17.406 -40.25 -14.258 1 81.5 124 PHE B N 1
ATOM 5854 C CA . PHE B 1 124 ? 18.172 -40.656 -15.422 1 81.5 124 PHE B CA 1
ATOM 5855 C C . PHE B 1 124 ? 19.375 -41.5 -15 1 81.5 124 PHE B C 1
ATOM 5857 O O . PHE B 1 124 ? 19.734 -42.469 -15.68 1 81.5 124 PHE B O 1
ATOM 5864 N N . ASP B 1 125 ? 20.234 -41.156 -14.125 1 64.12 125 ASP B N 1
ATOM 5865 C CA . ASP B 1 125 ? 21.516 -41.781 -13.891 1 64.12 125 ASP B CA 1
ATOM 5866 C C . ASP B 1 125 ? 21.344 -43.188 -13.289 1 64.12 125 ASP B C 1
ATOM 5868 O O . ASP B 1 125 ? 22.188 -44.062 -13.461 1 64.12 125 ASP B O 1
ATOM 5872 N N . LEU B 1 126 ? 20.25 -43.312 -12.492 1 55.59 126 LEU B N 1
ATOM 5873 C CA . LEU B 1 126 ? 20.141 -44.688 -12.039 1 55.59 126 LEU B CA 1
ATOM 5874 C C . LEU B 1 126 ? 19.969 -45.625 -13.219 1 55.59 126 LEU B C 1
ATOM 5876 O O . LEU B 1 126 ? 20.266 -46.812 -13.117 1 55.59 126 LEU B O 1
ATOM 5880 N N . GLY B 1 127 ? 19.594 -44.938 -14.328 1 56.66 127 GLY B N 1
ATOM 5881 C CA . GLY B 1 127 ? 19.375 -45.719 -15.531 1 56.66 127 GLY B CA 1
ATOM 5882 C C . GLY B 1 127 ? 20.531 -45.625 -16.531 1 56.66 127 GLY B C 1
ATOM 5883 O O . GLY B 1 127 ? 21.5 -44.906 -16.281 1 56.66 127 GLY B O 1
ATOM 5884 N N . LYS B 1 128 ? 20.75 -46.438 -17.469 1 62.62 128 LYS B N 1
ATOM 5885 C CA . LYS B 1 128 ? 21.719 -46.594 -18.562 1 62.62 128 LYS B CA 1
ATOM 5886 C C . LYS B 1 128 ? 21.609 -45.406 -19.547 1 62.62 128 LYS B C 1
ATOM 5888 O O . LYS B 1 128 ? 22.25 -45.438 -20.594 1 62.62 128 LYS B O 1
ATOM 5893 N N . MET B 1 129 ? 20.781 -44.281 -19.047 1 77.31 129 MET B N 1
ATOM 5894 C CA . MET B 1 129 ? 20.578 -43.188 -19.984 1 77.31 129 MET B CA 1
ATOM 5895 C C . MET B 1 129 ? 20.953 -41.844 -19.359 1 77.31 129 MET B C 1
ATOM 5897 O O . MET B 1 129 ? 20.562 -41.562 -18.234 1 77.31 129 MET B O 1
ATOM 5901 N N . ASN B 1 130 ? 21.906 -41.188 -20.016 1 84.38 130 ASN B N 1
ATOM 5902 C CA . ASN B 1 130 ? 22.203 -39.844 -19.516 1 84.38 130 ASN B CA 1
ATOM 5903 C C . ASN B 1 130 ? 21.203 -38.812 -20.016 1 84.38 130 ASN B C 1
ATOM 5905 O O . ASN B 1 130 ? 20.484 -39.062 -20.984 1 84.38 130 ASN B O 1
ATOM 5909 N N . PHE B 1 131 ? 21.031 -37.75 -19.266 1 89.12 131 PHE B N 1
ATOM 5910 C CA . PHE B 1 131 ? 20.047 -36.688 -19.547 1 89.12 131 PHE B CA 1
ATOM 5911 C C . PHE B 1 131 ? 20.219 -36.156 -20.953 1 89.12 131 PHE B C 1
ATOM 5913 O O . PHE B 1 131 ? 19.234 -35.906 -21.656 1 89.12 131 PHE B O 1
ATOM 5920 N N . GLU B 1 132 ? 21.438 -36 -21.406 1 87.69 132 GLU B N 1
ATOM 5921 C CA . GLU B 1 132 ? 21.719 -35.469 -22.734 1 87.69 132 GLU B CA 1
ATOM 5922 C C . GLU B 1 132 ? 21.188 -36.406 -23.812 1 87.69 132 GLU B C 1
ATOM 5924 O O . GLU B 1 132 ? 20.562 -35.969 -24.781 1 87.69 132 GLU B O 1
ATOM 5929 N N . GLN B 1 133 ? 21.469 -37.625 -23.625 1 89.69 133 GLN B N 1
ATOM 5930 C CA . GLN B 1 133 ? 20.984 -38.625 -24.578 1 89.69 133 GLN B CA 1
ATOM 5931 C C . GLN B 1 133 ? 19.469 -38.656 -24.625 1 89.69 133 GLN B C 1
ATOM 5933 O O . GLN B 1 133 ? 18.875 -38.781 -25.703 1 89.69 133 GLN B O 1
ATOM 5938 N N . PHE B 1 134 ? 18.938 -38.562 -23.5 1 93 134 PHE B N 1
ATOM 5939 C CA . PHE B 1 134 ? 17.469 -38.531 -23.406 1 93 134 PHE B CA 1
ATOM 5940 C C . PHE B 1 134 ? 16.922 -37.344 -24.219 1 93 134 PHE B C 1
ATOM 5942 O O . PHE B 1 134 ? 15.945 -37.5 -24.953 1 93 134 PHE B O 1
ATOM 5949 N N . ILE B 1 135 ? 17.516 -36.156 -24.062 1 92.31 135 ILE B N 1
ATOM 5950 C CA . ILE B 1 135 ? 17.047 -34.938 -24.734 1 92.31 135 ILE B CA 1
ATOM 5951 C C . ILE B 1 135 ? 17.141 -35.125 -26.234 1 92.31 135 ILE B C 1
ATOM 5953 O O . ILE B 1 135 ? 16.234 -34.719 -26.984 1 92.31 135 ILE B O 1
ATOM 5957 N N . PHE B 1 136 ? 18.172 -35.812 -26.688 1 92.06 136 PHE B N 1
ATOM 5958 C CA . PHE B 1 136 ? 18.422 -35.938 -28.125 1 92.06 136 PHE B CA 1
ATOM 5959 C C . PHE B 1 136 ? 17.562 -37 -28.75 1 92.06 136 PHE B C 1
ATOM 5961 O O . PHE B 1 136 ? 17.047 -36.844 -29.859 1 92.06 136 PHE B O 1
ATOM 5968 N N . ASP B 1 137 ? 17.297 -38.062 -27.984 1 93.12 137 ASP B N 1
ATOM 5969 C CA . ASP B 1 137 ? 16.734 -39.25 -28.625 1 93.12 137 ASP B CA 1
ATOM 5970 C C . ASP B 1 137 ? 15.258 -39.406 -28.281 1 93.12 137 ASP B C 1
ATOM 5972 O O . ASP B 1 137 ? 14.508 -40.031 -29.047 1 93.12 137 ASP B O 1
ATOM 5976 N N . TYR B 1 138 ? 14.859 -38.844 -27.172 1 94.38 138 TYR B N 1
ATOM 5977 C CA . TYR B 1 138 ? 13.547 -39.281 -26.703 1 94.38 138 TYR B CA 1
ATOM 5978 C C . TYR B 1 138 ? 12.664 -38.062 -26.406 1 94.38 138 TYR B C 1
ATOM 5980 O O . TYR B 1 138 ? 11.438 -38.156 -26.547 1 94.38 138 TYR B O 1
ATOM 5988 N N . TRP B 1 139 ? 13.258 -36.969 -25.984 1 95.12 139 TRP B N 1
ATOM 5989 C CA . TRP B 1 139 ? 12.492 -35.812 -25.516 1 95.12 139 TRP B CA 1
ATOM 5990 C C . TRP B 1 139 ? 11.523 -35.312 -26.578 1 95.12 139 TRP B C 1
ATOM 5992 O O . TRP B 1 139 ? 11.938 -34.938 -27.688 1 95.12 139 TRP B O 1
ATOM 6002 N N . GLU B 1 140 ? 10.211 -35.344 -26.266 1 94.69 140 GLU B N 1
ATOM 6003 C CA . GLU B 1 140 ? 9.078 -34.969 -27.109 1 94.69 140 GLU B CA 1
ATOM 6004 C C . GLU B 1 140 ? 9.031 -35.781 -28.391 1 94.69 140 GLU B C 1
ATOM 6006 O O . GLU B 1 140 ? 8.578 -35.281 -29.422 1 94.69 140 GLU B O 1
ATOM 6011 N N . ALA B 1 141 ? 9.57 -37 -28.391 1 92.88 141 ALA B N 1
ATOM 6012 C CA . ALA B 1 141 ? 9.656 -37.812 -29.594 1 92.88 141 ALA B CA 1
ATOM 6013 C C . ALA B 1 141 ? 9.078 -39.219 -29.375 1 92.88 141 ALA B C 1
ATOM 6015 O O . ALA B 1 141 ? 8.148 -39.625 -30.062 1 92.88 141 ALA B O 1
ATOM 6016 N N . SER B 1 142 ? 9.594 -39.906 -28.359 1 93.88 142 SER B N 1
ATOM 6017 C CA . SER B 1 142 ? 9.164 -41.281 -28.172 1 93.88 142 SER B CA 1
ATOM 6018 C C . SER B 1 142 ? 9.172 -41.656 -26.688 1 93.88 142 SER B C 1
ATOM 6020 O O . SER B 1 142 ? 9.93 -41.094 -25.906 1 93.88 142 SER B O 1
ATOM 6022 N N . PRO B 1 143 ? 8.266 -42.625 -26.312 1 95.81 143 PRO B N 1
ATOM 6023 C CA . PRO B 1 143 ? 8.25 -43.094 -24.938 1 95.81 143 PRO B CA 1
ATOM 6024 C C . PRO B 1 143 ? 9.531 -43.844 -24.547 1 95.81 143 PRO B C 1
ATOM 6026 O O . PRO B 1 143 ? 10.242 -44.344 -25.422 1 95.81 143 PRO B O 1
ATOM 6029 N N . LEU B 1 144 ? 9.836 -43.812 -23.281 1 94.81 144 LEU B N 1
ATOM 6030 C CA . LEU B 1 144 ? 11.039 -44.469 -22.766 1 94.81 144 LEU B CA 1
ATOM 6031 C C . LEU B 1 144 ? 10.82 -45 -21.375 1 94.81 144 LEU B C 1
ATOM 6033 O O . LEU B 1 144 ? 10.266 -44.312 -20.5 1 94.81 144 LEU B O 1
ATOM 6037 N N . LEU B 1 145 ? 11.141 -46.25 -21.156 1 94.25 145 LEU B N 1
ATOM 6038 C CA . LEU B 1 145 ? 11.102 -46.875 -19.828 1 94.25 145 LEU B CA 1
ATOM 6039 C C . LEU B 1 145 ? 12.469 -46.812 -19.156 1 94.25 145 LEU B C 1
ATOM 6041 O O . LEU B 1 145 ? 13.453 -47.312 -19.719 1 94.25 145 LEU B O 1
ATOM 6045 N N . LEU B 1 146 ? 12.531 -46.125 -18.078 1 90.81 146 LEU B N 1
ATOM 6046 C CA . LEU B 1 146 ? 13.734 -46.094 -17.25 1 90.81 146 LEU B CA 1
ATOM 6047 C C . LEU B 1 146 ? 13.594 -47.062 -16.062 1 90.81 146 LEU B C 1
ATOM 6049 O O . LEU B 1 146 ? 12.82 -46.781 -15.133 1 90.81 146 LEU B O 1
ATOM 6053 N N . ARG B 1 147 ? 14.352 -48.125 -16.062 1 87.44 147 ARG B N 1
ATOM 6054 C CA . ARG B 1 147 ? 14.234 -49.125 -15.031 1 87.44 147 ARG B CA 1
ATOM 6055 C C . ARG B 1 147 ? 14.898 -48.656 -13.734 1 87.44 147 ARG B C 1
ATOM 6057 O O . ARG B 1 147 ? 15.977 -48.062 -13.766 1 87.44 147 ARG B O 1
ATOM 6064 N N . GLY B 1 148 ? 14.148 -48.75 -12.719 1 78.06 148 GLY B N 1
ATOM 6065 C CA . GLY B 1 148 ? 14.68 -48.406 -11.414 1 78.06 148 GLY B CA 1
ATOM 6066 C C . GLY B 1 148 ? 15.586 -49.469 -10.836 1 78.06 148 GLY B C 1
ATOM 6067 O O . GLY B 1 148 ? 15.664 -50.594 -11.367 1 78.06 148 GLY B O 1
ATOM 6068 N N . THR B 1 149 ? 16.547 -49.031 -9.961 1 61.59 149 THR B N 1
ATOM 6069 C CA . THR B 1 149 ? 17.391 -50 -9.281 1 61.59 149 THR B CA 1
ATOM 6070 C C . THR B 1 149 ? 16.625 -50.688 -8.172 1 61.59 149 THR B C 1
ATOM 6072 O O . THR B 1 149 ? 15.68 -50.156 -7.609 1 61.59 149 THR B O 1
ATOM 6075 N N . SER B 1 150 ? 16.781 -51.969 -7.941 1 54.84 150 SER B N 1
ATOM 6076 C CA . SER B 1 150 ? 16.156 -52.812 -6.926 1 54.84 150 SER B CA 1
ATOM 6077 C C . SER B 1 150 ? 16.156 -52.125 -5.562 1 54.84 150 SER B C 1
ATOM 6079 O O . SER B 1 150 ? 16.984 -51.25 -5.301 1 54.84 150 SER B O 1
ATOM 6081 N N . LYS B 1 151 ? 14.992 -52.125 -4.598 1 53.56 151 LYS B N 1
ATOM 6082 C CA . LYS B 1 151 ? 14.773 -51.625 -3.254 1 53.56 151 LYS B CA 1
ATOM 6083 C C . LYS B 1 151 ? 16.094 -51.406 -2.521 1 53.56 151 LYS B C 1
ATOM 6085 O O . LYS B 1 151 ? 16.281 -50.438 -1.796 1 53.56 151 LYS B O 1
ATOM 6090 N N . ALA B 1 152 ? 16.844 -52.406 -2.561 1 48.12 152 ALA B N 1
ATOM 6091 C CA . ALA B 1 152 ? 17.984 -52.562 -1.668 1 48.12 152 ALA B CA 1
ATOM 6092 C C . ALA B 1 152 ? 19.109 -51.594 -2.043 1 48.12 152 ALA B C 1
ATOM 6094 O O . ALA B 1 152 ? 19.953 -51.281 -1.21 1 48.12 152 ALA B O 1
ATOM 6095 N N . SER B 1 153 ? 19.156 -51.031 -3.205 1 48.69 153 SER B N 1
ATOM 6096 C CA . SER B 1 153 ? 20.375 -50.344 -3.588 1 48.69 153 SER B CA 1
ATOM 6097 C C . SER B 1 153 ? 20.094 -48.844 -3.803 1 48.69 153 SER B C 1
ATOM 6099 O O . SER B 1 153 ? 20.938 -48.125 -4.34 1 48.69 153 SER B O 1
ATOM 6101 N N . LEU B 1 154 ? 18.969 -48.406 -3.537 1 54.28 154 LEU B N 1
ATOM 6102 C CA . LEU B 1 154 ? 18.719 -47 -3.793 1 54.28 154 LEU B CA 1
ATOM 6103 C C . LEU B 1 154 ? 19.406 -46.125 -2.744 1 54.28 154 LEU B C 1
ATOM 6105 O O . LEU B 1 154 ? 19.328 -46.406 -1.547 1 54.28 154 LEU B O 1
ATOM 6109 N N . PRO B 1 155 ? 20.312 -45.281 -3.102 1 54.41 155 PRO B N 1
ATOM 6110 C CA . PRO B 1 155 ? 20.922 -44.375 -2.113 1 54.41 155 PRO B CA 1
ATOM 6111 C C . PRO B 1 155 ? 19.891 -43.719 -1.204 1 54.41 155 PRO B C 1
ATOM 6113 O O . PRO B 1 155 ? 18.734 -43.562 -1.589 1 54.41 155 PRO B O 1
ATOM 6116 N N . GLU B 1 156 ? 20.172 -43.688 0.017 1 54.19 156 GLU B N 1
ATOM 6117 C CA . GLU B 1 156 ? 19.328 -43.031 1.036 1 54.19 156 GLU B CA 1
ATOM 6118 C C . GLU B 1 156 ? 18.781 -41.719 0.546 1 54.19 156 GLU B C 1
ATOM 6120 O O . GLU B 1 156 ? 17.703 -41.281 0.964 1 54.19 156 GLU B O 1
ATOM 6125 N N . ASP B 1 157 ? 19.438 -41.219 -0.466 1 53.44 157 ASP B N 1
ATOM 6126 C CA . ASP B 1 157 ? 19.109 -39.844 -0.901 1 53.44 157 ASP B CA 1
ATOM 6127 C C . ASP B 1 157 ? 18.141 -39.875 -2.076 1 53.44 157 ASP B C 1
ATOM 6129 O O . ASP B 1 157 ? 17.906 -38.844 -2.717 1 53.44 157 ASP B O 1
ATOM 6133 N N . TYR B 1 158 ? 17.594 -41 -2.346 1 60.59 158 TYR B N 1
ATOM 6134 C CA . TYR B 1 158 ? 16.625 -41.125 -3.441 1 60.59 158 TYR B CA 1
ATOM 6135 C C . TYR B 1 158 ? 15.312 -40.438 -3.084 1 60.59 158 TYR B C 1
ATOM 6137 O O . TYR B 1 158 ? 14.633 -40.844 -2.137 1 60.59 158 TYR B O 1
ATOM 6145 N N . ILE B 1 159 ? 14.992 -39.375 -3.822 1 64.75 159 ILE B N 1
ATOM 6146 C CA . ILE B 1 159 ? 13.922 -38.469 -3.461 1 64.75 159 ILE B CA 1
ATOM 6147 C C . ILE B 1 159 ? 12.586 -39.188 -3.455 1 64.75 159 ILE B C 1
ATOM 6149 O O . ILE B 1 159 ? 11.742 -38.969 -2.588 1 64.75 159 ILE B O 1
ATOM 6153 N N . PHE B 1 160 ? 12.375 -40.219 -4.316 1 67.88 160 PHE B N 1
ATOM 6154 C CA . PHE B 1 160 ? 11.086 -40.906 -4.418 1 67.88 160 PHE B CA 1
ATOM 6155 C C . PHE B 1 160 ? 10.945 -41.969 -3.346 1 67.88 160 PHE B C 1
ATOM 6157 O O . PHE B 1 160 ? 9.828 -42.406 -3.033 1 67.88 160 PHE B O 1
ATOM 6164 N N . ARG B 1 161 ? 12.109 -42.312 -2.822 1 65.5 161 ARG B N 1
ATOM 6165 C CA . ARG B 1 161 ? 12.055 -43.312 -1.747 1 65.5 161 ARG B CA 1
ATOM 6166 C C . ARG B 1 161 ? 11.398 -42.719 -0.501 1 65.5 161 ARG B C 1
ATOM 6168 O O . ARG B 1 161 ? 10.594 -43.375 0.154 1 65.5 161 ARG B O 1
ATOM 6175 N N . SER B 1 162 ? 11.883 -41.531 -0.265 1 65.06 162 SER B N 1
ATOM 6176 C CA . SER B 1 162 ? 11.297 -40.875 0.9 1 65.06 162 SER B CA 1
ATOM 6177 C C . SER B 1 162 ? 9.789 -40.75 0.752 1 65.06 162 SER B C 1
ATOM 6179 O O . SER B 1 162 ? 9.047 -40.906 1.723 1 65.06 162 SER B O 1
ATOM 6181 N N . LEU B 1 163 ? 9.398 -40.531 -0.451 1 72.06 163 LEU B N 1
ATOM 6182 C CA . LEU B 1 163 ? 7.973 -40.406 -0.71 1 72.06 163 LEU B CA 1
ATOM 6183 C C . LEU B 1 163 ? 7.266 -41.75 -0.586 1 72.06 163 LEU B C 1
ATOM 6185 O O . LEU B 1 163 ? 6.191 -41.812 0.016 1 72.06 163 LEU B O 1
ATOM 6189 N N . ALA B 1 164 ? 7.926 -42.719 -1.162 1 70.81 164 ALA B N 1
ATOM 6190 C CA . ALA B 1 164 ? 7.371 -44.062 -1.096 1 70.81 164 ALA B CA 1
ATOM 6191 C C . ALA B 1 164 ? 7.227 -44.531 0.351 1 70.81 164 ALA B C 1
ATOM 6193 O O . ALA B 1 164 ? 6.211 -45.125 0.723 1 70.81 164 ALA B O 1
ATOM 6194 N N . LYS B 1 165 ? 8.273 -44.156 1.107 1 68.31 165 LYS B N 1
ATOM 6195 C CA . LYS B 1 165 ? 8.258 -44.562 2.514 1 68.31 165 LYS B CA 1
ATOM 6196 C C . LYS B 1 165 ? 7.125 -43.875 3.266 1 68.31 165 LYS B C 1
ATOM 6198 O O . LYS B 1 165 ? 6.48 -44.469 4.125 1 68.31 165 LYS B O 1
ATOM 6203 N N . ALA B 1 166 ? 6.953 -42.719 2.852 1 66.38 166 ALA B N 1
ATOM 6204 C CA . ALA B 1 166 ? 5.895 -41.938 3.504 1 66.38 166 ALA B CA 1
ATOM 6205 C C . ALA B 1 166 ? 4.523 -42.562 3.227 1 66.38 166 ALA B C 1
ATOM 6207 O O . ALA B 1 166 ? 3.652 -42.562 4.102 1 66.38 166 ALA B O 1
ATOM 6208 N N . PHE B 1 167 ? 4.359 -43.188 2.043 1 65.56 167 PHE B N 1
ATOM 6209 C CA . PHE B 1 167 ? 3.074 -43.781 1.662 1 65.56 167 PHE B CA 1
ATOM 6210 C C . PHE B 1 167 ? 2.992 -45.25 2.057 1 65.56 167 PHE B C 1
ATOM 6212 O O . PHE B 1 167 ? 1.904 -45.75 2.309 1 65.56 167 PHE B O 1
ATOM 6219 N N . GLN B 1 168 ? 4.16 -46 2.008 1 60.69 168 GLN B N 1
ATOM 6220 C CA . GLN B 1 168 ? 4.203 -47.438 2.289 1 60.69 168 GLN B CA 1
ATOM 6221 C C . GLN B 1 168 ? 3.965 -47.719 3.771 1 60.69 168 GLN B C 1
ATOM 6223 O O . GLN B 1 168 ? 3.443 -48.781 4.137 1 60.69 168 GLN B O 1
ATOM 6228 N N . SER B 1 169 ? 4.578 -46.844 4.629 1 58.62 169 SER B N 1
ATOM 6229 C CA . SER B 1 169 ? 4.406 -47.094 6.059 1 58.62 169 SER B CA 1
ATOM 6230 C C . SER B 1 169 ? 2.932 -47.094 6.445 1 58.62 169 SER B C 1
ATOM 6232 O O . SER B 1 169 ? 2.58 -47.438 7.574 1 58.62 169 SER B O 1
ATOM 6234 N N . ARG B 1 170 ? 2.18 -46.906 5.289 1 56.81 170 ARG B N 1
ATOM 6235 C CA . ARG B 1 170 ? 0.763 -46.781 5.613 1 56.81 170 ARG B CA 1
ATOM 6236 C C . ARG B 1 170 ? -0.041 -47.938 5.023 1 56.81 170 ARG B C 1
ATOM 6238 O O . ARG B 1 170 ? 0.249 -48.406 3.92 1 56.81 170 ARG B O 1
ATOM 6245 N N . GLU B 1 171 ? -0.77 -48.656 5.852 1 67.5 171 GLU B N 1
ATOM 6246 C CA . GLU B 1 171 ? -1.644 -49.719 5.387 1 67.5 171 GLU B CA 1
ATOM 6247 C C . GLU B 1 171 ? -2.607 -49.219 4.312 1 67.5 171 GLU B C 1
ATOM 6249 O O . GLU B 1 171 ? -3.355 -48.281 4.539 1 67.5 171 GLU B O 1
ATOM 6254 N N . MET B 1 172 ? -2.432 -49.75 3.02 1 71.38 172 MET B N 1
ATOM 6255 C CA . MET B 1 172 ? -3.346 -49.375 1.947 1 71.38 172 MET B CA 1
ATOM 6256 C C . MET B 1 172 ? -4.68 -50.094 2.092 1 71.38 172 MET B C 1
ATOM 6258 O O . MET B 1 172 ? -4.715 -51.281 2.416 1 71.38 172 MET B O 1
ATOM 6262 N N . PRO B 1 173 ? -5.883 -49.375 2.102 1 79.19 173 PRO B N 1
ATOM 6263 C CA . PRO B 1 173 ? -6.16 -47.969 1.735 1 79.19 173 PRO B CA 1
ATOM 6264 C C . PRO B 1 173 ? -6.492 -47.094 2.943 1 79.19 173 PRO B C 1
ATOM 6266 O O . PRO B 1 173 ? -7.117 -46.031 2.795 1 79.19 173 PRO B O 1
ATOM 6269 N N . SER B 1 174 ? -6.078 -47.531 4.113 1 81.44 174 SER B N 1
ATOM 6270 C CA . SER B 1 174 ? -6.527 -46.906 5.348 1 81.44 174 SER B CA 1
ATOM 6271 C C . SER B 1 174 ? -5.926 -45.5 5.508 1 81.44 174 SER B C 1
ATOM 6273 O O . SER B 1 174 ? -6.445 -44.688 6.266 1 81.44 174 SER B O 1
ATOM 6275 N N . PHE B 1 175 ? -4.922 -45.188 4.773 1 84.75 175 PHE B N 1
ATOM 6276 C CA . PHE B 1 175 ? -4.262 -43.906 4.949 1 84.75 175 PHE B CA 1
ATOM 6277 C C . PHE B 1 175 ? -4.98 -42.812 4.164 1 84.75 175 PHE B C 1
ATOM 6279 O O . PHE B 1 175 ? -4.727 -41.625 4.367 1 84.75 175 PHE B O 1
ATOM 6286 N N . ILE B 1 176 ? -5.941 -43.219 3.291 1 86.81 176 ILE B N 1
ATOM 6287 C CA . ILE B 1 176 ? -6.539 -42.281 2.344 1 86.81 176 ILE B CA 1
ATOM 6288 C C . ILE B 1 176 ? -7.336 -41.219 3.096 1 86.81 176 ILE B C 1
ATOM 6290 O O . ILE B 1 176 ? -7.105 -40.031 2.922 1 86.81 176 ILE B O 1
ATOM 6294 N N . PRO B 1 177 ? -8.25 -41.625 4.004 1 90.06 177 PRO B N 1
ATOM 6295 C CA . PRO B 1 177 ? -9.102 -40.594 4.637 1 90.06 177 PRO B CA 1
ATOM 6296 C C . PRO B 1 177 ? -8.297 -39.594 5.465 1 90.06 177 PRO B C 1
ATOM 6298 O O . PRO B 1 177 ? -8.438 -38.406 5.277 1 90.06 177 PRO B O 1
ATOM 6301 N N . PRO B 1 178 ? -7.363 -40.094 6.328 1 88.88 178 PRO B N 1
ATOM 6302 C CA . PRO B 1 178 ? -6.609 -39.094 7.102 1 88.88 178 PRO B CA 1
ATOM 6303 C C . PRO B 1 178 ? -5.773 -38.188 6.223 1 88.88 178 PRO B C 1
ATOM 6305 O O . PRO B 1 178 ? -5.57 -37 6.566 1 88.88 178 PRO B O 1
ATOM 6308 N N . MET B 1 179 ? -5.258 -38.594 5.16 1 89.94 179 MET B N 1
ATOM 6309 C CA . MET B 1 179 ? -4.488 -37.781 4.246 1 89.94 179 MET B CA 1
ATOM 6310 C C . MET B 1 179 ? -5.375 -36.688 3.615 1 89.94 179 MET B C 1
ATOM 6312 O O . MET B 1 179 ? -5.016 -35.531 3.604 1 89.94 179 MET B O 1
ATOM 6316 N N . LEU B 1 180 ? -6.527 -37.125 3.145 1 94 180 LEU B N 1
ATOM 6317 C CA . LEU B 1 180 ? -7.43 -36.219 2.455 1 94 180 LEU B CA 1
ATOM 6318 C C . LEU B 1 180 ? -7.988 -35.188 3.418 1 94 180 LEU B C 1
ATOM 6320 O O . LEU B 1 180 ? -8.242 -34.031 3.025 1 94 180 LEU B O 1
ATOM 6324 N N . GLU B 1 181 ? -8.172 -35.531 4.691 1 94 181 GLU B N 1
ATOM 6325 C CA . GLU B 1 181 ? -8.734 -34.625 5.699 1 94 181 GLU B CA 1
ATOM 6326 C C . GLU B 1 181 ? -7.781 -33.469 5.996 1 94 181 GLU B C 1
ATOM 6328 O O . GLU B 1 181 ? -8.195 -32.438 6.516 1 94 181 GLU B O 1
ATOM 6333 N N . ASN B 1 182 ? -6.539 -33.625 5.66 1 93.81 182 ASN B N 1
ATOM 6334 C CA . ASN B 1 182 ? -5.531 -32.625 5.969 1 93.81 182 ASN B CA 1
ATOM 6335 C C . ASN B 1 182 ? -5.266 -31.719 4.773 1 93.81 182 ASN B C 1
ATOM 6337 O O . ASN B 1 182 ? -4.414 -30.828 4.844 1 93.81 182 ASN B O 1
ATOM 6341 N N . LEU B 1 183 ? -5.996 -31.938 3.723 1 95.69 183 LEU B N 1
ATOM 6342 C CA . LEU B 1 183 ? -5.699 -31.203 2.496 1 95.69 183 LEU B CA 1
ATOM 6343 C C . LEU B 1 183 ? -6.68 -30.047 2.303 1 95.69 183 LEU B C 1
ATOM 6345 O O . LEU B 1 183 ? -7.812 -30.109 2.781 1 95.69 183 LEU B O 1
ATOM 6349 N N . THR B 1 184 ? -6.211 -29 1.715 1 96 184 THR B N 1
ATOM 6350 C CA . THR B 1 184 ? -6.984 -27.844 1.284 1 96 184 THR B CA 1
ATOM 6351 C C . THR B 1 184 ? -7.047 -27.766 -0.238 1 96 184 THR B C 1
ATOM 6353 O O . THR B 1 184 ? -6.141 -28.25 -0.927 1 96 184 THR B O 1
ATOM 6356 N N . SER B 1 185 ? -8.133 -27.281 -0.704 1 96.62 185 SER B N 1
ATOM 6357 C CA . SER B 1 185 ? -8.289 -27.156 -2.148 1 96.62 185 SER B CA 1
ATOM 6358 C C . SER B 1 185 ? -7.223 -26.234 -2.74 1 96.62 185 SER B C 1
ATOM 6360 O O . SER B 1 185 ? -6.867 -25.219 -2.141 1 96.62 185 SER B O 1
ATOM 6362 N N . CYS B 1 186 ? -6.699 -26.625 -3.902 1 97.25 186 CYS B N 1
ATOM 6363 C CA . CYS B 1 186 ? -5.715 -25.828 -4.633 1 97.25 186 CYS B CA 1
ATOM 6364 C C . CYS B 1 186 ? -6.254 -25.391 -5.988 1 97.25 186 CYS B C 1
ATOM 6366 O O . CYS B 1 186 ? -6.047 -26.078 -6.992 1 97.25 186 CYS B O 1
ATOM 6368 N N . PRO B 1 187 ? -6.91 -24.281 -6.012 1 94.69 187 PRO B N 1
ATOM 6369 C CA . PRO B 1 187 ? -7.445 -23.797 -7.289 1 94.69 187 PRO B CA 1
ATOM 6370 C C . PRO B 1 187 ? -6.348 -23.453 -8.297 1 94.69 187 PRO B C 1
ATOM 6372 O O . PRO B 1 187 ? -5.238 -23.094 -7.898 1 94.69 187 PRO B O 1
ATOM 6375 N N . PRO B 1 188 ? -6.676 -23.625 -9.57 1 91.62 188 PRO B N 1
ATOM 6376 C CA . PRO B 1 188 ? -5.664 -23.328 -10.586 1 91.62 188 PRO B CA 1
ATOM 6377 C C . PRO B 1 188 ? -5.301 -21.844 -10.648 1 91.62 188 PRO B C 1
ATOM 6379 O O . PRO B 1 188 ? -6.148 -20.984 -10.375 1 91.62 188 PRO B O 1
ATOM 6382 N N . ILE B 1 189 ? -4.059 -21.578 -10.961 1 90.62 189 ILE B N 1
ATOM 6383 C CA . ILE B 1 189 ? -3.568 -20.219 -11.141 1 90.62 189 ILE B CA 1
ATOM 6384 C C . ILE B 1 189 ? -3.482 -19.891 -12.633 1 90.62 189 ILE B C 1
ATOM 6386 O O . ILE B 1 189 ? -3.117 -20.75 -13.438 1 90.62 189 ILE B O 1
ATOM 6390 N N . ALA B 1 190 ? -3.842 -18.625 -12.961 1 83.56 190 ALA B N 1
ATOM 6391 C CA . ALA B 1 190 ? -3.75 -18.203 -14.359 1 83.56 190 ALA B CA 1
ATOM 6392 C C . ALA B 1 190 ? -2.295 -18.094 -14.805 1 83.56 190 ALA B C 1
ATOM 6394 O O . ALA B 1 190 ? -1.455 -17.547 -14.086 1 83.56 190 ALA B O 1
ATOM 6395 N N . SER B 1 191 ? -2.043 -18.547 -15.969 1 78.44 191 SER B N 1
ATOM 6396 C CA . SER B 1 191 ? -0.668 -18.641 -16.453 1 78.44 191 SER B CA 1
ATOM 6397 C C . SER B 1 191 ? -0.105 -17.281 -16.797 1 78.44 191 SER B C 1
ATOM 6399 O O . SER B 1 191 ? 1.089 -17.031 -16.625 1 78.44 191 SER B O 1
ATOM 6401 N N . ASP B 1 192 ? -0.93 -16.391 -17.234 1 78.19 192 ASP B N 1
ATOM 6402 C CA . ASP B 1 192 ? -0.383 -15.164 -17.797 1 78.19 192 ASP B CA 1
ATOM 6403 C C . ASP B 1 192 ? -0.486 -14.008 -16.812 1 78.19 192 ASP B C 1
ATOM 6405 O O . ASP B 1 192 ? -0.182 -12.867 -17.156 1 78.19 192 ASP B O 1
ATOM 6409 N N . LYS B 1 193 ? -0.879 -14.367 -15.625 1 83.38 193 LYS B N 1
ATOM 6410 C CA . LYS B 1 193 ? -0.904 -13.32 -14.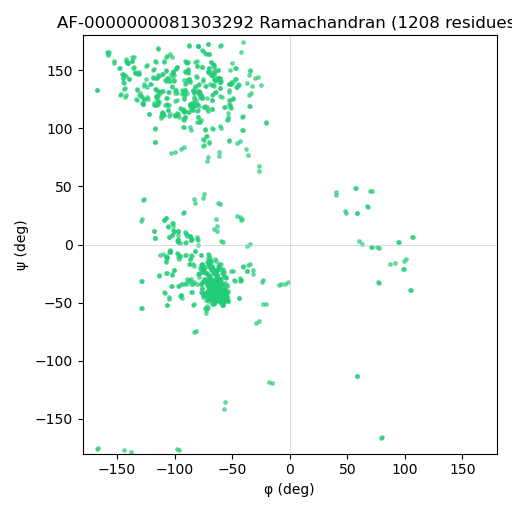602 1 83.38 193 LYS B CA 1
ATOM 6411 C C . LYS B 1 193 ? 0.254 -13.484 -13.617 1 83.38 193 LYS B C 1
ATOM 6413 O O . LYS B 1 193 ? 0.312 -14.469 -12.875 1 83.38 193 LYS B O 1
ATOM 6418 N N . LEU B 1 194 ? 1.093 -12.484 -13.656 1 90.88 194 LEU B N 1
ATOM 6419 C CA . LEU B 1 194 ? 2.328 -12.664 -12.898 1 90.88 194 LEU B CA 1
ATOM 6420 C C . LEU B 1 194 ? 2.271 -11.914 -11.57 1 90.88 194 LEU B C 1
ATOM 6422 O O . LEU B 1 194 ? 3.299 -11.453 -11.07 1 90.88 194 LEU B O 1
ATOM 6426 N N . ASP B 1 195 ? 1.091 -11.531 -11.07 1 91.5 195 ASP B N 1
ATOM 6427 C CA . ASP B 1 195 ? 0.868 -11.008 -9.727 1 91.5 195 ASP B CA 1
ATOM 6428 C C . ASP B 1 195 ? 0.065 -11.992 -8.875 1 91.5 195 ASP B C 1
ATOM 6430 O O . ASP B 1 195 ? -1.106 -12.25 -9.164 1 91.5 195 ASP B O 1
ATOM 6434 N N . ILE B 1 196 ? 0.687 -12.516 -7.91 1 95.19 196 ILE B N 1
ATOM 6435 C CA . ILE B 1 196 ? 0.084 -13.539 -7.066 1 95.19 196 ILE B CA 1
ATOM 6436 C C . ILE B 1 196 ? -1.197 -13.008 -6.434 1 95.19 196 ILE B C 1
ATOM 6438 O O . ILE B 1 196 ? -2.104 -13.773 -6.105 1 95.19 196 ILE B O 1
ATOM 6442 N N . PHE B 1 197 ? -1.326 -11.711 -6.27 1 93.69 197 PHE B N 1
ATOM 6443 C CA . PHE B 1 197 ? -2.512 -11.148 -5.633 1 93.69 197 PHE B CA 1
ATOM 6444 C C . PHE B 1 197 ? -3.703 -11.18 -6.582 1 93.69 197 PHE B C 1
ATOM 6446 O O . PHE B 1 197 ? -4.855 -11.188 -6.141 1 93.69 197 PHE B O 1
ATOM 6453 N N . HIS B 1 198 ? -3.428 -11.219 -7.898 1 92 198 HIS B N 1
ATOM 6454 C CA . HIS B 1 198 ? -4.52 -11.453 -8.836 1 92 198 HIS B CA 1
ATOM 6455 C C . HIS B 1 198 ? -5.176 -12.805 -8.594 1 92 198 HIS B C 1
ATOM 6457 O O . HIS B 1 198 ? -6.402 -12.922 -8.656 1 92 198 HIS B O 1
ATOM 6463 N N . PHE B 1 199 ? -4.402 -13.781 -8.344 1 94.94 199 PHE B N 1
ATOM 6464 C CA . PHE B 1 199 ? -4.93 -15.094 -7.988 1 94.94 199 PHE B CA 1
ATOM 6465 C C . PHE B 1 199 ? -5.82 -15 -6.754 1 94.94 199 PHE B C 1
ATOM 6467 O O . PHE B 1 199 ? -6.922 -15.555 -6.734 1 94.94 199 PHE B O 1
ATOM 6474 N N . LEU B 1 200 ? -5.277 -14.375 -5.688 1 94.69 200 LEU B N 1
ATOM 6475 C CA . LEU B 1 200 ? -6.023 -14.273 -4.438 1 94.69 200 LEU B CA 1
ATOM 6476 C C . LEU B 1 200 ? -7.344 -13.531 -4.648 1 94.69 200 LEU B C 1
ATOM 6478 O O . LEU B 1 200 ? -8.352 -13.859 -4.02 1 94.69 200 LEU B O 1
ATOM 6482 N N . GLU B 1 201 ? -7.285 -12.594 -5.555 1 91.94 201 GLU B N 1
ATOM 6483 C CA . GLU B 1 201 ? -8.516 -11.883 -5.891 1 91.94 201 GLU B CA 1
ATOM 6484 C C . GLU B 1 201 ? -9.492 -12.797 -6.625 1 91.94 201 GLU B C 1
ATOM 6486 O O . GLU B 1 201 ? -10.703 -12.758 -6.371 1 91.94 201 GLU B O 1
ATOM 6491 N N . GLU B 1 202 ? -9.008 -13.602 -7.5 1 91 202 GLU B N 1
ATOM 6492 C CA . GLU B 1 202 ? -9.836 -14.492 -8.305 1 91 202 GLU B CA 1
ATOM 6493 C C . GLU B 1 202 ? -10.445 -15.602 -7.449 1 91 202 GLU B C 1
ATOM 6495 O O . GLU B 1 202 ? -11.625 -15.922 -7.602 1 91 202 GLU B O 1
ATOM 6500 N N . VAL B 1 203 ? -9.617 -16.172 -6.594 1 92.06 203 VAL B N 1
ATOM 6501 C CA . VAL B 1 203 ? -10.102 -17.266 -5.758 1 92.06 203 VAL B CA 1
ATOM 6502 C C . VAL B 1 203 ? -11.086 -16.719 -4.719 1 92.06 203 VAL B C 1
ATOM 6504 O O . VAL B 1 203 ? -12.055 -17.391 -4.367 1 92.06 203 VAL B O 1
ATOM 6507 N N . GLY B 1 204 ? -10.789 -15.492 -4.164 1 85.75 204 GLY B N 1
ATOM 6508 C CA . GLY B 1 204 ? -11.688 -14.773 -3.275 1 85.75 204 GLY B CA 1
ATOM 6509 C C . GLY B 1 204 ? -12.055 -15.562 -2.033 1 85.75 204 GLY B C 1
ATOM 6510 O O . GLY B 1 204 ? -11.172 -16.031 -1.312 1 85.75 204 GLY B O 1
ATOM 6511 N N . ASP B 1 205 ? -13.375 -15.914 -2.008 1 86.06 205 ASP B N 1
ATOM 6512 C CA . ASP B 1 205 ? -13.953 -16.484 -0.802 1 86.06 205 ASP B CA 1
ATOM 6513 C C . ASP B 1 205 ? -13.742 -18 -0.758 1 86.06 205 ASP B C 1
ATOM 6515 O O . ASP B 1 205 ? -14.109 -18.656 0.218 1 86.06 205 ASP B O 1
ATOM 6519 N N . HIS B 1 206 ? -12.984 -18.531 -1.727 1 90 206 HIS B N 1
ATOM 6520 C CA . HIS B 1 206 ? -12.844 -19.984 -1.774 1 90 206 HIS B CA 1
ATOM 6521 C C . HIS B 1 206 ? -11.484 -20.438 -1.244 1 90 206 HIS B C 1
ATOM 6523 O O . HIS B 1 206 ? -11.227 -21.625 -1.111 1 90 206 HIS B O 1
ATOM 6529 N N . ILE B 1 207 ? -10.633 -19.5 -0.954 1 94.62 207 ILE B N 1
ATOM 6530 C CA . ILE B 1 207 ? -9.328 -19.891 -0.436 1 94.62 207 ILE B CA 1
ATOM 6531 C C . ILE B 1 207 ? -9.492 -20.578 0.919 1 94.62 207 ILE B C 1
ATOM 6533 O O . ILE B 1 207 ? -10.289 -20.141 1.75 1 94.62 207 ILE B O 1
ATOM 6537 N N . GLY B 1 208 ? -8.867 -21.688 1.06 1 94.38 208 GLY B N 1
ATOM 6538 C CA . GLY B 1 208 ? -8.898 -22.406 2.326 1 94.38 208 GLY B CA 1
ATOM 6539 C C . GLY B 1 208 ? -9.977 -23.469 2.383 1 94.38 208 GLY B C 1
ATOM 6540 O O . GLY B 1 208 ? -10.086 -24.203 3.367 1 94.38 208 GLY B O 1
ATOM 6541 N N . CYS B 1 209 ? -10.734 -23.672 1.319 1 93.31 209 CYS B N 1
ATOM 6542 C CA . CYS B 1 209 ? -11.781 -24.672 1.267 1 93.31 209 CYS B CA 1
ATOM 6543 C C . CYS B 1 209 ? -11.195 -26.078 1.266 1 93.31 209 CYS B C 1
ATOM 6545 O O . CYS B 1 209 ? -10.086 -26.297 0.767 1 93.31 209 CYS B O 1
ATOM 6547 N N . PRO B 1 210 ? -12.016 -26.953 1.884 1 93.31 210 PRO B N 1
ATOM 6548 C CA . PRO B 1 210 ? -11.586 -28.344 1.722 1 93.31 210 PRO B CA 1
ATOM 6549 C C . PRO B 1 210 ? -11.547 -28.797 0.26 1 93.31 210 PRO B C 1
ATOM 6551 O O . PRO B 1 210 ? -11.961 -28.031 -0.626 1 93.31 210 PRO B O 1
ATOM 6554 N N . ILE B 1 211 ? -11 -29.969 0.049 1 95.56 211 ILE B N 1
ATOM 6555 C CA . ILE B 1 211 ? -10.742 -30.422 -1.312 1 95.56 211 ILE B CA 1
ATOM 6556 C C . ILE B 1 211 ? -12.055 -30.516 -2.088 1 95.56 211 ILE B C 1
ATOM 6558 O O . ILE B 1 211 ? -13.086 -30.891 -1.532 1 95.56 211 ILE B O 1
ATOM 6562 N N . ILE B 1 212 ? -12.047 -30.188 -3.307 1 94.44 212 ILE B N 1
ATOM 6563 C CA . ILE B 1 212 ? -13.203 -30.109 -4.195 1 94.44 212 ILE B CA 1
ATOM 6564 C C . ILE B 1 212 ? -13.133 -31.234 -5.227 1 94.44 212 ILE B C 1
ATOM 6566 O O . ILE B 1 212 ? -12.086 -31.469 -5.844 1 94.44 212 ILE B O 1
ATOM 6570 N N . TYR B 1 213 ? -14.18 -31.922 -5.422 1 95 213 TYR B N 1
ATOM 6571 C CA . TYR B 1 213 ? -14.234 -33 -6.398 1 95 213 TYR B CA 1
ATOM 6572 C C . TYR B 1 213 ? -14.078 -32.469 -7.816 1 95 213 TYR B C 1
ATOM 6574 O O . TYR B 1 213 ? -14.602 -31.391 -8.148 1 95 213 TYR B O 1
ATOM 6582 N N . ASP B 1 214 ? -13.375 -33.188 -8.688 1 93.06 214 ASP B N 1
ATOM 6583 C CA . ASP B 1 214 ? -13.055 -32.906 -10.078 1 93.06 214 ASP B CA 1
ATOM 6584 C C . ASP B 1 214 ? -11.922 -31.875 -10.164 1 93.06 214 ASP B C 1
ATOM 6586 O O . ASP B 1 214 ? -11.047 -31.984 -11.023 1 93.06 214 ASP B O 1
ATOM 6590 N N . GLN B 1 215 ? -11.883 -30.984 -9.227 1 93.81 215 GLN B N 1
ATOM 6591 C CA . GLN B 1 215 ? -10.82 -30 -9.234 1 93.81 215 GLN B CA 1
ATOM 6592 C C . GLN B 1 215 ? -9.547 -30.547 -8.586 1 93.81 215 GLN B C 1
ATOM 6594 O O . GLN B 1 215 ? -8.469 -30.484 -9.172 1 93.81 215 GLN B O 1
ATOM 6599 N N . ASP B 1 216 ? -9.75 -31.078 -7.395 1 96.5 216 ASP B N 1
ATOM 6600 C CA . ASP B 1 216 ? -8.594 -31.531 -6.621 1 96.5 216 ASP B CA 1
ATOM 6601 C C . ASP B 1 216 ? -8.461 -33.062 -6.676 1 96.5 216 ASP B C 1
ATOM 6603 O O . ASP B 1 216 ? -7.355 -33.594 -6.652 1 96.5 216 ASP B O 1
ATOM 6607 N N . ILE B 1 217 ? -9.633 -33.75 -6.688 1 96.75 217 ILE B N 1
ATOM 6608 C CA . ILE B 1 217 ? -9.648 -35.188 -6.586 1 96.75 217 ILE B CA 1
ATOM 6609 C C . ILE B 1 217 ? -10.703 -35.75 -7.527 1 96.75 217 ILE B C 1
ATOM 6611 O O . ILE B 1 217 ? -11.758 -35.156 -7.73 1 96.75 217 ILE B O 1
ATOM 6615 N N . ARG B 1 218 ? -10.375 -36.875 -8.125 1 96.12 218 ARG B N 1
ATOM 6616 C CA . ARG B 1 218 ? -11.32 -37.688 -8.891 1 96.12 218 ARG B CA 1
ATOM 6617 C C . ARG B 1 218 ? -11.328 -39.125 -8.406 1 96.12 218 ARG B C 1
ATOM 6619 O O . ARG B 1 218 ? -10.266 -39.688 -8.094 1 96.12 218 ARG B O 1
ATOM 6626 N N . VAL B 1 219 ? -12.461 -39.656 -8.289 1 96.19 219 VAL B N 1
ATOM 6627 C CA . VAL B 1 219 ? -12.68 -41.062 -7.941 1 96.19 219 VAL B CA 1
ATOM 6628 C C . VAL B 1 219 ? -13.391 -41.781 -9.094 1 96.19 219 VAL B C 1
ATOM 6630 O O . VAL B 1 219 ? -14.617 -41.688 -9.219 1 96.19 219 VAL B O 1
ATOM 6633 N N . VAL B 1 220 ? -12.578 -42.5 -9.883 1 95.44 220 VAL B N 1
ATOM 6634 C CA . VAL B 1 220 ? -13.109 -42.938 -11.172 1 95.44 220 VAL B CA 1
ATOM 6635 C C . VAL B 1 220 ? -12.727 -44.375 -11.43 1 95.44 220 VAL B C 1
ATOM 6637 O O . VAL B 1 220 ? -11.766 -44.906 -10.844 1 95.44 220 VAL B O 1
ATOM 6640 N N . LYS B 1 221 ? -13.484 -44.969 -12.266 1 94.19 221 LYS B N 1
ATOM 6641 C CA . LYS B 1 221 ? -13.234 -46.312 -12.781 1 94.19 221 LYS B CA 1
ATOM 6642 C C . LYS B 1 221 ? -13.656 -46.438 -14.242 1 94.19 221 LYS B C 1
ATOM 6644 O O . LYS B 1 221 ? -14.57 -45.719 -14.688 1 94.19 221 LYS B O 1
ATOM 6649 N N . THR B 1 222 ? -12.828 -47.125 -14.961 1 91.19 222 THR B N 1
ATOM 6650 C CA . THR B 1 222 ? -13.141 -47.344 -16.359 1 91.19 222 THR B CA 1
ATOM 6651 C C . THR B 1 222 ? -13.391 -48.812 -16.656 1 91.19 222 THR B C 1
ATOM 6653 O O . THR B 1 222 ? -12.633 -49.656 -16.188 1 91.19 222 THR B O 1
ATOM 6656 N N . HIS B 1 223 ? -14.633 -49.031 -17.328 1 80.31 223 HIS B N 1
ATOM 6657 C CA . HIS B 1 223 ? -14.945 -50.375 -17.797 1 80.31 223 HIS B CA 1
ATOM 6658 C C . HIS B 1 223 ? -14.773 -50.5 -19.297 1 80.31 223 HIS B C 1
ATOM 6660 O O . HIS B 1 223 ? -15.258 -49.656 -20.062 1 80.31 223 HIS B O 1
ATOM 6666 N N . HIS B 1 224 ? -14.312 -51.469 -19.781 1 65.81 224 HIS B N 1
ATOM 6667 C CA . HIS B 1 224 ? -14.102 -51.844 -21.172 1 65.81 224 HIS B CA 1
ATOM 6668 C C . HIS B 1 224 ? -13.625 -50.656 -22 1 65.81 224 HIS B C 1
ATOM 6670 O O . HIS B 1 224 ? -14.109 -50.438 -23.109 1 65.81 224 HIS B O 1
ATOM 6676 N N . SER B 1 225 ? -12.766 -49.812 -21.641 1 60.22 225 SER B N 1
ATOM 6677 C CA . SER B 1 225 ? -12.008 -48.719 -22.25 1 60.22 225 SER B CA 1
ATOM 6678 C C . SER B 1 225 ? -12.938 -47.625 -22.734 1 60.22 225 SER B C 1
ATOM 6680 O O . SER B 1 225 ? -12.5 -46.688 -23.422 1 60.22 225 SER B O 1
ATOM 6682 N N . LYS B 1 226 ? -14.312 -47.562 -22.656 1 60.88 226 LYS B N 1
ATOM 6683 C CA . LYS B 1 226 ? -15.141 -46.625 -23.406 1 60.88 226 LYS B CA 1
ATOM 6684 C C . LYS B 1 226 ? -15.758 -45.562 -22.484 1 60.88 226 LYS B C 1
ATOM 6686 O O . LYS B 1 226 ? -15.984 -44.438 -22.906 1 60.88 226 LYS B O 1
ATOM 6691 N N . GLY B 1 227 ? -15.602 -45.75 -21.156 1 76.69 227 GLY B N 1
ATOM 6692 C CA . GLY B 1 227 ? -16.219 -44.656 -20.422 1 76.69 227 GLY B CA 1
ATOM 6693 C C . GLY B 1 227 ? -15.836 -44.625 -18.953 1 76.69 227 GLY B C 1
ATOM 6694 O O . GLY B 1 227 ? -15.82 -45.688 -18.281 1 76.69 227 GLY B O 1
ATOM 6695 N N . GLU B 1 228 ? -15.461 -43.375 -18.469 1 85.88 228 GLU B N 1
ATOM 6696 C CA . GLU B 1 228 ? -15.047 -43.188 -17.078 1 85.88 228 GLU B CA 1
ATOM 6697 C C . GLU B 1 228 ? -16.266 -43.062 -16.172 1 85.88 228 GLU B C 1
ATOM 6699 O O . GLU B 1 228 ? -17.172 -42.281 -16.453 1 85.88 228 GLU B O 1
ATOM 6704 N N . LEU B 1 229 ? -16.406 -43.938 -15.211 1 90 229 LEU B N 1
ATOM 6705 C CA . LEU B 1 229 ? -17.438 -43.844 -14.188 1 90 229 LEU B CA 1
ATOM 6706 C C . LEU B 1 229 ? -16.938 -43.062 -12.969 1 90 229 LEU B C 1
ATOM 6708 O O . LEU B 1 229 ? -15.844 -43.344 -12.461 1 90 229 LEU B O 1
ATOM 6712 N N . HIS B 1 230 ? -17.703 -42.094 -12.562 1 92.62 230 HIS B N 1
ATOM 6713 C CA . HIS B 1 230 ? -17.375 -41.312 -11.391 1 92.62 230 HIS B CA 1
ATOM 6714 C C . HIS B 1 230 ? -18.141 -41.781 -10.164 1 92.62 230 HIS B C 1
ATOM 6716 O O . HIS B 1 230 ? -19.344 -42.062 -10.242 1 92.62 230 HIS B O 1
ATOM 6722 N N . TYR B 1 231 ? -17.469 -41.938 -9.117 1 93 231 TYR B N 1
ATOM 6723 C CA . TYR B 1 231 ? -18.109 -42.406 -7.891 1 93 231 TYR B CA 1
ATOM 6724 C C . TYR B 1 231 ? -19.094 -41.344 -7.371 1 93 231 TYR B C 1
ATOM 6726 O O . TYR B 1 231 ? -20.219 -41.688 -6.977 1 93 231 TYR B O 1
ATOM 6734 N N . PHE B 1 232 ? -18.547 -40.156 -7.289 1 90.88 232 PHE B N 1
ATOM 6735 C CA . PHE B 1 232 ? -19.422 -39.062 -6.848 1 90.88 232 PHE B CA 1
ATOM 6736 C C . PHE B 1 232 ? -20.172 -38.469 -8.031 1 90.88 232 PHE B C 1
ATOM 6738 O O . PHE B 1 232 ? -19.547 -37.938 -8.961 1 90.88 232 PHE B O 1
ATOM 6745 N N . VAL B 1 233 ? -21.391 -38.875 -8.227 1 75.5 233 VAL B N 1
ATOM 6746 C CA . VAL B 1 233 ? -22.188 -38.375 -9.344 1 75.5 233 VAL B CA 1
ATOM 6747 C C . VAL B 1 233 ? -22.703 -36.969 -9.039 1 75.5 233 VAL B C 1
ATOM 6749 O O . VAL B 1 233 ? -23.172 -36.719 -7.922 1 75.5 233 VAL B O 1
ATOM 6752 N N . GLN B 1 234 ? -22.203 -36.125 -9.609 1 59.62 234 GLN B N 1
ATOM 6753 C CA . GLN B 1 234 ? -22.688 -34.75 -9.414 1 59.62 234 GLN B CA 1
ATOM 6754 C C . GLN B 1 234 ? -24.203 -34.688 -9.461 1 59.62 234 GLN B C 1
ATOM 6756 O O . GLN B 1 234 ? -24.828 -35.219 -10.406 1 59.62 234 GLN B O 1
ATOM 6761 N N . LYS B 1 235 ? -24.859 -34.906 -8.297 1 50.31 235 LYS B N 1
ATOM 6762 C CA . LYS B 1 235 ? -26.281 -34.594 -8.367 1 50.31 235 LYS B CA 1
ATOM 6763 C C . LYS B 1 235 ? -26.516 -33.375 -9.25 1 50.31 235 LYS B C 1
ATOM 6765 O O . LYS B 1 235 ? -26.031 -32.281 -8.961 1 50.31 235 LYS B O 1
ATOM 6770 N N . PHE B 1 236 ? -26.453 -33.531 -10.586 1 42.03 236 PHE B N 1
ATOM 6771 C CA . PHE B 1 236 ? -27.109 -32.469 -11.312 1 42.03 236 PHE B CA 1
ATOM 6772 C C . PHE B 1 236 ? -28.422 -32.094 -10.641 1 42.03 236 PHE B C 1
ATOM 6774 O O . PHE B 1 236 ? -29.484 -32.594 -11 1 42.03 236 PHE B O 1
ATOM 6781 N N . SER B 1 237 ? -28.734 -32.312 -9.422 1 39.53 237 SER B N 1
ATOM 6782 C CA . SER B 1 237 ? -30.031 -31.734 -9.062 1 39.53 237 SER B CA 1
ATOM 6783 C C . SER B 1 237 ? -30.25 -30.406 -9.789 1 39.53 237 SER B C 1
ATOM 6785 O O . SER B 1 237 ? -29.297 -29.75 -10.203 1 39.53 237 SER B O 1
ATOM 6787 N N . SER B 1 238 ? -31.656 -30.141 -10.172 1 38.09 238 SER B N 1
ATOM 6788 C CA . SER B 1 238 ? -32.219 -28.969 -10.828 1 38.09 238 SER B CA 1
ATOM 6789 C C . SER B 1 238 ? -31.406 -27.719 -10.469 1 38.09 238 SER B C 1
ATOM 6791 O O . SER B 1 238 ? -31.594 -26.656 -11.086 1 38.09 238 SER B O 1
ATOM 6793 N N . CYS B 1 239 ? -31.578 -27.422 -9.117 1 37.72 239 CYS B N 1
ATOM 6794 C CA . CYS B 1 239 ? -31.359 -26.016 -8.82 1 37.72 239 CYS B CA 1
ATOM 6795 C C . CYS B 1 239 ? -29.969 -25.578 -9.258 1 37.72 239 CYS B C 1
ATOM 6797 O O . CYS B 1 239 ? -29.172 -26.406 -9.742 1 37.72 239 CYS B O 1
ATOM 6799 N N . SER B 1 240 ? -29.203 -24.609 -8.398 1 41.41 240 SER B N 1
ATOM 6800 C CA . SER B 1 240 ? -28.109 -23.734 -8.781 1 41.41 240 SER B CA 1
ATOM 6801 C C . SER B 1 240 ? -26.844 -24.516 -9.062 1 41.41 240 SER B C 1
ATOM 6803 O O . SER B 1 240 ? -26.281 -25.141 -8.164 1 41.41 240 SER B O 1
ATOM 6805 N N . SER B 1 241 ? -26.547 -25.266 -10.141 1 45.22 241 SER B N 1
ATOM 6806 C CA . SER B 1 241 ? -25.516 -25.875 -10.984 1 45.22 241 SER B CA 1
ATOM 6807 C C . SER B 1 241 ? -24.125 -25.469 -10.531 1 45.22 241 SER B C 1
ATOM 6809 O O . SER B 1 241 ? -23.141 -26.094 -10.898 1 45.22 241 SER B O 1
ATOM 6811 N N . GLN B 1 242 ? -23.891 -24.25 -10.016 1 57.53 242 GLN B N 1
ATOM 6812 C CA . GLN B 1 242 ? -22.625 -23.531 -10.125 1 57.53 242 GLN B CA 1
ATOM 6813 C C . GLN B 1 242 ? -21.766 -23.719 -8.875 1 57.53 242 GLN B C 1
ATOM 6815 O O . GLN B 1 242 ? -20.625 -23.266 -8.828 1 57.53 242 GLN B O 1
ATOM 6820 N N . ASP B 1 243 ? -22.156 -24.656 -7.867 1 71.31 243 ASP B N 1
ATOM 6821 C CA . ASP B 1 243 ? -21.312 -24.625 -6.676 1 71.31 243 ASP B CA 1
ATOM 6822 C C . ASP B 1 243 ? -20.328 -25.797 -6.668 1 71.31 243 ASP B C 1
ATOM 6824 O O . ASP B 1 243 ? -20.688 -26.922 -7.004 1 71.31 243 ASP B O 1
ATOM 6828 N N . PRO B 1 244 ? -19.141 -25.688 -6.355 1 83.5 244 PRO B N 1
ATOM 6829 C CA . PRO B 1 244 ? -18.141 -26.75 -6.277 1 83.5 244 PRO B CA 1
ATOM 6830 C C . PRO B 1 244 ? -18.5 -27.844 -5.27 1 83.5 244 PRO B C 1
ATOM 6832 O O . PRO B 1 244 ? -19.125 -27.547 -4.242 1 83.5 244 PRO B O 1
ATOM 6835 N N . HIS B 1 245 ? -18.359 -29.125 -5.602 1 89.75 245 HIS B N 1
ATOM 6836 C CA . HIS B 1 245 ? -18.609 -30.266 -4.719 1 89.75 245 HIS B CA 1
ATOM 6837 C C . HIS B 1 245 ? -17.484 -30.438 -3.705 1 89.75 245 HIS B C 1
ATOM 6839 O O . HIS B 1 245 ? -16.516 -31.172 -3.953 1 89.75 245 HIS B O 1
ATOM 6845 N N . ILE B 1 246 ? -17.641 -29.812 -2.584 1 91 246 ILE B N 1
ATOM 6846 C CA . ILE B 1 246 ? -16.656 -29.875 -1.513 1 91 246 ILE B CA 1
ATOM 6847 C C . ILE B 1 246 ? -16.797 -31.188 -0.757 1 91 246 ILE B C 1
ATOM 6849 O O . ILE B 1 246 ? -17.906 -31.609 -0.43 1 91 246 ILE B O 1
ATOM 6853 N N . LEU B 1 247 ? -15.781 -31.891 -0.558 1 92.69 247 LEU B N 1
ATOM 6854 C CA . LEU B 1 247 ? -15.812 -33.156 0.163 1 92.69 247 LEU B CA 1
ATOM 6855 C C . LEU B 1 247 ? -15.664 -32.938 1.664 1 92.69 247 LEU B C 1
ATOM 6857 O O . LEU B 1 247 ? -14.641 -32.406 2.121 1 92.69 247 LEU B O 1
ATOM 6861 N N . HIS B 1 248 ? -16.656 -33.344 2.395 1 91.62 248 HIS B N 1
ATOM 6862 C CA . HIS B 1 248 ? -16.609 -33.312 3.852 1 91.62 248 HIS B CA 1
ATOM 6863 C C . HIS B 1 248 ? -16.188 -34.688 4.41 1 91.62 248 HIS B C 1
ATOM 6865 O O . HIS B 1 248 ? -15.836 -35.594 3.65 1 91.62 248 HIS B O 1
ATOM 6871 N N . VAL B 1 249 ? -16.172 -34.812 5.66 1 91.62 249 VAL B N 1
ATOM 6872 C CA . VAL B 1 249 ? -15.617 -36 6.34 1 91.62 249 VAL B CA 1
ATOM 6873 C C . VAL B 1 249 ? -16.328 -37.25 5.848 1 91.62 249 VAL B C 1
ATOM 6875 O O . VAL B 1 249 ? -15.688 -38.281 5.594 1 91.62 249 VAL B O 1
ATOM 6878 N N . ASN B 1 250 ? -17.562 -37.188 5.645 1 90.88 250 ASN B N 1
ATOM 6879 C CA . ASN B 1 250 ? -18.328 -38.344 5.223 1 90.88 250 ASN B CA 1
ATOM 6880 C C . ASN B 1 250 ? -17.969 -38.781 3.803 1 90.88 250 ASN B C 1
ATOM 6882 O O . ASN B 1 250 ? -17.781 -39.969 3.535 1 90.88 250 ASN B O 1
ATOM 6886 N N . GLU B 1 251 ? -17.922 -37.844 2.957 1 92.12 251 GLU B N 1
ATOM 6887 C CA . GLU B 1 251 ? -17.547 -38.156 1.58 1 92.12 251 GLU B CA 1
ATOM 6888 C C . GLU B 1 251 ? -16.094 -38.625 1.498 1 92.12 251 GLU B C 1
ATOM 6890 O O . GLU B 1 251 ? -15.773 -39.5 0.672 1 92.12 251 GLU B O 1
ATOM 6895 N N . ILE B 1 252 ? -15.227 -38.125 2.312 1 94 252 ILE B N 1
ATOM 6896 C CA . ILE B 1 252 ? -13.836 -38.531 2.348 1 94 252 ILE B CA 1
ATOM 6897 C C . ILE B 1 252 ? -13.758 -40 2.768 1 94 252 ILE B C 1
ATOM 6899 O O . ILE B 1 252 ? -13 -40.781 2.186 1 94 252 ILE B O 1
ATOM 6903 N N . ARG B 1 253 ? -14.562 -40.312 3.66 1 91.62 253 ARG B N 1
ATOM 6904 C CA . ARG B 1 253 ? -14.602 -41.719 4.102 1 91.62 253 ARG B CA 1
ATOM 6905 C C . ARG B 1 253 ? -15.109 -42.625 2.988 1 91.62 253 ARG B C 1
ATOM 6907 O O . ARG B 1 253 ? -14.656 -43.781 2.859 1 91.62 253 ARG B O 1
ATOM 6914 N N . LYS B 1 254 ? -15.961 -42.156 2.227 1 94.69 254 LYS B N 1
ATOM 6915 C CA . LYS B 1 254 ? -16.516 -42.906 1.112 1 94.69 254 LYS B CA 1
ATOM 6916 C C . LYS B 1 254 ? -15.445 -43.188 0.048 1 94.69 254 LYS B C 1
ATOM 6918 O O . LYS B 1 254 ? -15.586 -44.094 -0.768 1 94.69 254 LYS B O 1
ATOM 6923 N N . CYS B 1 255 ? -14.461 -42.375 0.031 1 94.75 255 CYS B N 1
ATOM 6924 C CA . CYS B 1 255 ? -13.383 -42.594 -0.923 1 94.75 255 CYS B CA 1
ATOM 6925 C C . CYS B 1 255 ? -12.688 -43.938 -0.656 1 94.75 255 CYS B C 1
ATOM 6927 O O . CYS B 1 255 ? -12.281 -44.625 -1.591 1 94.75 255 CYS B O 1
ATOM 6929 N N . LYS B 1 256 ? -12.531 -44.25 0.602 1 92.62 256 LYS B N 1
ATOM 6930 C CA . LYS B 1 256 ? -11.953 -45.531 0.95 1 92.62 256 LYS B CA 1
ATOM 6931 C C . LYS B 1 256 ? -12.844 -46.688 0.466 1 92.62 256 LYS B C 1
ATOM 6933 O O . LYS B 1 256 ? -12.352 -47.688 -0.081 1 92.62 256 LYS B O 1
ATOM 6938 N N . GLU B 1 257 ? -14.102 -46.469 0.628 1 93.81 257 GLU B N 1
ATOM 6939 C CA . GLU B 1 257 ? -15.062 -47.469 0.151 1 93.81 257 GLU B CA 1
ATOM 6940 C C . GLU B 1 257 ? -15.023 -47.594 -1.369 1 93.81 257 GLU B C 1
ATOM 6942 O O . GLU B 1 257 ? -15.078 -48.688 -1.912 1 93.81 257 GLU B O 1
ATOM 6947 N N . ALA B 1 258 ? -14.953 -46.5 -1.939 1 95.25 258 ALA B N 1
ATOM 6948 C CA . ALA B 1 258 ? -14.883 -46.469 -3.398 1 95.25 258 ALA B CA 1
ATOM 6949 C C . ALA B 1 258 ? -13.656 -47.25 -3.896 1 95.25 258 ALA B C 1
ATOM 6951 O O . ALA B 1 258 ? -13.734 -48 -4.867 1 95.25 258 ALA B O 1
ATOM 6952 N N . TYR B 1 259 ? -12.57 -47.031 -3.236 1 94.81 259 TYR B N 1
ATOM 6953 C CA . TYR B 1 259 ? -11.352 -47.75 -3.582 1 94.81 259 TYR B CA 1
ATOM 6954 C C . TYR B 1 259 ? -11.562 -49.25 -3.508 1 94.81 259 TYR B C 1
ATOM 6956 O O . TYR B 1 259 ? -11.156 -50 -4.406 1 94.81 259 TYR B O 1
ATOM 6964 N N . ASN B 1 260 ? -12.242 -49.688 -2.51 1 92.19 260 ASN B N 1
ATOM 6965 C CA . ASN B 1 260 ? -12.516 -51.125 -2.336 1 92.19 260 ASN B CA 1
ATOM 6966 C C . ASN B 1 260 ? -13.453 -51.625 -3.418 1 92.19 260 ASN B C 1
ATOM 6968 O O . ASN B 1 260 ? -13.438 -52.812 -3.734 1 92.19 260 ASN B O 1
ATOM 6972 N N . ASP B 1 261 ? -14.164 -50.688 -3.961 1 93.5 261 ASP B N 1
ATOM 6973 C CA . ASP B 1 261 ? -15.117 -51.062 -5.004 1 93.5 261 ASP B CA 1
ATOM 6974 C C . ASP B 1 261 ? -14.469 -51 -6.383 1 93.5 261 ASP B C 1
ATOM 6976 O O . ASP B 1 261 ? -15.156 -51.125 -7.402 1 93.5 261 ASP B O 1
ATOM 6980 N N . GLY B 1 262 ? -13.195 -50.688 -6.441 1 92.62 262 GLY B N 1
ATOM 6981 C CA . GLY B 1 262 ? -12.469 -50.781 -7.699 1 92.62 262 GLY B CA 1
ATOM 6982 C C . GLY B 1 262 ? -12.18 -49.406 -8.305 1 92.62 262 GLY B C 1
ATOM 6983 O O . GLY B 1 262 ? -11.68 -49.312 -9.422 1 92.62 262 GLY B O 1
ATOM 6984 N N . TYR B 1 263 ? -12.484 -48.344 -7.594 1 95 263 TYR B N 1
ATOM 6985 C CA . TYR B 1 263 ? -12.273 -47 -8.125 1 95 263 TYR B CA 1
ATOM 6986 C C . TYR B 1 263 ? -10.852 -46.531 -7.852 1 95 263 TYR B C 1
ATOM 6988 O O . TYR B 1 263 ? -10.297 -46.812 -6.785 1 95 263 TYR B O 1
ATOM 6996 N N . THR B 1 264 ? -10.266 -45.844 -8.812 1 96 264 THR B N 1
ATOM 6997 C CA . THR B 1 264 ? -8.969 -45.188 -8.664 1 96 264 THR B CA 1
ATOM 6998 C C . THR B 1 264 ? -9.125 -43.812 -8.023 1 96 264 THR B C 1
ATOM 7000 O O . THR B 1 264 ? -10.039 -43.062 -8.375 1 96 264 THR B O 1
ATOM 7003 N N . ILE B 1 265 ? -8.32 -43.562 -7.062 1 95.69 265 ILE B N 1
ATOM 7004 C CA . ILE B 1 265 ? -8.242 -42.219 -6.488 1 95.69 265 ILE B CA 1
ATOM 7005 C C . ILE B 1 265 ? -7.168 -41.406 -7.203 1 95.69 265 ILE B C 1
ATOM 7007 O O . ILE B 1 265 ? -5.984 -41.75 -7.148 1 95.69 265 ILE B O 1
ATOM 7011 N N . ALA B 1 266 ? -7.57 -40.406 -7.879 1 96.94 266 ALA B N 1
ATOM 7012 C CA . ALA B 1 266 ? -6.656 -39.5 -8.57 1 96.94 266 ALA B CA 1
ATOM 7013 C C . ALA B 1 266 ? -6.605 -38.125 -7.887 1 96.94 266 ALA B C 1
ATOM 7015 O O . ALA B 1 266 ? -7.598 -37.406 -7.871 1 96.94 266 ALA B O 1
ATOM 7016 N N . LEU B 1 267 ? -5.492 -37.812 -7.289 1 95.88 267 LEU B N 1
ATOM 7017 C CA . LEU B 1 267 ? -5.297 -36.531 -6.625 1 95.88 267 LEU B CA 1
ATOM 7018 C C . LEU B 1 267 ? -4.398 -35.625 -7.457 1 95.88 267 LEU B C 1
ATOM 7020 O O . LEU B 1 267 ? -3.307 -36.031 -7.863 1 95.88 267 LEU B O 1
ATOM 7024 N N . ARG B 1 268 ? -4.852 -34.406 -7.641 1 96.88 268 ARG B N 1
ATOM 7025 C CA . ARG B 1 268 ? -4.113 -33.438 -8.461 1 96.88 268 ARG B CA 1
ATOM 7026 C C . ARG B 1 268 ? -3.295 -32.5 -7.59 1 96.88 268 ARG B C 1
ATOM 7028 O O . ARG B 1 268 ? -3.65 -32.25 -6.438 1 96.88 268 ARG B O 1
ATOM 7035 N N . GLY B 1 269 ? -2.217 -32.031 -8.109 1 96.38 269 GLY B N 1
ATOM 7036 C CA . GLY B 1 269 ? -1.468 -30.922 -7.508 1 96.38 269 GLY B CA 1
ATOM 7037 C C . GLY B 1 269 ? -0.751 -31.328 -6.234 1 96.38 269 GLY B C 1
ATOM 7038 O O . GLY B 1 269 ? -0.839 -30.641 -5.219 1 96.38 269 GLY B O 1
ATOM 7039 N N . MET B 1 270 ? -0.09 -32.438 -6.262 1 94.19 270 MET B N 1
ATOM 7040 C CA . MET B 1 270 ? 0.609 -32.906 -5.07 1 94.19 270 MET B CA 1
ATOM 7041 C C . MET B 1 270 ? 1.742 -31.969 -4.691 1 94.19 270 MET B C 1
ATOM 7043 O O . MET B 1 270 ? 2.115 -31.875 -3.521 1 94.19 270 MET B O 1
ATOM 7047 N N . GLU B 1 271 ? 2.301 -31.203 -5.676 1 94.75 271 GLU B N 1
ATOM 7048 C CA . GLU B 1 271 ? 3.381 -30.25 -5.414 1 94.75 271 GLU B CA 1
ATOM 7049 C C . GLU B 1 271 ? 2.896 -29.094 -4.555 1 94.75 271 GLU B C 1
ATOM 7051 O O . GLU B 1 271 ? 3.701 -28.391 -3.93 1 94.75 271 GLU B O 1
ATOM 7056 N N . PHE B 1 272 ? 1.602 -28.906 -4.543 1 96.12 272 PHE B N 1
ATOM 7057 C CA . PHE B 1 272 ? 1.051 -27.828 -3.73 1 96.12 272 PHE B CA 1
ATOM 7058 C C . PHE B 1 272 ? 0.719 -28.328 -2.328 1 96.12 272 PHE B C 1
ATOM 7060 O O . PHE B 1 272 ? 0.364 -27.531 -1.453 1 96.12 272 PHE B O 1
ATOM 7067 N N . ARG B 1 273 ? 0.796 -29.609 -2.111 1 93.81 273 ARG B N 1
ATOM 7068 C CA . ARG B 1 273 ? 0.242 -30.203 -0.9 1 93.81 273 ARG B CA 1
ATOM 7069 C C . ARG B 1 273 ? 1.347 -30.766 -0.011 1 93.81 273 ARG B C 1
ATOM 7071 O O . ARG B 1 273 ? 1.186 -30.859 1.208 1 93.81 273 ARG B O 1
ATOM 7078 N N . PHE B 1 274 ? 2.449 -31.141 -0.638 1 89.94 274 PHE B N 1
ATOM 7079 C CA . PHE B 1 274 ? 3.562 -31.734 0.096 1 89.94 274 PHE B CA 1
ATOM 7080 C C . PHE B 1 274 ? 4.871 -31.031 -0.257 1 89.94 274 PHE B C 1
ATOM 7082 O O . PHE B 1 274 ? 5.238 -30.938 -1.431 1 89.94 274 PHE B O 1
ATOM 7089 N N . LYS B 1 275 ? 5.602 -30.641 0.727 1 88.62 275 LYS B N 1
ATOM 7090 C CA . LYS B 1 275 ? 6.828 -29.859 0.538 1 88.62 275 LYS B CA 1
ATOM 7091 C C . LYS B 1 275 ? 7.863 -30.656 -0.248 1 88.62 275 LYS B C 1
ATOM 7093 O O . LYS B 1 275 ? 8.531 -30.109 -1.133 1 88.62 275 LYS B O 1
ATOM 7098 N N . ASN B 1 276 ? 7.992 -31.891 0.075 1 85.5 276 ASN B N 1
ATOM 7099 C CA . ASN B 1 276 ? 8.969 -32.719 -0.623 1 85.5 276 ASN B CA 1
ATOM 7100 C C . ASN B 1 276 ? 8.641 -32.844 -2.107 1 85.5 276 ASN B C 1
ATOM 7102 O O . ASN B 1 276 ? 9.539 -32.844 -2.951 1 85.5 276 ASN B O 1
ATOM 7106 N N . ILE B 1 277 ? 7.383 -33.031 -2.416 1 91.19 277 ILE B N 1
ATOM 7107 C CA . ILE B 1 277 ? 6.969 -33.156 -3.809 1 91.19 277 ILE B CA 1
ATOM 7108 C C . ILE B 1 277 ? 7.137 -31.797 -4.52 1 91.19 277 ILE B C 1
ATOM 7110 O O . ILE B 1 277 ? 7.488 -31.75 -5.699 1 91.19 277 ILE B O 1
ATOM 7114 N N . ALA B 1 278 ? 6.895 -30.734 -3.752 1 92.12 278 ALA B N 1
ATOM 7115 C CA . ALA B 1 278 ? 7.125 -29.406 -4.301 1 92.12 278 ALA B CA 1
ATOM 7116 C C . ALA B 1 278 ? 8.57 -29.234 -4.746 1 92.12 278 ALA B C 1
ATOM 7118 O O . ALA B 1 278 ? 8.844 -28.672 -5.816 1 92.12 278 ALA B O 1
ATOM 7119 N N . THR B 1 279 ? 9.469 -29.703 -3.979 1 88.31 279 THR B N 1
ATOM 7120 C CA . THR B 1 279 ? 10.891 -29.625 -4.285 1 88.31 279 THR B CA 1
ATOM 7121 C C . THR B 1 279 ? 11.219 -30.422 -5.547 1 88.31 279 THR B C 1
ATOM 7123 O O . THR B 1 279 ? 12.008 -29.969 -6.383 1 88.31 279 THR B O 1
ATOM 7126 N N . ILE B 1 280 ? 10.633 -31.531 -5.637 1 89.44 280 ILE B N 1
ATOM 7127 C CA . ILE B 1 280 ? 10.836 -32.375 -6.812 1 89.44 280 ILE B CA 1
ATOM 7128 C C . ILE B 1 280 ? 10.312 -31.656 -8.055 1 89.44 280 ILE B C 1
ATOM 7130 O O . ILE B 1 280 ? 11.008 -31.594 -9.078 1 89.44 280 ILE B O 1
ATOM 7134 N N . ALA B 1 281 ? 9.125 -31.125 -7.941 1 93.5 281 ALA B N 1
ATOM 7135 C CA . ALA B 1 281 ? 8.516 -30.438 -9.07 1 93.5 281 ALA B CA 1
ATOM 7136 C C . ALA B 1 281 ? 9.352 -29.234 -9.492 1 93.5 281 ALA B C 1
ATOM 7138 O O . ALA B 1 281 ? 9.562 -29 -10.68 1 93.5 281 ALA B O 1
ATOM 7139 N N . ASP B 1 282 ? 9.828 -28.516 -8.516 1 92.56 282 ASP B N 1
ATOM 7140 C CA . ASP B 1 282 ? 10.648 -27.344 -8.789 1 92.56 282 ASP B CA 1
ATOM 7141 C C . ASP B 1 282 ? 11.953 -27.734 -9.477 1 92.56 282 ASP B C 1
ATOM 7143 O O . ASP B 1 282 ? 12.383 -27.078 -10.43 1 92.56 282 ASP B O 1
ATOM 7147 N N . GLY B 1 283 ? 12.602 -28.734 -8.977 1 90.38 283 GLY B N 1
ATOM 7148 C CA . GLY B 1 283 ? 13.828 -29.219 -9.594 1 90.38 283 GLY B CA 1
ATOM 7149 C C . GLY B 1 283 ? 13.625 -29.703 -11.016 1 90.38 283 GLY B C 1
ATOM 7150 O O . GLY B 1 283 ? 14.453 -29.438 -11.891 1 90.38 283 GLY B O 1
ATOM 7151 N N . LEU B 1 284 ? 12.547 -30.422 -11.203 1 92.75 284 LEU B N 1
ATOM 7152 C CA . LEU B 1 284 ? 12.227 -30.922 -12.531 1 92.75 284 LEU B CA 1
ATOM 7153 C C . LEU B 1 284 ? 11.992 -29.766 -13.508 1 92.75 284 LEU B C 1
ATOM 7155 O O . LEU B 1 284 ? 12.492 -29.797 -14.633 1 92.75 284 LEU B O 1
ATOM 7159 N N . ALA B 1 285 ? 11.219 -28.797 -13.062 1 94.75 285 ALA B N 1
ATOM 7160 C CA . ALA B 1 285 ? 10.961 -27.609 -13.891 1 94.75 285 ALA B CA 1
ATOM 7161 C C . ALA B 1 285 ? 12.266 -26.922 -14.273 1 94.75 285 ALA B C 1
ATOM 7163 O O . ALA B 1 285 ? 12.453 -26.531 -15.43 1 94.75 285 ALA B O 1
ATOM 7164 N N . SER B 1 286 ? 13.164 -26.812 -13.359 1 92.81 286 SER B N 1
ATOM 7165 C CA . SER B 1 286 ? 14.445 -26.172 -13.602 1 92.81 286 SER B CA 1
ATOM 7166 C C . SER B 1 286 ? 15.305 -26.984 -14.562 1 92.81 286 SER B C 1
ATOM 7168 O O . SER B 1 286 ? 16.016 -26.422 -15.398 1 92.81 286 SER B O 1
ATOM 7170 N N . LEU B 1 287 ? 15.227 -28.266 -14.414 1 91.69 287 LEU B N 1
ATOM 7171 C CA . LEU B 1 287 ? 15.992 -29.156 -15.281 1 91.69 287 LEU B CA 1
ATOM 7172 C C . LEU B 1 287 ? 15.578 -28.984 -16.734 1 91.69 287 LEU B C 1
ATOM 7174 O O . LEU B 1 287 ? 16.422 -29.078 -17.641 1 91.69 287 LEU B O 1
ATOM 7178 N N . PHE B 1 288 ? 14.328 -28.703 -17 1 94.12 288 PHE B N 1
ATOM 7179 C CA . PHE B 1 288 ? 13.828 -28.594 -18.359 1 94.12 288 PHE B CA 1
ATOM 7180 C C . PHE B 1 288 ? 13.602 -27.141 -18.75 1 94.12 288 PHE B C 1
ATOM 7182 O O . PHE B 1 288 ? 13.047 -26.859 -19.812 1 94.12 288 PHE B O 1
ATOM 7189 N N . GLY B 1 289 ? 14.008 -26.219 -17.875 1 93.56 289 GLY B N 1
ATOM 7190 C CA . GLY B 1 289 ? 13.914 -24.797 -18.172 1 93.56 289 GLY B CA 1
ATOM 7191 C C . GLY B 1 289 ? 12.484 -24.297 -18.25 1 93.56 289 GLY B C 1
ATOM 7192 O O . GLY B 1 289 ? 12.164 -23.5 -19.125 1 93.56 289 GLY B O 1
ATOM 7193 N N . GLN B 1 290 ? 11.594 -24.875 -17.484 1 95.12 290 GLN B N 1
ATOM 7194 C CA . GLN B 1 290 ? 10.195 -24.469 -17.422 1 95.12 290 GLN B CA 1
ATOM 7195 C C . GLN B 1 290 ? 9.883 -23.797 -16.094 1 95.12 290 GLN B C 1
ATOM 7197 O O . GLN B 1 290 ? 10.633 -23.922 -15.133 1 95.12 290 GLN B O 1
ATOM 7202 N N . PRO B 1 291 ? 8.836 -22.984 -16.047 1 94.5 291 PRO B N 1
ATOM 7203 C CA . PRO B 1 291 ? 8.547 -22.25 -14.812 1 94.5 291 PRO B CA 1
ATOM 7204 C C . PRO B 1 291 ? 8.039 -23.172 -13.695 1 94.5 291 PRO B C 1
ATOM 7206 O O . PRO B 1 291 ? 8.219 -22.859 -12.516 1 94.5 291 PRO B O 1
ATOM 7209 N N . SER B 1 292 ? 7.352 -24.219 -14.102 1 93.81 292 SER B N 1
ATOM 7210 C CA . SER B 1 292 ? 6.793 -25.125 -13.102 1 93.81 292 SER B CA 1
ATOM 7211 C C . SER B 1 292 ? 6.535 -26.5 -13.688 1 93.81 292 SER B C 1
ATOM 7213 O O . SER B 1 292 ? 6.625 -26.688 -14.906 1 93.81 292 SER B O 1
ATOM 7215 N N . ALA B 1 293 ? 6.375 -27.422 -12.82 1 96.12 293 ALA B N 1
ATOM 7216 C CA . ALA B 1 293 ? 5.965 -28.781 -13.172 1 96.12 293 ALA B CA 1
ATOM 7217 C C . ALA B 1 293 ? 4.812 -29.25 -12.281 1 96.12 293 ALA B C 1
ATOM 7219 O O . ALA B 1 293 ? 4.68 -28.797 -11.141 1 96.12 293 ALA B O 1
ATOM 7220 N N . GLY B 1 294 ? 3.951 -30.047 -12.867 1 96.62 294 GLY B N 1
ATOM 7221 C CA . GLY B 1 294 ? 2.822 -30.562 -12.109 1 96.62 294 GLY B CA 1
ATOM 7222 C C . GLY B 1 294 ? 3.018 -31.984 -11.641 1 96.62 294 GLY B C 1
ATOM 7223 O O . GLY B 1 294 ? 3.686 -32.781 -12.312 1 96.62 294 GLY B O 1
ATOM 7224 N N . VAL B 1 295 ? 2.432 -32.281 -10.508 1 96.31 295 VAL B N 1
ATOM 7225 C CA . VAL B 1 295 ? 2.523 -33.656 -9.992 1 96.31 295 VAL B CA 1
ATOM 7226 C C . VAL B 1 295 ? 1.141 -34.156 -9.562 1 96.31 295 VAL B C 1
ATOM 7228 O O . VAL B 1 295 ? 0.439 -33.469 -8.812 1 96.31 295 VAL B O 1
ATOM 7231 N N . ASN B 1 296 ? 0.713 -35.219 -10.062 1 97.19 296 ASN B N 1
ATOM 7232 C CA . ASN B 1 296 ? -0.517 -35.906 -9.648 1 97.19 296 ASN B CA 1
ATOM 7233 C C . ASN B 1 296 ? -0.235 -37.281 -9.062 1 97.19 296 ASN B C 1
ATOM 7235 O O . ASN B 1 296 ? 0.806 -37.875 -9.344 1 97.19 296 ASN B O 1
ATOM 7239 N N . MET B 1 297 ? -1.147 -37.75 -8.273 1 94.5 297 MET B N 1
ATOM 7240 C CA . MET B 1 297 ? -1.034 -39.062 -7.652 1 94.5 297 MET B CA 1
ATOM 7241 C C . MET B 1 297 ? -2.205 -39.969 -8.047 1 94.5 297 MET B C 1
ATOM 7243 O O . MET B 1 297 ? -3.346 -39.5 -8.117 1 94.5 297 MET B O 1
ATOM 7247 N N . TYR B 1 298 ? -1.937 -41.188 -8.328 1 95.69 298 TYR B N 1
ATOM 7248 C CA . TYR B 1 298 ? -2.957 -42.188 -8.664 1 95.69 298 TYR B CA 1
ATOM 7249 C C . TYR B 1 298 ? -2.822 -43.438 -7.805 1 95.69 298 TYR B C 1
ATOM 7251 O O . TYR B 1 298 ? -1.757 -44.031 -7.762 1 95.69 298 TYR B O 1
ATOM 7259 N N . LEU B 1 299 ? -3.824 -43.719 -7.129 1 93.88 299 LEU B N 1
ATOM 7260 C CA . LEU B 1 299 ? -3.945 -44.938 -6.375 1 93.88 299 LEU B CA 1
ATOM 7261 C C . LEU B 1 299 ? -5.023 -45.844 -6.973 1 93.88 299 LEU B C 1
ATOM 7263 O O . LEU B 1 299 ? -6.211 -45.5 -6.926 1 93.88 299 LEU B O 1
ATOM 7267 N N . THR B 1 300 ? -4.602 -46.906 -7.566 1 95.06 300 THR B N 1
ATOM 7268 C CA . THR B 1 300 ? -5.516 -47.812 -8.273 1 95.06 300 THR B CA 1
ATOM 7269 C C . THR B 1 300 ? -5.551 -49.188 -7.609 1 95.06 300 THR B C 1
ATOM 7271 O O . THR B 1 300 ? -4.504 -49.781 -7.359 1 95.06 300 THR B O 1
ATOM 7274 N N . PRO B 1 301 ? -6.75 -49.688 -7.281 1 93.25 301 PRO B N 1
ATOM 7275 C CA . PRO B 1 301 ? -6.852 -51.031 -6.684 1 93.25 301 PRO B CA 1
ATOM 7276 C C . PRO B 1 301 ? -6.559 -52.156 -7.68 1 93.25 301 PRO B C 1
ATOM 7278 O O . PRO B 1 301 ? -6.312 -51.875 -8.859 1 93.25 301 PRO B O 1
ATOM 7281 N N . PRO B 1 302 ? -6.48 -53.406 -7.195 1 90.88 302 PRO B N 1
ATOM 7282 C CA . PRO B 1 302 ? -6.16 -54.531 -8.078 1 90.88 302 PRO B CA 1
ATOM 7283 C C . PRO B 1 302 ? -7.195 -54.719 -9.18 1 90.88 302 PRO B C 1
ATOM 7285 O O . PRO B 1 302 ? -8.383 -54.5 -8.969 1 90.88 302 PRO B O 1
ATOM 7288 N N . ASP B 1 303 ? -6.688 -55.094 -10.312 1 89.38 303 ASP B N 1
ATOM 7289 C CA . ASP B 1 303 ? -7.496 -55.469 -11.461 1 89.38 303 ASP B CA 1
ATOM 7290 C C . ASP B 1 303 ? -8.453 -54.344 -11.852 1 89.38 303 ASP B C 1
ATOM 7292 O O . ASP B 1 303 ? -9.656 -54.562 -11.992 1 89.38 303 ASP B O 1
ATOM 7296 N N . SER B 1 304 ? -7.934 -53.188 -11.953 1 91.12 304 SER B N 1
ATOM 7297 C CA . SER B 1 304 ? -8.773 -52.031 -12.219 1 91.12 304 SER B CA 1
ATOM 7298 C C . SER B 1 304 ? -8.094 -51.062 -13.164 1 91.12 304 SER B C 1
ATOM 7300 O O . SER B 1 304 ? -6.875 -51.094 -13.336 1 91.12 304 SER B O 1
ATOM 7302 N N . GLN B 1 305 ? -8.898 -50.344 -13.781 1 90.94 305 GLN B N 1
ATOM 7303 C CA . GLN B 1 305 ? -8.477 -49.219 -14.625 1 90.94 305 GLN B CA 1
ATOM 7304 C C . GLN B 1 305 ? -9.133 -47.906 -14.18 1 90.94 305 GLN B C 1
ATOM 7306 O O . GLN B 1 305 ? -10.352 -47.844 -14.039 1 90.94 305 GLN B O 1
ATOM 7311 N N . GLY B 1 306 ? -8.266 -47 -13.953 1 92.31 306 GLY B N 1
ATOM 7312 C CA . GLY B 1 306 ? -8.797 -45.719 -13.508 1 92.31 306 GLY B CA 1
ATOM 7313 C C . GLY B 1 306 ? -9.297 -44.844 -14.641 1 92.31 306 GLY B C 1
ATOM 7314 O O . GLY B 1 306 ? -10.5 -44.812 -14.922 1 92.31 306 GLY B O 1
ATOM 7315 N N . LEU B 1 307 ? -8.398 -44.25 -15.398 1 91.12 307 LEU B N 1
ATOM 7316 C CA . LEU B 1 307 ? -8.75 -43.344 -16.5 1 91.12 307 LEU B CA 1
ATOM 7317 C C . LEU B 1 307 ? -8.883 -44.125 -17.812 1 91.12 307 LEU B C 1
ATOM 7319 O O . LEU B 1 307 ? -8.172 -45.094 -18.016 1 91.12 307 LEU B O 1
ATOM 7323 N N . SER B 1 308 ? -9.758 -43.594 -18.641 1 90.06 308 SER B N 1
ATOM 7324 C CA . SER B 1 308 ? -9.859 -44.125 -20 1 90.06 308 SER B CA 1
ATOM 7325 C C . SER B 1 308 ? -8.656 -43.688 -20.844 1 90.06 308 SER B C 1
ATOM 7327 O O . SER B 1 308 ? -7.875 -42.844 -20.438 1 90.06 308 SER B O 1
ATOM 7329 N N . ARG B 1 309 ? -8.531 -44.375 -21.938 1 89.88 309 ARG B N 1
ATOM 7330 C CA . ARG B 1 309 ? -7.461 -44.031 -22.859 1 89.88 309 ARG B CA 1
ATOM 7331 C C . ARG B 1 309 ? -7.516 -42.531 -23.203 1 89.88 309 ARG B C 1
ATOM 7333 O O . ARG B 1 309 ? -8.586 -42 -23.484 1 89.88 309 ARG B O 1
ATOM 7340 N N . HIS B 1 310 ? -6.391 -41.875 -23.141 1 89.12 310 HIS B N 1
ATOM 7341 C CA . HIS B 1 310 ? -6.324 -40.438 -23.422 1 89.12 310 HIS B CA 1
ATOM 7342 C C . HIS B 1 310 ? -4.906 -40.031 -23.797 1 89.12 310 HIS B C 1
ATOM 7344 O O . HIS B 1 310 ? -3.967 -40.812 -23.672 1 89.12 310 HIS B O 1
ATOM 7350 N N . SER B 1 311 ? -4.758 -38.875 -24.344 1 90.62 311 SER B N 1
ATOM 7351 C CA . SER B 1 311 ? -3.471 -38.219 -24.578 1 90.62 311 SER B CA 1
ATOM 7352 C C . SER B 1 311 ? -3.332 -36.938 -23.781 1 90.62 311 SER B C 1
ATOM 7354 O O . SER B 1 311 ? -4.324 -36.25 -23.5 1 90.62 311 SER B O 1
ATOM 7356 N N . ASP B 1 312 ? -2.211 -36.719 -23.344 1 91.69 312 ASP B N 1
ATOM 7357 C CA . ASP B 1 312 ? -1.958 -35.5 -22.562 1 91.69 312 ASP B CA 1
ATOM 7358 C C . ASP B 1 312 ? -1.354 -34.406 -23.453 1 91.69 312 ASP B C 1
ATOM 7360 O O . ASP B 1 312 ? -0.683 -34.688 -24.438 1 91.69 312 ASP B O 1
ATOM 7364 N N . ASP B 1 313 ? -1.563 -33.156 -23.109 1 92.81 313 ASP B N 1
ATOM 7365 C CA . ASP B 1 313 ? -0.97 -32.031 -23.812 1 92.81 313 ASP B CA 1
ATOM 7366 C C . ASP B 1 313 ? 0.371 -31.641 -23.188 1 92.81 313 ASP B C 1
ATOM 7368 O O . ASP B 1 313 ? 0.912 -30.578 -23.484 1 92.81 313 ASP B O 1
ATOM 7372 N N . HIS B 1 314 ? 0.921 -32.406 -22.328 1 95.44 314 HIS B N 1
ATOM 7373 C CA . HIS B 1 314 ? 2.211 -32.219 -21.672 1 95.44 314 HIS B CA 1
ATOM 7374 C C . HIS B 1 314 ? 2.99 -33.531 -21.625 1 95.44 314 HIS B C 1
ATOM 7376 O O . HIS B 1 314 ? 2.43 -34.594 -21.891 1 95.44 314 HIS B O 1
ATOM 7382 N N . CYS B 1 315 ? 4.277 -33.406 -21.422 1 96.5 315 CYS B N 1
ATOM 7383 C CA . CYS B 1 315 ? 5.102 -34.594 -21.234 1 96.5 315 CYS B CA 1
ATOM 7384 C C . CYS B 1 315 ? 5.004 -35.094 -19.797 1 96.5 315 CYS B C 1
ATOM 7386 O O . CYS B 1 315 ? 4.898 -34.312 -18.859 1 96.5 315 CYS B O 1
ATOM 7388 N N . VAL B 1 316 ? 5.059 -36.406 -19.672 1 97.62 316 VAL B N 1
ATOM 7389 C CA . VAL B 1 316 ? 4.824 -36.938 -18.328 1 97.62 316 VAL B CA 1
ATOM 7390 C C . VAL B 1 316 ? 5.906 -37.969 -18 1 97.62 316 VAL B C 1
ATOM 7392 O O . VAL B 1 316 ? 6.297 -38.781 -18.844 1 97.62 316 VAL B O 1
ATOM 7395 N N . PHE B 1 317 ? 6.461 -37.875 -16.828 1 96.19 317 PHE B N 1
ATOM 7396 C CA . PHE B 1 317 ? 7.238 -38.938 -16.203 1 96.19 317 PHE B CA 1
ATOM 7397 C C . PHE B 1 317 ? 6.395 -39.688 -15.18 1 96.19 317 PHE B C 1
ATOM 7399 O O . PHE B 1 317 ? 6.004 -39.125 -14.156 1 96.19 317 PHE B O 1
ATOM 7406 N N . VAL B 1 318 ? 6.066 -40.938 -15.469 1 96.69 318 VAL B N 1
ATOM 7407 C CA . VAL B 1 318 ? 5.312 -41.781 -14.539 1 96.69 318 VAL B CA 1
ATOM 7408 C C . VAL B 1 318 ? 6.27 -42.5 -13.586 1 96.69 318 VAL B C 1
ATOM 7410 O O . VAL B 1 318 ? 7.059 -43.344 -14.008 1 96.69 318 VAL B O 1
ATOM 7413 N N . CYS B 1 319 ? 6.18 -42.156 -12.344 1 92.38 319 CYS B N 1
ATOM 7414 C CA . CYS B 1 319 ? 7.035 -42.75 -11.32 1 92.38 319 CYS B CA 1
ATOM 7415 C C . CYS B 1 319 ? 6.266 -43.75 -10.492 1 92.38 319 CYS B C 1
ATOM 7417 O O . CYS B 1 319 ? 5.383 -43.406 -9.719 1 92.38 319 CYS B O 1
ATOM 7419 N N . GLN B 1 320 ? 6.59 -45 -10.641 1 90.69 320 GLN B N 1
ATOM 7420 C CA . GLN B 1 320 ? 5.922 -46.062 -9.898 1 90.69 320 GLN B CA 1
ATOM 7421 C C . GLN B 1 320 ? 6.477 -46.188 -8.477 1 90.69 320 GLN B C 1
ATOM 7423 O O . GLN B 1 320 ? 7.648 -46.5 -8.289 1 90.69 320 GLN B O 1
ATOM 7428 N N . LEU B 1 321 ? 5.652 -45.906 -7.547 1 87.56 321 LEU B N 1
ATOM 7429 C CA . LEU B 1 321 ? 6.102 -45.875 -6.16 1 87.56 321 LEU B CA 1
ATOM 7430 C C . LEU B 1 321 ? 5.863 -47.25 -5.496 1 87.56 321 LEU B C 1
ATOM 7432 O O . LEU B 1 321 ? 6.719 -47.75 -4.758 1 87.56 321 LEU B O 1
ATOM 7436 N N . SER B 1 322 ? 4.668 -47.781 -5.719 1 86.12 322 SER B N 1
ATOM 7437 C CA . SER B 1 322 ? 4.297 -49.062 -5.137 1 86.12 322 SER B CA 1
ATOM 7438 C C . SER B 1 322 ? 3.404 -49.844 -6.082 1 86.12 322 SER B C 1
ATOM 7440 O O . SER B 1 322 ? 2.582 -49.281 -6.797 1 86.12 322 SER B O 1
ATOM 7442 N N . GLY B 1 323 ? 3.602 -51.125 -6.09 1 87.06 323 GLY B N 1
ATOM 7443 C CA . GLY B 1 323 ? 2.797 -52 -6.926 1 87.06 323 GLY B CA 1
ATOM 7444 C C . GLY B 1 323 ? 3.238 -52.031 -8.375 1 87.06 323 GLY B C 1
ATOM 7445 O O . GLY B 1 323 ? 4.395 -51.719 -8.68 1 87.06 323 GLY B O 1
ATOM 7446 N N . THR B 1 324 ? 2.355 -52.562 -9.172 1 89.94 324 THR B N 1
ATOM 7447 C CA . THR B 1 324 ? 2.666 -52.688 -10.586 1 89.94 324 THR B CA 1
ATOM 7448 C C . THR B 1 324 ? 1.511 -52.188 -11.445 1 89.94 324 THR B C 1
ATOM 7450 O O . THR B 1 324 ? 0.347 -52.281 -11.047 1 89.94 324 THR B O 1
ATOM 7453 N N . LYS B 1 325 ? 1.833 -51.656 -12.547 1 94.06 325 LYS B N 1
ATOM 7454 C CA . LYS B 1 325 ? 0.829 -51.156 -13.484 1 94.06 325 LYS B CA 1
ATOM 7455 C C . LYS B 1 325 ? 1.253 -51.406 -14.93 1 94.06 325 LYS B C 1
ATOM 7457 O O . LYS B 1 325 ? 2.418 -51.219 -15.281 1 94.06 325 LYS B O 1
ATOM 7462 N N . GLU B 1 326 ? 0.339 -51.875 -15.695 1 94.31 326 GLU B N 1
ATOM 7463 C CA . GLU B 1 326 ? 0.579 -52.094 -17.125 1 94.31 326 GLU B CA 1
ATOM 7464 C C . GLU B 1 326 ? 0.144 -50.875 -17.938 1 94.31 326 GLU B C 1
ATOM 7466 O O . GLU B 1 326 ? -0.984 -50.406 -17.797 1 94.31 326 GLU B O 1
ATOM 7471 N N . TRP B 1 327 ? 1.044 -50.438 -18.781 1 95.75 327 TRP B N 1
ATOM 7472 C CA . TRP B 1 327 ? 0.776 -49.25 -19.625 1 95.75 327 TRP B CA 1
ATOM 7473 C C . TRP B 1 327 ? 0.783 -49.656 -21.094 1 95.75 327 TRP B C 1
ATOM 7475 O O . TRP B 1 327 ? 1.654 -50.406 -21.547 1 95.75 327 TRP B O 1
ATOM 7485 N N . LYS B 1 328 ? -0.188 -49.188 -21.781 1 94.06 328 LYS B N 1
ATOM 7486 C CA . LYS B 1 328 ? -0.268 -49.312 -23.234 1 94.06 328 LYS B CA 1
ATOM 7487 C C . LYS B 1 328 ? -0.193 -47.938 -23.906 1 94.06 328 LYS B C 1
ATOM 7489 O O . LYS B 1 328 ? -0.994 -47.062 -23.594 1 94.06 328 LYS B O 1
ATOM 7494 N N . ILE B 1 329 ? 0.804 -47.781 -24.734 1 94.88 329 ILE B N 1
ATOM 7495 C CA . ILE B 1 329 ? 0.988 -46.531 -25.422 1 94.88 329 ILE B CA 1
ATOM 7496 C C . ILE B 1 329 ? 0.779 -46.719 -26.922 1 94.88 329 ILE B C 1
ATOM 7498 O O . ILE B 1 329 ? 1.34 -47.625 -27.531 1 94.88 329 ILE B O 1
ATOM 7502 N N . PHE B 1 330 ? -0.014 -45.844 -27.516 1 91.25 330 PHE B N 1
ATOM 7503 C CA . PHE B 1 330 ? -0.338 -45.875 -28.938 1 91.25 330 PHE B CA 1
ATOM 7504 C C . PHE B 1 330 ? 0.375 -44.75 -29.688 1 91.25 330 PHE B C 1
ATOM 7506 O O . PHE B 1 330 ? 0.707 -43.719 -29.094 1 91.25 330 PHE B O 1
ATOM 7513 N N . PRO B 1 331 ? 0.682 -45.031 -30.938 1 87.62 331 PRO B N 1
ATOM 7514 C CA . PRO B 1 331 ? 1.345 -43.969 -31.688 1 87.62 331 PRO B CA 1
ATOM 7515 C C . PRO B 1 331 ? 0.474 -42.719 -31.844 1 87.62 331 PRO B C 1
ATOM 7517 O O . PRO B 1 331 ? -0.756 -42.812 -31.828 1 87.62 331 PRO B O 1
ATOM 7520 N N . ARG B 1 332 ? 1.161 -41.562 -31.938 1 84.38 332 ARG B N 1
ATOM 7521 C CA . ARG B 1 332 ? 0.458 -40.312 -32.156 1 84.38 332 ARG B CA 1
ATOM 7522 C C . ARG B 1 332 ? -0.217 -40.281 -33.5 1 84.38 332 ARG B C 1
ATOM 7524 O O . ARG B 1 332 ? 0.33 -40.781 -34.5 1 84.38 332 ARG B O 1
ATOM 7531 N N . SER B 1 333 ? -1.453 -39.812 -33.562 1 70.31 333 SER B N 1
ATOM 7532 C CA . SER B 1 333 ? -2.145 -39.688 -34.844 1 70.31 333 SER B CA 1
ATOM 7533 C C . SER B 1 333 ? -1.626 -38.5 -35.656 1 70.31 333 SER B C 1
ATOM 7535 O O . SER B 1 333 ? -1.643 -38.531 -36.875 1 70.31 333 SER B O 1
ATOM 7537 N N . ARG B 1 334 ? -1.461 -37.438 -34.906 1 67 334 ARG B N 1
ATOM 7538 C CA . ARG B 1 334 ? -1.088 -36.219 -35.594 1 67 334 ARG B CA 1
ATOM 7539 C C . ARG B 1 334 ? 0.4 -35.906 -35.438 1 67 334 ARG B C 1
ATOM 7541 O O . ARG B 1 334 ? 1.007 -36.312 -34.438 1 67 334 ARG B O 1
ATOM 7548 N N . VAL B 1 335 ? 0.946 -35.375 -36.469 1 63.06 335 VAL B N 1
ATOM 7549 C CA . VAL B 1 335 ? 2.338 -34.938 -36.531 1 63.06 335 VAL B CA 1
ATOM 7550 C C . VAL B 1 335 ? 2.537 -33.719 -35.625 1 63.06 335 VAL B C 1
ATOM 7552 O O . VAL B 1 335 ? 3.629 -33.5 -35.094 1 63.06 335 VAL B O 1
ATOM 7555 N N . HIS B 1 336 ? 1.399 -33.125 -35.219 1 75.94 336 HIS B N 1
ATOM 7556 C CA . HIS B 1 336 ? 1.599 -31.859 -34.5 1 75.94 336 HIS B CA 1
ATOM 7557 C C . HIS B 1 336 ? 1.708 -32.094 -33 1 75.94 336 HIS B C 1
ATOM 7559 O O . HIS B 1 336 ? 0.989 -32.938 -32.438 1 75.94 336 HIS B O 1
ATOM 7565 N N . LEU B 1 337 ? 2.744 -31.453 -32.375 1 85.88 337 LEU B N 1
ATOM 7566 C CA . LEU B 1 337 ? 2.898 -31.422 -30.938 1 85.88 337 LEU B CA 1
ATOM 7567 C C . LEU B 1 337 ? 1.788 -30.609 -30.281 1 85.88 337 LEU B C 1
ATOM 7569 O O . LEU B 1 337 ? 1.618 -29.438 -30.594 1 85.88 337 LEU B O 1
ATOM 7573 N N . PRO B 1 338 ? 0.97 -31.266 -29.453 1 89.19 338 PRO B N 1
ATOM 7574 C CA . PRO B 1 338 ? -0.112 -30.5 -28.844 1 89.19 338 PRO B CA 1
ATOM 7575 C C . PRO B 1 338 ? 0.402 -29.375 -27.938 1 89.19 338 PRO B C 1
ATOM 7577 O O . PRO B 1 338 ? 1.425 -29.547 -27.266 1 89.19 338 PRO B O 1
ATOM 7580 N N . ARG B 1 339 ? -0.335 -28.219 -27.953 1 87.81 339 ARG B N 1
ATOM 7581 C CA . ARG B 1 339 ? -0.036 -27.109 -27.047 1 87.81 339 ARG B CA 1
ATOM 7582 C C . ARG B 1 339 ? -0.793 -27.281 -25.734 1 87.81 339 ARG B C 1
ATOM 7584 O O . ARG B 1 339 ? -1.812 -27.969 -25.672 1 87.81 339 ARG B O 1
ATOM 7591 N N . LEU B 1 340 ? -0.217 -26.609 -24.719 1 87.56 340 LEU B N 1
ATOM 7592 C CA . LEU B 1 340 ? -0.842 -26.688 -23.406 1 87.56 340 LEU B CA 1
ATOM 7593 C C . LEU B 1 340 ? -2.264 -26.125 -23.453 1 87.56 340 LEU B C 1
ATOM 7595 O O . LEU B 1 340 ? -2.5 -25.047 -24 1 87.56 340 LEU B O 1
ATOM 7599 N N . TYR B 1 341 ? -3.264 -26.859 -22.984 1 75.25 341 TYR B N 1
ATOM 7600 C CA . TYR B 1 341 ? -4.676 -26.516 -22.844 1 75.25 341 TYR B CA 1
ATOM 7601 C C . TYR B 1 341 ? -5.359 -26.422 -24.203 1 75.25 341 TYR B C 1
ATOM 7603 O O . TYR B 1 341 ? -6.438 -25.844 -24.328 1 75.25 341 TYR B O 1
ATOM 7611 N N . GLU B 1 342 ? -4.625 -26.609 -25.219 1 72.81 342 GLU B N 1
ATOM 7612 C CA . GLU B 1 342 ? -5.242 -26.656 -26.547 1 72.81 342 GLU B CA 1
ATOM 7613 C C . GLU B 1 342 ? -6.363 -27.688 -26.594 1 72.81 342 GLU B C 1
ATOM 7615 O O . GLU B 1 342 ? -6.254 -28.75 -26 1 72.81 342 GLU B O 1
ATOM 7620 N N . SER B 1 343 ? -7.703 -27.094 -26.625 1 57.03 343 SER B N 1
ATOM 7621 C CA . SER B 1 343 ? -8.875 -27.969 -26.672 1 57.03 343 SER B CA 1
ATOM 7622 C C . SER B 1 343 ? -8.594 -29.219 -27.484 1 57.03 343 SER B C 1
ATOM 7624 O O . SER B 1 343 ? -7.926 -29.156 -28.531 1 57.03 343 SER B O 1
ATOM 7626 N N . LYS B 1 344 ? -8.711 -30.359 -26.781 1 53.19 344 LYS B N 1
ATOM 7627 C CA . LYS B 1 344 ? -8.594 -31.734 -27.234 1 53.19 344 LYS B CA 1
ATOM 7628 C C . LYS B 1 344 ? -9.273 -31.938 -28.594 1 53.19 344 LYS B C 1
ATOM 7630 O O . LYS B 1 344 ? -10.406 -31.484 -28.797 1 53.19 344 LYS B O 1
ATOM 7635 N N . TYR B 1 345 ? -8.562 -31.938 -29.641 1 44.81 345 TYR B N 1
ATOM 7636 C CA . TYR B 1 345 ? -9.25 -32.562 -30.75 1 44.81 345 TYR B CA 1
ATOM 7637 C C . TYR B 1 345 ? -10.125 -33.719 -30.281 1 44.81 345 TYR B C 1
ATOM 7639 O O . TYR B 1 345 ? -9.867 -34.312 -29.234 1 44.81 345 TYR B O 1
ATOM 7647 N N . SER B 1 346 ? -11.242 -34 -30.984 1 43.56 346 SER B N 1
ATOM 7648 C CA . SER B 1 346 ? -12.305 -34.969 -30.828 1 43.56 346 SER B CA 1
ATOM 7649 C C . SER B 1 346 ? -11.742 -36.344 -30.406 1 43.56 346 SER B C 1
ATOM 7651 O O . SER B 1 346 ? -10.805 -36.844 -31.031 1 43.56 346 SER B O 1
ATOM 7653 N N . PRO B 1 347 ? -11.984 -36.75 -29.203 1 42.97 347 PRO B N 1
ATOM 7654 C CA . PRO B 1 347 ? -11.773 -38.156 -28.812 1 42.97 347 PRO B CA 1
ATOM 7655 C C . PRO B 1 347 ? -11.812 -39.125 -29.984 1 42.97 347 PRO B C 1
ATOM 7657 O O . PRO B 1 347 ? -11.398 -40.281 -29.859 1 42.97 347 PRO B O 1
ATOM 7660 N N . GLU B 1 348 ? -12.594 -38.75 -30.969 1 42.59 348 GLU B N 1
ATOM 7661 C CA . GLU B 1 348 ? -12.977 -39.75 -31.969 1 42.59 348 GLU B CA 1
ATOM 7662 C C . GLU B 1 348 ? -11.75 -40.281 -32.688 1 42.59 348 GLU B C 1
ATOM 7664 O O . GLU B 1 348 ? -11.766 -41.438 -33.188 1 42.59 348 GLU B O 1
ATOM 7669 N N . VAL B 1 349 ? -10.836 -39.469 -32.938 1 45.38 349 VAL B N 1
ATOM 7670 C CA . VAL B 1 349 ? -9.797 -40.031 -33.812 1 45.38 349 VAL B CA 1
ATOM 7671 C C . VAL B 1 349 ? -8.938 -41 -33.031 1 45.38 349 VAL B C 1
ATOM 7673 O O . VAL B 1 349 ? -8.164 -41.781 -33.625 1 45.38 349 VAL B O 1
ATOM 7676 N N . GLU B 1 350 ? -8.922 -40.906 -31.703 1 48.44 350 GLU B N 1
ATOM 7677 C CA . GLU B 1 350 ? -8.078 -41.75 -30.891 1 48.44 350 GLU B CA 1
ATOM 7678 C C . GLU B 1 350 ? -8.578 -43.188 -30.906 1 48.44 350 GLU B C 1
ATOM 7680 O O . GLU B 1 350 ? -7.945 -44.094 -30.344 1 48.44 350 GLU B O 1
ATOM 7685 N N . ASN B 1 351 ? -9.711 -43.469 -31.266 1 47.5 351 ASN B N 1
ATOM 7686 C CA . ASN B 1 351 ? -10.273 -44.812 -31.094 1 47.5 351 ASN B CA 1
ATOM 7687 C C . ASN B 1 351 ? -9.539 -45.844 -31.938 1 47.5 351 ASN B C 1
ATOM 7689 O O . ASN B 1 351 ? -9.562 -47.031 -31.625 1 47.5 351 ASN B O 1
ATOM 7693 N N . GLU B 1 352 ? -9.32 -45.594 -33.312 1 52.09 352 GLU B N 1
ATOM 7694 C CA . GLU B 1 352 ? -8.836 -46.781 -33.969 1 52.09 352 GLU B CA 1
ATOM 7695 C C . GLU B 1 352 ? -7.32 -46.75 -34.156 1 52.09 352 GLU B C 1
ATOM 7697 O O . GLU B 1 352 ? -6.832 -46.094 -35.094 1 52.09 352 GLU B O 1
ATOM 7702 N N . PRO B 1 353 ? -6.512 -47.062 -33.094 1 54.94 353 PRO B N 1
ATOM 7703 C CA . PRO B 1 353 ? -5.07 -47 -33.344 1 54.94 353 PRO B CA 1
ATOM 7704 C C . PRO B 1 353 ? -4.637 -47.812 -34.562 1 54.94 353 PRO B C 1
ATOM 7706 O O . PRO B 1 353 ? -4.965 -49 -34.656 1 54.94 353 PRO B O 1
ATOM 7709 N N . LEU B 1 354 ? -4.602 -47.312 -35.625 1 51.94 354 LEU B N 1
ATOM 7710 C CA . LEU B 1 354 ? -4.242 -48.062 -36.844 1 51.94 354 LEU B CA 1
ATOM 7711 C C . LEU B 1 354 ? -2.938 -48.812 -36.656 1 51.94 354 LEU B C 1
ATOM 7713 O O . LEU B 1 354 ? -2.666 -49.781 -37.375 1 51.94 354 LEU B O 1
ATOM 7717 N N . GLY B 1 355 ? -2.055 -48.375 -35.688 1 59.28 355 GLY B N 1
ATOM 7718 C CA . GLY B 1 355 ? -0.733 -48.969 -35.594 1 59.28 355 GLY B CA 1
ATOM 7719 C C . GLY B 1 355 ? -0.436 -49.531 -34.219 1 59.28 355 GLY B C 1
ATOM 7720 O O . GLY B 1 355 ? -1.121 -49.219 -33.25 1 59.28 355 GLY B O 1
ATOM 7721 N N . GLY B 1 356 ? 0.153 -50.75 -34.094 1 78.5 356 GLY B N 1
ATOM 7722 C CA . GLY B 1 356 ? 0.549 -51.562 -32.969 1 78.5 356 GLY B CA 1
ATOM 7723 C C . GLY B 1 356 ? 0.816 -50.719 -31.703 1 78.5 356 GLY B C 1
ATOM 7724 O O . GLY B 1 356 ? 0.992 -49.5 -31.797 1 78.5 356 GLY B O 1
ATOM 7725 N N . SER B 1 357 ? 0.402 -51.094 -30.547 1 87.62 357 SER B N 1
ATOM 7726 C CA . SER B 1 357 ? 0.649 -50.469 -29.25 1 87.62 357 SER B CA 1
ATOM 7727 C C . SER B 1 357 ? 1.894 -51.062 -28.594 1 87.62 357 SER B C 1
ATOM 7729 O O . SER B 1 357 ? 2.275 -52.188 -28.875 1 87.62 357 SER B O 1
ATOM 7731 N N . GLU B 1 358 ? 2.604 -50.094 -27.953 1 93.19 358 GLU B N 1
ATOM 7732 C CA . GLU B 1 358 ? 3.701 -50.562 -27.094 1 93.19 358 GLU B CA 1
ATOM 7733 C C . GLU B 1 358 ? 3.221 -50.812 -25.672 1 93.19 358 GLU B C 1
ATOM 7735 O O . GLU B 1 358 ? 2.418 -50.062 -25.141 1 93.19 358 GLU B O 1
ATOM 7740 N N . HIS B 1 359 ? 3.725 -51.906 -25.125 1 94.12 359 HIS B N 1
ATOM 7741 C CA . HIS B 1 359 ? 3.311 -52.312 -23.797 1 94.12 359 HIS B CA 1
ATOM 7742 C C . HIS B 1 359 ? 4.469 -52.219 -22.797 1 94.12 359 HIS B C 1
ATOM 7744 O O . HIS B 1 359 ? 5.59 -52.625 -23.109 1 94.12 359 HIS B O 1
ATOM 7750 N N . PHE B 1 360 ? 4.195 -51.594 -21.672 1 95.31 360 PHE B N 1
ATOM 7751 C CA . PHE B 1 360 ? 5.195 -51.438 -20.625 1 95.31 360 PHE B CA 1
ATOM 7752 C C . PHE B 1 360 ? 4.641 -51.906 -19.281 1 95.31 360 PHE B C 1
ATOM 7754 O O . PHE B 1 360 ? 3.541 -51.531 -18.891 1 95.31 360 PHE B O 1
ATOM 7761 N N . LEU B 1 361 ? 5.305 -52.781 -18.594 1 93.31 361 LEU B N 1
ATOM 7762 C CA . LEU B 1 361 ? 4.984 -53.156 -17.219 1 93.31 361 LEU B CA 1
ATOM 7763 C C . LEU B 1 361 ? 5.875 -52.375 -16.234 1 93.31 361 LEU B C 1
ATOM 7765 O O . LEU B 1 361 ? 7.082 -52.625 -16.172 1 93.31 361 LEU B O 1
ATOM 7769 N N . LEU B 1 362 ? 5.285 -51.5 -15.492 1 93.19 362 LEU B N 1
ATOM 7770 C CA . LEU B 1 362 ? 6.035 -50.719 -14.531 1 93.19 362 LEU B CA 1
ATOM 7771 C C . LEU B 1 362 ? 6.035 -51.375 -13.156 1 93.19 362 LEU B C 1
ATOM 7773 O O . LEU B 1 362 ? 4.98 -51.75 -12.656 1 93.19 362 LEU B O 1
ATOM 7777 N N . LYS B 1 363 ? 7.219 -51.438 -12.609 1 87.25 363 LYS B N 1
ATOM 7778 C CA . LYS B 1 363 ? 7.398 -51.906 -11.242 1 87.25 363 LYS B CA 1
ATOM 7779 C C . LYS B 1 363 ? 7.918 -50.781 -10.336 1 87.25 363 LYS B C 1
ATOM 7781 O O . LYS B 1 363 ? 8.258 -49.719 -10.812 1 87.25 363 LYS B O 1
ATOM 7786 N N . GLU B 1 364 ? 7.871 -51.094 -9.055 1 85.5 364 GLU B N 1
ATOM 7787 C CA . GLU B 1 364 ? 8.305 -50.094 -8.078 1 85.5 364 GLU B CA 1
ATOM 7788 C C . GLU B 1 364 ? 9.695 -49.562 -8.414 1 85.5 364 GLU B C 1
ATOM 7790 O O . GLU B 1 364 ? 10.625 -50.344 -8.656 1 85.5 364 GLU B O 1
ATOM 7795 N N . GLY B 1 365 ? 9.742 -48.188 -8.539 1 83.5 365 GLY B N 1
ATOM 7796 C CA . GLY B 1 365 ? 11.023 -47.562 -8.812 1 83.5 365 GLY B CA 1
ATOM 7797 C C . GLY B 1 365 ? 11.219 -47.219 -10.273 1 83.5 365 GLY B C 1
ATOM 7798 O O . GLY B 1 365 ? 12.102 -46.438 -10.625 1 83.5 365 GLY B O 1
ATOM 7799 N N . ASP B 1 366 ? 10.469 -47.875 -11.102 1 88 366 ASP B N 1
ATOM 7800 C CA . ASP B 1 366 ? 10.57 -47.594 -12.531 1 88 366 ASP B CA 1
ATOM 7801 C C . ASP B 1 366 ? 9.992 -46.219 -12.852 1 88 366 ASP B C 1
ATOM 7803 O O . ASP B 1 366 ? 9.133 -45.719 -12.133 1 88 366 ASP B O 1
ATOM 7807 N N . VAL B 1 367 ? 10.539 -45.625 -13.922 1 92.62 367 VAL B N 1
ATOM 7808 C CA . VAL B 1 367 ? 10 -44.375 -14.453 1 92.62 367 VAL B CA 1
ATOM 7809 C C . VAL B 1 367 ? 9.703 -44.531 -15.938 1 92.62 367 VAL B C 1
ATOM 7811 O O . VAL B 1 367 ? 10.562 -44.969 -16.719 1 92.62 367 VAL B O 1
ATOM 7814 N N . LEU B 1 368 ? 8.5 -44.25 -16.328 1 96.25 368 LEU B N 1
ATOM 7815 C CA . LEU B 1 368 ? 8.094 -44.281 -17.719 1 96.25 368 LEU B CA 1
ATOM 7816 C C . LEU B 1 368 ? 7.883 -42.875 -18.25 1 96.25 368 LEU B C 1
ATOM 7818 O O . LEU B 1 368 ? 7.113 -42.094 -17.688 1 96.25 368 LEU B O 1
ATOM 7822 N N . TYR B 1 369 ? 8.641 -42.531 -19.281 1 96.62 369 TYR B N 1
ATOM 7823 C CA . TYR B 1 369 ? 8.461 -41.25 -19.953 1 96.62 369 TYR B CA 1
ATOM 7824 C C . TYR B 1 369 ? 7.496 -41.375 -21.125 1 96.62 369 TYR B C 1
ATOM 7826 O O . TYR B 1 369 ? 7.668 -42.219 -21.984 1 96.62 369 TYR B O 1
ATOM 7834 N N . ILE B 1 370 ? 6.434 -40.562 -21.172 1 97 370 ILE B N 1
ATOM 7835 C CA . ILE B 1 370 ? 5.461 -40.5 -22.25 1 97 370 ILE B CA 1
ATOM 7836 C C . ILE B 1 370 ? 5.414 -39.062 -22.812 1 97 370 ILE B C 1
ATOM 7838 O O . ILE B 1 370 ? 4.992 -38.125 -22.125 1 97 370 ILE B O 1
ATOM 7842 N N . PRO B 1 371 ? 5.848 -38.844 -24.016 1 95.5 371 PRO B N 1
ATOM 7843 C CA . PRO B 1 371 ? 5.762 -37.5 -24.609 1 95.5 371 PRO B CA 1
ATOM 7844 C C . PRO B 1 371 ? 4.324 -37.031 -24.828 1 95.5 371 PRO B C 1
ATOM 7846 O O . PRO B 1 371 ? 3.418 -37.875 -24.938 1 95.5 371 PRO B O 1
ATOM 7849 N N . ARG B 1 372 ? 4.145 -35.75 -24.844 1 94 372 ARG B N 1
ATOM 7850 C CA . ARG B 1 372 ? 2.812 -35.219 -25.094 1 94 372 ARG B CA 1
ATOM 7851 C C . ARG B 1 372 ? 2.285 -35.656 -26.453 1 94 372 ARG B C 1
ATOM 7853 O O . ARG B 1 372 ? 3.047 -35.75 -27.422 1 94 372 ARG B O 1
ATOM 7860 N N . GLY B 1 373 ? 0.978 -35.969 -26.484 1 90.81 373 GLY B N 1
ATOM 7861 C CA . GLY B 1 373 ? 0.311 -36.344 -27.719 1 90.81 373 GLY B CA 1
ATOM 7862 C C . GLY B 1 373 ? 0.147 -37.844 -27.906 1 90.81 373 GLY B C 1
ATOM 7863 O O . GLY B 1 373 ? -0.604 -38.281 -28.766 1 90.81 373 GLY B O 1
ATOM 7864 N N . PHE B 1 374 ? 0.835 -38.656 -27.125 1 91.94 374 PHE B N 1
ATOM 7865 C CA . PHE B 1 374 ? 0.729 -40.125 -27.25 1 91.94 374 PHE B CA 1
ATOM 7866 C C . PHE B 1 374 ? -0.472 -40.625 -26.469 1 91.94 374 PHE B C 1
ATOM 7868 O O . PHE B 1 374 ? -0.524 -40.5 -25.25 1 91.94 374 PHE B O 1
ATOM 7875 N N . PRO B 1 375 ? -1.417 -41.219 -27.141 1 91.81 375 PRO B N 1
ATOM 7876 C CA . PRO B 1 375 ? -2.496 -41.875 -26.375 1 91.81 375 PRO B CA 1
ATOM 7877 C C . PRO B 1 375 ? -2.01 -43.031 -25.531 1 91.81 375 PRO B C 1
ATOM 7879 O O . PRO B 1 375 ? -1.122 -43.781 -25.953 1 91.81 375 PRO B O 1
ATOM 7882 N N . HIS B 1 376 ? -2.547 -43.188 -24.359 1 92.81 376 HIS B N 1
ATOM 7883 C CA . HIS B 1 376 ? -2.119 -44.25 -23.469 1 92.81 376 HIS B CA 1
ATOM 7884 C C . HIS B 1 376 ? -3.238 -44.656 -22.531 1 92.81 376 HIS B C 1
ATOM 7886 O O . HIS B 1 376 ? -4.207 -43.938 -22.344 1 92.81 376 HIS B O 1
ATOM 7892 N N . GLU B 1 377 ? -3.189 -45.781 -22.062 1 92.75 377 GLU B N 1
ATOM 7893 C CA . GLU B 1 377 ? -4.047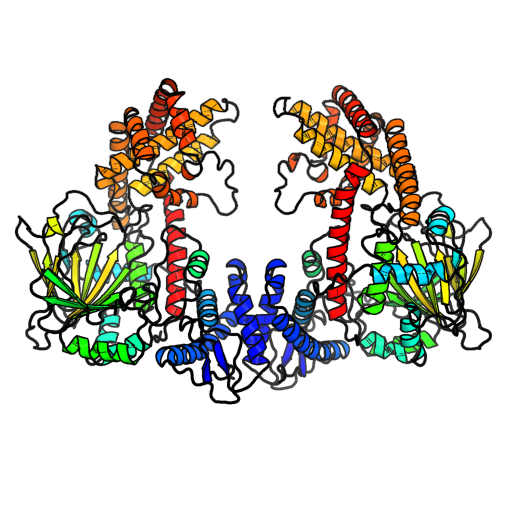 -46.344 -21.016 1 92.75 377 GLU B CA 1
ATOM 7894 C C . GLU B 1 377 ? -3.25 -47.219 -20.062 1 92.75 377 GLU B C 1
ATOM 7896 O O . GLU B 1 377 ? -2.178 -47.719 -20.422 1 92.75 377 GLU B O 1
ATOM 7901 N N . ALA B 1 378 ? -3.74 -47.375 -18.875 1 94.5 378 ALA B N 1
ATOM 7902 C CA . ALA B 1 378 ? -3.021 -48.156 -17.875 1 94.5 378 ALA B CA 1
ATOM 7903 C C . ALA B 1 378 ? -3.988 -48.938 -17 1 94.5 378 ALA B C 1
ATOM 7905 O O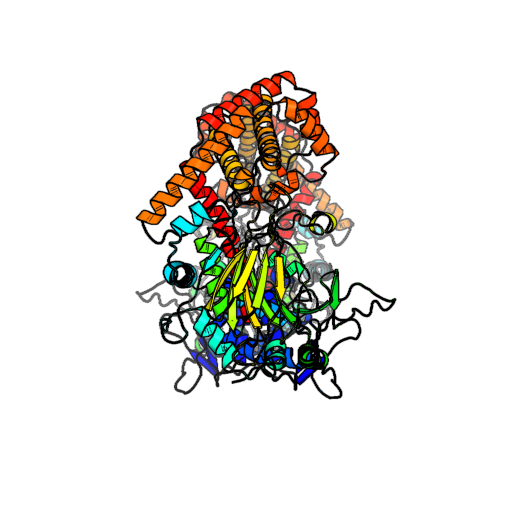 . ALA B 1 378 ? -5.102 -48.5 -16.734 1 94.5 378 ALA B O 1
ATOM 7906 N N . ARG B 1 379 ? -3.559 -50.062 -16.609 1 92.69 379 ARG B N 1
ATOM 7907 C CA . ARG B 1 379 ? -4.355 -50.969 -15.773 1 92.69 379 ARG B CA 1
ATOM 7908 C C . ARG B 1 379 ? -3.471 -51.719 -14.789 1 92.69 379 ARG B C 1
ATOM 7910 O O . ARG B 1 379 ? -2.311 -52.031 -15.086 1 92.69 379 ARG B O 1
ATOM 7917 N N . THR B 1 380 ? -4.09 -51.969 -13.609 1 92.62 380 THR B N 1
ATOM 7918 C CA . THR B 1 380 ? -3.373 -52.812 -12.656 1 92.62 380 THR B CA 1
ATOM 7919 C C . THR B 1 380 ? -3.514 -54.281 -13.008 1 92.62 380 THR B C 1
ATOM 7921 O O . THR B 1 380 ? -4.547 -54.719 -13.531 1 92.62 380 THR B O 1
ATOM 7924 N N . THR B 1 381 ? -2.42 -54.938 -12.891 1 82.25 381 THR B N 1
ATOM 7925 C CA . THR B 1 381 ? -2.432 -56.375 -13.125 1 82.25 381 THR B CA 1
ATOM 7926 C C . THR B 1 381 ? -2.029 -57.125 -11.859 1 82.25 381 THR B C 1
ATOM 7928 O O . THR B 1 381 ? -1.451 -56.562 -10.938 1 82.25 381 THR B O 1
ATOM 7931 N N . MET B 1 382 ? -2.521 -58.312 -11.695 1 70 382 MET B N 1
ATOM 7932 C CA . MET B 1 382 ? -2.209 -59.125 -10.531 1 70 382 MET B CA 1
ATOM 7933 C C . MET B 1 382 ? -0.715 -59.406 -10.453 1 70 382 MET B C 1
ATOM 7935 O O . MET B 1 382 ? -0.103 -59.812 -11.453 1 70 382 MET B O 1
ATOM 7939 N N . ASP B 1 383 ? -0.056 -58.656 -9.578 1 60.12 383 ASP B N 1
ATOM 7940 C CA . ASP B 1 383 ? 1.374 -58.906 -9.398 1 60.12 383 ASP B CA 1
ATOM 7941 C C . ASP B 1 383 ? 1.631 -60.219 -8.695 1 60.12 383 ASP B C 1
ATOM 7943 O O . ASP B 1 383 ? 0.7 -60.844 -8.188 1 60.12 383 ASP B O 1
ATOM 7947 N N . GLU B 1 384 ? 2.973 -60.625 -8.844 1 54.41 384 GLU B N 1
ATOM 7948 C CA . GLU B 1 384 ? 3.436 -61.844 -8.211 1 54.41 384 GLU B CA 1
ATOM 7949 C C . GLU B 1 384 ? 3.203 -61.812 -6.699 1 54.41 384 GLU B C 1
ATOM 7951 O O . GLU B 1 384 ? 2.982 -62.844 -6.07 1 54.41 384 GLU B O 1
ATOM 7956 N N . ASP B 1 385 ? 3.428 -60.625 -6.086 1 53.91 385 ASP B N 1
ATOM 7957 C CA . ASP B 1 385 ? 3.367 -60.594 -4.625 1 53.91 385 ASP B CA 1
ATOM 7958 C C . ASP B 1 385 ? 1.922 -60.531 -4.137 1 53.91 385 ASP B C 1
ATOM 7960 O O . ASP B 1 385 ? 1.67 -60.531 -2.93 1 53.91 385 ASP B O 1
ATOM 7964 N N . GLY B 1 386 ? 0.956 -60.594 -5.004 1 59.09 386 GLY B N 1
ATOM 7965 C CA . GLY B 1 386 ? -0.433 -60.812 -4.645 1 59.09 386 GLY B CA 1
ATOM 7966 C C . GLY B 1 386 ? -1.193 -59.562 -4.324 1 59.09 386 GLY B C 1
ATOM 7967 O O . GLY B 1 386 ? -2.418 -59.562 -4.191 1 59.09 386 GLY B O 1
ATOM 7968 N N . SER B 1 387 ? -0.542 -58.375 -4.043 1 66.12 387 SER B N 1
ATOM 7969 C CA . SER B 1 387 ? -1.348 -57.25 -3.555 1 66.12 387 SER B CA 1
ATOM 7970 C C . SER B 1 387 ? -2.143 -56.594 -4.684 1 66.12 387 SER B C 1
ATOM 7972 O O . SER B 1 387 ? -3.314 -56.25 -4.508 1 66.12 387 SER B O 1
ATOM 7974 N N . GLY B 1 388 ? -1.699 -56.469 -5.789 1 81.75 388 GLY B N 1
ATOM 7975 C CA . GLY B 1 388 ? -2.326 -56.125 -7.059 1 81.75 388 GLY B CA 1
ATOM 7976 C C . GLY B 1 388 ? -2.654 -54.656 -7.199 1 81.75 388 GLY B C 1
ATOM 7977 O O . GLY B 1 388 ? -3.094 -54.219 -8.258 1 81.75 388 GLY B O 1
ATOM 7978 N N . PHE B 1 389 ? -2.385 -53.781 -6.113 1 88.5 389 PHE B N 1
ATOM 7979 C CA . PHE B 1 389 ? -2.699 -52.344 -6.238 1 88.5 389 PHE B CA 1
ATOM 7980 C C . PHE B 1 389 ? -1.531 -51.594 -6.852 1 88.5 389 PHE B C 1
ATOM 7982 O O . PHE B 1 389 ? -0.453 -52.156 -7.055 1 88.5 389 PHE B O 1
ATOM 7989 N N . SER B 1 390 ? -1.692 -50.344 -7.191 1 92.25 390 SER B N 1
ATOM 7990 C CA . SER B 1 390 ? -0.645 -49.5 -7.777 1 92.25 390 SER B CA 1
ATOM 7991 C C . SER B 1 390 ? -0.727 -48.062 -7.266 1 92.25 390 SER B C 1
ATOM 7993 O O . SER B 1 390 ? -1.809 -47.469 -7.223 1 92.25 390 SER B O 1
ATOM 7995 N N . LEU B 1 391 ? 0.351 -47.594 -6.773 1 91.38 391 LEU B N 1
ATOM 7996 C CA . LEU B 1 391 ? 0.519 -46.188 -6.43 1 91.38 391 LEU B CA 1
ATOM 7997 C C . LEU B 1 391 ? 1.613 -45.562 -7.277 1 91.38 391 LEU B C 1
ATOM 7999 O O . LEU B 1 391 ? 2.76 -46 -7.262 1 91.38 391 LEU B O 1
ATOM 8003 N N . HIS B 1 392 ? 1.309 -44.594 -8.023 1 93.31 392 HIS B N 1
ATOM 8004 C CA . HIS B 1 392 ? 2.33 -43.906 -8.812 1 93.31 392 HIS B CA 1
ATOM 8005 C C . HIS B 1 392 ? 2.076 -42.406 -8.859 1 93.31 392 HIS B C 1
ATOM 8007 O O . HIS B 1 392 ? 0.966 -41.938 -8.57 1 93.31 392 HIS B O 1
ATOM 8013 N N . LEU B 1 393 ? 3.115 -41.625 -9.141 1 94.44 393 LEU B N 1
ATOM 8014 C CA . LEU B 1 393 ? 3.051 -40.188 -9.406 1 94.44 393 LEU B CA 1
ATOM 8015 C C . LEU B 1 393 ? 3.281 -39.875 -10.883 1 94.44 393 LEU B C 1
ATOM 8017 O O . LEU B 1 393 ? 4.055 -40.594 -11.547 1 94.44 393 LEU B O 1
ATOM 8021 N N . THR B 1 394 ? 2.584 -38.969 -11.383 1 97.31 394 THR B N 1
ATOM 8022 C CA . THR B 1 394 ? 2.895 -38.406 -12.695 1 97.31 394 THR B CA 1
ATOM 8023 C C . THR B 1 394 ? 3.518 -37.031 -12.562 1 97.31 394 THR B C 1
ATOM 8025 O O . THR B 1 394 ? 2.945 -36.125 -11.93 1 97.31 394 THR B O 1
ATOM 8028 N N . LEU B 1 395 ? 4.711 -36.844 -13.039 1 96.81 395 LEU B N 1
ATOM 8029 C CA . LEU B 1 395 ? 5.387 -35.562 -13.125 1 96.81 395 LEU B CA 1
ATOM 8030 C C . LEU B 1 395 ? 5.223 -34.938 -14.508 1 96.81 395 LEU B C 1
ATOM 8032 O O . LEU B 1 395 ? 5.801 -35.438 -15.484 1 96.81 395 LEU B O 1
ATOM 8036 N N . ALA B 1 396 ? 4.473 -33.906 -14.562 1 97.5 396 ALA B N 1
ATOM 8037 C CA . ALA B 1 396 ? 4.102 -33.312 -15.844 1 97.5 396 ALA B CA 1
ATOM 8038 C C . ALA B 1 396 ? 4.988 -32.125 -16.172 1 97.5 396 ALA B C 1
ATOM 8040 O O . ALA B 1 396 ? 5.129 -31.203 -15.344 1 97.5 396 ALA B O 1
ATOM 8041 N N . ILE B 1 397 ? 5.633 -32.094 -17.25 1 96.94 397 ILE B N 1
ATOM 8042 C CA . ILE B 1 397 ? 6.324 -30.938 -17.781 1 96.94 397 ILE B CA 1
ATOM 8043 C C . ILE B 1 397 ? 5.391 -30.172 -18.719 1 96.94 397 ILE B C 1
ATOM 8045 O O . ILE B 1 397 ? 5.238 -30.531 -19.891 1 96.94 397 ILE B O 1
ATOM 8049 N N . GLU B 1 398 ? 4.883 -29.141 -18.188 1 93.44 398 GLU B N 1
ATOM 8050 C CA . GLU B 1 398 ? 3.943 -28.312 -18.938 1 93.44 398 GLU B CA 1
ATOM 8051 C C . GLU B 1 398 ? 4.66 -27.172 -19.656 1 93.44 398 GLU B C 1
ATOM 8053 O O . GLU B 1 398 ? 5.25 -26.312 -19.016 1 93.44 398 GLU B O 1
ATOM 8058 N N . ILE B 1 399 ? 4.605 -27.203 -20.953 1 95.12 399 ILE B N 1
ATOM 8059 C CA . ILE B 1 399 ? 5.285 -26.188 -21.734 1 95.12 399 ILE B CA 1
ATOM 8060 C C . ILE B 1 399 ? 4.316 -25.047 -22.031 1 95.12 399 ILE B C 1
ATOM 8062 O O . ILE B 1 399 ? 3.447 -25.172 -22.906 1 95.12 399 ILE B O 1
ATOM 8066 N N . GLU B 1 400 ? 4.504 -23.984 -21.422 1 92.69 400 GLU B N 1
ATOM 8067 C CA . GLU B 1 400 ? 3.658 -22.812 -21.656 1 92.69 400 GLU B CA 1
ATOM 8068 C C . GLU B 1 400 ? 4.117 -22.047 -22.906 1 92.69 400 GLU B C 1
ATOM 8070 O O . GLU B 1 400 ? 5.301 -22.062 -23.25 1 92.69 400 GLU B O 1
ATOM 8075 N N . PRO B 1 401 ? 3.262 -21.328 -23.469 1 91.12 401 PRO B N 1
ATOM 8076 C CA . PRO B 1 401 ? 3.537 -20.672 -24.75 1 91.12 401 PRO B CA 1
ATOM 8077 C C . PRO B 1 401 ? 4.785 -19.797 -24.703 1 91.12 401 PRO B C 1
ATOM 8079 O O . PRO B 1 401 ? 5.617 -19.859 -25.609 1 91.12 401 PRO B O 1
ATOM 8082 N N . PRO B 1 402 ? 5.051 -19.016 -23.703 1 94.44 402 PRO B N 1
ATOM 8083 C CA . PRO B 1 402 ? 6.258 -18.188 -23.719 1 94.44 402 PRO B CA 1
ATOM 8084 C C . PRO B 1 402 ? 7.543 -19.016 -23.703 1 94.44 402 PRO B C 1
ATOM 8086 O O . PRO B 1 402 ? 8.609 -18.5 -24.078 1 94.44 402 PRO B O 1
ATOM 8089 N N . PHE B 1 403 ? 7.379 -20.281 -23.422 1 96.38 403 PHE B N 1
ATOM 8090 C CA . PHE B 1 403 ? 8.602 -21.047 -23.203 1 96.38 403 PHE B CA 1
ATOM 8091 C C . PHE B 1 403 ? 8.734 -22.156 -24.234 1 96.38 403 PHE B C 1
ATOM 8093 O O . PHE B 1 403 ? 9.508 -23.094 -24.047 1 96.38 403 PHE B O 1
ATOM 8100 N N . GLU B 1 404 ? 7.914 -22.094 -25.219 1 95.94 404 GLU B N 1
ATOM 8101 C CA . GLU B 1 404 ? 8.172 -22.781 -26.469 1 95.94 404 GLU B CA 1
ATOM 8102 C C . GLU B 1 404 ? 9.219 -22.047 -27.297 1 95.94 404 GLU B C 1
ATOM 8104 O O . GLU B 1 404 ? 9.539 -20.891 -27.031 1 95.94 404 GLU B O 1
ATOM 8109 N N . TRP B 1 405 ? 9.711 -22.688 -28.312 1 97 405 TRP B N 1
ATOM 8110 C CA . TRP B 1 405 ? 10.625 -22 -29.219 1 97 405 TRP B CA 1
ATOM 8111 C C . TRP B 1 405 ? 9.93 -20.828 -29.906 1 97 405 TRP B C 1
ATOM 8113 O O . TRP B 1 405 ? 10.555 -19.812 -30.188 1 97 405 TRP B O 1
ATOM 8123 N N . GLU B 1 406 ? 8.672 -21.031 -30.219 1 95.5 406 GLU B N 1
ATOM 8124 C CA . GLU B 1 406 ? 7.918 -19.891 -30.75 1 95.5 406 GLU B CA 1
ATOM 8125 C C . GLU B 1 406 ? 7.992 -18.703 -29.797 1 95.5 406 GLU B C 1
ATOM 8127 O O . GLU B 1 406 ? 8.172 -17.562 -30.234 1 95.5 406 GLU B O 1
ATOM 8132 N N . GLY B 1 407 ? 7.801 -18.953 -28.516 1 95.88 407 GLY B N 1
ATOM 8133 C CA . GLY B 1 407 ? 7.914 -17.906 -27.516 1 95.88 407 GLY B CA 1
ATOM 8134 C C . GLY B 1 407 ? 9.273 -17.234 -27.5 1 95.88 407 GLY B C 1
ATOM 8135 O O . GLY B 1 407 ? 9.367 -16 -27.422 1 95.88 407 GLY B O 1
ATOM 8136 N N . PHE B 1 408 ? 10.297 -18 -27.641 1 97.44 408 PHE B N 1
ATOM 8137 C CA . PHE B 1 408 ? 11.648 -17.453 -27.672 1 97.44 408 PHE B CA 1
ATOM 8138 C C . PHE B 1 408 ? 11.82 -16.5 -28.844 1 97.44 408 PHE B C 1
ATOM 8140 O O . PHE B 1 408 ? 12.453 -15.453 -28.719 1 97.44 408 PHE B O 1
ATOM 8147 N N . VAL B 1 409 ? 11.281 -16.906 -30 1 96.69 409 VAL B N 1
ATOM 8148 C CA . VAL B 1 409 ? 11.383 -16.078 -31.188 1 96.69 409 VAL B CA 1
ATOM 8149 C C . VAL B 1 409 ? 10.664 -14.742 -30.969 1 96.69 409 VAL B C 1
ATOM 8151 O O . VAL B 1 409 ? 11.156 -13.688 -31.375 1 96.69 409 VAL B O 1
ATOM 8154 N N . HIS B 1 410 ? 9.539 -14.859 -30.359 1 94.38 410 HIS B N 1
ATOM 8155 C CA . HIS B 1 410 ? 8.812 -13.633 -30.078 1 94.38 410 HIS B CA 1
ATOM 8156 C C . HIS B 1 410 ? 9.609 -12.727 -29.141 1 94.38 410 HIS B C 1
ATOM 8158 O O . HIS B 1 410 ? 9.602 -11.508 -29.297 1 94.38 410 HIS B O 1
ATOM 8164 N N . VAL B 1 411 ? 10.25 -13.242 -28.156 1 95.56 411 VAL B N 1
ATOM 8165 C CA . VAL B 1 411 ? 11.109 -12.469 -27.266 1 95.56 411 VAL B CA 1
ATOM 8166 C C . VAL B 1 411 ? 12.242 -11.836 -28.078 1 95.56 411 VAL B C 1
ATOM 8168 O O . VAL B 1 411 ? 12.586 -10.672 -27.859 1 95.56 411 VAL B O 1
ATOM 8171 N N . ALA B 1 412 ? 12.781 -12.633 -28.969 1 95.88 412 ALA B N 1
ATOM 8172 C CA . ALA B 1 412 ? 13.859 -12.148 -29.828 1 95.88 412 ALA B CA 1
ATOM 8173 C C . ALA B 1 412 ? 13.406 -10.961 -30.656 1 95.88 412 ALA B C 1
ATOM 8175 O O . ALA B 1 412 ? 14.125 -9.969 -30.781 1 95.88 412 ALA B O 1
ATOM 8176 N N . LEU B 1 413 ? 12.25 -11.102 -31.234 1 92.81 413 LEU B N 1
ATOM 8177 C CA . LEU B 1 413 ? 11.695 -10.031 -32.062 1 92.81 413 LEU B CA 1
ATOM 8178 C C . LEU B 1 413 ? 11.492 -8.766 -31.219 1 92.81 413 LEU B C 1
ATOM 8180 O O . LEU B 1 413 ? 11.797 -7.66 -31.672 1 92.81 413 LEU B O 1
ATOM 8184 N N . ASN B 1 414 ? 10.984 -8.945 -30.094 1 89.75 414 ASN B N 1
ATOM 8185 C CA . ASN B 1 414 ? 10.781 -7.812 -29.203 1 89.75 414 ASN B CA 1
ATOM 8186 C C . ASN B 1 414 ? 12.102 -7.16 -28.812 1 89.75 414 ASN B C 1
ATOM 8188 O O . ASN B 1 414 ? 12.203 -5.934 -28.75 1 89.75 414 ASN B O 1
ATOM 8192 N N . HIS B 1 415 ? 13.016 -7.953 -28.484 1 91 415 HIS B N 1
ATOM 8193 C CA . HIS B 1 415 ? 14.352 -7.457 -28.156 1 91 415 HIS B CA 1
ATOM 8194 C C . HIS B 1 415 ? 14.945 -6.66 -29.312 1 91 415 HIS B C 1
ATOM 8196 O O . HIS B 1 415 ? 15.477 -5.566 -29.109 1 91 415 HIS B O 1
ATOM 8202 N N . TRP B 1 416 ? 14.844 -7.215 -30.453 1 91.62 416 TRP B N 1
ATOM 8203 C CA . TRP B 1 416 ? 15.383 -6.578 -31.656 1 91.62 416 TRP B CA 1
ATOM 8204 C C . TRP B 1 416 ? 14.695 -5.238 -31.922 1 91.62 416 TRP B C 1
ATOM 8206 O O . TRP B 1 416 ? 15.359 -4.25 -32.25 1 91.62 416 TRP B O 1
ATOM 8216 N N . ARG B 1 417 ? 13.422 -5.184 -31.812 1 85.69 417 ARG B N 1
ATOM 8217 C CA . ARG B 1 417 ? 12.648 -3.955 -31.984 1 85.69 417 ARG B CA 1
ATOM 8218 C C . ARG B 1 417 ? 13.133 -2.867 -31.031 1 85.69 417 ARG B C 1
ATOM 8220 O O . ARG B 1 417 ? 13.305 -1.715 -31.438 1 85.69 417 ARG B O 1
ATOM 8227 N N . ARG B 1 418 ? 13.297 -3.141 -29.812 1 81.44 418 ARG B N 1
ATOM 8228 C CA . ARG B 1 418 ? 13.711 -2.18 -28.781 1 81.44 418 ARG B CA 1
ATOM 8229 C C . ARG B 1 418 ? 15.102 -1.626 -29.094 1 81.44 418 ARG B C 1
ATOM 8231 O O . ARG B 1 418 ? 15.352 -0.434 -28.906 1 81.44 418 ARG B O 1
ATOM 8238 N N . LYS B 1 419 ? 15.922 -2.549 -29.5 1 80.25 419 LYS B N 1
ATOM 8239 C CA . LYS B 1 419 ? 17.281 -2.141 -29.828 1 80.25 419 LYS B CA 1
ATOM 8240 C C . LYS B 1 419 ? 17.297 -1.177 -31.016 1 80.25 419 LYS B C 1
ATOM 8242 O O . LYS B 1 419 ? 18.062 -0.218 -31.031 1 80.25 419 LYS B O 1
ATOM 8247 N N . HIS B 1 420 ? 16.484 -1.366 -31.969 1 77.75 420 HIS B N 1
ATOM 8248 C CA . HIS B 1 420 ? 16.469 -0.56 -33.188 1 77.75 420 HIS B CA 1
ATOM 8249 C C . HIS B 1 420 ? 15.633 0.701 -33 1 77.75 420 HIS B C 1
ATOM 8251 O O . HIS B 1 420 ? 15.812 1.683 -33.719 1 77.75 420 HIS B O 1
ATOM 8257 N N . ARG B 1 421 ? 14.562 0.647 -32.219 1 64.75 421 ARG B N 1
ATOM 8258 C CA . ARG B 1 421 ? 13.844 1.874 -31.906 1 64.75 421 ARG B CA 1
ATOM 8259 C C . ARG B 1 421 ? 14.766 2.904 -31.281 1 64.75 421 ARG B C 1
ATOM 8261 O O . ARG B 1 421 ? 14.648 4.102 -31.547 1 64.75 421 ARG B O 1
ATOM 8268 N N . GLU B 1 422 ? 15.484 2.412 -30.422 1 51.84 422 GLU B N 1
ATOM 8269 C CA . GLU B 1 422 ? 16.422 3.318 -29.766 1 51.84 422 GLU B CA 1
ATOM 8270 C C . GLU B 1 422 ? 17.312 4.027 -30.766 1 51.84 422 GLU B C 1
ATOM 8272 O O . GLU B 1 422 ? 17.719 5.168 -30.562 1 51.84 422 GLU B O 1
ATOM 8277 N N . PHE B 1 423 ? 17.516 3.293 -31.922 1 45.5 423 PHE B N 1
ATOM 8278 C CA . PHE B 1 423 ? 18.406 3.871 -32.906 1 45.5 423 PHE B CA 1
ATOM 8279 C C . PHE B 1 423 ? 17.625 4.766 -33.875 1 45.5 423 PHE B C 1
ATOM 8281 O O . PHE B 1 423 ? 18.219 5.547 -34.625 1 45.5 423 PHE B O 1
ATOM 8288 N N . HIS B 1 424 ? 16.406 4.426 -34.062 1 48.78 424 HIS B N 1
ATOM 8289 C CA . HIS B 1 424 ? 15.656 5.289 -34.969 1 48.78 424 HIS B CA 1
ATOM 8290 C C . HIS B 1 424 ? 15.391 6.652 -34.344 1 48.78 424 HIS B C 1
ATOM 8292 O O . HIS B 1 424 ? 14.828 6.73 -33.25 1 48.78 424 HIS B O 1
ATOM 8298 N N . GLN B 1 425 ? 16.312 7.457 -34.562 1 42.5 425 GLN B N 1
ATOM 8299 C CA . GLN B 1 425 ? 16.312 8.891 -34.281 1 42.5 425 GLN B CA 1
ATOM 8300 C C . GLN B 1 425 ? 14.93 9.5 -34.5 1 42.5 425 GLN B C 1
ATOM 8302 O O . GLN B 1 425 ? 14.219 9.133 -35.438 1 42.5 425 GLN B O 1
ATOM 8307 N N . PRO B 1 426 ? 14.445 10.211 -33.531 1 39.72 426 PRO B N 1
ATOM 8308 C CA . PRO B 1 426 ? 13.227 11.016 -33.656 1 39.72 426 PRO B CA 1
ATOM 8309 C C . PRO B 1 426 ? 13.039 11.641 -35.031 1 39.72 426 PRO B C 1
ATOM 8311 O O . PRO B 1 426 ? 12.023 12.281 -35.281 1 39.72 426 PRO B O 1
ATOM 8314 N N . SER B 1 427 ? 14.086 11.664 -35.75 1 37.5 427 SER B N 1
ATOM 8315 C CA . SER B 1 427 ? 13.961 12.531 -36.906 1 37.5 427 SER B CA 1
ATOM 8316 C C . SER B 1 427 ? 12.992 11.953 -37.938 1 37.5 427 SER B C 1
ATOM 8318 O O . SER B 1 427 ? 12.602 12.633 -38.875 1 37.5 427 SER B O 1
ATOM 8320 N N . ASN B 1 428 ? 13.008 10.586 -38.25 1 44.31 428 ASN B N 1
ATOM 8321 C CA . ASN B 1 428 ? 12.219 10.164 -39.406 1 44.31 428 ASN B CA 1
ATOM 8322 C C . ASN B 1 428 ? 10.742 10.023 -39.062 1 44.31 428 ASN B C 1
ATOM 8324 O O . ASN B 1 428 ? 10.398 9.523 -38 1 44.31 428 ASN B O 1
ATOM 8328 N N . GLY B 1 429 ? 9.82 10.719 -39.688 1 52.06 429 GLY B N 1
ATOM 8329 C CA . GLY B 1 429 ? 8.398 11.031 -39.656 1 52.06 429 GLY B CA 1
ATOM 8330 C C . GLY B 1 429 ? 7.555 9.938 -39.031 1 52.06 429 GLY B C 1
ATOM 8331 O O . GLY B 1 429 ? 8.016 8.805 -38.875 1 52.06 429 GLY B O 1
ATOM 8332 N N . SER B 1 430 ? 6.465 10.32 -38.281 1 57.38 430 SER B N 1
ATOM 8333 C CA . SER B 1 430 ? 5.418 9.531 -37.656 1 57.38 430 SER B CA 1
ATOM 8334 C C . SER B 1 430 ? 5.012 8.336 -38.5 1 57.38 430 SER B C 1
ATOM 8336 O O . SER B 1 430 ? 4.801 7.238 -37.969 1 57.38 430 SER B O 1
ATOM 8338 N N . THR B 1 431 ? 5.277 8.43 -39.812 1 64.56 431 THR B N 1
ATOM 8339 C CA . THR B 1 431 ? 4.812 7.383 -40.719 1 64.56 431 THR B CA 1
ATOM 8340 C C . THR B 1 431 ? 5.816 6.234 -40.781 1 64.56 431 THR B C 1
ATOM 8342 O O . THR B 1 431 ? 5.43 5.066 -40.781 1 64.56 431 THR B O 1
ATOM 8345 N N . SER B 1 432 ? 7.121 6.637 -40.812 1 70.25 432 SER B N 1
ATOM 8346 C CA . SER B 1 432 ? 8.156 5.605 -40.875 1 70.25 432 SER B CA 1
ATOM 8347 C C . SER B 1 432 ? 8.164 4.746 -39.625 1 70.25 432 SER B C 1
ATOM 8349 O O . SER B 1 432 ? 8.32 3.525 -39.688 1 70.25 432 SER B O 1
ATOM 8351 N N . LEU B 1 433 ? 7.941 5.387 -38.562 1 70.62 433 LEU B N 1
ATOM 8352 C CA . LEU B 1 433 ? 7.887 4.656 -37.312 1 70.62 433 LEU B CA 1
ATOM 8353 C C . LEU B 1 433 ? 6.676 3.729 -37.281 1 70.62 433 LEU B C 1
ATOM 8355 O O . LEU B 1 433 ? 6.777 2.59 -36.812 1 70.62 433 LEU B O 1
ATOM 8359 N N . ASN B 1 434 ? 5.676 4.219 -37.812 1 71.94 434 ASN B N 1
ATOM 8360 C CA . ASN B 1 434 ? 4.469 3.402 -37.844 1 71.94 434 ASN B CA 1
ATOM 8361 C C . ASN B 1 434 ? 4.641 2.201 -38.781 1 71.94 434 ASN B C 1
ATOM 8363 O O . ASN B 1 434 ? 4.148 1.109 -38.5 1 71.94 434 ASN B O 1
ATOM 8367 N N . MET B 1 435 ? 5.363 2.428 -39.844 1 77.38 435 MET B N 1
ATOM 8368 C CA . MET B 1 435 ? 5.633 1.337 -40.781 1 77.38 435 MET B CA 1
ATOM 8369 C C . MET B 1 435 ? 6.496 0.264 -40.156 1 77.38 435 MET B C 1
ATOM 8371 O O . MET B 1 435 ? 6.262 -0.931 -40.344 1 77.38 435 MET B O 1
ATOM 8375 N N . HIS B 1 436 ? 7.383 0.746 -39.375 1 81.06 436 HIS B N 1
ATOM 8376 C CA . HIS B 1 436 ? 8.289 -0.176 -38.719 1 81.06 436 HIS B CA 1
ATOM 8377 C C . HIS B 1 436 ? 7.547 -0.994 -37.656 1 81.06 436 HIS B C 1
ATOM 8379 O O . HIS B 1 436 ? 7.668 -2.221 -37.625 1 81.06 436 HIS B O 1
ATOM 8385 N N . VAL B 1 437 ? 6.758 -0.327 -36.906 1 76.94 437 VAL B N 1
ATOM 8386 C CA . VAL B 1 437 ? 6.008 -0.981 -35.812 1 76.94 437 VAL B CA 1
ATOM 8387 C C . VAL B 1 437 ? 5.035 -1.992 -36.406 1 76.94 437 VAL B C 1
ATOM 8389 O O . VAL B 1 437 ? 4.922 -3.119 -35.938 1 76.94 437 VAL B O 1
ATOM 8392 N N . MET B 1 438 ? 4.48 -1.631 -37.438 1 78.12 438 MET B N 1
ATOM 8393 C CA . MET B 1 438 ? 3.523 -2.518 -38.094 1 78.12 438 MET B CA 1
ATOM 8394 C C . MET B 1 438 ? 4.227 -3.721 -38.719 1 78.12 438 MET B C 1
ATOM 8396 O O . MET B 1 438 ? 3.707 -4.836 -38.688 1 78.12 438 MET B O 1
ATOM 8400 N N . SER B 1 439 ? 5.336 -3.48 -39.312 1 84.19 439 SER B N 1
ATOM 8401 C CA . SER B 1 439 ? 6.105 -4.574 -39.875 1 84.19 439 SER B CA 1
ATOM 8402 C C . SER B 1 439 ? 6.504 -5.598 -38.812 1 84.19 439 SER B C 1
ATOM 8404 O O . SER B 1 439 ? 6.445 -6.805 -39.062 1 84.19 439 SER B O 1
ATOM 8406 N N . VAL B 1 440 ? 6.84 -5.117 -37.656 1 84.56 440 VAL B N 1
ATOM 8407 C CA . VAL B 1 440 ? 7.207 -6.008 -36.562 1 84.56 440 VAL B CA 1
ATOM 8408 C C . VAL B 1 440 ? 5.98 -6.797 -36.125 1 84.56 440 VAL B C 1
ATOM 8410 O O . VAL B 1 440 ? 6.07 -8 -35.875 1 84.56 440 VAL B O 1
ATOM 8413 N N . ASN B 1 441 ? 4.863 -6.184 -36.031 1 80.31 441 ASN B N 1
ATOM 8414 C CA . ASN B 1 441 ? 3.627 -6.859 -35.656 1 80.31 441 ASN B CA 1
ATOM 8415 C C . ASN B 1 441 ? 3.248 -7.941 -36.656 1 80.31 441 ASN B C 1
ATOM 8417 O O . ASN B 1 441 ? 2.816 -9.031 -36.281 1 80.31 441 ASN B O 1
ATOM 8421 N N . LEU B 1 442 ? 3.463 -7.574 -37.875 1 81.75 442 LEU B N 1
ATOM 8422 C CA . LEU B 1 442 ? 3.164 -8.547 -38.906 1 81.75 442 LEU B CA 1
ATOM 8423 C C . LEU B 1 442 ? 4.121 -9.734 -38.844 1 81.75 442 LEU B C 1
ATOM 8425 O O . LEU B 1 442 ? 3.734 -10.867 -39.156 1 81.75 442 LEU B O 1
ATOM 8429 N N . LEU B 1 443 ? 5.309 -9.438 -38.5 1 87.31 443 LEU B N 1
ATOM 8430 C CA . LEU B 1 443 ? 6.27 -10.523 -38.375 1 87.31 443 LEU B CA 1
ATOM 8431 C C . LEU B 1 443 ? 5.895 -11.445 -37.219 1 87.31 443 LEU B C 1
ATOM 8433 O O . LEU B 1 443 ? 6.078 -12.656 -37.312 1 87.31 443 LEU B O 1
ATOM 8437 N N . HIS B 1 444 ? 5.363 -10.914 -36.125 1 87.06 444 HIS B N 1
ATOM 8438 C CA . HIS B 1 444 ? 4.836 -11.742 -35.031 1 87.06 444 HIS B CA 1
ATOM 8439 C C . HIS B 1 444 ? 3.736 -12.672 -35.531 1 87.06 444 HIS B C 1
ATOM 8441 O O . HIS B 1 444 ? 3.709 -13.852 -35.188 1 87.06 444 HIS B O 1
ATOM 8447 N N . VAL B 1 445 ? 2.941 -12.172 -36.312 1 82.06 445 VAL B N 1
ATOM 8448 C CA . VAL B 1 445 ? 1.838 -12.953 -36.844 1 82.06 445 VAL B CA 1
ATOM 8449 C C . VAL B 1 445 ? 2.385 -14.047 -37.781 1 82.06 445 VAL B C 1
ATOM 8451 O O . VAL B 1 445 ? 1.919 -15.188 -37.719 1 82.06 445 VAL B O 1
ATOM 8454 N N . ALA B 1 446 ? 3.312 -13.648 -38.562 1 86 446 ALA B N 1
ATOM 8455 C CA . ALA B 1 446 ? 3.926 -14.625 -39.469 1 86 446 ALA B CA 1
ATOM 8456 C C . ALA B 1 446 ? 4.543 -15.781 -38.656 1 86 446 ALA B C 1
ATOM 8458 O O . ALA B 1 446 ? 4.406 -16.938 -39.062 1 86 446 ALA B O 1
ATOM 8459 N N . VAL B 1 447 ? 5.195 -15.438 -37.625 1 90.19 447 VAL B N 1
ATOM 8460 C CA . VAL B 1 447 ? 5.824 -16.438 -36.781 1 90.19 447 VAL B CA 1
ATOM 8461 C C . VAL B 1 447 ? 4.762 -17.375 -36.219 1 90.19 447 VAL B C 1
ATOM 8463 O O . VAL B 1 447 ? 4.957 -18.594 -36.188 1 90.19 447 VAL B O 1
ATOM 8466 N N . MET B 1 448 ? 3.623 -16.859 -35.812 1 86.81 448 MET B N 1
ATOM 8467 C CA . MET B 1 448 ? 2.529 -17.672 -35.281 1 86.81 448 MET B CA 1
ATOM 8468 C C . MET B 1 448 ? 2.012 -18.641 -36.344 1 86.81 448 MET B C 1
ATOM 8470 O O . MET B 1 448 ? 1.721 -19.797 -36.062 1 86.81 448 MET B O 1
ATOM 8474 N N . LEU B 1 449 ? 1.942 -18.156 -37.531 1 83.19 449 LEU B N 1
ATOM 8475 C CA . LEU B 1 449 ? 1.433 -18.984 -38.594 1 83.19 449 LEU B CA 1
ATOM 8476 C C . LEU B 1 449 ? 2.406 -20.109 -38.938 1 83.19 449 LEU B C 1
ATOM 8478 O O . LEU B 1 449 ? 1.99 -21.234 -39.188 1 83.19 449 LEU B O 1
ATOM 8482 N N . ILE B 1 450 ? 3.645 -19.797 -38.906 1 88.69 450 ILE B N 1
ATOM 8483 C CA . ILE B 1 450 ? 4.656 -20.828 -39.156 1 88.69 450 ILE B CA 1
ATOM 8484 C C . ILE B 1 450 ? 4.621 -21.859 -38.031 1 88.69 450 ILE B C 1
ATOM 8486 O O . ILE B 1 450 ? 4.785 -23.062 -38.281 1 88.69 450 ILE B O 1
ATOM 8490 N N . GLY B 1 451 ? 4.359 -21.406 -36.812 1 88 451 GLY B N 1
ATOM 8491 C CA . GLY B 1 451 ? 4.293 -22.297 -35.656 1 88 451 GLY B CA 1
ATOM 8492 C C . GLY B 1 451 ? 3.135 -23.281 -35.719 1 88 451 GLY B C 1
ATOM 8493 O O . GLY B 1 451 ? 3.172 -24.328 -35.094 1 88 451 GLY B O 1
ATOM 8494 N N . GLU B 1 452 ? 2.162 -22.953 -36.469 1 82.81 452 GLU B N 1
ATOM 8495 C CA . GLU B 1 452 ? 1.027 -23.859 -36.656 1 82.81 452 GLU B CA 1
ATOM 8496 C C . GLU B 1 452 ? 1.371 -25.016 -37.594 1 82.81 452 GLU B C 1
ATOM 8498 O O . GLU B 1 452 ? 0.759 -26.078 -37.531 1 82.81 452 GLU B O 1
ATOM 8503 N N . ILE B 1 453 ? 2.391 -24.766 -38.406 1 83.56 453 ILE B N 1
ATOM 8504 C CA . ILE B 1 453 ? 2.73 -25.75 -39.406 1 83.56 453 ILE B CA 1
ATOM 8505 C C . ILE B 1 453 ? 3.982 -26.516 -39 1 83.56 453 ILE B C 1
ATOM 8507 O O . ILE B 1 453 ? 4.02 -27.734 -39.094 1 83.56 453 ILE B O 1
ATOM 8511 N N . ASP B 1 454 ? 4.941 -25.828 -38.562 1 89.44 454 ASP B N 1
ATOM 8512 C CA . ASP B 1 454 ? 6.207 -26.438 -38.188 1 89.44 454 ASP B CA 1
ATOM 8513 C C . ASP B 1 454 ? 6.227 -26.781 -36.688 1 89.44 454 ASP B C 1
ATOM 8515 O O . ASP B 1 454 ? 6.305 -25.891 -35.844 1 89.44 454 ASP B O 1
ATOM 8519 N N . PRO B 1 455 ? 6.297 -28.047 -36.344 1 91 455 PRO B N 1
ATOM 8520 C CA . PRO B 1 455 ? 6.227 -28.469 -34.938 1 91 455 PRO B CA 1
ATOM 8521 C C . PRO B 1 455 ? 7.438 -28.016 -34.125 1 91 455 PRO B C 1
ATOM 8523 O O . PRO B 1 455 ? 7.383 -28 -32.875 1 91 455 PRO B O 1
ATOM 8526 N N . THR B 1 456 ? 8.555 -27.703 -34.781 1 93.38 456 THR B N 1
ATOM 8527 C CA . THR B 1 456 ? 9.742 -27.266 -34.062 1 93.38 456 THR B CA 1
ATOM 8528 C C . THR B 1 456 ? 9.461 -26 -33.25 1 93.38 456 THR B C 1
ATOM 8530 O O . THR B 1 456 ? 10.023 -25.797 -32.156 1 93.38 456 THR B O 1
ATOM 8533 N N . PHE B 1 457 ? 8.523 -25.172 -33.75 1 95 457 PHE B N 1
ATOM 8534 C CA . PHE B 1 457 ? 8.156 -23.938 -33.062 1 95 457 PHE B CA 1
ATOM 8535 C C . PHE B 1 457 ? 7.422 -24.234 -31.781 1 95 457 PHE B C 1
ATOM 8537 O O . PHE B 1 457 ? 7.402 -23.406 -30.859 1 95 457 PHE B O 1
ATOM 8544 N N . ARG B 1 458 ? 6.887 -25.438 -31.672 1 93.88 458 ARG B N 1
ATOM 8545 C CA . ARG B 1 458 ? 6.07 -25.781 -30.516 1 93.88 458 ARG B CA 1
ATOM 8546 C C . ARG B 1 458 ? 6.891 -26.516 -29.453 1 93.88 458 ARG B C 1
ATOM 8548 O O . ARG B 1 458 ? 6.441 -26.719 -28.328 1 93.88 458 ARG B O 1
ATOM 8555 N N . LYS B 1 459 ? 8.094 -26.859 -29.812 1 95.31 459 LYS B N 1
ATOM 8556 C CA . LYS B 1 459 ? 8.938 -27.594 -28.859 1 95.31 459 LYS B CA 1
ATOM 8557 C C . LYS B 1 459 ? 9.328 -26.719 -27.688 1 95.31 459 LYS B C 1
ATOM 8559 O O . LYS B 1 459 ? 9.305 -25.484 -27.781 1 95.31 459 LYS B O 1
ATOM 8564 N N . ALA B 1 460 ? 9.656 -27.375 -26.594 1 96.5 460 ALA B N 1
ATOM 8565 C CA . ALA B 1 460 ? 10.125 -26.656 -25.406 1 96.5 460 ALA B CA 1
ATOM 8566 C C . ALA B 1 460 ? 11.484 -26 -25.656 1 96.5 460 ALA B C 1
ATOM 8568 O O . ALA B 1 460 ? 12.375 -26.625 -26.25 1 96.5 460 ALA B O 1
ATOM 8569 N N . CYS B 1 461 ? 11.594 -24.766 -25.359 1 96.5 461 CYS B N 1
ATOM 8570 C CA . CYS B 1 461 ? 12.891 -24.094 -25.375 1 96.5 461 CYS B CA 1
ATOM 8571 C C . CYS B 1 461 ? 13.672 -24.391 -24.094 1 96.5 461 CYS B C 1
ATOM 8573 O O . CYS B 1 461 ? 13.227 -24.047 -23 1 96.5 461 CYS B O 1
ATOM 8575 N N . LEU B 1 462 ? 14.828 -24.969 -24.203 1 95.06 462 LEU B N 1
ATOM 8576 C CA . LEU B 1 462 ? 15.578 -25.438 -23.047 1 95.06 462 LEU B CA 1
ATOM 8577 C C . LEU B 1 462 ? 16.688 -24.453 -22.688 1 95.06 462 LEU B C 1
ATOM 8579 O O . LEU B 1 462 ? 17.594 -24.781 -21.906 1 95.06 462 LEU B O 1
ATOM 8583 N N . ILE B 1 463 ? 16.656 -23.281 -23.25 1 93.69 463 ILE B N 1
ATOM 8584 C CA . ILE B 1 463 ? 17.672 -22.266 -22.984 1 93.69 463 ILE B CA 1
ATOM 8585 C C . ILE B 1 463 ? 17.672 -21.891 -21.516 1 93.69 463 ILE B C 1
ATOM 8587 O O . ILE B 1 463 ? 18.719 -21.578 -20.938 1 93.69 463 ILE B O 1
ATOM 8591 N N . GLY B 1 464 ? 16.531 -21.984 -20.875 1 91.19 464 GLY B N 1
ATOM 8592 C CA . GLY B 1 464 ? 16.406 -21.594 -19.469 1 91.19 464 GLY B CA 1
ATOM 8593 C C . GLY B 1 464 ? 16.766 -22.719 -18.516 1 91.19 464 GLY B C 1
ATOM 8594 O O . GLY B 1 464 ? 16.578 -22.578 -17.297 1 91.19 464 GLY B O 1
ATOM 8595 N N . GLN B 1 465 ? 17.266 -23.797 -18.969 1 90.56 465 GLN B N 1
ATOM 8596 C CA . GLN B 1 465 ? 17.594 -24.938 -18.125 1 90.56 465 GLN B CA 1
ATOM 8597 C C . GLN B 1 465 ? 18.75 -24.609 -17.188 1 90.56 465 GLN B C 1
ATOM 8599 O O . GLN B 1 465 ? 19.609 -23.797 -17.5 1 90.56 465 GLN B O 1
ATOM 8604 N N . THR B 1 466 ? 18.688 -25.172 -16.016 1 84.5 466 THR B N 1
ATOM 8605 C CA . THR B 1 466 ? 19.781 -25.031 -15.07 1 84.5 466 THR B CA 1
ATOM 8606 C C . THR B 1 466 ? 20.953 -25.922 -15.453 1 84.5 466 THR B C 1
ATOM 8608 O O . THR B 1 466 ? 20.781 -27.109 -15.719 1 84.5 466 THR B O 1
ATOM 8611 N N . SER B 1 467 ? 22.094 -25.312 -15.562 1 75.12 467 SER B N 1
ATOM 8612 C CA . SER B 1 467 ? 23.297 -26.031 -16 1 75.12 467 SER B CA 1
ATOM 8613 C C . SER B 1 467 ? 23.984 -26.734 -14.844 1 75.12 467 SER B C 1
ATOM 8615 O O . SER B 1 467 ? 24.25 -26.125 -13.812 1 75.12 467 SER B O 1
ATOM 8617 N N . LEU B 1 468 ? 24.062 -28.078 -14.844 1 69.06 468 LEU B N 1
ATOM 8618 C CA . LEU B 1 468 ? 24.672 -28.844 -13.766 1 69.06 468 LEU B CA 1
ATOM 8619 C C . LEU B 1 468 ? 26.125 -29.188 -14.102 1 69.06 468 LEU B C 1
ATOM 8621 O O . LEU B 1 468 ? 26.953 -29.344 -13.203 1 69.06 468 LEU B O 1
ATOM 8625 N N . SER B 1 469 ? 26.375 -29.453 -15.406 1 70.69 469 SER B N 1
ATOM 8626 C CA . SER B 1 469 ? 27.75 -29.734 -15.828 1 70.69 469 SER B CA 1
ATOM 8627 C C . SER B 1 469 ? 28.094 -28.969 -17.094 1 70.69 469 SER B C 1
ATOM 8629 O O . SER B 1 469 ? 27.234 -28.703 -17.938 1 70.69 469 SER B O 1
ATOM 8631 N N . THR B 1 470 ? 29.312 -28.641 -17.156 1 67.88 470 THR B N 1
ATOM 8632 C CA . THR B 1 470 ? 29.797 -27.828 -18.266 1 67.88 470 THR B CA 1
ATOM 8633 C C . THR B 1 470 ? 29.625 -28.562 -19.594 1 67.88 470 THR B C 1
ATOM 8635 O O . THR B 1 470 ? 29.281 -27.953 -20.609 1 67.88 470 THR B O 1
ATOM 8638 N N . VAL B 1 471 ? 29.875 -29.844 -19.531 1 59.5 471 VAL B N 1
ATOM 8639 C CA . VAL B 1 471 ? 29.875 -30.594 -20.797 1 59.5 471 VAL B CA 1
ATOM 8640 C C . VAL B 1 471 ? 28.438 -30.734 -21.312 1 59.5 471 VAL B C 1
ATOM 8642 O O . VAL B 1 471 ? 28.172 -30.469 -22.484 1 59.5 471 VAL B O 1
ATOM 8645 N N . THR B 1 472 ? 27.656 -31.203 -20.469 1 67.81 472 THR B N 1
ATOM 8646 C CA . THR B 1 472 ? 26.25 -31.375 -20.812 1 67.81 472 THR B CA 1
ATOM 8647 C C . THR B 1 472 ? 25.625 -30.047 -21.234 1 67.81 472 THR B C 1
ATOM 8649 O O . THR B 1 472 ? 24.859 -29.984 -22.203 1 67.81 472 THR B O 1
ATOM 8652 N N . GLU B 1 473 ? 26.141 -29.156 -20.578 1 70.75 473 GLU B N 1
ATOM 8653 C CA . GLU B 1 473 ? 25.609 -27.828 -20.859 1 70.75 473 GLU B CA 1
ATOM 8654 C C . GLU B 1 473 ? 26 -27.359 -22.266 1 70.75 473 GLU B C 1
ATOM 8656 O O . GLU B 1 473 ? 25.203 -26.734 -22.969 1 70.75 473 GLU B O 1
ATOM 8661 N N . ARG B 1 474 ? 27.219 -27.719 -22.656 1 75.62 474 ARG B N 1
ATOM 8662 C CA . ARG B 1 474 ? 27.703 -27.234 -23.953 1 75.62 474 ARG B CA 1
ATOM 8663 C C . ARG B 1 474 ? 26.969 -27.922 -25.109 1 75.62 474 ARG B C 1
ATOM 8665 O O . ARG B 1 474 ? 26.641 -27.281 -26.109 1 75.62 474 ARG B O 1
ATOM 8672 N N . SER B 1 475 ? 26.781 -29.188 -24.844 1 83 475 SER B N 1
ATOM 8673 C CA . SER B 1 475 ? 26.125 -29.953 -25.906 1 83 475 SER B CA 1
ATOM 8674 C C . SER B 1 475 ? 24.672 -29.5 -26.094 1 83 475 SER B C 1
ATOM 8676 O O . SER B 1 475 ? 24.219 -29.312 -27.219 1 83 475 SER B O 1
ATOM 8678 N N . ILE B 1 476 ? 23.984 -29.391 -25.094 1 85.75 476 ILE B N 1
ATOM 8679 C CA . ILE B 1 476 ? 22.594 -28.953 -25.156 1 85.75 476 ILE B CA 1
ATOM 8680 C C . ILE B 1 476 ? 22.516 -27.531 -25.703 1 85.75 476 ILE B C 1
ATOM 8682 O O . ILE B 1 476 ? 21.641 -27.219 -26.516 1 85.75 476 ILE B O 1
ATOM 8686 N N . ALA B 1 477 ? 23.469 -26.734 -25.281 1 87.62 477 ALA B N 1
ATOM 8687 C CA . ALA B 1 477 ? 23.516 -25.344 -25.766 1 87.62 477 ALA B CA 1
ATOM 8688 C C . ALA B 1 477 ? 23.688 -25.312 -27.281 1 87.62 477 ALA B C 1
ATOM 8690 O O . ALA B 1 477 ? 23.047 -24.516 -27.969 1 87.62 477 ALA B O 1
ATOM 8691 N N . LEU B 1 478 ? 24.531 -26.156 -27.75 1 88.25 478 LEU B N 1
ATOM 8692 C CA . LEU B 1 478 ? 24.766 -26.203 -29.188 1 88.25 478 LEU B CA 1
ATOM 8693 C C . LEU B 1 478 ? 23.5 -26.656 -29.922 1 88.25 478 LEU B C 1
ATOM 8695 O O . LEU B 1 478 ? 23.188 -26.141 -30.984 1 88.25 478 LEU B O 1
ATOM 8699 N N . ASN B 1 479 ? 22.953 -27.609 -29.312 1 89.94 479 ASN B N 1
ATOM 8700 C CA . ASN B 1 479 ? 21.703 -28.078 -29.906 1 89.94 479 ASN B CA 1
ATOM 8701 C C . ASN B 1 479 ? 20.656 -26.969 -29.953 1 89.94 479 ASN B C 1
ATOM 8703 O O . ASN B 1 479 ? 19.969 -26.797 -30.969 1 89.94 479 ASN B O 1
ATOM 8707 N N . GLN B 1 480 ? 20.484 -26.203 -28.922 1 91.94 480 GLN B N 1
ATOM 8708 C CA . GLN B 1 480 ? 19.516 -25.109 -28.859 1 91.94 480 GLN B CA 1
ATOM 8709 C C . GLN B 1 480 ? 19.844 -24.016 -29.875 1 91.94 480 GLN B C 1
ATOM 8711 O O . GLN B 1 480 ? 18.938 -23.469 -30.5 1 91.94 480 GLN B O 1
ATOM 8716 N N . ARG B 1 481 ? 21.141 -23.75 -30.031 1 92.81 481 ARG B N 1
ATOM 8717 C CA . ARG B 1 481 ? 21.562 -22.781 -31.047 1 92.81 481 ARG B CA 1
ATOM 8718 C C . ARG B 1 481 ? 21.172 -23.25 -32.438 1 92.81 481 ARG B C 1
ATOM 8720 O O . ARG B 1 481 ? 20.719 -22.453 -33.281 1 92.81 481 ARG B O 1
ATOM 8727 N N . GLY B 1 482 ? 21.422 -24.547 -32.625 1 94.19 482 GLY B N 1
ATOM 8728 C CA . GLY B 1 482 ? 21.031 -25.125 -33.906 1 94.19 482 GLY B CA 1
ATOM 8729 C C . GLY B 1 482 ? 19.547 -25.016 -34.188 1 94.19 482 GLY B C 1
ATOM 8730 O O . GLY B 1 482 ? 19.156 -24.703 -35.312 1 94.19 482 GLY B O 1
ATOM 8731 N N . ILE B 1 483 ? 18.766 -25.234 -33.219 1 95.12 483 ILE B N 1
ATOM 8732 C CA . ILE B 1 483 ? 17.312 -25.141 -33.375 1 95.12 483 ILE B CA 1
ATOM 8733 C C . ILE B 1 483 ? 16.938 -23.703 -33.688 1 95.12 483 ILE B C 1
ATOM 8735 O O . ILE B 1 483 ? 16.125 -23.469 -34.594 1 95.12 483 ILE B O 1
ATOM 8739 N N . PHE B 1 484 ? 17.5 -22.719 -33 1 96.06 484 PHE B N 1
ATOM 8740 C CA . PHE B 1 484 ? 17.172 -21.312 -33.219 1 96.06 484 PHE B CA 1
ATOM 8741 C C . PHE B 1 484 ? 17.531 -20.891 -34.656 1 96.06 484 PHE B C 1
ATOM 8743 O O . PHE B 1 484 ? 16.766 -20.203 -35.312 1 96.06 484 PHE B O 1
ATOM 8750 N N . GLN B 1 485 ? 18.688 -21.344 -35.062 1 94.56 485 GLN B N 1
ATOM 8751 C CA . GLN B 1 485 ? 19.109 -21.031 -36.406 1 94.56 485 GLN B CA 1
ATOM 8752 C C . GLN B 1 485 ? 18.125 -21.609 -37.438 1 94.56 485 GLN B C 1
ATOM 8754 O O . GLN B 1 485 ? 17.812 -20.953 -38.438 1 94.56 485 GLN B O 1
ATOM 8759 N N . HIS B 1 486 ? 17.703 -22.766 -37.156 1 95.12 486 HIS B N 1
ATOM 8760 C CA . HIS B 1 486 ? 16.703 -23.375 -38.031 1 95.12 486 HIS B CA 1
ATOM 8761 C C . HIS B 1 486 ? 15.422 -22.547 -38.062 1 95.12 486 HIS B C 1
ATOM 8763 O O . HIS B 1 486 ? 14.852 -22.328 -39.125 1 95.12 486 HIS B O 1
ATOM 8769 N N . LEU B 1 487 ? 14.984 -22.078 -37 1 96.75 487 LEU B N 1
ATOM 8770 C CA . LEU B 1 487 ? 13.758 -21.297 -36.906 1 96.75 487 LEU B CA 1
ATOM 8771 C C . LEU B 1 487 ? 13.891 -19.984 -37.688 1 96.75 487 LEU B C 1
ATOM 8773 O O . LEU B 1 487 ? 12.977 -19.594 -38.406 1 96.75 487 LEU B O 1
ATOM 8777 N N . ILE B 1 488 ? 15.039 -19.344 -37.5 1 96.06 488 ILE B N 1
ATOM 8778 C CA . ILE B 1 488 ? 15.273 -18.078 -38.156 1 96.06 488 ILE B CA 1
ATOM 8779 C C . ILE B 1 488 ? 15.289 -18.297 -39.688 1 96.06 488 ILE B C 1
ATOM 8781 O O . ILE B 1 488 ? 14.734 -17.5 -40.438 1 96.06 488 ILE B O 1
ATOM 8785 N N . SER B 1 489 ? 15.898 -19.375 -40.062 1 95.38 489 SER B N 1
ATOM 8786 C CA . SER B 1 489 ? 15.914 -19.719 -41.5 1 95.38 489 SER B CA 1
ATOM 8787 C C . SER B 1 489 ? 14.5 -19.953 -42 1 95.38 489 SER B C 1
ATOM 8789 O O . SER B 1 489 ? 14.156 -19.5 -43.094 1 95.38 489 SER B O 1
ATOM 8791 N N . ARG B 1 490 ? 13.688 -20.641 -41.25 1 95 490 ARG B N 1
ATOM 8792 C CA . ARG B 1 490 ? 12.305 -20.906 -41.625 1 95 490 ARG B CA 1
ATOM 8793 C C . ARG B 1 490 ? 11.508 -19.609 -41.719 1 95 490 ARG B C 1
ATOM 8795 O O . ARG B 1 490 ? 10.688 -19.438 -42.625 1 95 490 ARG B O 1
ATOM 8802 N N . ILE B 1 491 ? 11.719 -18.703 -40.844 1 94.75 491 ILE B N 1
ATOM 8803 C CA . ILE B 1 491 ? 11.031 -17.422 -40.844 1 94.75 491 ILE B CA 1
ATOM 8804 C C . ILE B 1 491 ? 11.445 -16.625 -42.094 1 94.75 491 ILE B C 1
ATOM 8806 O O . ILE B 1 491 ? 10.602 -16.031 -42.75 1 94.75 491 ILE B O 1
ATOM 8810 N N . ASN B 1 492 ? 12.734 -16.656 -42.375 1 94.06 492 ASN B N 1
ATOM 8811 C CA . ASN B 1 492 ? 13.234 -15.93 -43.531 1 94.06 492 ASN B CA 1
ATOM 8812 C C . ASN B 1 492 ? 12.641 -16.469 -44.812 1 94.06 492 ASN B C 1
ATOM 8814 O O . ASN B 1 492 ? 12.305 -15.703 -45.719 1 94.06 492 ASN B O 1
ATOM 8818 N N . ASP B 1 493 ? 12.383 -17.719 -44.844 1 92.5 493 ASP B N 1
ATOM 8819 C CA . ASP B 1 493 ? 11.945 -18.375 -46.062 1 92.5 493 ASP B CA 1
ATOM 8820 C C . ASP B 1 493 ? 10.422 -18.359 -46.188 1 92.5 493 ASP B C 1
ATOM 8822 O O . ASP B 1 493 ? 9.891 -18.188 -47.281 1 92.5 493 ASP B O 1
ATOM 8826 N N . GLU B 1 494 ? 9.742 -18.438 -45.062 1 88.69 494 GLU B N 1
ATOM 8827 C CA . GLU B 1 494 ? 8.32 -18.75 -45.125 1 88.69 494 GLU B CA 1
ATOM 8828 C C . GLU B 1 494 ? 7.465 -17.531 -44.812 1 88.69 494 GLU B C 1
ATOM 8830 O O . GLU B 1 494 ? 6.266 -17.516 -45.094 1 88.69 494 GLU B O 1
ATOM 8835 N N . SER B 1 495 ? 8.031 -16.531 -44.281 1 85.56 495 SER B N 1
ATOM 8836 C CA . SER B 1 495 ? 7.242 -15.344 -43.938 1 85.56 495 SER B CA 1
ATOM 8837 C C . SER B 1 495 ? 7.008 -14.484 -45.188 1 85.56 495 SER B C 1
ATOM 8839 O O . SER B 1 495 ? 7.941 -13.867 -45.688 1 85.56 495 SER B O 1
ATOM 8841 N N . LYS B 1 496 ? 5.809 -14.547 -45.688 1 79.81 496 LYS B N 1
ATOM 8842 C CA . LYS B 1 496 ? 5.465 -13.758 -46.875 1 79.81 496 LYS B CA 1
ATOM 8843 C C . LYS B 1 496 ? 4.426 -12.688 -46.531 1 79.81 496 LYS B C 1
ATOM 8845 O O . LYS B 1 496 ? 3.609 -12.875 -45.625 1 79.81 496 LYS B O 1
ATOM 8850 N N . PHE B 1 497 ? 4.52 -11.57 -47.156 1 76.88 497 PHE B N 1
ATOM 8851 C CA . PHE B 1 497 ? 3.592 -10.469 -46.938 1 76.88 497 PHE B CA 1
ATOM 8852 C C . PHE B 1 497 ? 2.166 -10.883 -47.281 1 76.88 497 PHE B C 1
ATOM 8854 O O . PHE B 1 497 ? 1.207 -10.367 -46.688 1 76.88 497 PHE B O 1
ATOM 8861 N N . ALA B 1 498 ? 2.078 -11.766 -48.188 1 67.25 498 ALA B N 1
ATOM 8862 C CA . ALA B 1 498 ? 0.765 -12.25 -48.625 1 67.25 498 ALA B CA 1
ATOM 8863 C C . ALA B 1 498 ? 0.044 -12.93 -47.438 1 67.25 498 ALA B C 1
ATOM 8865 O O . ALA B 1 498 ? -1.184 -13.047 -47.469 1 67.25 498 ALA B O 1
ATOM 8866 N N . ASP B 1 499 ? 0.815 -13.266 -46.5 1 63.38 499 ASP B N 1
ATOM 8867 C CA . ASP B 1 499 ? 0.231 -13.914 -45.344 1 63.38 499 ASP B CA 1
ATOM 8868 C C . ASP B 1 499 ? -0.598 -12.922 -44.531 1 63.38 499 ASP B C 1
ATOM 8870 O O . ASP B 1 499 ? -1.34 -13.32 -43.625 1 63.38 499 ASP B O 1
ATOM 8874 N N . LEU B 1 500 ? -0.441 -11.695 -44.875 1 59.06 500 LEU B N 1
ATOM 8875 C CA . LEU B 1 500 ? -1.219 -10.617 -44.25 1 59.06 500 LEU B CA 1
ATOM 8876 C C . LEU B 1 500 ? -2.705 -10.781 -44.562 1 59.06 500 LEU B C 1
ATOM 8878 O O . LEU B 1 500 ? -3.553 -10.344 -43.781 1 59.06 500 LEU B O 1
ATOM 8882 N N . GLU B 1 501 ? -2.885 -11.305 -45.75 1 57.75 501 GLU B N 1
ATOM 8883 C CA . GLU B 1 501 ? -4.285 -11.609 -46.031 1 57.75 501 GLU B CA 1
ATOM 8884 C C . GLU B 1 501 ? -4.871 -12.539 -44.969 1 57.75 501 GLU B C 1
ATOM 8886 O O . GLU B 1 501 ? -6.047 -12.43 -44.625 1 57.75 501 GLU B O 1
ATOM 8891 N N . TYR B 1 502 ? -3.982 -13.273 -44.438 1 56.91 502 TYR B N 1
ATOM 8892 C CA . TYR B 1 502 ? -4.43 -14.148 -43.375 1 56.91 502 TYR B CA 1
ATOM 8893 C C . TYR B 1 502 ? -4.656 -13.352 -42.094 1 56.91 502 TYR B C 1
ATOM 8895 O O . TYR B 1 502 ? -5.516 -13.711 -41.281 1 56.91 502 TYR B O 1
ATOM 8903 N N . LEU B 1 503 ? -3.832 -12.367 -42.031 1 57.62 503 LEU B N 1
ATOM 8904 C CA . LEU B 1 503 ? -4.074 -11.477 -40.906 1 57.62 503 LEU B CA 1
ATOM 8905 C C . LEU B 1 503 ? -5.516 -10.977 -40.906 1 57.62 503 LEU B C 1
ATOM 8907 O O . LEU B 1 503 ? -6.156 -10.914 -39.844 1 57.62 503 LEU B O 1
ATOM 8911 N N . GLU B 1 504 ? -5.844 -10.609 -42.094 1 58.25 504 GLU B N 1
ATOM 8912 C CA . GLU B 1 504 ? -7.227 -10.156 -42.219 1 58.25 504 GLU B CA 1
ATOM 8913 C C . GLU B 1 504 ? -8.203 -11.258 -41.812 1 58.25 504 GLU B C 1
ATOM 8915 O O . GLU B 1 504 ? -9.188 -11 -41.125 1 58.25 504 GLU B O 1
ATOM 8920 N N . MET B 1 505 ? -7.887 -12.375 -42.281 1 57.44 505 MET B N 1
ATOM 8921 C CA . MET B 1 505 ? -8.758 -13.5 -41.938 1 57.44 505 MET B CA 1
ATOM 8922 C C . MET B 1 505 ? -8.617 -13.859 -40.438 1 57.44 505 MET B C 1
ATOM 8924 O O . MET B 1 505 ? -9.609 -14.164 -39.781 1 57.44 505 MET B O 1
ATOM 8928 N N . ALA B 1 506 ? -7.395 -13.852 -40.094 1 55.78 506 ALA B N 1
ATOM 8929 C CA . ALA B 1 506 ? -7.141 -14.211 -38.719 1 55.78 506 ALA B CA 1
ATOM 8930 C C . ALA B 1 506 ? -7.75 -13.18 -37.75 1 55.78 506 ALA B C 1
ATOM 8932 O O . ALA B 1 506 ? -8.281 -13.531 -36.719 1 55.78 506 ALA B O 1
ATOM 8933 N N . VAL B 1 507 ? -7.605 -11.977 -38.188 1 55.31 507 VAL B N 1
ATOM 8934 C CA . VAL B 1 507 ? -8.234 -10.914 -37.438 1 55.31 507 VAL B CA 1
ATOM 8935 C C . VAL B 1 507 ? -9.75 -11.086 -37.438 1 55.31 507 VAL B C 1
ATOM 8937 O O . VAL B 1 507 ? -10.43 -10.812 -36.469 1 55.31 507 VAL B O 1
ATOM 8940 N N . GLN B 1 508 ? -10.18 -11.508 -38.594 1 52.91 508 GLN B N 1
ATOM 8941 C CA . GLN B 1 508 ? -11.609 -11.734 -38.688 1 52.91 508 GLN B CA 1
ATOM 8942 C C . GLN B 1 508 ? -12.031 -12.992 -37.938 1 52.91 508 GLN B C 1
ATOM 8944 O O . GLN B 1 508 ? -13.086 -13.031 -37.312 1 52.91 508 GLN B O 1
ATOM 8949 N N . LYS B 1 509 ? -11.367 -13.961 -38.344 1 48.81 509 LYS B N 1
ATOM 8950 C CA . LYS B 1 509 ? -11.789 -15.242 -37.781 1 48.81 509 LYS B CA 1
ATOM 8951 C C . LYS B 1 509 ? -11.375 -15.352 -36.312 1 48.81 509 LYS B C 1
ATOM 8953 O O . LYS B 1 509 ? -12.094 -15.945 -35.5 1 48.81 509 LYS B O 1
ATOM 8958 N N . HIS B 1 510 ? -10.016 -15.172 -36.156 1 48.5 510 HIS B N 1
ATOM 8959 C CA . HIS B 1 510 ? -9.539 -15.547 -34.844 1 48.5 510 HIS B CA 1
ATOM 8960 C C . HIS B 1 510 ? -9.484 -14.328 -33.906 1 48.5 510 HIS B C 1
ATOM 8962 O O . HIS B 1 510 ? -8.648 -13.445 -34.094 1 48.5 510 HIS B O 1
ATOM 8968 N N . GLU B 1 511 ? -10.547 -14.023 -33.375 1 50.09 511 GLU B N 1
ATOM 8969 C CA . GLU B 1 511 ? -10.773 -12.984 -32.375 1 50.09 511 GLU B CA 1
ATOM 8970 C C . GLU B 1 511 ? -9.555 -12.797 -31.469 1 50.09 511 GLU B C 1
ATOM 8972 O O . GLU B 1 511 ? -9.305 -11.695 -30.969 1 50.09 511 GLU B O 1
ATOM 8977 N N . ASN B 1 512 ? -8.539 -13.938 -31.328 1 57.41 512 ASN B N 1
ATOM 8978 C CA . ASN B 1 512 ? -7.727 -13.852 -30.125 1 57.41 512 ASN B CA 1
ATOM 8979 C C . ASN B 1 512 ? -6.238 -13.969 -30.438 1 57.41 512 ASN B C 1
ATOM 8981 O O . ASN B 1 512 ? -5.469 -14.484 -29.625 1 57.41 512 ASN B O 1
ATOM 8985 N N . LEU B 1 513 ? -5.781 -13.719 -31.734 1 59.81 513 LEU B N 1
ATOM 8986 C CA . LEU B 1 513 ? -4.363 -13.898 -32.031 1 59.81 513 LEU B CA 1
ATOM 8987 C C . LEU B 1 513 ? -3.508 -13.062 -31.078 1 59.81 513 LEU B C 1
ATOM 8989 O O . LEU B 1 513 ? -2.49 -13.531 -30.578 1 59.81 513 LEU B O 1
ATOM 8993 N N . PHE B 1 514 ? -3.969 -11.938 -30.891 1 65.44 514 PHE B N 1
ATOM 8994 C CA . PHE B 1 514 ? -3.17 -11.031 -30.078 1 65.44 514 PHE B CA 1
ATOM 8995 C C . PHE B 1 514 ? -3.279 -11.391 -28.609 1 65.44 514 PHE B C 1
ATOM 8997 O O . PHE B 1 514 ? -2.387 -11.078 -27.812 1 65.44 514 PHE B O 1
ATOM 9004 N N . GLN B 1 515 ? -4.219 -12.109 -28.375 1 70.19 515 GLN B N 1
ATOM 9005 C CA . GLN B 1 515 ? -4.391 -12.531 -26.984 1 70.19 515 GLN B CA 1
ATOM 9006 C C . GLN B 1 515 ? -3.336 -13.555 -26.578 1 70.19 515 GLN B C 1
ATOM 9008 O O . GLN B 1 515 ? -2.91 -13.594 -25.422 1 70.19 515 GLN B O 1
ATOM 9013 N N . ARG B 1 516 ? -2.812 -14.266 -27.641 1 76.69 516 ARG B N 1
ATOM 9014 C CA . ARG B 1 516 ? -1.821 -15.305 -27.375 1 76.69 516 ARG B CA 1
ATOM 9015 C C . ARG B 1 516 ? -0.458 -14.695 -27.062 1 76.69 516 ARG B C 1
ATOM 9017 O O . ARG B 1 516 ? 0.423 -15.367 -26.531 1 76.69 516 ARG B O 1
ATOM 9024 N N . LEU B 1 517 ? -0.357 -13.43 -27.469 1 83.06 517 LEU B N 1
ATOM 9025 C CA . LEU B 1 517 ? 0.938 -12.789 -27.25 1 83.06 517 LEU B CA 1
ATOM 9026 C C . LEU B 1 517 ? 0.871 -11.789 -26.109 1 83.06 517 LEU B C 1
ATOM 9028 O O . LEU B 1 517 ? 1.782 -10.977 -25.922 1 83.06 517 LEU B O 1
ATOM 9032 N N . GLN B 1 518 ? -0.155 -11.875 -25.312 1 81.31 518 GLN B N 1
ATOM 9033 C CA . GLN B 1 518 ? -0.357 -10.914 -24.234 1 81.31 518 GLN B CA 1
ATOM 9034 C C . GLN B 1 518 ? 0.773 -10.992 -23.219 1 81.31 518 GLN B C 1
ATOM 9036 O O . GLN B 1 518 ? 1.111 -9.992 -22.578 1 81.31 518 GLN B O 1
ATOM 9041 N N . TRP B 1 519 ? 1.403 -12.141 -23.125 1 89.12 519 TRP B N 1
ATOM 9042 C CA . TRP B 1 519 ? 2.455 -12.352 -22.141 1 89.12 519 TRP B CA 1
ATOM 9043 C C . TRP B 1 519 ? 3.689 -11.516 -22.484 1 89.12 519 TRP B C 1
ATOM 9045 O O . TRP B 1 519 ? 4.57 -11.328 -21.641 1 89.12 519 TRP B O 1
ATOM 9055 N N . LEU B 1 520 ? 3.805 -10.969 -23.719 1 88.88 520 LEU B N 1
ATOM 9056 C CA . LEU B 1 520 ? 4.945 -10.148 -24.109 1 88.88 520 LEU B CA 1
ATOM 9057 C C . LEU B 1 520 ? 5.02 -8.883 -23.266 1 88.88 520 LEU B C 1
ATOM 9059 O O . LEU B 1 520 ? 6.082 -8.266 -23.156 1 88.88 520 LEU B O 1
ATOM 9063 N N . GLN B 1 521 ? 3.943 -8.492 -22.703 1 83.69 521 GLN B N 1
ATOM 9064 C CA . GLN B 1 521 ? 3.895 -7.289 -21.875 1 83.69 521 GLN B CA 1
ATOM 9065 C C . GLN B 1 521 ? 4.801 -7.422 -20.656 1 83.69 521 GLN B C 1
ATOM 9067 O O . GLN B 1 521 ? 5.211 -6.418 -20.062 1 83.69 521 GLN B O 1
ATOM 9072 N N . HIS B 1 522 ? 5.129 -8.617 -20.281 1 88.56 522 HIS B N 1
ATOM 9073 C CA . HIS B 1 522 ? 5.895 -8.859 -19.062 1 88.56 522 HIS B CA 1
ATOM 9074 C C 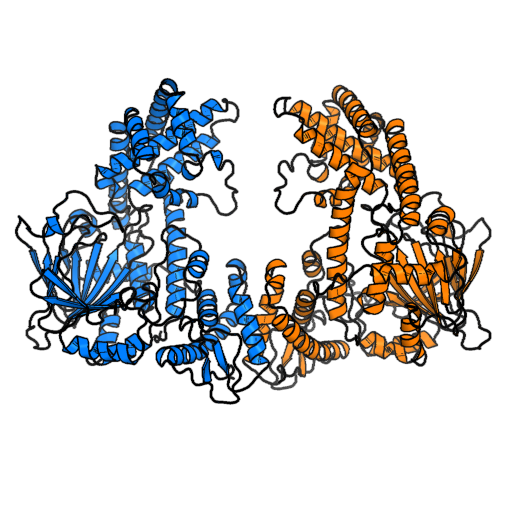. HIS B 1 522 ? 7.391 -8.664 -19.312 1 88.56 522 HIS B C 1
ATOM 9076 O O . HIS B 1 522 ? 8.188 -8.719 -18.375 1 88.56 522 HIS B O 1
ATOM 9082 N N . LEU B 1 523 ? 7.734 -8.445 -20.531 1 88.25 523 LEU B N 1
ATOM 9083 C CA . LEU B 1 523 ? 9.141 -8.203 -20.844 1 88.25 523 LEU B CA 1
ATOM 9084 C C . LEU B 1 523 ? 9.547 -6.789 -20.453 1 88.25 523 LEU B C 1
ATOM 9086 O O . LEU B 1 523 ? 10.734 -6.508 -20.281 1 88.25 523 LEU B O 1
ATOM 9090 N N . SER B 1 524 ? 8.641 -5.926 -20.25 1 72.94 524 SER B N 1
ATOM 9091 C CA . SER B 1 524 ? 8.961 -4.547 -19.891 1 72.94 524 SER B CA 1
ATOM 9092 C C . SER B 1 524 ? 9.219 -4.414 -18.391 1 72.94 524 SER B C 1
ATOM 9094 O O . SER B 1 524 ? 8.625 -5.137 -17.578 1 72.94 524 SER B O 1
ATOM 9096 N N . LYS B 1 525 ? 10.414 -3.822 -17.938 1 55.72 525 LYS B N 1
ATOM 9097 C CA . LYS B 1 525 ? 10.836 -3.625 -16.562 1 55.72 525 LYS B CA 1
ATOM 9098 C C . LYS B 1 525 ? 9.75 -2.941 -15.742 1 55.72 525 LYS B C 1
ATOM 9100 O O . LYS B 1 525 ? 9 -2.113 -16.266 1 55.72 525 LYS B O 1
ATOM 9105 N N . GLU B 1 526 ? 9.625 -3.443 -14.477 1 47.16 526 GLU B N 1
ATOM 9106 C CA . GLU B 1 526 ? 8.805 -2.824 -13.438 1 47.16 526 GLU B CA 1
ATOM 9107 C C . GLU B 1 526 ? 9.141 -1.342 -13.281 1 47.16 526 GLU B C 1
ATOM 9109 O O . GLU B 1 526 ? 10.305 -0.973 -13.141 1 47.16 526 GLU B O 1
ATOM 9114 N N . GLY B 1 527 ? 8.281 -0.289 -13.492 1 44.88 527 GLY B N 1
ATOM 9115 C CA . GLY B 1 527 ? 8.469 1.147 -13.367 1 44.88 527 GLY B CA 1
ATOM 9116 C C . GLY B 1 527 ? 8.602 1.853 -14.703 1 44.88 527 GLY B C 1
ATOM 9117 O O . GLY B 1 527 ? 8.602 3.084 -14.766 1 44.88 527 GLY B O 1
ATOM 9118 N N . GLU B 1 528 ? 9.328 1.159 -15.602 1 45.66 528 GLU B N 1
ATOM 9119 C CA . GLU B 1 528 ? 9.398 1.858 -16.875 1 45.66 528 GLU B CA 1
ATOM 9120 C C . GLU B 1 528 ? 8.016 2.047 -17.484 1 45.66 528 GLU B C 1
ATOM 9122 O O . GLU B 1 528 ? 7.266 1.082 -17.656 1 45.66 528 GLU B O 1
ATOM 9127 N N . MET B 1 529 ? 7.363 2.969 -17.031 1 38.59 529 MET B N 1
ATOM 9128 C CA . MET B 1 529 ? 6.133 3.396 -17.688 1 38.59 529 MET B CA 1
ATOM 9129 C C . MET B 1 529 ? 6.105 2.941 -19.141 1 38.59 529 MET B C 1
ATOM 9131 O O . MET B 1 529 ? 7.086 3.111 -19.859 1 38.59 529 MET B O 1
ATOM 9135 N N . LEU B 1 530 ? 5.34 1.948 -19.5 1 39.28 530 LEU B N 1
ATOM 9136 C CA . LEU B 1 530 ? 4.945 1.757 -20.891 1 39.28 530 LEU B CA 1
ATOM 9137 C C . LEU B 1 530 ? 4.949 3.082 -21.641 1 39.28 530 LEU B C 1
ATOM 9139 O O . LEU B 1 530 ? 4.102 3.943 -21.406 1 39.28 530 LEU B O 1
ATOM 9143 N N . GLU B 1 531 ? 5.898 3.691 -21.797 1 38.34 531 GLU B N 1
ATOM 9144 C CA . GLU B 1 531 ? 5.785 4.758 -22.781 1 38.34 531 GLU B CA 1
ATOM 9145 C C . GLU B 1 531 ? 4.582 4.543 -23.688 1 38.34 531 GLU B C 1
ATOM 9147 O O . GLU B 1 531 ? 3.572 5.246 -23.578 1 38.34 531 GLU B O 1
ATOM 9152 N N . SER B 1 532 ? 4.828 4.359 -25.141 1 38.59 532 SER B N 1
ATOM 9153 C CA . SER B 1 532 ? 3.842 4.449 -26.219 1 38.59 532 SER B CA 1
ATOM 9154 C C . SER B 1 532 ? 2.947 3.213 -26.25 1 38.59 532 SER B C 1
ATOM 9156 O O . SER B 1 532 ? 3.314 2.189 -26.828 1 38.59 532 SER B O 1
ATOM 9158 N N . GLN B 1 533 ? 2.514 2.656 -25.266 1 41 533 GLN B N 1
ATOM 9159 C CA . GLN B 1 533 ? 1.389 1.732 -25.359 1 41 533 GLN B CA 1
ATOM 9160 C C . GLN B 1 533 ? 0.757 1.771 -26.75 1 41 533 GLN B C 1
ATOM 9162 O O . GLN B 1 533 ? 0.05 0.84 -27.141 1 41 533 GLN B O 1
ATOM 9167 N N . GLU B 1 534 ? 0.765 2.857 -27.25 1 42.94 534 GLU B N 1
ATOM 9168 C CA . GLU B 1 534 ? 0.18 2.951 -28.594 1 42.94 534 GLU B CA 1
ATOM 9169 C C . GLU B 1 534 ? 0.887 2.018 -29.578 1 42.94 534 GLU B C 1
ATOM 9171 O O . GLU B 1 534 ? 0.332 1.669 -30.609 1 42.94 534 GLU B O 1
ATOM 9176 N N . SER B 1 535 ? 2.152 1.622 -29.203 1 46.84 535 SER B N 1
ATOM 9177 C CA . SER B 1 535 ? 2.867 0.963 -30.297 1 46.84 535 SER B CA 1
ATOM 9178 C C . SER B 1 535 ? 2.969 -0.54 -30.062 1 46.84 535 SER B C 1
ATOM 9180 O O . SER B 1 535 ? 3.525 -1.267 -30.891 1 46.84 535 SER B O 1
ATOM 9182 N N . SER B 1 536 ? 2.633 -0.919 -28.875 1 51.09 536 SER B N 1
ATOM 9183 C CA . SER B 1 536 ? 2.881 -2.348 -28.719 1 51.09 536 SER B CA 1
ATOM 9184 C C . SER B 1 536 ? 1.74 -3.18 -29.297 1 51.09 536 SER B C 1
ATOM 9186 O O . SER B 1 536 ? 0.599 -2.719 -29.359 1 51.09 536 SER B O 1
ATOM 9188 N N . ILE B 1 537 ? 2.113 -4.227 -30.016 1 54.06 537 ILE B N 1
ATOM 9189 C CA . ILE B 1 537 ? 1.233 -5.129 -30.766 1 54.06 537 ILE B CA 1
ATOM 9190 C C . ILE B 1 537 ? 0.008 -5.461 -29.906 1 54.06 537 ILE B C 1
ATOM 9192 O O . ILE B 1 537 ? -1.095 -5.621 -30.438 1 54.06 537 ILE B O 1
ATOM 9196 N N . PHE B 1 538 ? 0.189 -5.488 -28.594 1 53.41 538 PHE B N 1
ATOM 9197 C CA . PHE B 1 538 ? -0.935 -5.969 -27.797 1 53.41 538 PHE B CA 1
ATOM 9198 C C . PHE B 1 538 ? -1.89 -4.828 -27.469 1 53.41 538 PHE B C 1
ATOM 9200 O O . PHE B 1 538 ? -3.051 -5.059 -27.125 1 53.41 538 PHE B O 1
ATOM 9207 N N . ALA B 1 539 ? -1.388 -3.52 -27.641 1 53.62 539 ALA B N 1
ATOM 9208 C CA . ALA B 1 539 ? -2.236 -2.369 -27.344 1 53.62 539 ALA B CA 1
ATOM 9209 C C . ALA B 1 539 ? -2.898 -1.824 -28.594 1 53.62 539 ALA B C 1
ATOM 9211 O O . ALA B 1 539 ? -3.793 -0.979 -28.516 1 53.62 539 ALA B O 1
ATOM 9212 N N . VAL B 1 540 ? -2.488 -2.27 -29.812 1 54 540 VAL B N 1
ATOM 9213 C CA . VAL B 1 540 ? -2.934 -1.615 -31.031 1 54 540 VAL B CA 1
ATOM 9214 C C . VAL B 1 540 ? -4.305 -2.156 -31.438 1 54 540 VAL B C 1
ATOM 9216 O O . VAL B 1 540 ? -4.535 -3.367 -31.406 1 54 540 VAL B O 1
ATOM 9219 N N . ASP B 1 541 ? -5.16 -1.234 -31.5 1 57.25 541 ASP B N 1
ATOM 9220 C CA . ASP B 1 541 ? -6.512 -1.518 -31.969 1 57.25 541 ASP B CA 1
ATOM 9221 C C . ASP B 1 541 ? -6.477 -2.23 -33.312 1 57.25 541 ASP B C 1
ATOM 9223 O O . ASP B 1 541 ? -5.82 -1.771 -34.25 1 57.25 541 ASP B O 1
ATOM 9227 N N . ARG B 1 542 ? -7.078 -3.469 -33.344 1 61.69 542 ARG B N 1
ATOM 9228 C CA . ARG B 1 542 ? -7.191 -4.34 -34.5 1 61.69 542 ARG B CA 1
ATOM 9229 C C . ARG B 1 542 ? -7.605 -3.549 -35.75 1 61.69 542 ARG B C 1
ATOM 9231 O O . ARG B 1 542 ? -7.051 -3.744 -36.812 1 61.69 542 ARG B O 1
ATOM 9238 N N . SER B 1 543 ? -8.539 -2.812 -35.375 1 61.66 543 SER B N 1
ATOM 9239 C CA . SER B 1 543 ? -9.109 -2.064 -36.5 1 61.66 543 SER B CA 1
ATOM 9240 C C . SER B 1 543 ? -8.094 -1.091 -37.094 1 61.66 543 SER B C 1
ATOM 9242 O O . SER B 1 543 ? -8.039 -0.899 -38.312 1 61.66 543 SER B O 1
ATOM 9244 N N . TYR B 1 544 ? -7.223 -0.733 -36.281 1 63.09 544 TYR B N 1
ATOM 9245 C CA . TYR B 1 544 ? -6.219 0.223 -36.75 1 63.09 544 TYR B CA 1
ATOM 9246 C C . TYR B 1 544 ? -5.172 -0.463 -37.625 1 63.09 544 TYR B C 1
ATOM 9248 O O . TYR B 1 544 ? -4.754 0.079 -38.656 1 63.09 544 TYR B O 1
ATOM 9256 N N . VAL B 1 545 ? -4.871 -1.674 -37.312 1 65.06 545 VAL B N 1
ATOM 9257 C CA . VAL B 1 545 ? -3.832 -2.395 -38.031 1 65.06 545 VAL B CA 1
ATOM 9258 C C . VAL B 1 545 ? -4.328 -2.744 -39.438 1 65.06 545 VAL B C 1
ATOM 9260 O O . VAL B 1 545 ? -3.611 -2.557 -40.406 1 65.06 545 VAL B O 1
ATOM 9263 N N . LEU B 1 546 ? -5.57 -3.166 -39.438 1 68.25 546 LEU B N 1
ATOM 9264 C CA . LEU B 1 546 ? -6.121 -3.561 -40.75 1 68.25 546 LEU B CA 1
ATOM 9265 C C . LEU B 1 546 ? -6.273 -2.354 -41.656 1 68.25 546 LEU B C 1
ATOM 9267 O O . LEU B 1 546 ? -5.973 -2.438 -42.844 1 68.25 546 LEU B O 1
ATOM 9271 N N . GLN B 1 547 ? -6.723 -1.334 -41.062 1 68.62 547 GLN B N 1
ATOM 9272 C CA . GLN B 1 547 ? -6.898 -0.123 -41.844 1 68.62 547 GLN B CA 1
ATOM 9273 C C . GLN B 1 547 ? -5.555 0.416 -42.344 1 68.62 547 GLN B C 1
ATOM 9275 O O . GLN B 1 547 ? -5.43 0.836 -43.5 1 68.62 547 GLN B O 1
ATOM 9280 N N . PHE B 1 548 ? -4.664 0.312 -41.531 1 73.19 548 PHE B N 1
ATOM 9281 C CA . PHE B 1 548 ? -3.336 0.801 -41.875 1 73.19 548 PHE B CA 1
ATOM 9282 C C . PHE B 1 548 ? -2.719 -0.041 -42.969 1 73.19 548 PHE B C 1
ATOM 9284 O O . PHE B 1 548 ? -2.117 0.496 -43.906 1 73.19 548 PHE B O 1
ATOM 9291 N N . CYS B 1 549 ? -2.893 -1.291 -42.906 1 73.5 549 CYS B N 1
ATOM 9292 C CA . CYS B 1 549 ? -2.332 -2.207 -43.906 1 73.5 549 CYS B CA 1
ATOM 9293 C C . CYS B 1 549 ? -2.988 -2.012 -45.25 1 73.5 549 CYS B C 1
ATOM 9295 O O . CYS B 1 549 ? -2.316 -2.059 -46.281 1 73.5 549 CYS B O 1
ATOM 9297 N N . SER B 1 550 ? -4.285 -1.775 -45.156 1 73.06 550 SER B N 1
ATOM 9298 C CA . SER B 1 550 ? -5.004 -1.573 -46.406 1 73.06 550 SER B CA 1
ATOM 9299 C C . SER B 1 550 ? -4.586 -0.271 -47.062 1 73.06 550 SER B C 1
ATOM 9301 O O . SER B 1 550 ? -4.441 -0.217 -48.312 1 73.06 550 SER B O 1
ATOM 9303 N N . LEU B 1 551 ? -4.301 0.685 -46.25 1 73.25 551 LEU B N 1
ATOM 9304 C CA . LEU B 1 551 ? -4.004 2.014 -46.781 1 73.25 551 LEU B CA 1
ATOM 9305 C C . LEU B 1 551 ? -2.576 2.082 -47.312 1 73.25 551 LEU B C 1
ATOM 9307 O O . LEU B 1 551 ? -2.295 2.828 -48.25 1 73.25 551 LEU B O 1
ATOM 9311 N N . HIS B 1 552 ? -1.709 1.294 -46.781 1 78.38 552 HIS B N 1
ATOM 9312 C CA . HIS B 1 552 ? -0.296 1.418 -47.125 1 78.38 552 HIS B CA 1
ATOM 9313 C C . HIS B 1 552 ? 0.276 0.087 -47.594 1 78.38 552 HIS B C 1
ATOM 9315 O O . HIS B 1 552 ? 1.417 -0.254 -47.281 1 78.38 552 HIS B O 1
ATOM 9321 N N . LYS B 1 553 ? -0.47 -0.603 -48.312 1 78.5 553 LYS B N 1
ATOM 9322 C CA . LYS B 1 553 ? -0.157 -1.982 -48.688 1 78.5 553 LYS B CA 1
ATOM 9323 C C . LYS B 1 553 ? 1.21 -2.078 -49.344 1 78.5 553 LYS B C 1
ATO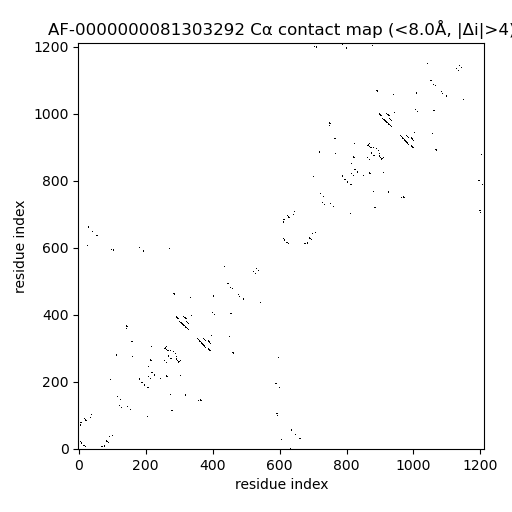M 9325 O O . LYS B 1 553 ? 2.045 -2.895 -48.969 1 78.5 553 LYS B O 1
ATOM 9330 N N . HIS B 1 554 ? 1.484 -1.194 -50.312 1 79.44 554 HIS B N 1
ATOM 9331 C CA . HIS B 1 554 ? 2.727 -1.303 -51.094 1 79.44 554 HIS B CA 1
ATOM 9332 C C . HIS B 1 554 ? 3.924 -0.87 -50.25 1 79.44 554 HIS B C 1
ATOM 9334 O O . HIS B 1 554 ? 4.945 -1.561 -50.219 1 79.44 554 HIS B O 1
ATOM 9340 N N . THR B 1 555 ? 3.742 0.132 -49.562 1 82.94 555 THR B N 1
ATOM 9341 C CA . THR B 1 555 ? 4.84 0.638 -48.75 1 82.94 555 THR B CA 1
ATOM 9342 C C . THR B 1 555 ? 5.105 -0.291 -47.562 1 82.94 555 THR B C 1
ATOM 9344 O O . THR B 1 555 ? 6.254 -0.477 -47.156 1 82.94 555 THR B O 1
ATOM 9347 N N . LEU B 1 556 ? 4.055 -0.809 -47.156 1 84.38 556 LEU B N 1
ATOM 9348 C CA . LEU B 1 556 ? 4.184 -1.704 -46 1 84.38 556 LEU B CA 1
ATOM 9349 C C . LEU B 1 556 ? 4.875 -3.004 -46.406 1 84.38 556 LEU B C 1
ATOM 9351 O O . LEU B 1 556 ? 5.629 -3.578 -45.625 1 84.38 556 LEU B O 1
ATOM 9355 N N . LYS B 1 557 ? 4.605 -3.461 -47.656 1 86.75 557 LYS B N 1
ATOM 9356 C CA . LYS B 1 557 ? 5.266 -4.668 -48.156 1 86.75 557 LYS B CA 1
ATOM 9357 C C . LYS B 1 557 ? 6.785 -4.496 -48.156 1 86.75 557 LYS B C 1
ATOM 9359 O O . LYS B 1 557 ? 7.516 -5.379 -47.719 1 86.75 557 LYS B O 1
ATOM 9364 N N . GLY B 1 558 ? 7.188 -3.385 -48.656 1 87.12 558 GLY B N 1
ATOM 9365 C CA . GLY B 1 558 ? 8.609 -3.105 -48.656 1 87.12 558 GLY B CA 1
ATOM 9366 C C . GLY B 1 558 ? 9.211 -3.016 -47.281 1 87.12 558 GLY B C 1
ATOM 9367 O O . GLY B 1 558 ? 10.281 -3.58 -47 1 87.12 558 GLY B O 1
ATOM 9368 N N . ALA B 1 559 ? 8.492 -2.371 -46.438 1 86.94 559 ALA B N 1
ATOM 9369 C CA . ALA B 1 559 ? 8.961 -2.213 -45.062 1 86.94 559 ALA B CA 1
ATOM 9370 C C . ALA B 1 559 ? 9.031 -3.559 -44.344 1 86.94 559 ALA B C 1
ATOM 9372 O O . ALA B 1 559 ? 9.969 -3.82 -43.594 1 86.94 559 ALA B O 1
ATOM 9373 N N . PHE B 1 560 ? 8.055 -4.371 -44.562 1 88.69 560 PHE B N 1
ATOM 9374 C CA . PHE B 1 560 ? 7.996 -5.691 -43.969 1 88.69 560 PHE B CA 1
ATOM 9375 C C . PHE B 1 560 ? 9.18 -6.543 -44.406 1 88.69 560 PHE B C 1
ATOM 9377 O O . PHE B 1 560 ? 9.828 -7.191 -43.562 1 88.69 560 PHE B O 1
ATOM 9384 N N . LEU B 1 561 ? 9.5 -6.523 -45.688 1 90.56 561 LEU B N 1
ATOM 9385 C CA . LEU B 1 561 ? 10.609 -7.32 -46.188 1 90.56 561 LEU B CA 1
ATOM 9386 C C . LEU B 1 561 ? 11.938 -6.844 -45.625 1 90.56 561 LEU B C 1
ATOM 9388 O O . LEU B 1 561 ? 12.82 -7.652 -45.344 1 90.56 561 LEU B O 1
ATOM 9392 N N . GLU B 1 562 ? 11.953 -5.617 -45.438 1 90.44 562 GLU B N 1
ATOM 9393 C CA . GLU B 1 562 ? 13.172 -5.062 -44.875 1 90.44 562 GLU B CA 1
ATOM 9394 C C . GLU B 1 562 ? 13.336 -5.469 -43.406 1 90.44 562 GLU B C 1
ATOM 9396 O O . GLU B 1 562 ? 14.414 -5.891 -43 1 90.44 562 GLU B O 1
ATOM 9401 N N . VAL B 1 563 ? 12.273 -5.293 -42.625 1 90.56 563 VAL B N 1
ATOM 9402 C CA . VAL B 1 563 ? 12.289 -5.641 -41.219 1 90.56 563 VAL B CA 1
ATOM 9403 C C . VAL B 1 563 ? 12.602 -7.125 -41.062 1 90.56 563 VAL B C 1
ATOM 9405 O O . VAL B 1 563 ? 13.43 -7.504 -40.219 1 90.56 563 VAL B O 1
ATOM 9408 N N . LYS B 1 564 ? 11.977 -7.934 -41.844 1 92.44 564 LYS B N 1
ATOM 9409 C CA . LYS B 1 564 ? 12.188 -9.375 -41.781 1 92.44 564 LYS B CA 1
ATOM 9410 C C . LYS B 1 564 ? 13.648 -9.727 -42.062 1 92.44 564 LYS B C 1
ATOM 9412 O O . LYS B 1 564 ? 14.258 -10.492 -41.312 1 92.44 564 LYS B O 1
ATOM 9417 N N . SER B 1 565 ? 14.18 -9.172 -43.125 1 93.38 565 SER B N 1
ATOM 9418 C CA . SER B 1 565 ? 15.555 -9.469 -43.5 1 93.38 565 SER B CA 1
ATOM 9419 C C . SER B 1 565 ? 16.547 -9.023 -42.438 1 93.38 565 SER B C 1
ATOM 9421 O O . SER B 1 565 ? 17.469 -9.766 -42.094 1 93.38 565 SER B O 1
ATOM 9423 N N . LYS B 1 566 ? 16.359 -7.871 -41.938 1 93.5 566 LYS B N 1
ATOM 9424 C CA . LYS B 1 566 ? 17.266 -7.34 -40.906 1 93.5 566 LYS B CA 1
ATOM 9425 C C . LYS B 1 566 ? 17.188 -8.156 -39.625 1 93.5 566 LYS B C 1
ATOM 9427 O O . LYS B 1 566 ? 18.203 -8.461 -39 1 93.5 566 LYS B O 1
ATOM 9432 N N . PHE B 1 567 ? 15.977 -8.477 -39.25 1 94.62 567 PHE B N 1
ATOM 9433 C CA . PHE B 1 567 ? 15.789 -9.289 -38.062 1 94.62 567 PHE B CA 1
ATOM 9434 C C . PHE B 1 567 ? 16.516 -10.625 -38.188 1 94.62 567 PHE B C 1
ATOM 9436 O O . PHE B 1 567 ? 17.281 -11.016 -37.312 1 94.62 567 PHE B O 1
ATOM 9443 N N . CYS B 1 568 ? 16.281 -11.344 -39.312 1 95.56 568 CYS B N 1
ATOM 9444 C CA . CYS B 1 568 ? 16.828 -12.688 -39.5 1 95.56 568 CYS B CA 1
ATOM 9445 C C . CYS B 1 568 ? 18.344 -12.648 -39.625 1 95.56 568 CYS B C 1
ATOM 9447 O O . CYS B 1 568 ? 19.016 -13.609 -39.281 1 95.56 568 CYS B O 1
ATOM 9449 N N . GLU B 1 569 ? 18.859 -11.477 -40.062 1 94.38 569 GLU B N 1
ATOM 9450 C CA . GLU B 1 569 ? 20.297 -11.359 -40.25 1 94.38 569 GLU B CA 1
ATOM 9451 C C . GLU B 1 569 ? 21.016 -10.969 -38.969 1 94.38 569 GLU B C 1
ATOM 9453 O O . GLU B 1 569 ? 22.141 -11.414 -38.719 1 94.38 569 GLU B O 1
ATOM 9458 N N . GLU B 1 570 ? 20.359 -10.266 -38.156 1 93.62 570 GLU B N 1
ATOM 9459 C CA . GLU B 1 570 ? 21.062 -9.617 -37.062 1 93.62 570 GLU B CA 1
ATOM 9460 C C . GLU B 1 570 ? 20.844 -10.375 -35.75 1 93.62 570 GLU B C 1
ATOM 9462 O O . GLU B 1 570 ? 21.656 -10.281 -34.844 1 93.62 570 GLU B O 1
ATOM 9467 N N . ILE B 1 571 ? 19.781 -11.086 -35.594 1 92.81 571 ILE B N 1
ATOM 9468 C CA . ILE B 1 571 ? 19.406 -11.625 -34.281 1 92.81 571 ILE B CA 1
ATOM 9469 C C . ILE B 1 571 ? 20.25 -12.859 -33.969 1 92.81 571 ILE B C 1
ATOM 9471 O O . ILE B 1 571 ? 20.5 -13.68 -34.844 1 92.81 571 ILE B O 1
ATOM 9475 N N . VAL B 1 572 ? 20.844 -12.914 -32.75 1 90.75 572 VAL B N 1
ATOM 9476 C CA . VAL B 1 572 ? 21.562 -14.086 -32.25 1 90.75 572 VAL B CA 1
ATOM 9477 C C . VAL B 1 572 ? 20.984 -14.539 -30.922 1 90.75 572 VAL B C 1
ATOM 9479 O O . VAL B 1 572 ? 20.375 -13.75 -30.203 1 90.75 572 VAL B O 1
ATOM 9482 N N . VAL B 1 573 ? 21.156 -15.797 -30.656 1 92.19 573 VAL B N 1
ATOM 9483 C CA . VAL B 1 573 ? 20.547 -16.422 -29.484 1 92.19 573 VAL B CA 1
ATOM 9484 C C . VAL B 1 573 ? 21.047 -15.727 -28.219 1 92.19 573 VAL B C 1
ATOM 9486 O O . VAL B 1 573 ? 20.297 -15.531 -27.266 1 92.19 573 VAL B O 1
ATOM 9489 N N . GLU B 1 574 ? 22.266 -15.242 -28.188 1 89.75 574 GLU B N 1
ATOM 9490 C CA . GLU B 1 574 ? 22.906 -14.672 -27.016 1 89.75 574 GLU B CA 1
ATOM 9491 C C . GLU B 1 574 ? 22.281 -13.336 -26.641 1 89.75 574 GLU B C 1
ATOM 9493 O O . GLU B 1 574 ? 22.25 -12.969 -25.469 1 89.75 574 GLU B O 1
ATOM 9498 N N . ASP B 1 575 ? 21.734 -12.68 -27.656 1 88.38 575 ASP B N 1
ATOM 9499 C CA . ASP B 1 575 ? 21.094 -11.383 -27.422 1 88.38 575 ASP B CA 1
ATOM 9500 C C . ASP B 1 575 ? 19.797 -11.547 -26.641 1 88.38 575 ASP B C 1
ATOM 9502 O O . ASP B 1 575 ? 19.391 -10.641 -25.906 1 88.38 575 ASP B O 1
ATOM 9506 N N . VAL B 1 576 ? 19.219 -12.711 -26.812 1 94 576 VAL B N 1
ATOM 9507 C CA . VAL B 1 576 ? 17.844 -12.898 -26.359 1 94 576 VAL B CA 1
ATOM 9508 C C . VAL B 1 576 ? 17.828 -13.633 -25.016 1 94 576 VAL B C 1
ATOM 9510 O O . VAL B 1 576 ? 16.859 -13.531 -24.266 1 94 576 VAL B O 1
ATOM 9513 N N . GLU B 1 577 ? 18.891 -14.344 -24.719 1 94.31 577 GLU B N 1
ATOM 9514 C CA . GLU B 1 577 ? 18.953 -15.289 -23.609 1 94.31 577 GLU B CA 1
ATOM 9515 C C . GLU B 1 577 ? 18.656 -14.594 -22.281 1 94.31 577 GLU B C 1
ATOM 9517 O O . GLU B 1 577 ? 17.875 -15.102 -21.469 1 94.31 577 GLU B O 1
ATOM 9522 N N . GLN B 1 578 ? 19.219 -13.422 -22.094 1 92.75 578 GLN B N 1
ATOM 9523 C CA . GLN B 1 578 ? 19.062 -12.734 -20.812 1 92.75 578 GLN B CA 1
ATOM 9524 C C . GLN B 1 578 ? 17.609 -12.32 -20.594 1 92.75 578 GLN B C 1
ATOM 9526 O O . GLN B 1 578 ? 17.062 -12.539 -19.516 1 92.75 578 GLN B O 1
ATOM 9531 N N . GLU B 1 579 ? 17.047 -11.727 -21.578 1 93.69 579 GLU B N 1
ATOM 9532 C CA . GLU B 1 579 ? 15.656 -11.297 -21.469 1 93.69 579 GLU B CA 1
ATOM 9533 C C . GLU B 1 579 ? 14.727 -12.484 -21.297 1 93.69 579 GLU B C 1
ATOM 9535 O O . GLU B 1 579 ? 13.75 -12.414 -20.531 1 93.69 579 GLU B O 1
ATOM 9540 N N . TYR B 1 580 ? 15.055 -13.508 -22 1 95.94 580 TYR B N 1
ATOM 9541 C CA . TYR B 1 580 ? 14.266 -14.734 -21.906 1 95.94 580 TYR B CA 1
ATOM 9542 C C . TYR B 1 580 ? 14.344 -15.32 -20.5 1 95.94 580 TYR B C 1
ATOM 9544 O O . TYR B 1 580 ? 13.32 -15.695 -19.922 1 95.94 580 TYR B O 1
ATOM 9552 N N . LYS B 1 581 ? 15.5 -15.367 -19.922 1 95 581 LYS B N 1
ATOM 9553 C CA . LYS B 1 581 ? 15.688 -15.914 -18.594 1 95 581 LYS B CA 1
ATOM 9554 C C . LYS B 1 581 ? 15.016 -15.039 -17.531 1 95 581 LYS B C 1
ATOM 9556 O O . LYS B 1 581 ? 14.492 -15.547 -16.547 1 95 581 LYS B O 1
ATOM 9561 N N . MET B 1 582 ? 15.047 -13.75 -17.781 1 94.44 582 MET B N 1
ATOM 9562 C CA . MET B 1 582 ? 14.359 -12.844 -16.875 1 94.44 582 MET B CA 1
ATOM 9563 C C . MET B 1 582 ? 12.852 -13.117 -16.875 1 94.44 582 MET B C 1
ATOM 9565 O O . MET B 1 582 ? 12.227 -13.117 -15.812 1 94.44 582 MET B O 1
ATOM 9569 N N . LEU B 1 583 ? 12.32 -13.289 -18.031 1 94.75 583 LEU B N 1
ATOM 9570 C CA . LEU B 1 583 ? 10.906 -13.633 -18.141 1 94.75 583 LEU B CA 1
ATOM 9571 C C . LEU B 1 583 ? 10.609 -14.938 -17.406 1 94.75 583 LEU B C 1
ATOM 9573 O O . LEU B 1 583 ? 9.633 -15.016 -16.656 1 94.75 583 LEU B O 1
ATOM 9577 N N . LEU B 1 584 ? 11.438 -15.914 -17.625 1 95.88 584 LEU B N 1
ATOM 9578 C CA . LEU B 1 584 ? 11.273 -17.203 -16.969 1 95.88 584 LEU B CA 1
ATOM 9579 C C . LEU B 1 584 ? 11.297 -17.062 -15.453 1 95.88 584 LEU B C 1
ATOM 9581 O O . LEU B 1 584 ? 10.477 -17.656 -14.758 1 95.88 584 LEU B O 1
ATOM 9585 N N . ASP B 1 585 ? 12.18 -16.234 -14.992 1 94.25 585 ASP B N 1
ATOM 9586 C CA . ASP B 1 585 ? 12.297 -16.016 -13.555 1 94.25 585 ASP B CA 1
ATOM 9587 C C . ASP B 1 585 ? 11.039 -15.367 -12.984 1 94.25 585 ASP B C 1
ATOM 9589 O O . ASP B 1 585 ? 10.633 -15.672 -11.867 1 94.25 585 ASP B O 1
ATOM 9593 N N . ARG B 1 586 ? 10.469 -14.508 -13.703 1 94.12 586 ARG B N 1
ATOM 9594 C CA . ARG B 1 586 ? 9.234 -13.867 -13.258 1 94.12 586 ARG B CA 1
ATOM 9595 C C . ARG B 1 586 ? 8.102 -14.891 -13.125 1 94.12 586 ARG B C 1
ATOM 9597 O O . ARG B 1 586 ? 7.352 -14.867 -12.156 1 94.12 586 ARG B O 1
ATOM 9604 N N . TYR B 1 587 ? 8.008 -15.727 -14.109 1 95.38 587 TYR B N 1
ATOM 9605 C CA . TYR B 1 587 ? 7 -16.781 -14.055 1 95.38 587 TYR B CA 1
ATOM 9606 C C . TYR B 1 587 ? 7.273 -17.734 -12.898 1 95.38 587 TYR B C 1
ATOM 9608 O O . TYR B 1 587 ? 6.359 -18.094 -12.156 1 95.38 587 TYR B O 1
ATOM 9616 N N . LYS B 1 588 ? 8.5 -18.125 -12.727 1 94.38 588 LYS B N 1
ATOM 9617 C CA . LYS B 1 588 ? 8.898 -19.031 -11.656 1 94.38 588 LYS B CA 1
ATOM 9618 C C . LYS B 1 588 ? 8.57 -18.453 -10.281 1 94.38 588 LYS B C 1
ATOM 9620 O O . LYS B 1 588 ? 8.086 -19.156 -9.398 1 94.38 588 LYS B O 1
ATOM 9625 N N . LYS B 1 589 ? 8.844 -17.219 -10.164 1 93.94 589 LYS B N 1
ATOM 9626 C CA . LYS B 1 589 ? 8.609 -16.547 -8.883 1 93.94 589 LYS B CA 1
ATOM 9627 C C . LYS B 1 589 ? 7.141 -16.656 -8.477 1 93.94 589 LYS B C 1
ATOM 9629 O O . LYS B 1 589 ? 6.828 -17.031 -7.344 1 93.94 589 LYS B O 1
ATOM 9634 N N . VAL B 1 590 ? 6.281 -16.328 -9.352 1 95.12 590 VAL B N 1
ATOM 9635 C CA . VAL B 1 590 ? 4.852 -16.344 -9.055 1 95.12 590 VAL B CA 1
ATOM 9636 C C . VAL B 1 590 ? 4.402 -17.781 -8.766 1 95.12 590 VAL B C 1
ATOM 9638 O O . VAL B 1 590 ? 3.598 -18.016 -7.863 1 95.12 590 VAL B O 1
ATOM 9641 N N . ARG B 1 591 ? 4.91 -18.75 -9.516 1 95.62 591 ARG B N 1
ATOM 9642 C CA . ARG B 1 591 ? 4.551 -20.141 -9.289 1 95.62 591 ARG B CA 1
ATOM 9643 C C . ARG B 1 591 ? 5.043 -20.609 -7.926 1 95.62 591 ARG B C 1
ATOM 9645 O O . ARG B 1 591 ? 4.348 -21.359 -7.23 1 95.62 591 ARG B O 1
ATOM 9652 N N . ARG B 1 592 ? 6.203 -20.188 -7.586 1 94.69 592 ARG B N 1
ATOM 9653 C CA . ARG B 1 592 ? 6.746 -20.547 -6.281 1 94.69 592 ARG B CA 1
ATOM 9654 C C . ARG B 1 592 ? 5.934 -19.922 -5.156 1 94.69 592 ARG B C 1
ATOM 9656 O O . ARG B 1 592 ? 5.684 -20.547 -4.129 1 94.69 592 ARG B O 1
ATOM 9663 N N . GLN B 1 593 ? 5.543 -18.641 -5.332 1 95.69 593 GLN B N 1
ATOM 9664 C CA . GLN B 1 593 ? 4.688 -17.984 -4.352 1 95.69 593 GLN B CA 1
ATOM 9665 C C . GLN B 1 593 ? 3.389 -18.766 -4.152 1 95.69 593 GLN B C 1
ATOM 9667 O O . GLN B 1 593 ? 2.951 -18.984 -3.018 1 95.69 593 GLN B O 1
ATOM 9672 N N . TYR B 1 594 ? 2.822 -19.125 -5.238 1 96.5 594 TYR B N 1
ATOM 9673 C CA . TYR B 1 594 ? 1.599 -19.922 -5.168 1 96.5 594 TYR B CA 1
ATOM 9674 C C . TYR B 1 594 ? 1.831 -21.219 -4.406 1 96.5 594 TYR B C 1
ATOM 9676 O O . TYR B 1 594 ? 1.051 -21.578 -3.518 1 96.5 594 TYR B O 1
ATOM 9684 N N . THR B 1 595 ? 2.865 -21.906 -4.762 1 96.38 595 THR B N 1
ATOM 9685 C CA . THR B 1 595 ? 3.172 -23.203 -4.152 1 96.38 595 THR B CA 1
ATOM 9686 C C . THR B 1 595 ? 3.404 -23.047 -2.652 1 96.38 595 THR B C 1
ATOM 9688 O O . THR B 1 595 ? 2.809 -23.781 -1.851 1 96.38 595 THR B O 1
ATOM 9691 N N . GLU B 1 596 ? 4.223 -22.125 -2.283 1 95.62 596 GLU B N 1
ATOM 9692 C CA . GLU B 1 596 ? 4.52 -21.906 -0.87 1 95.62 596 GLU B CA 1
ATOM 9693 C C . GLU B 1 596 ? 3.268 -21.5 -0.1 1 95.62 596 GLU B C 1
ATOM 9695 O O . GLU B 1 596 ? 3.049 -21.953 1.025 1 95.62 596 GLU B O 1
ATOM 9700 N N . GLY B 1 597 ? 2.541 -20.609 -0.716 1 96.62 597 GLY B N 1
ATOM 9701 C CA . GLY B 1 597 ? 1.296 -20.203 -0.085 1 96.62 597 GLY B CA 1
ATOM 9702 C C . GLY B 1 597 ? 0.343 -21.359 0.151 1 96.62 597 GLY B C 1
ATOM 9703 O O . GLY B 1 597 ? -0.224 -21.484 1.238 1 96.62 597 GLY B O 1
ATOM 9704 N N . MET B 1 598 ? 0.169 -22.141 -0.877 1 96.94 598 MET B N 1
ATOM 9705 C CA . MET B 1 598 ? -0.753 -23.281 -0.759 1 96.94 598 MET B CA 1
ATOM 9706 C C . MET B 1 598 ? -0.227 -24.312 0.234 1 96.94 598 MET B C 1
ATOM 9708 O O . MET B 1 598 ? -0.996 -24.875 1.015 1 96.94 598 MET B O 1
ATOM 9712 N N . LEU B 1 599 ? 1.037 -24.594 0.206 1 95.56 599 LEU B N 1
ATOM 9713 C CA . LEU B 1 599 ? 1.641 -25.547 1.133 1 95.56 599 LEU B CA 1
ATOM 9714 C C . LEU B 1 599 ? 1.33 -25.172 2.578 1 95.56 599 LEU B C 1
ATOM 9716 O O . LEU B 1 599 ? 1.097 -26.047 3.416 1 95.56 599 LEU B O 1
ATOM 9720 N N . SER B 1 600 ? 1.285 -23.875 2.848 1 96.19 600 SER B N 1
ATOM 9721 C CA . SER B 1 600 ? 1.109 -23.391 4.215 1 96.19 600 SER B CA 1
ATOM 9722 C C . SER B 1 600 ? -0.306 -23.656 4.715 1 96.19 600 SER B C 1
ATOM 9724 O O . SER B 1 600 ? -0.565 -23.594 5.918 1 96.19 600 SER B O 1
ATOM 9726 N N . LEU B 1 601 ? -1.227 -23.969 3.836 1 96.62 601 LEU B N 1
ATOM 9727 C CA . LEU B 1 601 ? -2.625 -24.109 4.223 1 96.62 601 LEU B CA 1
ATOM 9728 C C . LEU B 1 601 ? -2.961 -25.578 4.504 1 96.62 601 LEU B C 1
ATOM 9730 O O . LEU B 1 601 ? -4.047 -25.875 5.004 1 96.62 601 LEU B O 1
ATOM 9734 N N . HIS B 1 602 ? -2.082 -26.438 4.176 1 95.19 602 HIS B N 1
ATOM 9735 C CA . HIS B 1 602 ? -2.295 -27.859 4.457 1 95.19 602 HIS B CA 1
ATOM 9736 C C . HIS B 1 602 ? -1.789 -28.219 5.852 1 95.19 602 HIS B C 1
ATOM 9738 O O . HIS B 1 602 ? -0.945 -27.516 6.414 1 95.19 602 HIS B O 1
ATOM 9744 N N . LEU B 1 603 ? -2.457 -29.188 6.453 1 89.38 603 LEU B N 1
ATOM 9745 C CA . LEU B 1 603 ? -2.07 -29.625 7.789 1 89.38 603 LEU B CA 1
ATOM 9746 C C . LEU B 1 603 ? -1.089 -30.797 7.707 1 89.38 603 LEU B C 1
ATOM 9748 O O . LEU B 1 603 ? -1.126 -31.703 8.539 1 89.38 603 LEU B O 1
ATOM 9752 N N . THR B 1 604 ? -0.408 -30.766 6.59 1 72.12 604 THR B N 1
ATOM 9753 C CA . THR B 1 604 ? 0.521 -31.875 6.371 1 72.12 604 THR B CA 1
ATOM 9754 C C . THR B 1 604 ? 1.847 -31.609 7.082 1 72.12 604 THR B C 1
ATOM 9756 O O . THR B 1 604 ? 2.234 -30.453 7.281 1 72.12 604 THR B O 1
ATOM 9759 N N . SER B 1 605 ? 2.285 -32.5 8.039 1 56.34 605 SER B N 1
ATOM 9760 C CA . SER B 1 605 ? 3.543 -32.375 8.773 1 56.34 605 SER B CA 1
ATOM 9761 C C . SER B 1 605 ? 4.715 -32.125 7.828 1 56.34 605 SER B C 1
ATOM 9763 O O . SER B 1 605 ? 4.719 -32.625 6.691 1 56.34 605 SER B O 1
ATOM 9765 N N . ASP B 1 606 ? 5.539 -31 8.062 1 51.53 606 ASP B N 1
ATOM 9766 C CA . ASP B 1 606 ? 6.805 -30.812 7.359 1 51.53 606 ASP B CA 1
ATOM 9767 C C . ASP B 1 606 ? 7.672 -32.062 7.441 1 51.53 606 ASP B C 1
ATOM 9769 O O . ASP B 1 606 ? 7.676 -32.75 8.461 1 51.53 606 ASP B O 1
#

Radius of gyration: 39.36 Å; Cα contacts (8 Å, |Δi|>4): 2011; chains: 2; bounding box: 62×120×95 Å